Protein AF-A0A355TZ65-F1 (afdb_monomer_lite)

Radius of gyration: 35.71 Å; chains: 1; bounding box: 100×53×116 Å

pLDDT: mean 90.45, std 7.98, range [51.81, 98.81]

Structure (mmCIF, N/CA/C/O backbone):
data_AF-A0A355TZ65-F1
#
_entry.id   AF-A0A355TZ65-F1
#
loop_
_atom_site.group_PDB
_atom_site.id
_atom_site.type_symbol
_atom_site.label_atom_id
_atom_site.label_alt_id
_atom_site.label_comp_id
_atom_site.label_asym_id
_atom_site.label_entity_id
_atom_site.label_seq_id
_atom_site.pdbx_PDB_ins_code
_atom_site.Cartn_x
_atom_site.Cartn_y
_atom_site.Cartn_z
_atom_site.occupancy
_atom_site.B_iso_or_equiv
_atom_site.auth_seq_id
_atom_site.auth_comp_id
_atom_site.auth_asym_id
_atom_site.auth_atom_id
_atom_site.pdbx_PDB_model_num
ATOM 1 N N . ASN A 1 1 ? 33.642 13.917 -6.191 1.00 75.62 1 ASN A N 1
ATOM 2 C CA . ASN A 1 1 ? 34.024 14.768 -7.346 1.00 75.62 1 ASN A CA 1
ATOM 3 C C . ASN A 1 1 ? 35.079 14.078 -8.199 1.00 75.62 1 ASN A C 1
ATOM 5 O O . ASN A 1 1 ? 35.819 13.278 -7.638 1.00 75.62 1 ASN A O 1
ATOM 9 N N . PRO A 1 2 ? 35.169 14.362 -9.514 1.00 81.69 2 PRO A N 1
ATOM 10 C CA . PRO A 1 2 ? 36.260 13.848 -10.343 1.00 81.69 2 PRO A CA 1
ATOM 11 C C . PRO A 1 2 ? 37.616 14.349 -9.832 1.00 81.69 2 PRO A C 1
ATOM 13 O O . PRO A 1 2 ? 37.695 15.444 -9.263 1.00 81.69 2 PRO A O 1
ATOM 16 N N . VAL A 1 3 ? 38.667 13.557 -10.052 1.00 86.62 3 VAL A N 1
ATOM 17 C CA . VAL A 1 3 ? 40.052 13.949 -9.761 1.00 86.62 3 VAL A CA 1
ATOM 18 C C . VAL A 1 3 ? 40.422 15.147 -10.639 1.00 86.62 3 VAL A C 1
ATOM 20 O O . VAL A 1 3 ? 40.148 15.161 -11.839 1.00 86.62 3 VAL A O 1
ATOM 23 N N . ARG A 1 4 ? 41.014 16.180 -10.038 1.00 89.81 4 ARG A N 1
ATOM 24 C CA . ARG A 1 4 ? 41.417 17.423 -10.710 1.00 89.81 4 ARG A CA 1
ATOM 25 C C . ARG A 1 4 ? 42.915 17.635 -10.563 1.00 89.81 4 ARG A C 1
ATOM 27 O O . ARG A 1 4 ? 43.500 17.255 -9.555 1.00 89.81 4 ARG A O 1
ATOM 34 N N . LYS A 1 5 ? 43.519 18.303 -11.543 1.00 90.75 5 LYS A N 1
ATOM 35 C CA . LYS A 1 5 ? 44.915 18.745 -11.488 1.00 90.75 5 LYS A CA 1
ATOM 36 C C . LYS A 1 5 ? 44.960 20.216 -11.075 1.00 90.75 5 LYS A C 1
ATOM 38 O O . LYS A 1 5 ? 44.225 21.035 -11.626 1.00 90.75 5 LYS A O 1
ATOM 43 N N . THR A 1 6 ? 45.774 20.558 -10.082 1.00 86.94 6 THR A N 1
ATOM 44 C CA . THR A 1 6 ? 45.964 21.951 -9.658 1.00 86.94 6 THR A CA 1
ATOM 45 C C . THR A 1 6 ? 46.812 22.716 -10.676 1.00 86.94 6 THR A C 1
ATOM 47 O O . THR A 1 6 ? 47.483 22.122 -11.520 1.00 86.94 6 THR A O 1
ATOM 50 N N . ARG A 1 7 ? 46.867 24.052 -10.553 1.00 86.44 7 ARG A N 1
ATOM 51 C CA . ARG A 1 7 ? 47.783 24.892 -11.353 1.00 86.44 7 ARG A CA 1
ATOM 52 C C . ARG A 1 7 ? 49.259 24.499 -11.197 1.00 86.44 7 ARG A C 1
ATOM 54 O O . ARG A 1 7 ? 50.043 24.759 -12.096 1.00 86.44 7 ARG A O 1
ATOM 61 N N . LYS A 1 8 ? 49.630 23.872 -10.074 1.00 83.81 8 LYS A N 1
ATOM 62 C CA . LYS A 1 8 ? 50.992 23.383 -9.795 1.00 83.81 8 LYS A CA 1
ATOM 63 C C . LYS A 1 8 ? 51.225 21.947 -10.284 1.00 83.81 8 LYS A C 1
ATOM 65 O O . LYS A 1 8 ? 52.273 21.377 -10.011 1.00 83.81 8 LYS A O 1
ATOM 70 N N . GLY A 1 9 ? 50.253 21.348 -10.970 1.00 84.25 9 GLY A N 1
ATOM 71 C CA . GLY A 1 9 ? 50.356 20.002 -11.524 1.00 84.25 9 GLY A CA 1
ATOM 72 C C . GLY A 1 9 ? 50.029 18.864 -10.555 1.00 84.25 9 GLY A C 1
ATOM 73 O O . GLY A 1 9 ? 49.973 17.726 -11.008 1.00 84.25 9 GLY A O 1
ATOM 74 N N . THR A 1 10 ? 49.766 19.146 -9.275 1.00 89.06 10 THR A N 1
ATOM 75 C CA . THR A 1 10 ? 49.404 18.126 -8.276 1.00 89.06 10 THR A CA 1
ATOM 76 C C . THR A 1 10 ? 47.967 17.645 -8.446 1.00 89.06 10 THR A C 1
ATOM 78 O O . THR A 1 10 ? 47.082 18.433 -8.799 1.00 89.06 10 THR A O 1
ATOM 81 N N . LEU A 1 11 ? 47.714 16.366 -8.179 1.00 91.50 11 LEU A N 1
ATOM 82 C CA . LEU A 1 11 ? 46.360 15.812 -8.188 1.00 91.50 11 LEU A CA 1
ATOM 83 C C . LEU A 1 11 ? 45.606 16.128 -6.893 1.00 91.50 11 LEU A C 1
ATOM 85 O O . LEU A 1 11 ? 46.168 16.135 -5.800 1.00 91.50 11 LEU A O 1
ATOM 89 N N . MET A 1 12 ? 44.305 16.380 -7.018 1.00 90.62 12 MET A N 1
ATOM 90 C CA . MET A 1 12 ? 43.407 16.597 -5.892 1.00 90.62 12 MET A CA 1
ATOM 91 C C . MET A 1 12 ? 42.024 15.994 -6.140 1.00 90.62 12 MET A C 1
ATOM 93 O O . MET A 1 12 ? 41.522 15.979 -7.266 1.00 90.62 12 MET A O 1
ATOM 97 N N . MET A 1 13 ? 41.367 15.564 -5.069 1.00 90.12 13 MET A N 1
ATOM 98 C CA . MET A 1 13 ? 39.991 15.081 -5.080 1.00 90.12 13 MET A CA 1
ATOM 99 C C . MET A 1 13 ? 39.261 15.559 -3.826 1.00 90.12 13 MET A C 1
ATOM 101 O O . MET A 1 13 ? 39.826 15.624 -2.738 1.00 90.12 13 MET A O 1
ATOM 105 N N . ALA A 1 14 ? 37.984 15.893 -3.992 1.00 89.25 14 ALA A N 1
ATOM 106 C CA . ALA A 1 14 ? 37.069 16.149 -2.888 1.00 89.25 14 ALA A CA 1
ATOM 107 C C . ALA A 1 14 ? 35.959 15.094 -2.904 1.00 89.25 14 ALA A C 1
ATOM 109 O O . ALA A 1 14 ? 35.379 14.803 -3.963 1.00 89.25 14 ALA A O 1
ATOM 110 N N . ALA A 1 15 ? 35.674 14.536 -1.736 1.00 89.75 15 ALA A N 1
ATOM 111 C CA . ALA A 1 15 ? 34.634 13.540 -1.523 1.00 89.75 15 ALA A CA 1
ATOM 112 C C . ALA A 1 15 ? 33.991 13.747 -0.147 1.00 89.75 15 ALA A C 1
ATOM 114 O O . ALA A 1 15 ? 34.460 14.566 0.636 1.00 89.75 15 ALA A O 1
ATOM 115 N N . ALA A 1 16 ? 32.931 13.001 0.131 1.00 89.19 16 ALA A N 1
ATOM 116 C CA . ALA A 1 16 ? 32.383 12.854 1.469 1.00 89.19 16 ALA A CA 1
ATOM 117 C C . ALA A 1 16 ? 32.508 11.384 1.871 1.00 89.19 16 ALA A C 1
ATOM 119 O O . ALA A 1 16 ? 32.358 10.500 1.024 1.00 89.19 16 ALA A O 1
ATOM 120 N N . VAL A 1 17 ? 32.808 11.139 3.142 1.00 89.06 17 VAL A N 1
ATOM 121 C CA . VAL A 1 17 ? 32.767 9.807 3.746 1.00 89.06 17 VAL A CA 1
ATOM 122 C C . VAL A 1 17 ? 31.658 9.834 4.781 1.00 89.06 17 VAL A C 1
ATOM 124 O O . VAL A 1 17 ? 31.671 10.683 5.672 1.00 89.06 17 VAL A O 1
ATOM 127 N N . GLY A 1 18 ? 30.683 8.948 4.608 1.00 84.75 18 GLY A N 1
ATOM 128 C CA . GLY A 1 18 ? 29.636 8.712 5.590 1.00 84.75 18 GLY A CA 1
ATOM 129 C C . GLY A 1 18 ? 30.100 7.692 6.621 1.00 84.75 18 GLY A C 1
ATOM 130 O O . GLY A 1 18 ? 30.729 6.697 6.257 1.00 84.75 18 GLY A O 1
ATOM 131 N N . ASP A 1 19 ? 29.781 7.941 7.881 1.00 78.88 19 ASP A N 1
ATOM 132 C CA . ASP A 1 19 ? 29.744 6.923 8.912 1.00 78.88 19 ASP A CA 1
ATOM 133 C C . ASP A 1 19 ? 28.333 6.335 8.954 1.00 78.88 19 ASP A C 1
ATOM 135 O O . ASP A 1 19 ? 27.368 7.005 9.329 1.00 78.88 19 ASP A O 1
ATOM 139 N N . TRP A 1 20 ? 28.226 5.090 8.496 1.00 65.81 20 TRP A N 1
ATOM 140 C CA . TRP A 1 20 ? 26.953 4.394 8.377 1.00 65.81 20 TRP A CA 1
ATOM 141 C C . TRP A 1 20 ? 26.344 4.058 9.740 1.00 65.81 20 TRP A C 1
ATOM 143 O O . TRP A 1 20 ? 25.127 3.997 9.840 1.00 65.81 20 TRP A O 1
ATOM 153 N N . GLU A 1 21 ? 27.154 3.875 10.786 1.00 65.12 21 GLU A N 1
ATOM 154 C CA . GLU A 1 21 ? 26.657 3.513 12.122 1.00 65.12 21 GLU A CA 1
ATOM 155 C C . GLU A 1 21 ? 26.028 4.712 12.837 1.00 65.12 21 GLU A C 1
ATOM 157 O O . GLU A 1 21 ? 25.022 4.564 13.526 1.00 65.12 21 GLU A O 1
ATOM 162 N N . PHE A 1 22 ? 26.583 5.908 12.631 1.00 65.12 22 PHE A N 1
ATOM 163 C CA . PHE A 1 22 ? 26.134 7.128 13.310 1.00 65.12 22 PHE A CA 1
ATOM 164 C C . PHE A 1 22 ? 25.278 8.052 12.433 1.00 65.12 22 PHE A C 1
ATOM 166 O O . PHE A 1 22 ? 24.914 9.141 12.873 1.00 65.12 22 PHE A O 1
ATOM 173 N N . GLY A 1 23 ? 24.993 7.669 11.181 1.00 66.38 23 GLY A N 1
ATOM 174 C CA . GLY A 1 23 ? 24.249 8.511 10.236 1.00 66.38 23 GLY A CA 1
ATOM 175 C C . GLY A 1 23 ? 24.930 9.857 9.952 1.00 66.38 23 GLY A C 1
ATOM 176 O O . GLY A 1 23 ? 24.270 10.835 9.605 1.00 66.38 23 GLY A O 1
ATOM 177 N N . ALA A 1 24 ? 26.251 9.929 10.129 1.00 73.19 24 ALA A N 1
ATOM 178 C CA . ALA A 1 24 ? 27.031 11.155 10.012 1.00 73.19 24 ALA A CA 1
ATOM 179 C C . ALA A 1 24 ? 27.834 11.160 8.710 1.00 73.19 24 ALA A C 1
ATOM 181 O O . ALA A 1 24 ? 28.129 10.118 8.137 1.00 73.19 24 ALA A O 1
ATOM 182 N N . ALA A 1 25 ? 28.244 12.334 8.236 1.00 84.00 25 ALA A N 1
ATOM 183 C CA . ALA A 1 25 ? 29.163 12.427 7.110 1.00 84.00 25 ALA A CA 1
ATOM 184 C C . ALA A 1 25 ? 30.174 13.547 7.313 1.00 84.00 25 ALA A C 1
ATOM 186 O O . ALA A 1 25 ? 29.881 14.585 7.907 1.00 84.00 25 ALA A O 1
ATOM 187 N N . VAL A 1 26 ? 31.374 13.344 6.777 1.00 88.00 26 VAL A N 1
ATOM 188 C CA . VAL A 1 26 ? 32.441 14.338 6.792 1.00 88.00 26 VAL A CA 1
ATOM 189 C C . VAL A 1 26 ? 33.013 14.520 5.396 1.00 88.00 26 VAL A C 1
ATOM 191 O O . VAL A 1 26 ? 33.262 13.562 4.658 1.00 88.00 26 VAL A O 1
ATOM 194 N N . ASN A 1 27 ? 33.240 15.776 5.022 1.00 91.19 27 ASN A N 1
ATOM 195 C CA . ASN A 1 27 ? 33.944 16.095 3.791 1.00 91.19 27 ASN A CA 1
ATOM 196 C C . ASN A 1 27 ? 35.419 15.718 3.932 1.00 91.19 27 ASN A C 1
ATOM 198 O O . ASN A 1 27 ? 36.065 16.040 4.927 1.00 91.19 27 ASN A O 1
ATOM 202 N N . ILE A 1 28 ? 35.972 15.078 2.909 1.00 92.00 28 ILE A N 1
ATOM 203 C CA . ILE A 1 28 ? 37.384 14.728 2.831 1.00 92.00 28 ILE A CA 1
ATOM 204 C C . ILE A 1 28 ? 38.037 15.395 1.622 1.00 92.00 28 ILE A C 1
ATOM 206 O O . ILE A 1 28 ? 37.461 15.496 0.530 1.00 92.00 28 ILE A O 1
ATOM 210 N N . ARG A 1 29 ? 39.278 15.834 1.814 1.00 91.44 29 ARG A N 1
ATOM 211 C CA . ARG A 1 29 ? 40.118 16.413 0.770 1.00 91.44 29 ARG A CA 1
ATOM 212 C C . ARG A 1 29 ? 41.379 15.580 0.624 1.00 91.44 29 ARG A C 1
ATOM 214 O O . ARG A 1 29 ? 42.186 15.504 1.543 1.00 91.44 29 ARG A O 1
ATOM 221 N N . LEU A 1 30 ? 41.543 14.988 -0.552 1.00 91.44 30 LEU A N 1
ATOM 222 C CA . LEU A 1 30 ? 42.748 14.278 -0.949 1.00 91.44 30 LEU A CA 1
ATOM 223 C C . LEU A 1 30 ? 43.581 15.206 -1.827 1.00 91.44 30 LEU A C 1
ATOM 225 O O . LEU A 1 30 ? 43.062 15.785 -2.785 1.00 91.44 30 LEU A O 1
ATOM 229 N N . MET A 1 31 ? 44.863 15.346 -1.519 1.00 90.44 31 MET A N 1
ATOM 230 C CA . MET A 1 31 ? 45.798 16.091 -2.351 1.00 90.44 31 MET A CA 1
ATOM 231 C C . MET A 1 31 ? 47.143 15.381 -2.363 1.00 90.44 31 MET A C 1
ATOM 233 O O . MET A 1 31 ? 47.666 14.989 -1.321 1.00 90.44 31 MET A O 1
ATOM 237 N N . GLU A 1 32 ? 47.688 15.238 -3.562 1.00 91.31 32 GLU A N 1
ATOM 238 C CA . GLU A 1 32 ? 48.994 14.650 -3.788 1.00 91.31 32 GLU A CA 1
ATOM 239 C C . GLU A 1 32 ? 50.075 15.481 -3.090 1.00 91.31 32 GLU A C 1
ATOM 241 O O . GLU A 1 32 ? 50.122 16.710 -3.221 1.00 91.31 32 GLU A O 1
ATOM 246 N N . SER A 1 33 ? 50.960 14.813 -2.351 1.00 86.38 33 SER A N 1
ATOM 247 C CA . SER A 1 33 ? 52.077 15.469 -1.675 1.00 86.38 33 SER A CA 1
ATOM 248 C C . SER A 1 33 ? 53.308 14.568 -1.596 1.00 86.38 33 SER A C 1
ATOM 250 O O . SER A 1 33 ? 53.227 13.346 -1.703 1.00 86.38 33 SER A O 1
ATOM 252 N N . ARG A 1 34 ? 54.487 15.173 -1.399 1.00 78.31 34 ARG A N 1
ATOM 253 C CA . ARG A 1 34 ? 55.758 14.428 -1.374 1.00 78.31 34 ARG A CA 1
ATOM 254 C C . ARG A 1 34 ? 55.826 13.417 -0.224 1.00 78.31 34 ARG A C 1
ATOM 256 O O . ARG A 1 34 ? 56.306 12.307 -0.440 1.00 78.31 34 ARG A O 1
ATOM 263 N N . SER A 1 35 ? 55.314 13.787 0.949 1.00 77.25 35 SER A N 1
ATOM 264 C CA . SER A 1 35 ? 55.347 13.007 2.195 1.00 77.25 35 SER A CA 1
ATOM 265 C C . SER A 1 35 ? 54.015 12.334 2.566 1.00 77.25 35 SER A C 1
ATOM 267 O O . SER A 1 35 ? 53.946 11.697 3.610 1.00 77.25 35 SER A O 1
ATOM 269 N N . GLY A 1 36 ? 52.969 12.473 1.745 1.00 82.19 36 GLY A N 1
ATOM 270 C CA . GLY A 1 36 ? 51.642 11.893 1.984 1.00 82.19 36 GLY A CA 1
ATOM 271 C C . GLY A 1 36 ? 51.127 11.124 0.768 1.00 82.19 36 GLY A C 1
ATOM 272 O O . GLY A 1 36 ? 51.877 10.362 0.160 1.00 82.19 36 GLY A O 1
ATOM 273 N N . LEU A 1 37 ? 49.859 11.351 0.406 1.00 88.81 37 LEU A N 1
ATOM 274 C CA . LEU A 1 37 ? 49.180 10.657 -0.695 1.00 88.81 37 LEU A CA 1
ATOM 275 C C . LEU A 1 37 ? 49.929 10.785 -2.031 1.00 88.81 37 LEU A C 1
ATOM 277 O O . LEU A 1 37 ? 50.310 11.890 -2.438 1.00 88.81 37 LEU A O 1
ATOM 281 N N . LYS A 1 38 ? 50.081 9.660 -2.731 1.00 90.81 38 LYS A N 1
ATOM 282 C CA . LYS A 1 38 ? 50.599 9.564 -4.100 1.00 90.81 38 LYS A CA 1
ATOM 283 C C . LYS A 1 38 ? 49.467 9.694 -5.122 1.00 90.81 38 LYS A C 1
ATOM 285 O O . LYS A 1 38 ? 48.286 9.603 -4.793 1.00 90.81 38 LYS A O 1
ATOM 290 N N . ALA A 1 39 ? 49.822 9.898 -6.390 1.00 87.25 39 ALA A N 1
ATOM 291 C CA . ALA A 1 39 ? 48.852 9.985 -7.482 1.00 87.25 39 ALA A CA 1
ATOM 292 C C . ALA A 1 39 ? 47.951 8.736 -7.584 1.00 87.25 39 ALA A C 1
ATOM 294 O O . ALA A 1 39 ? 46.747 8.851 -7.827 1.00 87.25 39 ALA A O 1
ATOM 295 N N . GLU A 1 40 ? 48.516 7.551 -7.359 1.00 87.88 40 GLU A N 1
ATOM 296 C CA . GLU A 1 40 ? 47.815 6.259 -7.379 1.00 87.88 40 GLU A CA 1
ATOM 297 C C . GLU A 1 40 ? 46.739 6.172 -6.285 1.00 87.88 40 GLU A C 1
ATOM 299 O O . GLU A 1 40 ? 45.609 5.758 -6.558 1.00 87.88 40 GLU A O 1
ATOM 304 N N . ASP A 1 41 ? 47.033 6.694 -5.087 1.00 87.44 41 ASP A N 1
ATOM 305 C CA . ASP A 1 41 ? 46.101 6.705 -3.953 1.00 87.44 41 ASP A CA 1
ATOM 306 C C . ASP A 1 41 ? 44.825 7.503 -4.243 1.00 87.44 41 ASP A C 1
ATOM 308 O O . ASP A 1 41 ? 43.772 7.232 -3.666 1.00 87.44 41 ASP A O 1
ATOM 312 N N . ILE A 1 42 ? 44.912 8.486 -5.144 1.00 88.00 42 ILE A N 1
ATOM 313 C CA . ILE A 1 42 ? 43.807 9.372 -5.524 1.00 88.00 42 ILE A CA 1
ATOM 314 C C . ILE A 1 42 ? 43.092 8.839 -6.770 1.00 88.00 42 ILE A C 1
ATOM 316 O O . ILE A 1 42 ? 41.863 8.795 -6.817 1.00 88.00 42 ILE A O 1
ATOM 320 N N . THR A 1 43 ? 43.851 8.427 -7.787 1.00 89.06 43 THR A N 1
ATOM 321 C CA . THR A 1 43 ? 43.315 8.001 -9.095 1.00 89.06 43 THR A CA 1
ATOM 322 C C . THR A 1 43 ? 42.594 6.658 -9.054 1.00 89.06 43 THR A C 1
ATOM 324 O O . THR A 1 43 ? 41.776 6.382 -9.931 1.00 89.06 43 THR A O 1
ATOM 327 N N . GLN A 1 44 ? 42.797 5.862 -8.001 1.00 87.38 44 GLN A N 1
ATOM 328 C CA . GLN A 1 44 ? 42.008 4.657 -7.753 1.00 87.38 44 GLN A CA 1
ATOM 329 C C . GLN A 1 44 ? 40.515 4.934 -7.473 1.00 87.38 44 GLN A C 1
ATOM 331 O O . GLN A 1 44 ? 39.721 3.987 -7.447 1.00 87.38 44 GLN A O 1
ATOM 336 N N . PHE A 1 45 ? 40.116 6.188 -7.229 1.00 87.38 45 PHE A N 1
ATOM 337 C CA . PHE A 1 45 ? 38.730 6.578 -6.975 1.00 87.38 45 PHE A CA 1
ATOM 338 C C . PHE A 1 45 ? 38.135 7.368 -8.147 1.00 87.38 45 PHE A C 1
ATOM 340 O O . PHE A 1 45 ? 38.763 8.243 -8.740 1.00 87.38 45 PHE A O 1
ATOM 347 N N . SER A 1 46 ? 36.872 7.088 -8.462 1.00 83.56 46 SER A N 1
ATOM 348 C CA . SER A 1 46 ? 36.095 7.803 -9.479 1.00 83.56 46 SER A CA 1
ATOM 349 C C . SER A 1 46 ? 34.631 7.934 -9.050 1.00 83.56 46 SER A C 1
ATOM 351 O O . SER A 1 46 ? 34.250 7.477 -7.974 1.00 83.56 46 SER A O 1
ATOM 353 N N . ALA A 1 47 ? 33.775 8.511 -9.899 1.00 77.25 47 ALA A N 1
ATOM 354 C CA . ALA A 1 47 ? 32.329 8.512 -9.657 1.00 77.25 47 ALA A CA 1
ATOM 355 C C . ALA A 1 47 ? 31.751 7.088 -9.505 1.00 77.25 47 ALA A C 1
ATOM 357 O O . ALA A 1 47 ? 30.811 6.891 -8.745 1.00 77.25 47 ALA A O 1
ATOM 358 N N . LYS A 1 48 ? 32.358 6.079 -10.149 1.00 81.12 48 LYS A N 1
ATOM 359 C CA . LYS A 1 48 ? 31.970 4.664 -10.005 1.00 81.12 48 LYS A CA 1
ATOM 360 C C . LYS A 1 48 ? 32.378 4.051 -8.660 1.00 81.12 48 LYS A C 1
ATOM 362 O O . LYS A 1 48 ? 32.007 2.922 -8.378 1.00 81.12 48 LYS A O 1
ATOM 367 N N . SER A 1 49 ? 33.163 4.765 -7.855 1.00 83.19 49 SER A N 1
ATOM 368 C CA . SER A 1 49 ? 33.619 4.311 -6.538 1.00 83.19 49 SER A CA 1
ATOM 369 C C . SER A 1 49 ? 32.683 4.733 -5.400 1.00 83.19 49 SER A C 1
ATOM 371 O O . SER A 1 49 ? 32.979 4.427 -4.247 1.00 83.19 49 SER A O 1
ATOM 373 N N . ILE A 1 50 ? 31.576 5.435 -5.680 1.00 83.81 50 ILE A N 1
ATOM 374 C CA . ILE A 1 50 ? 30.551 5.739 -4.668 1.00 83.81 50 ILE A CA 1
ATOM 375 C C . ILE A 1 50 ? 30.046 4.420 -4.059 1.00 83.81 50 ILE A C 1
ATOM 377 O O . ILE A 1 50 ? 29.779 3.469 -4.786 1.00 83.81 50 ILE A O 1
ATOM 381 N N . GLY A 1 51 ? 29.974 4.361 -2.725 1.00 79.75 51 GLY A N 1
ATOM 382 C CA . GLY A 1 51 ? 29.666 3.139 -1.968 1.00 79.75 51 GLY A CA 1
ATOM 383 C C . GLY A 1 51 ? 30.893 2.315 -1.551 1.00 79.75 51 GLY A C 1
ATOM 384 O O . GLY A 1 51 ? 30.752 1.345 -0.814 1.00 79.75 51 GLY A O 1
ATOM 385 N N . THR A 1 52 ? 32.107 2.696 -1.969 1.00 87.38 52 THR A N 1
ATOM 386 C CA . THR A 1 52 ? 33.337 2.039 -1.493 1.00 87.38 52 THR A CA 1
ATOM 387 C C . THR A 1 52 ? 33.584 2.392 -0.031 1.00 87.38 52 THR A C 1
ATOM 389 O O . THR A 1 52 ? 33.694 3.569 0.317 1.00 87.38 52 THR A O 1
ATOM 392 N N . ARG A 1 53 ? 33.741 1.373 0.814 1.00 88.38 53 ARG A N 1
ATOM 393 C CA . ARG A 1 53 ? 34.160 1.562 2.201 1.00 88.38 53 ARG A CA 1
ATOM 394 C C . ARG A 1 53 ? 35.628 1.975 2.232 1.00 88.38 53 ARG A C 1
ATOM 396 O O . ARG A 1 53 ? 36.466 1.370 1.565 1.00 88.38 53 ARG A O 1
ATOM 403 N N . VAL A 1 54 ? 35.947 3.000 3.012 1.00 90.94 54 VAL A N 1
ATOM 404 C CA . VAL A 1 54 ? 37.316 3.506 3.137 1.00 90.94 54 VAL A CA 1
ATOM 405 C C . VAL A 1 54 ? 37.689 3.723 4.594 1.00 90.94 54 VAL A C 1
ATOM 407 O O . VAL A 1 54 ? 36.845 4.079 5.412 1.00 90.94 54 VAL A O 1
ATOM 410 N N . ARG A 1 55 ? 38.970 3.545 4.910 1.00 91.00 55 ARG A N 1
ATOM 411 C CA . ARG A 1 55 ? 39.582 4.046 6.142 1.00 91.00 55 ARG A CA 1
ATOM 412 C C . ARG A 1 55 ? 40.374 5.294 5.794 1.00 91.00 55 ARG A C 1
ATOM 414 O O . ARG A 1 55 ? 41.226 5.247 4.911 1.00 91.00 55 ARG A O 1
ATOM 421 N N . VAL A 1 56 ? 40.116 6.394 6.493 1.00 91.50 56 VAL A N 1
ATOM 422 C CA . VAL A 1 56 ? 40.820 7.667 6.291 1.00 91.50 56 VAL A CA 1
ATOM 423 C C . VAL A 1 56 ? 41.530 8.095 7.570 1.00 91.50 56 VAL A C 1
ATOM 425 O O . VAL A 1 56 ? 40.997 7.930 8.665 1.00 91.50 56 VAL A O 1
ATOM 428 N N . LYS A 1 57 ? 42.734 8.657 7.441 1.00 92.44 57 LYS A N 1
ATOM 429 C CA . LYS A 1 57 ? 43.407 9.400 8.518 1.00 92.44 57 LYS A CA 1
ATOM 430 C C . LYS A 1 57 ? 43.887 10.740 7.971 1.00 92.44 57 LYS A C 1
ATOM 432 O O . LYS A 1 57 ? 44.400 10.817 6.850 1.00 92.44 57 LYS A O 1
ATOM 437 N N . GLY A 1 58 ? 43.727 11.796 8.755 1.00 91.81 58 GLY A N 1
ATOM 438 C CA . GLY A 1 58 ? 44.045 13.148 8.319 1.00 91.81 58 GLY A CA 1
ATOM 439 C C . GLY A 1 58 ? 43.875 14.185 9.417 1.00 91.81 58 GLY A C 1
ATOM 440 O O . GLY A 1 58 ? 43.408 13.868 10.510 1.00 91.81 58 GLY A O 1
ATOM 441 N N . ALA A 1 59 ? 44.254 15.421 9.110 1.00 91.44 59 ALA A N 1
ATOM 442 C CA . ALA A 1 59 ? 44.051 16.560 9.995 1.00 91.44 59 ALA A CA 1
ATOM 443 C C . ALA A 1 59 ? 42.648 17.150 9.798 1.00 91.44 59 ALA A C 1
ATOM 445 O O . ALA A 1 59 ? 42.162 17.243 8.668 1.00 91.44 59 ALA A O 1
ATOM 446 N N . ILE A 1 60 ? 42.005 17.567 10.891 1.00 91.50 60 ILE A N 1
ATOM 447 C CA . ILE A 1 60 ? 40.761 18.338 10.817 1.00 91.50 60 ILE A CA 1
ATOM 448 C C . ILE A 1 60 ? 41.112 19.758 10.382 1.00 91.50 60 ILE A C 1
ATOM 450 O O . ILE A 1 60 ? 41.965 20.411 10.977 1.00 91.50 60 ILE A O 1
ATOM 454 N N . ASP A 1 61 ? 40.422 20.229 9.355 1.00 88.25 61 ASP A N 1
ATOM 455 C CA . ASP A 1 61 ? 40.580 21.550 8.765 1.00 88.25 61 ASP A CA 1
ATOM 456 C C . ASP A 1 61 ? 39.196 22.180 8.535 1.00 88.25 61 ASP A C 1
ATOM 458 O O . ASP A 1 61 ? 38.165 21.500 8.587 1.00 88.25 61 ASP A O 1
ATOM 462 N N . LYS A 1 62 ? 39.146 23.488 8.283 1.00 88.31 62 LYS A N 1
ATOM 463 C CA . LYS A 1 62 ? 37.935 24.166 7.812 1.00 88.31 62 LYS A CA 1
ATOM 464 C C . LYS A 1 62 ? 38.130 24.578 6.366 1.00 88.31 62 LYS A C 1
ATOM 466 O O . LYS A 1 62 ? 39.083 25.271 6.023 1.00 88.31 62 LYS A O 1
ATOM 471 N N . ASP A 1 63 ? 37.197 24.189 5.509 1.00 82.81 63 ASP A N 1
ATOM 472 C CA . ASP A 1 63 ? 37.212 24.657 4.134 1.00 82.81 63 ASP A CA 1
ATOM 473 C C . ASP A 1 63 ? 37.052 26.184 4.099 1.00 82.81 63 ASP A C 1
ATOM 475 O O . ASP A 1 63 ? 36.044 26.730 4.540 1.00 82.81 63 ASP A O 1
ATOM 479 N N . PHE A 1 64 ? 38.044 26.881 3.548 1.00 81.62 64 PHE A N 1
ATOM 480 C CA . PHE A 1 64 ? 38.093 28.345 3.556 1.00 81.62 64 PHE A CA 1
ATOM 481 C C . PHE A 1 64 ? 36.945 29.032 2.794 1.00 81.62 64 PHE A C 1
ATOM 483 O O . PHE A 1 64 ? 36.729 30.224 2.987 1.00 81.62 64 PHE A O 1
ATOM 490 N N . ARG A 1 65 ? 36.237 28.326 1.899 1.00 81.94 65 ARG A N 1
ATOM 491 C CA . ARG A 1 65 ? 35.129 28.895 1.110 1.00 81.94 65 ARG A CA 1
ATOM 492 C C . ARG A 1 65 ? 33.788 28.723 1.800 1.00 81.94 65 ARG A C 1
ATOM 494 O O . ARG A 1 65 ? 32.947 29.607 1.727 1.00 81.94 65 ARG A O 1
ATOM 501 N N . THR A 1 66 ? 33.579 27.559 2.401 1.00 82.62 66 THR A N 1
ATOM 502 C CA . THR A 1 66 ? 32.289 27.141 2.965 1.00 82.62 66 THR A CA 1
ATOM 503 C C . THR A 1 66 ? 32.253 27.228 4.488 1.00 82.62 66 THR A C 1
ATOM 505 O O . THR A 1 66 ? 31.179 27.159 5.074 1.00 82.62 66 THR A O 1
ATOM 508 N N . GLY A 1 67 ? 33.412 27.336 5.145 1.00 84.31 67 GLY A N 1
ATOM 509 C CA . GLY A 1 67 ? 33.558 27.286 6.602 1.00 84.31 67 GLY A CA 1
ATOM 510 C C . GLY A 1 67 ? 33.314 25.900 7.212 1.00 84.31 67 GLY A C 1
ATOM 511 O O . GLY A 1 67 ? 33.453 25.738 8.427 1.00 84.31 67 GLY A O 1
ATOM 512 N N . GLN A 1 68 ? 32.960 24.897 6.400 1.00 86.44 68 GLN A N 1
ATOM 513 C CA . GLN A 1 68 ? 32.624 23.557 6.869 1.00 86.44 68 GLN A CA 1
ATOM 514 C C . GLN A 1 68 ? 33.869 22.794 7.320 1.00 86.44 68 GLN A C 1
ATOM 516 O O . GLN A 1 68 ? 34.933 22.883 6.702 1.00 86.44 68 GLN A O 1
ATOM 521 N N . LYS A 1 69 ? 33.722 22.004 8.390 1.00 89.62 69 LYS A N 1
ATOM 522 C CA . LYS A 1 69 ? 34.765 21.071 8.826 1.00 89.62 69 LYS A CA 1
ATOM 523 C C . LYS A 1 69 ? 34.998 20.027 7.729 1.00 89.62 69 LYS A C 1
ATOM 525 O O . LYS A 1 69 ? 34.050 19.466 7.180 1.00 89.62 69 LYS A O 1
ATOM 530 N N . GLN A 1 70 ? 36.260 19.766 7.430 1.00 91.62 70 GLN A N 1
ATOM 531 C CA . GLN A 1 70 ? 36.705 18.737 6.499 1.00 91.62 70 GLN A CA 1
ATOM 532 C C . GLN A 1 70 ? 37.929 18.018 7.072 1.00 91.62 70 GLN A C 1
ATOM 534 O O . GLN A 1 70 ? 38.605 18.536 7.958 1.00 91.62 70 GLN A O 1
ATOM 539 N N . ILE A 1 71 ? 38.242 16.841 6.543 1.00 92.25 71 ILE A N 1
ATOM 540 C CA . ILE A 1 71 ? 39.482 16.127 6.849 1.00 92.25 71 ILE A CA 1
ATOM 541 C C . ILE A 1 71 ? 40.432 16.285 5.665 1.00 92.25 71 ILE A C 1
ATOM 543 O O . ILE A 1 71 ? 40.115 15.880 4.542 1.00 92.25 71 ILE A O 1
ATOM 547 N N . TYR A 1 72 ? 41.610 16.849 5.912 1.00 91.56 72 TYR A N 1
ATOM 548 C CA . TYR A 1 72 ? 42.710 16.830 4.957 1.00 91.56 72 TYR A CA 1
ATOM 549 C C . TYR A 1 72 ? 43.439 15.490 5.072 1.00 91.56 72 TYR A C 1
ATOM 551 O O . TYR A 1 72 ? 44.105 15.207 6.068 1.00 91.56 72 TYR A O 1
ATOM 559 N N . VAL A 1 73 ? 43.258 14.631 4.072 1.00 93.19 73 VAL A N 1
ATOM 560 C CA . VAL A 1 73 ? 43.628 13.215 4.142 1.00 93.19 73 VAL A CA 1
ATOM 561 C C . VAL A 1 73 ? 45.120 13.032 3.873 1.00 93.19 73 VAL A C 1
ATOM 563 O O . VAL A 1 73 ? 45.637 13.478 2.849 1.00 93.19 73 VAL A O 1
ATOM 566 N N . HIS A 1 74 ? 45.801 12.326 4.776 1.00 91.75 74 HIS A N 1
ATOM 567 C CA . HIS A 1 74 ? 47.198 11.907 4.613 1.00 91.75 74 HIS A CA 1
ATOM 568 C C . HIS A 1 74 ? 47.330 10.401 4.356 1.00 91.75 74 HIS A C 1
ATOM 570 O O . HIS A 1 74 ? 48.352 9.964 3.839 1.00 91.75 74 HIS A O 1
ATOM 576 N N . TYR A 1 75 ? 46.290 9.627 4.683 1.00 91.44 75 TYR A N 1
ATOM 577 C CA . TYR A 1 75 ? 46.200 8.188 4.448 1.00 91.44 75 TYR A CA 1
ATOM 578 C C . TYR A 1 75 ? 44.769 7.807 4.064 1.00 91.44 75 TYR A C 1
ATOM 580 O O . TYR A 1 75 ? 43.823 8.195 4.758 1.00 91.44 75 TYR A O 1
ATOM 588 N N . ILE A 1 76 ? 44.618 7.028 2.992 1.00 91.62 76 ILE A N 1
ATOM 589 C CA . ILE A 1 76 ? 43.349 6.423 2.589 1.00 91.62 76 ILE A CA 1
ATOM 590 C C . ILE A 1 76 ? 43.564 4.973 2.169 1.00 91.62 76 ILE A C 1
ATOM 592 O O . ILE A 1 76 ? 44.501 4.656 1.446 1.00 91.62 76 ILE A O 1
ATOM 596 N N . GLU A 1 77 ? 42.664 4.102 2.601 1.00 90.94 77 GLU A N 1
ATOM 597 C CA . GLU A 1 77 ? 42.692 2.676 2.298 1.00 90.94 77 GLU A CA 1
ATOM 598 C C . GLU A 1 77 ? 41.288 2.224 1.901 1.00 90.94 77 GLU A C 1
ATOM 600 O O . GLU A 1 77 ? 40.318 2.539 2.595 1.00 90.94 77 GLU A O 1
ATOM 605 N N . LYS A 1 78 ? 41.169 1.488 0.791 1.00 90.75 78 LYS A N 1
ATOM 606 C CA . LYS A 1 78 ? 39.919 0.813 0.428 1.00 90.75 78 LYS A CA 1
ATOM 607 C C . LYS A 1 78 ? 39.735 -0.402 1.321 1.00 90.75 78 LYS A C 1
ATOM 609 O O . LYS A 1 78 ? 40.587 -1.283 1.355 1.00 90.75 78 LYS A O 1
ATOM 614 N N . LEU A 1 79 ? 38.607 -0.450 2.009 1.00 89.31 79 LEU A N 1
ATOM 615 C CA . LEU A 1 79 ? 38.203 -1.590 2.812 1.00 89.31 79 LEU A CA 1
ATOM 616 C C . LEU A 1 79 ? 37.266 -2.492 1.996 1.00 89.31 79 LEU A C 1
ATOM 618 O O . LEU A 1 79 ? 36.588 -2.004 1.084 1.00 89.31 79 LEU A O 1
ATOM 622 N N . PRO A 1 80 ? 37.179 -3.792 2.326 1.00 85.56 80 PRO A N 1
ATOM 623 C CA . PRO A 1 80 ? 36.109 -4.626 1.800 1.00 85.56 80 PRO A CA 1
ATOM 624 C C . PRO A 1 80 ? 34.736 -4.039 2.184 1.00 85.56 80 PRO A C 1
ATOM 626 O O . PRO A 1 80 ? 34.633 -3.324 3.195 1.00 85.56 80 PRO A O 1
ATOM 629 N N . PRO A 1 81 ? 33.676 -4.327 1.403 1.00 81.88 81 PRO A N 1
ATOM 630 C CA . PRO A 1 81 ? 32.304 -4.005 1.789 1.00 81.88 81 PRO A CA 1
ATOM 631 C C . PRO A 1 81 ? 31.995 -4.489 3.211 1.00 81.88 81 PRO A C 1
ATOM 633 O O . PRO A 1 81 ? 32.618 -5.439 3.690 1.00 81.88 81 PRO A O 1
ATOM 636 N N . LEU A 1 82 ? 31.047 -3.836 3.891 1.00 77.81 82 LEU A N 1
ATOM 637 C CA . LEU A 1 82 ? 30.564 -4.358 5.169 1.00 77.81 82 LEU A CA 1
ATOM 638 C C . LEU A 1 82 ? 30.050 -5.788 4.955 1.00 77.81 82 LEU A C 1
ATOM 640 O O . LEU A 1 82 ? 29.340 -6.020 3.968 1.00 77.81 82 LEU A O 1
ATOM 644 N N . PRO A 1 83 ? 30.430 -6.742 5.824 1.00 83.94 83 PRO A N 1
ATOM 645 C CA . PRO A 1 83 ? 29.822 -8.057 5.775 1.00 83.94 83 PRO A CA 1
ATOM 646 C C . PRO A 1 83 ? 28.314 -7.909 5.987 1.00 83.94 83 PRO A C 1
ATOM 648 O O . PRO A 1 83 ? 27.851 -7.000 6.683 1.00 83.94 83 PRO A O 1
ATOM 651 N N . LEU A 1 84 ? 27.553 -8.797 5.355 1.00 89.62 84 LEU A N 1
ATOM 652 C CA . LEU A 1 84 ? 26.144 -8.953 5.686 1.00 89.62 84 LEU A CA 1
ATOM 653 C C . LEU A 1 84 ? 26.044 -9.409 7.147 1.00 89.62 84 LEU A C 1
ATOM 655 O O . LEU A 1 84 ? 26.942 -10.090 7.639 1.00 89.62 84 LEU A O 1
ATOM 659 N N . ARG A 1 85 ? 24.977 -9.006 7.844 1.00 93.19 85 ARG A N 1
ATOM 660 C CA . ARG A 1 85 ? 24.714 -9.507 9.199 1.00 93.19 85 ARG A CA 1
ATOM 661 C C . ARG A 1 85 ? 24.558 -11.021 9.130 1.00 93.19 85 ARG A C 1
ATOM 663 O O . ARG A 1 85 ? 23.940 -11.509 8.190 1.00 93.19 85 ARG A O 1
ATOM 670 N N . ASP A 1 86 ? 25.091 -11.743 10.102 1.00 93.38 86 ASP A N 1
ATOM 671 C CA . ASP A 1 86 ? 24.960 -13.197 10.161 1.00 93.38 86 ASP A CA 1
ATOM 672 C C . ASP A 1 86 ? 23.706 -13.609 10.937 1.00 93.38 86 ASP A C 1
ATOM 674 O O . ASP A 1 86 ? 23.235 -12.894 11.822 1.00 93.38 86 ASP A O 1
ATOM 678 N N . ASP A 1 87 ? 23.182 -14.782 10.594 1.00 93.94 87 ASP A N 1
ATOM 679 C CA . ASP A 1 87 ? 22.175 -15.493 11.370 1.00 93.94 87 ASP A CA 1
ATOM 680 C C . ASP A 1 87 ? 22.755 -16.858 11.731 1.00 93.94 87 ASP A C 1
ATOM 682 O O . ASP A 1 87 ? 23.251 -17.577 10.861 1.00 93.94 87 ASP A O 1
ATOM 686 N N . LEU A 1 88 ? 22.772 -17.163 13.026 1.00 88.25 88 LEU A N 1
ATOM 687 C CA . LEU A 1 88 ? 23.443 -18.339 13.575 1.00 88.25 88 LEU A CA 1
ATOM 688 C C . LEU A 1 88 ? 22.474 -19.490 13.864 1.00 88.25 88 LEU A C 1
ATOM 690 O O . LEU A 1 88 ? 22.922 -20.545 14.307 1.00 88.25 88 LEU A O 1
ATOM 694 N N . GLU A 1 89 ? 21.173 -19.304 13.629 1.00 93.25 89 GLU A N 1
ATOM 695 C CA . GLU A 1 89 ? 20.188 -20.369 13.814 1.00 93.25 89 GLU A CA 1
ATOM 696 C C . GLU A 1 89 ? 20.331 -21.450 12.732 1.00 93.25 89 GLU A C 1
ATOM 698 O O . GLU A 1 89 ? 20.593 -21.177 11.559 1.00 93.25 89 GLU A O 1
ATOM 703 N N . GLU A 1 90 ? 20.143 -22.712 13.112 1.00 90.00 90 GLU A N 1
ATOM 704 C CA . GLU A 1 90 ? 20.240 -23.828 12.164 1.00 90.00 90 GLU A CA 1
ATOM 705 C C . GLU A 1 90 ? 19.052 -23.843 11.192 1.00 90.00 90 GLU A C 1
ATOM 707 O O . GLU A 1 90 ? 19.220 -24.049 9.988 1.00 90.00 90 GLU A O 1
ATOM 712 N N . THR A 1 91 ? 17.849 -23.576 11.712 1.00 94.25 91 THR A N 1
ATOM 713 C CA . THR A 1 91 ? 16.613 -23.532 10.924 1.00 94.25 91 THR A CA 1
ATOM 714 C C . THR A 1 91 ? 16.096 -22.108 10.835 1.00 94.25 91 THR A C 1
ATOM 716 O O . THR A 1 91 ? 15.809 -21.469 11.839 1.00 94.25 91 THR A O 1
ATOM 719 N N . GLN A 1 92 ? 15.945 -21.633 9.605 1.00 97.25 92 GLN A N 1
ATOM 720 C CA . GLN A 1 92 ? 15.655 -20.237 9.308 1.00 97.25 92 GLN A CA 1
ATOM 721 C C . GLN A 1 92 ? 14.156 -19.975 9.172 1.00 97.25 92 GLN A C 1
ATOM 723 O O . GLN A 1 92 ? 13.435 -20.785 8.567 1.00 97.25 92 GLN A O 1
ATOM 728 N N . ARG A 1 93 ? 13.709 -18.829 9.701 1.00 98.06 93 ARG A N 1
ATOM 729 C CA . ARG A 1 93 ? 12.333 -18.332 9.553 1.00 98.06 93 ARG A CA 1
ATOM 730 C C . ARG A 1 93 ? 12.034 -17.853 8.133 1.00 98.06 93 ARG A C 1
ATOM 732 O O . ARG A 1 93 ? 12.931 -17.707 7.304 1.00 98.06 93 ARG A O 1
ATOM 739 N N . VAL A 1 94 ? 10.762 -17.556 7.881 1.00 98.69 94 VAL A N 1
ATOM 740 C CA . VAL A 1 94 ? 10.311 -16.791 6.713 1.00 98.69 94 VAL A CA 1
ATOM 741 C C . VAL A 1 94 ? 9.733 -15.465 7.186 1.00 98.69 94 VAL A C 1
ATOM 743 O O . VAL A 1 94 ? 8.942 -15.434 8.123 1.00 98.69 94 VAL A O 1
ATOM 746 N N . GLU A 1 95 ? 10.112 -14.369 6.534 1.00 98.75 95 GLU A N 1
ATOM 747 C CA . GLU A 1 95 ? 9.446 -13.084 6.741 1.00 98.75 95 GLU A CA 1
ATOM 748 C C . GLU A 1 95 ? 8.243 -12.960 5.809 1.00 98.75 95 GLU A C 1
ATOM 750 O O . GLU A 1 95 ? 8.363 -13.157 4.596 1.00 98.75 95 GLU A O 1
ATOM 755 N N . LEU A 1 96 ? 7.091 -12.654 6.407 1.00 98.75 96 LEU A N 1
ATOM 756 C CA . LEU A 1 96 ? 5.783 -12.648 5.754 1.00 98.75 96 LEU A CA 1
ATOM 757 C C . LEU A 1 96 ? 5.149 -11.249 5.704 1.00 98.75 96 LEU A C 1
ATOM 759 O O . LEU A 1 96 ? 4.137 -11.087 5.031 1.00 98.75 96 LEU A O 1
ATOM 763 N N . HIS A 1 97 ? 5.765 -10.255 6.357 1.00 98.69 97 HIS A N 1
ATOM 764 C CA . HIS A 1 97 ? 5.297 -8.871 6.402 1.00 98.69 97 HIS A CA 1
ATOM 765 C C . HIS A 1 97 ? 6.477 -7.908 6.182 1.00 98.69 97 HIS A C 1
ATOM 767 O O . HIS A 1 97 ? 7.318 -7.688 7.064 1.00 98.69 97 HIS A O 1
ATOM 773 N N . LEU A 1 98 ? 6.584 -7.370 4.966 1.00 98.19 98 LEU A N 1
ATOM 774 C CA . LEU A 1 98 ? 7.729 -6.585 4.513 1.00 98.19 98 LEU A CA 1
ATOM 775 C C . LEU A 1 98 ? 7.328 -5.493 3.519 1.00 98.19 98 LEU A C 1
ATOM 777 O O . LEU A 1 98 ? 6.777 -5.765 2.450 1.00 98.19 98 LEU A O 1
ATOM 781 N N . HIS A 1 99 ? 7.748 -4.276 3.843 1.00 98.12 99 HIS A N 1
ATOM 782 C CA . HIS A 1 99 ? 7.604 -3.057 3.065 1.00 98.12 99 HIS A CA 1
ATOM 783 C C . HIS A 1 99 ? 8.929 -2.695 2.398 1.00 98.12 99 HIS A C 1
ATOM 785 O O . HIS A 1 99 ? 9.982 -2.551 3.026 1.00 98.12 99 HIS A O 1
ATOM 791 N N . SER A 1 100 ? 8.879 -2.534 1.084 1.00 96.81 100 SER A N 1
ATOM 792 C CA . SER A 1 100 ? 9.979 -2.027 0.284 1.00 96.81 100 SER A CA 1
ATOM 793 C C . SER A 1 100 ? 9.849 -0.515 0.095 1.00 96.81 100 SER A C 1
ATOM 795 O O . SER A 1 100 ? 8.865 0.109 0.482 1.00 96.81 100 SER A O 1
ATOM 797 N N . LYS A 1 101 ? 10.809 0.090 -0.605 1.00 94.31 101 LYS A N 1
ATOM 798 C CA . LYS A 1 101 ? 10.728 1.494 -1.045 1.00 94.31 101 LYS A CA 1
ATOM 799 C C . LYS A 1 101 ? 9.497 1.855 -1.899 1.00 94.31 101 LYS A C 1
ATOM 801 O O . LYS A 1 101 ? 9.343 3.021 -2.257 1.00 94.31 101 LYS A O 1
ATOM 806 N N . PHE A 1 102 ? 8.687 0.875 -2.307 1.00 94.81 102 PHE A N 1
ATOM 807 C CA . PHE A 1 102 ? 7.430 1.102 -3.021 1.00 94.81 102 PHE A CA 1
ATOM 808 C C . PHE A 1 102 ? 6.250 1.384 -2.081 1.00 94.81 102 PHE A C 1
ATOM 810 O O . PHE A 1 102 ? 5.276 1.981 -2.532 1.00 94.81 102 PHE A O 1
ATOM 817 N N . SER A 1 103 ? 6.356 1.062 -0.788 1.00 93.31 103 SER A N 1
ATOM 818 C CA . SER A 1 103 ? 5.459 1.582 0.250 1.00 93.31 103 SER A CA 1
ATOM 819 C C . SER A 1 103 ? 5.700 3.082 0.423 1.00 93.31 103 SER A C 1
ATOM 821 O O . SER A 1 103 ? 6.630 3.516 1.108 1.00 93.31 103 SER A O 1
ATOM 823 N N . ALA A 1 104 ? 4.906 3.881 -0.290 1.00 88.00 104 ALA A N 1
ATOM 824 C CA . ALA A 1 104 ? 5.152 5.303 -0.483 1.00 88.00 104 ALA A CA 1
ATOM 825 C C . ALA A 1 104 ? 5.261 6.068 0.845 1.00 88.00 104 ALA A C 1
ATOM 827 O O . ALA A 1 104 ? 4.354 6.037 1.667 1.00 88.00 104 ALA A O 1
ATOM 828 N N . MET A 1 105 ? 6.350 6.826 1.004 1.00 81.81 105 MET A N 1
ATOM 829 C CA . MET A 1 105 ? 6.624 7.637 2.198 1.00 81.81 105 MET A CA 1
ATOM 830 C C . MET A 1 105 ? 6.760 6.854 3.519 1.00 81.81 105 MET A C 1
ATOM 832 O O . MET A 1 105 ? 6.800 7.498 4.563 1.00 81.81 105 MET A O 1
ATOM 836 N N . ASP A 1 106 ? 6.909 5.523 3.485 1.00 88.06 106 ASP A N 1
ATOM 837 C CA . ASP A 1 106 ? 7.072 4.700 4.697 1.00 88.06 106 ASP A CA 1
ATOM 838 C C . ASP A 1 106 ? 8.235 3.699 4.579 1.00 88.06 106 ASP A C 1
ATOM 840 O O . ASP A 1 106 ? 9.216 3.759 5.330 1.00 88.06 106 ASP A O 1
ATOM 844 N N . GLY A 1 107 ? 8.189 2.819 3.576 1.00 90.12 107 GLY A N 1
ATOM 845 C CA . GLY A 1 107 ? 9.246 1.844 3.329 1.00 90.12 107 GLY A CA 1
ATOM 846 C C . GLY A 1 107 ? 10.480 2.479 2.681 1.00 90.12 107 GLY A C 1
ATOM 847 O O . GLY A 1 107 ? 10.383 3.331 1.796 1.00 90.12 107 GLY A O 1
ATOM 848 N N . LEU A 1 108 ? 11.672 2.050 3.103 1.00 91.38 108 LEU A N 1
ATOM 849 C CA . LEU A 1 108 ? 12.956 2.522 2.568 1.00 91.38 108 LEU A CA 1
ATOM 850 C C . LEU A 1 108 ? 13.769 1.435 1.873 1.00 91.38 108 LEU A C 1
ATOM 852 O O . LEU A 1 108 ? 14.579 1.736 0.990 1.00 91.38 108 LEU A O 1
ATOM 856 N N . GLY A 1 109 ? 13.611 0.181 2.296 1.00 89.00 109 GLY A N 1
ATOM 857 C CA . GLY A 1 109 ? 14.509 -0.883 1.876 1.00 89.00 109 GLY A CA 1
ATOM 858 C C . GLY A 1 109 ? 14.383 -1.216 0.385 1.00 89.00 109 GLY A C 1
ATOM 859 O O . GLY A 1 109 ? 13.291 -1.378 -0.165 1.00 89.00 109 GLY A O 1
ATOM 860 N N . ASP A 1 110 ? 15.525 -1.341 -0.294 1.00 93.62 110 ASP A N 1
ATOM 861 C CA . ASP A 1 110 ? 15.564 -1.902 -1.644 1.00 93.62 110 ASP A CA 1
ATOM 862 C C . ASP A 1 110 ? 15.377 -3.421 -1.561 1.00 93.62 110 ASP A C 1
ATOM 864 O O . ASP A 1 110 ? 16.127 -4.101 -0.854 1.00 93.62 110 ASP A O 1
ATOM 868 N N . ILE A 1 111 ? 14.413 -3.965 -2.308 1.00 96.88 111 ILE A N 1
ATOM 869 C CA . ILE A 1 111 ? 14.121 -5.404 -2.315 1.00 96.88 111 ILE A CA 1
ATOM 870 C C . ILE A 1 111 ? 15.353 -6.256 -2.629 1.00 96.88 111 ILE A C 1
ATOM 872 O O . ILE A 1 111 ? 15.529 -7.340 -2.078 1.00 96.88 111 ILE A O 1
ATOM 876 N N . ALA A 1 112 ? 16.279 -5.743 -3.441 1.00 96.50 112 ALA A N 1
ATOM 877 C CA . ALA A 1 112 ? 17.505 -6.455 -3.749 1.00 96.50 112 ALA A CA 1
ATOM 878 C C . ALA A 1 112 ? 18.407 -6.620 -2.507 1.00 96.50 112 ALA A C 1
ATOM 880 O O . ALA A 1 112 ? 19.141 -7.604 -2.404 1.00 96.50 112 ALA A O 1
ATOM 881 N N . ASN A 1 113 ? 18.390 -5.671 -1.567 1.00 95.56 113 ASN A N 1
ATOM 882 C CA . ASN A 1 113 ? 19.164 -5.759 -0.326 1.00 95.56 113 ASN A CA 1
ATOM 883 C C . ASN A 1 113 ? 18.533 -6.753 0.653 1.00 95.56 113 ASN A C 1
ATOM 885 O O . ASN A 1 113 ? 19.264 -7.574 1.207 1.00 95.56 113 ASN A O 1
ATOM 889 N N . TYR A 1 114 ? 17.201 -6.750 0.786 1.00 97.81 114 TYR A N 1
ATOM 890 C CA . TYR A 1 114 ? 16.482 -7.782 1.540 1.00 97.81 114 TYR A CA 1
ATOM 891 C C . TYR A 1 114 ? 16.793 -9.182 1.008 1.00 97.81 114 TYR A C 1
ATOM 893 O O . TYR A 1 114 ? 17.193 -10.049 1.775 1.00 97.81 114 TYR A O 1
ATOM 901 N N . LEU A 1 115 ? 16.708 -9.388 -0.312 1.00 97.94 115 LEU A N 1
ATOM 902 C CA . LEU A 1 115 ? 16.982 -10.690 -0.926 1.00 97.94 115 LEU A CA 1
ATOM 903 C C . LEU A 1 115 ? 18.416 -11.157 -0.703 1.00 97.94 115 LEU A C 1
ATOM 905 O O . LEU A 1 115 ? 18.636 -12.318 -0.375 1.00 97.94 115 LEU A O 1
ATOM 909 N N . ARG A 1 116 ? 19.408 -10.268 -0.843 1.00 96.25 116 ARG A N 1
ATOM 910 C CA . ARG A 1 116 ? 20.808 -10.627 -0.566 1.00 96.25 116 ARG A CA 1
ATOM 911 C C . ARG A 1 116 ? 21.001 -11.079 0.875 1.00 96.25 116 ARG A C 1
ATOM 913 O O . ARG A 1 116 ? 21.719 -12.050 1.092 1.00 96.25 116 ARG A O 1
ATOM 920 N N . LEU A 1 117 ? 20.368 -10.393 1.825 1.00 96.62 117 LEU A N 1
ATOM 921 C CA . LEU A 1 117 ? 20.470 -10.737 3.237 1.00 96.62 117 LEU A CA 1
ATOM 922 C C . LEU A 1 117 ? 19.713 -12.035 3.560 1.00 96.62 117 LEU A C 1
ATOM 924 O O . LEU A 1 117 ? 20.286 -12.918 4.183 1.00 96.62 117 LEU A O 1
ATOM 928 N N . ALA A 1 118 ? 18.500 -12.217 3.036 1.00 97.81 118 ALA A N 1
ATOM 929 C CA . ALA A 1 118 ? 17.717 -13.444 3.198 1.00 97.81 118 ALA A CA 1
ATOM 930 C C . ALA A 1 118 ? 18.432 -14.679 2.613 1.00 97.81 118 ALA A C 1
ATOM 932 O O . ALA A 1 118 ? 18.478 -15.730 3.247 1.00 97.81 118 ALA A O 1
ATOM 933 N N . ILE A 1 119 ? 19.059 -14.544 1.436 1.00 96.81 119 ILE A N 1
ATOM 934 C CA . ILE A 1 119 ? 19.873 -15.606 0.818 1.00 96.81 119 ILE A CA 1
ATOM 935 C C . ILE A 1 119 ? 21.121 -15.901 1.654 1.00 96.81 119 ILE A C 1
ATOM 937 O O . ILE A 1 119 ? 21.501 -17.062 1.790 1.00 96.81 119 ILE A O 1
ATOM 941 N N . HIS A 1 120 ? 21.770 -14.866 2.199 1.00 95.50 120 HIS A N 1
ATOM 942 C CA . HIS A 1 120 ? 22.924 -15.027 3.091 1.00 95.50 120 HIS A CA 1
ATOM 943 C C . HIS A 1 120 ? 22.546 -15.788 4.364 1.00 95.50 120 HIS A C 1
ATOM 945 O O . HIS A 1 120 ? 23.254 -16.713 4.755 1.00 95.50 120 HIS A O 1
ATOM 951 N N . TRP A 1 121 ? 21.384 -15.473 4.935 1.00 97.12 121 TRP A N 1
ATOM 952 C CA . TRP A 1 121 ? 20.801 -16.189 6.068 1.00 97.12 121 TRP A CA 1
ATOM 953 C C . TRP A 1 121 ? 20.257 -17.569 5.722 1.00 97.12 121 TRP A C 1
ATOM 955 O O . TRP A 1 121 ? 20.028 -18.346 6.632 1.00 97.12 121 TRP A O 1
ATOM 965 N N . LYS A 1 122 ? 20.107 -17.913 4.436 1.00 96.50 122 LYS A N 1
ATOM 966 C CA . LYS A 1 122 ? 19.484 -19.164 3.964 1.00 96.50 122 LYS A CA 1
ATOM 967 C C . LYS A 1 122 ? 18.001 -19.280 4.349 1.00 96.50 122 LYS A C 1
ATOM 969 O O . LYS A 1 122 ? 17.504 -20.374 4.617 1.00 96.50 122 LYS A O 1
ATOM 974 N N . ME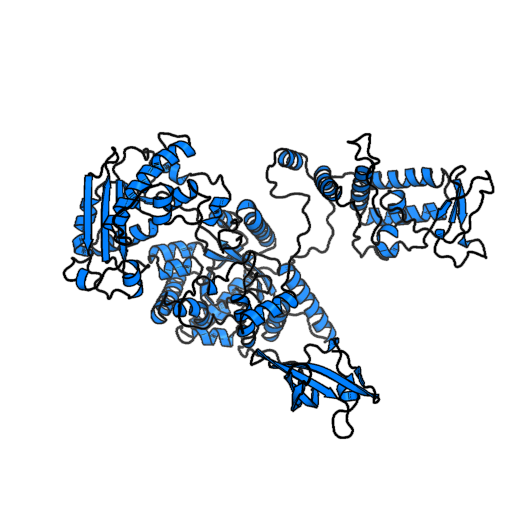T A 1 123 ? 17.284 -18.157 4.366 1.00 97.75 123 MET A N 1
ATOM 975 C CA . MET A 1 123 ? 15.826 -18.167 4.485 1.00 97.75 123 MET A CA 1
ATOM 976 C C . MET A 1 123 ? 15.210 -18.855 3.256 1.00 97.75 123 MET A C 1
ATOM 978 O O . MET A 1 123 ? 15.605 -18.538 2.132 1.00 97.75 123 MET A O 1
ATOM 982 N N . PRO A 1 124 ? 14.231 -19.763 3.426 1.00 97.62 124 PRO A N 1
ATOM 983 C CA . PRO A 1 124 ? 13.674 -20.528 2.307 1.00 97.62 124 PRO A CA 1
ATOM 984 C C . PRO A 1 124 ? 12.715 -19.696 1.443 1.00 97.62 124 PRO A C 1
ATOM 986 O O . PRO A 1 124 ? 12.460 -20.030 0.286 1.00 97.62 124 PRO A O 1
ATOM 989 N N . ALA A 1 125 ? 12.157 -18.616 1.993 1.00 98.44 125 ALA A N 1
ATOM 990 C CA . ALA A 1 125 ? 11.247 -17.727 1.293 1.00 98.44 125 ALA A CA 1
ATOM 991 C C . ALA A 1 125 ? 11.301 -16.300 1.854 1.00 98.44 125 ALA A C 1
ATOM 993 O O . ALA A 1 125 ? 11.775 -16.080 2.970 1.00 98.44 125 ALA A O 1
ATOM 994 N N . LEU A 1 126 ? 10.793 -15.344 1.077 1.00 98.56 126 LEU A N 1
ATOM 995 C CA . LEU A 1 126 ? 10.621 -13.946 1.467 1.00 98.56 126 LEU A CA 1
ATOM 996 C C . LEU A 1 126 ? 9.329 -13.394 0.857 1.00 98.56 126 LEU A C 1
ATOM 998 O O . LEU A 1 126 ? 9.170 -13.443 -0.367 1.00 98.56 126 LEU A O 1
ATOM 1002 N N . ALA A 1 127 ? 8.431 -12.861 1.686 1.00 98.44 127 ALA A N 1
ATOM 1003 C CA . ALA A 1 127 ? 7.246 -12.159 1.210 1.00 98.44 127 ALA A CA 1
ATOM 1004 C C . ALA A 1 127 ? 7.503 -10.679 0.930 1.00 98.44 127 ALA A C 1
ATOM 1006 O O . ALA A 1 127 ? 8.410 -10.061 1.487 1.00 98.44 127 ALA A O 1
ATOM 1007 N N . ILE A 1 128 ? 6.674 -10.122 0.052 1.00 98.06 128 ILE A N 1
ATOM 1008 C CA . ILE A 1 128 ? 6.619 -8.699 -0.272 1.00 98.06 128 ILE A CA 1
ATOM 1009 C C . ILE A 1 128 ? 5.175 -8.265 -0.069 1.00 98.06 128 ILE A C 1
ATOM 1011 O O . ILE A 1 128 ? 4.296 -8.805 -0.737 1.00 98.06 128 ILE A O 1
ATOM 1015 N N . THR A 1 129 ? 4.937 -7.317 0.832 1.00 98.31 129 THR A N 1
ATOM 1016 C CA . THR A 1 129 ? 3.594 -6.895 1.254 1.00 98.31 129 THR A CA 1
ATOM 1017 C C . THR A 1 129 ? 3.510 -5.375 1.369 1.00 98.31 129 THR A C 1
ATOM 1019 O O . THR A 1 129 ? 3.096 -4.843 2.392 1.00 98.31 129 THR A O 1
ATOM 1022 N N . ASP A 1 130 ? 3.925 -4.663 0.318 1.00 98.31 130 ASP A N 1
ATOM 1023 C CA . ASP A 1 130 ? 3.853 -3.200 0.285 1.00 98.31 130 ASP A CA 1
ATOM 1024 C C . ASP A 1 130 ? 2.421 -2.673 0.531 1.00 98.31 130 ASP A C 1
ATOM 1026 O O . ASP A 1 130 ? 1.439 -3.347 0.207 1.00 98.31 130 ASP A O 1
ATOM 1030 N N . HIS A 1 131 ? 2.309 -1.456 1.081 1.00 95.62 131 HIS A N 1
ATOM 1031 C CA . HIS A 1 131 ? 1.028 -0.831 1.436 1.00 95.62 131 HIS A CA 1
ATOM 1032 C C . HIS A 1 131 ? 0.180 -0.507 0.204 1.00 95.62 131 HIS A C 1
ATOM 1034 O O . HIS A 1 131 ? 0.516 0.396 -0.565 1.00 95.62 131 HIS A O 1
ATOM 1040 N N . GLY A 1 132 ? -0.935 -1.213 0.026 1.00 95.44 132 GLY A N 1
ATOM 1041 C CA . GLY A 1 132 ? -1.935 -0.948 -1.010 1.00 95.44 132 GLY A CA 1
ATOM 1042 C C . GLY A 1 132 ? -1.433 -1.067 -2.454 1.00 95.44 132 GLY A C 1
ATOM 1043 O O . GLY A 1 132 ? -2.189 -0.784 -3.377 1.00 95.44 132 GLY A O 1
ATOM 1044 N N . VAL A 1 133 ? -0.178 -1.478 -2.672 1.00 96.00 133 VAL A N 1
ATOM 1045 C CA . VAL A 1 133 ? 0.469 -1.512 -3.987 1.00 96.00 133 VAL A CA 1
ATOM 1046 C C . VAL A 1 133 ? 1.325 -2.762 -4.165 1.00 96.00 133 VAL A C 1
ATOM 1048 O O . VAL A 1 133 ? 1.811 -3.366 -3.217 1.00 96.00 133 VAL A O 1
ATOM 1051 N N . ILE A 1 134 ? 1.571 -3.118 -5.426 1.00 96.94 134 ILE A N 1
ATOM 1052 C CA . ILE A 1 134 ? 2.331 -4.317 -5.834 1.00 96.94 134 ILE A CA 1
ATOM 1053 C C . ILE A 1 134 ? 3.488 -3.986 -6.790 1.00 96.94 134 ILE A C 1
ATOM 1055 O O . ILE A 1 134 ? 4.013 -4.834 -7.509 1.00 96.94 134 ILE A O 1
ATOM 1059 N N . GLN A 1 135 ? 3.900 -2.718 -6.825 1.00 96.00 135 GLN A N 1
ATOM 1060 C CA . GLN A 1 135 ? 4.900 -2.198 -7.765 1.00 96.00 135 GLN A CA 1
ATOM 1061 C C . GLN A 1 135 ? 6.296 -2.818 -7.577 1.00 96.00 135 GLN A C 1
ATOM 1063 O O . GLN A 1 135 ? 7.114 -2.805 -8.498 1.00 96.00 135 GLN A O 1
ATOM 1068 N N . CYS A 1 136 ? 6.561 -3.394 -6.402 1.00 96.62 136 CYS A N 1
ATOM 1069 C CA . CYS A 1 136 ? 7.804 -4.091 -6.101 1.00 96.62 136 CYS A CA 1
ATOM 1070 C C . CYS A 1 136 ? 7.937 -5.438 -6.830 1.00 96.62 136 CYS A C 1
ATOM 1072 O O . CYS A 1 136 ? 9.059 -5.896 -7.042 1.00 96.62 136 CYS A O 1
ATOM 1074 N N . PHE A 1 137 ? 6.840 -6.052 -7.290 1.00 97.25 137 PHE A N 1
ATOM 1075 C CA . PHE A 1 137 ? 6.861 -7.395 -7.883 1.00 97.25 137 PHE A CA 1
ATOM 1076 C C . PHE A 1 137 ? 7.841 -7.518 -9.072 1.00 97.25 137 PHE A C 1
ATOM 1078 O O . PHE A 1 137 ? 8.765 -8.331 -8.989 1.00 97.25 137 PHE A O 1
ATOM 1085 N N . PRO A 1 138 ? 7.774 -6.677 -10.131 1.00 95.75 138 PRO A N 1
ATOM 1086 C CA . PRO A 1 138 ? 8.767 -6.719 -11.209 1.00 95.75 138 PRO A CA 1
ATOM 1087 C C . PRO A 1 138 ? 10.198 -6.419 -10.741 1.00 95.75 138 PRO A C 1
ATOM 1089 O O . PRO A 1 138 ? 11.166 -6.955 -11.286 1.00 95.75 138 PRO A O 1
ATOM 1092 N N . ALA A 1 139 ? 10.352 -5.540 -9.745 1.00 95.50 139 ALA A N 1
ATOM 1093 C CA . ALA A 1 139 ? 11.660 -5.174 -9.212 1.00 95.50 139 ALA A CA 1
ATOM 1094 C C . ALA A 1 139 ? 12.310 -6.344 -8.456 1.00 95.50 139 ALA A C 1
ATOM 1096 O O . ALA A 1 139 ? 13.519 -6.547 -8.581 1.00 95.50 139 ALA A O 1
ATOM 1097 N N . ALA A 1 140 ? 11.514 -7.129 -7.729 1.00 96.69 140 ALA A N 1
ATOM 1098 C CA . ALA A 1 140 ? 11.948 -8.316 -7.007 1.00 96.69 140 ALA A CA 1
ATOM 1099 C C . ALA A 1 140 ? 12.399 -9.432 -7.954 1.00 96.69 140 ALA A C 1
ATOM 1101 O O . ALA A 1 140 ? 13.486 -9.982 -7.772 1.00 96.69 140 ALA A O 1
ATOM 1102 N N . GLU A 1 141 ? 11.626 -9.712 -9.008 1.00 95.44 141 GLU A N 1
ATOM 1103 C CA . GLU A 1 141 ? 12.013 -10.698 -10.026 1.00 95.44 141 GLU A CA 1
ATOM 1104 C C . GLU A 1 141 ? 13.313 -10.306 -10.722 1.00 95.44 141 GLU A C 1
ATOM 1106 O O . GLU A 1 141 ? 14.246 -11.105 -10.818 1.00 95.44 141 GLU A O 1
ATOM 1111 N N . LYS A 1 142 ? 13.424 -9.038 -11.133 1.00 95.31 142 LYS A N 1
ATOM 1112 C CA . LYS A 1 142 ? 14.657 -8.522 -11.731 1.00 95.31 142 LYS A CA 1
ATOM 1113 C C . LYS A 1 142 ? 15.839 -8.619 -10.761 1.00 95.31 142 LYS A C 1
ATOM 1115 O O . LYS A 1 142 ? 16.944 -8.968 -11.177 1.00 95.31 142 LYS A O 1
ATOM 1120 N N . ALA A 1 143 ? 15.634 -8.299 -9.483 1.00 96.44 143 ALA A N 1
ATOM 1121 C CA . ALA A 1 143 ? 16.674 -8.415 -8.466 1.00 96.44 143 ALA A CA 1
ATOM 1122 C C . ALA A 1 143 ? 17.134 -9.871 -8.301 1.00 96.44 143 ALA A C 1
ATOM 1124 O O . ALA A 1 143 ? 18.339 -10.115 -8.231 1.00 96.44 143 ALA A O 1
ATOM 1125 N N . MET A 1 144 ? 16.202 -10.826 -8.307 1.00 95.94 144 MET A N 1
ATOM 1126 C CA . MET A 1 144 ? 16.501 -12.257 -8.264 1.00 95.94 144 MET A CA 1
ATOM 1127 C C . MET A 1 144 ? 17.314 -12.711 -9.482 1.00 95.94 144 MET A C 1
ATOM 1129 O O . MET A 1 144 ? 18.340 -13.377 -9.330 1.00 95.94 144 MET A O 1
ATOM 1133 N N . ASP A 1 145 ? 16.919 -12.295 -10.688 1.00 94.50 145 ASP A N 1
ATOM 1134 C CA . ASP A 1 145 ? 17.653 -12.585 -11.925 1.00 94.50 145 ASP A CA 1
ATOM 1135 C C . ASP A 1 145 ? 19.084 -12.040 -11.884 1.00 94.50 145 ASP A C 1
ATOM 1137 O O . ASP A 1 145 ? 20.034 -12.728 -12.268 1.00 94.50 145 ASP A O 1
ATOM 1141 N N . ASP A 1 146 ? 19.258 -10.802 -11.421 1.00 96.06 146 ASP A N 1
ATOM 1142 C CA . ASP A 1 146 ? 20.570 -10.164 -11.327 1.00 96.06 146 ASP A CA 1
ATOM 1143 C C . ASP A 1 146 ? 21.453 -10.856 -10.271 1.00 96.06 146 ASP A C 1
ATOM 1145 O O . ASP A 1 146 ? 22.626 -11.133 -10.538 1.00 96.06 146 ASP A O 1
ATOM 1149 N N . ILE A 1 147 ? 20.883 -11.243 -9.122 1.00 95.94 147 ILE A N 1
ATOM 1150 C CA . ILE A 1 147 ? 21.573 -12.045 -8.100 1.00 95.94 147 ILE A CA 1
ATOM 1151 C C . ILE A 1 147 ? 22.004 -13.401 -8.674 1.00 95.94 147 ILE A C 1
ATOM 1153 O O . ILE A 1 147 ? 23.162 -13.794 -8.517 1.00 95.94 147 ILE A O 1
ATOM 1157 N N . ASN A 1 148 ? 21.120 -14.104 -9.382 1.00 96.12 148 ASN A N 1
ATOM 1158 C CA . ASN A 1 148 ? 21.418 -15.413 -9.965 1.00 96.12 148 ASN A CA 1
ATOM 1159 C C . ASN A 1 148 ? 22.470 -15.340 -11.078 1.00 96.12 148 ASN A C 1
ATOM 1161 O O . ASN A 1 148 ? 23.349 -16.203 -11.155 1.00 96.12 148 ASN A O 1
ATOM 1165 N N . LYS A 1 149 ? 22.463 -14.281 -11.899 1.00 96.00 149 LYS A N 1
ATOM 1166 C CA . LYS A 1 149 ? 23.544 -14.015 -12.864 1.00 96.00 149 LYS A CA 1
ATOM 1167 C C . LYS A 1 149 ? 24.885 -13.835 -12.157 1.00 96.00 149 LYS A C 1
ATOM 1169 O O . LYS A 1 149 ? 25.890 -14.375 -12.619 1.00 96.00 149 LYS A O 1
ATOM 1174 N N . ASP A 1 150 ? 24.920 -13.096 -11.051 1.00 93.44 150 ASP A N 1
ATOM 1175 C CA . ASP A 1 150 ? 26.154 -12.864 -10.297 1.00 93.44 150 ASP A CA 1
ATOM 1176 C C . ASP A 1 150 ? 26.641 -14.117 -9.557 1.00 93.44 150 ASP A C 1
ATOM 1178 O O . ASP A 1 150 ? 27.847 -14.366 -9.515 1.00 93.44 150 ASP A O 1
ATOM 1182 N N . ARG A 1 151 ? 25.729 -14.950 -9.043 1.00 94.62 151 ARG A N 1
ATOM 1183 C CA . ARG A 1 151 ? 26.044 -16.274 -8.478 1.00 94.62 151 ARG A CA 1
ATOM 1184 C C . ARG A 1 151 ? 26.642 -17.202 -9.532 1.00 94.62 151 ARG A C 1
ATOM 1186 O O . ARG A 1 151 ? 27.728 -17.735 -9.316 1.00 94.62 151 ARG A O 1
ATOM 1193 N N . LYS A 1 152 ? 26.032 -17.270 -10.719 1.00 95.38 152 LYS A N 1
ATOM 1194 C CA . LYS A 1 152 ? 26.549 -18.046 -11.856 1.00 95.38 152 LYS A CA 1
ATOM 1195 C C . LYS A 1 152 ? 27.958 -17.610 -12.268 1.00 95.38 152 LYS A C 1
ATOM 1197 O O . LYS A 1 152 ? 28.813 -18.459 -12.497 1.00 95.38 152 LYS A O 1
ATOM 1202 N N . LYS A 1 153 ? 28.242 -16.300 -12.316 1.00 95.50 153 LYS A N 1
ATOM 1203 C CA . LYS A 1 153 ? 29.603 -15.783 -12.590 1.00 95.50 153 LYS A CA 1
ATOM 1204 C C . LYS A 1 153 ? 30.631 -16.224 -11.543 1.00 95.50 153 LYS A C 1
ATOM 1206 O O . LYS A 1 153 ? 31.808 -16.324 -11.865 1.00 95.50 153 LYS A O 1
ATOM 1211 N N . LYS A 1 154 ? 30.195 -16.467 -10.304 1.00 93.62 154 LYS A N 1
ATOM 1212 C CA . LYS A 1 154 ? 31.025 -16.961 -9.196 1.00 93.62 154 LYS A CA 1
ATOM 1213 C C . LYS A 1 154 ? 31.072 -18.494 -9.113 1.00 93.62 154 LYS A C 1
ATOM 1215 O O . LYS A 1 154 ? 31.667 -19.009 -8.175 1.00 93.62 154 LYS A O 1
ATOM 1220 N N . GLY A 1 155 ? 30.453 -19.212 -10.056 1.00 94.81 155 GLY A N 1
ATOM 1221 C CA . GLY A 1 155 ? 30.371 -20.677 -10.034 1.00 94.81 155 GLY A CA 1
ATOM 1222 C C . GLY A 1 155 ? 29.456 -21.232 -8.939 1.00 94.81 155 GLY A C 1
ATOM 1223 O O . GLY A 1 155 ? 29.633 -22.371 -8.526 1.00 94.81 155 GLY A O 1
ATOM 1224 N N . LEU A 1 156 ? 28.515 -20.426 -8.440 1.00 94.00 156 LEU A N 1
ATOM 1225 C CA . LEU A 1 156 ? 27.535 -20.831 -7.434 1.00 94.00 156 LEU A CA 1
ATOM 1226 C C . LEU A 1 156 ? 26.212 -21.212 -8.107 1.00 94.00 156 LEU A C 1
ATOM 1228 O O . LEU A 1 156 ? 25.802 -20.567 -9.076 1.00 94.00 156 LEU A O 1
ATOM 1232 N N . GLU A 1 157 ? 25.522 -22.198 -7.535 1.00 94.12 157 GLU A N 1
ATOM 1233 C CA . GLU A 1 157 ? 24.151 -22.553 -7.914 1.00 94.12 157 GLU A CA 1
ATOM 1234 C C . GLU A 1 157 ? 23.193 -21.360 -7.756 1.00 94.12 157 GLU A C 1
ATOM 1236 O O . GLU A 1 157 ? 23.475 -20.450 -6.959 1.00 94.12 157 GLU A O 1
ATOM 1241 N N . PRO A 1 158 ? 22.054 -21.331 -8.475 1.00 94.25 158 PRO A N 1
ATOM 1242 C CA . PRO A 1 158 ? 20.999 -20.347 -8.251 1.00 94.25 158 PRO A CA 1
ATOM 1243 C C . PRO A 1 158 ? 20.624 -20.225 -6.768 1.00 94.25 158 PRO A C 1
ATOM 1245 O O . PRO A 1 158 ? 20.815 -21.145 -5.975 1.00 94.25 158 PRO A O 1
ATOM 1248 N N . ALA A 1 159 ? 20.164 -19.044 -6.370 1.00 94.69 159 ALA A N 1
ATOM 1249 C CA . ALA A 1 159 ? 19.700 -18.818 -5.014 1.00 94.69 159 ALA A CA 1
ATOM 1250 C C . ALA A 1 159 ? 18.479 -19.700 -4.732 1.00 94.69 159 ALA A C 1
ATOM 1252 O O . ALA A 1 159 ? 17.503 -19.661 -5.480 1.00 94.69 159 ALA A O 1
ATOM 1253 N N . ASP A 1 160 ? 18.551 -20.469 -3.651 1.00 93.94 160 ASP A N 1
ATOM 1254 C CA . ASP A 1 160 ? 17.456 -21.306 -3.175 1.00 93.94 160 ASP A CA 1
ATOM 1255 C C . ASP A 1 160 ? 16.582 -20.497 -2.211 1.00 93.94 160 ASP A C 1
ATOM 1257 O O . ASP A 1 160 ? 16.743 -20.552 -0.994 1.00 93.94 160 ASP A O 1
ATOM 1261 N N . ILE A 1 161 ? 15.748 -19.623 -2.776 1.00 96.50 161 ILE A N 1
ATOM 1262 C CA . ILE A 1 161 ? 14.789 -18.808 -2.029 1.00 96.50 161 ILE A CA 1
ATOM 1263 C C . ILE A 1 161 ? 13.544 -18.554 -2.882 1.00 96.50 161 ILE A C 1
ATOM 1265 O O . ILE A 1 161 ? 13.630 -18.194 -4.060 1.00 96.50 161 ILE A O 1
ATOM 1269 N N . LYS A 1 162 ? 12.367 -18.713 -2.277 1.00 96.94 162 LYS A N 1
ATOM 1270 C CA . LYS A 1 162 ? 11.069 -18.457 -2.909 1.00 96.94 162 LYS A CA 1
ATOM 1271 C C . LYS A 1 162 ? 10.590 -17.028 -2.645 1.00 96.94 162 LYS A C 1
ATOM 1273 O O . LYS A 1 162 ? 10.538 -16.584 -1.504 1.00 96.94 162 LYS A O 1
ATOM 1278 N N . LEU A 1 163 ? 10.182 -16.321 -3.695 1.00 97.38 163 LEU A N 1
ATOM 1279 C CA . LEU A 1 163 ? 9.465 -15.050 -3.560 1.00 97.38 163 LEU A CA 1
ATOM 1280 C C . LEU A 1 163 ? 7.979 -15.322 -3.312 1.00 97.38 163 LEU A C 1
ATOM 1282 O O . LEU A 1 163 ? 7.352 -16.042 -4.092 1.00 97.38 163 LEU A O 1
ATOM 1286 N N . ILE A 1 164 ? 7.424 -14.737 -2.251 1.00 98.31 164 ILE A N 1
ATOM 1287 C CA . ILE A 1 164 ? 5.987 -14.758 -1.965 1.00 98.31 164 ILE A CA 1
ATOM 1288 C C . ILE A 1 164 ? 5.419 -13.382 -2.308 1.00 98.31 164 ILE A C 1
ATOM 1290 O O . ILE A 1 164 ? 5.874 -12.352 -1.815 1.00 98.31 164 ILE A O 1
ATOM 1294 N N . HIS A 1 165 ? 4.422 -13.377 -3.182 1.00 98.25 165 HIS A N 1
ATOM 1295 C CA . HIS A 1 165 ? 3.769 -12.162 -3.644 1.00 98.25 165 HIS A CA 1
ATOM 1296 C C . HIS A 1 165 ? 2.594 -11.842 -2.727 1.00 98.25 165 HIS A C 1
ATOM 1298 O O . HIS A 1 165 ? 1.742 -12.700 -2.504 1.00 98.25 165 HIS A O 1
ATOM 1304 N N . GLY A 1 166 ? 2.540 -10.622 -2.210 1.00 97.88 166 GLY A N 1
ATOM 1305 C CA . GLY A 1 166 ? 1.466 -10.174 -1.341 1.00 97.88 166 GLY A CA 1
ATOM 1306 C C . GLY A 1 166 ? 1.288 -8.661 -1.337 1.00 97.88 166 GLY A C 1
ATOM 1307 O O . GLY A 1 166 ? 1.887 -7.940 -2.136 1.00 97.88 166 GLY A O 1
ATOM 1308 N N . CYS A 1 167 ? 0.420 -8.186 -0.454 1.00 98.38 167 CYS A N 1
ATOM 1309 C CA . CYS A 1 167 ? 0.136 -6.770 -0.250 1.00 98.38 167 CYS A CA 1
ATOM 1310 C C . CYS A 1 167 ? -0.462 -6.574 1.146 1.00 98.38 167 CYS A C 1
ATOM 1312 O O . CYS A 1 167 ? -1.235 -7.422 1.595 1.00 98.38 167 CYS A O 1
ATOM 1314 N N . GLU A 1 168 ? -0.126 -5.480 1.827 1.00 98.62 168 GLU A N 1
ATOM 1315 C CA . GLU A 1 168 ? -0.887 -5.047 3.000 1.00 98.62 168 GLU A CA 1
ATOM 1316 C C . GLU A 1 168 ? -2.000 -4.098 2.532 1.00 98.62 168 GLU A C 1
ATOM 1318 O O . GLU A 1 168 ? -1.735 -3.010 2.021 1.00 98.62 168 GLU A O 1
ATOM 1323 N N . LEU A 1 169 ? -3.255 -4.534 2.638 1.00 98.06 169 LEU A N 1
ATOM 1324 C CA . LEU A 1 169 ? -4.422 -3.793 2.161 1.00 98.06 169 LEU A CA 1
ATOM 1325 C C . LEU A 1 169 ? -5.009 -2.902 3.259 1.00 98.06 169 LEU A C 1
ATOM 1327 O O . LEU A 1 169 ? -5.070 -3.296 4.424 1.00 98.06 169 LEU A O 1
ATOM 1331 N N . TYR A 1 170 ? -5.555 -1.751 2.855 1.00 97.06 170 TYR A N 1
ATOM 1332 C CA . TYR A 1 170 ? -6.415 -0.915 3.695 1.00 97.06 170 TYR A CA 1
ATOM 1333 C C . TYR A 1 170 ? -7.856 -1.426 3.629 1.00 97.06 170 TYR A C 1
ATOM 1335 O O . TYR A 1 170 ? -8.676 -0.952 2.840 1.00 97.06 170 TYR A O 1
ATOM 1343 N N . MET A 1 171 ? -8.162 -2.436 4.435 1.00 96.88 171 MET A N 1
ATOM 1344 C CA . MET A 1 171 ? -9.492 -3.025 4.507 1.00 96.88 171 MET A CA 1
ATOM 1345 C C . MET A 1 171 ? -10.455 -2.128 5.289 1.00 96.88 171 MET A C 1
ATOM 1347 O O . MET A 1 171 ? -10.076 -1.534 6.294 1.00 96.88 171 MET A O 1
ATOM 1351 N N . PHE A 1 172 ? -11.718 -2.052 4.886 1.00 94.69 172 PHE A N 1
ATOM 1352 C CA . PHE A 1 172 ? -12.757 -1.435 5.712 1.00 94.69 172 PHE A CA 1
ATOM 1353 C C . PHE A 1 172 ? -14.042 -2.258 5.704 1.00 94.69 172 PHE A C 1
ATOM 1355 O O . PHE A 1 172 ? -14.351 -2.974 4.747 1.00 94.69 172 PHE A O 1
ATOM 1362 N N . ASP A 1 173 ? -14.801 -2.116 6.782 1.00 91.19 173 ASP A N 1
ATOM 1363 C CA . ASP A 1 173 ? -16.146 -2.658 6.906 1.00 91.19 173 ASP A CA 1
ATOM 1364 C C . ASP A 1 173 ? -17.161 -1.614 6.463 1.00 91.19 173 ASP A C 1
ATOM 1366 O O . ASP A 1 173 ? -17.047 -0.440 6.828 1.00 91.19 173 ASP A O 1
ATOM 1370 N N . ARG A 1 174 ? -18.175 -2.026 5.690 1.00 88.50 174 ARG A N 1
ATOM 1371 C CA . ARG A 1 174 ? -19.292 -1.126 5.391 1.00 88.50 174 ARG A CA 1
ATOM 1372 C C . ARG A 1 174 ? -19.947 -0.707 6.713 1.00 88.50 174 ARG A C 1
ATOM 1374 O O . ARG A 1 174 ? -20.402 -1.588 7.449 1.00 88.50 174 ARG A O 1
ATOM 1381 N N . PRO A 1 175 ? -20.002 0.601 7.022 1.00 86.94 175 PRO A N 1
ATOM 1382 C CA . PRO A 1 175 ? -20.641 1.085 8.235 1.00 86.94 175 PRO A CA 1
ATOM 1383 C C . PRO A 1 175 ? -22.103 0.636 8.273 1.00 86.94 175 PRO A C 1
ATOM 1385 O O . PRO A 1 175 ? -22.815 0.785 7.281 1.00 86.94 175 PRO A O 1
ATOM 1388 N N . LYS A 1 176 ? -22.541 0.075 9.404 1.00 88.31 176 LYS A N 1
ATOM 1389 C CA . LYS A 1 176 ? -23.921 -0.383 9.616 1.00 88.31 176 LYS A CA 1
ATOM 1390 C C . LYS A 1 176 ? -24.691 0.687 10.389 1.00 88.31 176 LYS A C 1
ATOM 1392 O O . LYS A 1 176 ? -24.368 0.903 11.552 1.00 88.31 176 LYS A O 1
ATOM 1397 N N . PRO A 1 177 ? -25.681 1.361 9.783 1.00 91.94 177 PRO A N 1
ATOM 1398 C CA . PRO A 1 177 ? -26.431 2.410 10.468 1.00 91.94 177 PRO A CA 1
ATOM 1399 C C . PRO A 1 177 ? -27.388 1.889 11.538 1.00 91.94 177 PRO A C 1
ATOM 1401 O O . PRO A 1 177 ? -27.739 2.646 12.436 1.00 91.94 177 PRO A O 1
ATOM 1404 N N . VAL A 1 178 ? -27.839 0.633 11.439 1.00 93.25 178 VAL A N 1
ATOM 1405 C CA . VAL A 1 178 ? -28.772 0.039 12.403 1.00 93.25 178 VAL A CA 1
ATOM 1406 C C . VAL A 1 178 ? -28.250 -1.300 12.920 1.00 93.25 178 VAL A C 1
ATOM 1408 O O . VAL A 1 178 ? -27.904 -2.196 12.147 1.00 93.25 178 VAL A O 1
ATOM 1411 N N . PHE A 1 179 ? -28.254 -1.450 14.242 1.00 89.06 179 PHE A N 1
ATOM 1412 C CA . PHE A 1 179 ? -27.903 -2.672 14.963 1.00 89.06 179 PHE A CA 1
ATOM 1413 C C . PHE A 1 179 ? -29.146 -3.290 15.610 1.00 89.06 179 PHE A C 1
ATOM 1415 O O . PHE A 1 179 ? -30.123 -2.594 15.884 1.00 89.06 179 PHE A O 1
ATOM 1422 N N . ASN A 1 180 ? -29.054 -4.592 15.903 1.00 81.19 180 ASN A N 1
ATOM 1423 C CA . ASN A 1 180 ? -30.057 -5.401 16.606 1.00 81.19 180 ASN A CA 1
ATOM 1424 C C . ASN A 1 180 ? -31.446 -5.429 15.931 1.00 81.19 180 ASN A C 1
ATOM 1426 O O . ASN A 1 180 ? -32.287 -4.576 16.177 1.00 81.19 180 ASN A O 1
ATOM 1430 N N . ALA A 1 181 ? -31.704 -6.500 15.165 1.00 69.25 181 ALA A N 1
ATOM 1431 C CA . ALA A 1 181 ? -32.938 -6.797 14.417 1.00 69.25 181 ALA A CA 1
ATOM 1432 C C . ALA A 1 181 ? -33.242 -5.888 13.202 1.00 69.25 181 ALA A C 1
ATOM 1434 O O . ALA A 1 181 ? -32.956 -4.699 13.172 1.00 69.25 181 ALA A O 1
ATOM 1435 N N . SER A 1 182 ? -33.836 -6.486 12.165 1.00 72.62 182 SER A N 1
ATOM 1436 C CA . SER A 1 182 ? -34.343 -5.816 10.959 1.00 72.62 182 SER A CA 1
ATOM 1437 C C . SER A 1 182 ? -35.800 -5.394 11.167 1.00 72.62 182 SER A C 1
ATOM 1439 O O . SER A 1 182 ? -36.602 -6.202 11.640 1.00 72.62 182 SER A O 1
ATOM 1441 N N . SER A 1 183 ? -36.165 -4.163 10.803 1.00 85.12 183 SER A N 1
ATOM 1442 C CA . SER A 1 183 ? -37.507 -3.616 11.025 1.00 85.12 183 SER A CA 1
ATOM 1443 C C . SER A 1 183 ? -37.969 -2.746 9.855 1.00 85.12 183 SER A C 1
ATOM 1445 O O . SER A 1 183 ? -37.308 -1.774 9.493 1.00 85.12 183 SER A O 1
ATOM 1447 N N . ASP A 1 184 ? -39.152 -3.052 9.317 1.00 89.69 184 ASP A N 1
ATOM 1448 C CA . ASP A 1 184 ? -39.820 -2.239 8.287 1.00 89.69 184 ASP A CA 1
ATOM 1449 C C . ASP A 1 184 ? -40.566 -1.030 8.878 1.00 89.69 184 ASP A C 1
ATOM 1451 O O . ASP A 1 184 ? -41.238 -0.287 8.162 1.00 89.69 184 ASP A O 1
ATOM 1455 N N . LYS A 1 185 ? -40.473 -0.808 10.199 1.00 91.25 185 LYS A N 1
ATOM 1456 C CA . LYS A 1 185 ? -41.032 0.397 10.823 1.00 91.25 185 LYS A CA 1
ATOM 1457 C C . LYS A 1 185 ? -40.353 1.634 10.237 1.00 91.25 185 LYS A C 1
ATOM 1459 O O . LYS A 1 185 ? -39.129 1.669 10.114 1.00 91.25 185 LYS A O 1
ATOM 1464 N N . ALA A 1 186 ? -41.154 2.650 9.922 1.00 93.75 186 ALA A N 1
ATOM 1465 C CA . ALA A 1 186 ? -40.649 3.945 9.491 1.00 93.75 186 ALA A CA 1
ATOM 1466 C C . ALA A 1 186 ? -39.797 4.585 10.598 1.00 93.75 186 ALA A C 1
ATOM 1468 O O . ALA A 1 186 ? -40.137 4.490 11.777 1.00 93.75 186 ALA A O 1
ATOM 1469 N N . ILE A 1 187 ? -38.727 5.283 10.218 1.00 94.50 187 ILE A N 1
ATOM 1470 C CA . ILE A 1 187 ? -37.877 6.009 11.176 1.00 94.50 187 ILE A CA 1
ATOM 1471 C C . ILE A 1 187 ? -38.557 7.291 11.687 1.00 94.50 187 ILE A C 1
ATOM 1473 O O . ILE A 1 187 ? -38.159 7.874 12.688 1.00 94.50 187 ILE A O 1
ATOM 1477 N N . ALA A 1 188 ? -39.599 7.774 11.016 1.00 92.06 188 ALA A N 1
ATOM 1478 C CA . ALA A 1 188 ? -40.383 8.892 11.525 1.00 92.06 188 ALA A CA 1
ATOM 1479 C C . ALA A 1 188 ? -41.357 8.433 12.623 1.00 92.06 188 ALA A C 1
ATOM 1481 O O . ALA A 1 188 ? -41.787 7.277 12.649 1.00 92.06 188 ALA A O 1
ATOM 1482 N N . ALA A 1 189 ? -41.736 9.368 13.500 1.00 88.12 189 ALA A N 1
ATOM 1483 C CA . ALA A 1 189 ? -42.752 9.169 14.535 1.00 88.12 189 ALA A CA 1
ATOM 1484 C C . ALA A 1 189 ? -42.492 7.962 15.464 1.00 88.12 189 ALA A C 1
ATOM 1486 O O . ALA A 1 189 ? -43.425 7.279 15.887 1.00 88.12 189 ALA A O 1
ATOM 1487 N N . GLN A 1 190 ? -41.221 7.693 15.778 1.00 94.81 190 GLN A N 1
ATOM 1488 C CA . GLN A 1 190 ? -40.824 6.707 16.784 1.00 94.81 190 GLN A CA 1
ATOM 1489 C C . GLN A 1 190 ? -40.511 7.394 18.115 1.00 94.81 190 GLN A C 1
ATOM 1491 O O . GLN A 1 190 ? -40.211 8.586 18.152 1.00 94.81 190 GLN A O 1
ATOM 1496 N N . THR A 1 191 ? -40.544 6.622 19.199 1.00 97.00 191 THR A N 1
ATOM 1497 C CA . THR A 1 191 ? -39.976 7.047 20.480 1.00 97.00 191 THR A CA 1
ATOM 1498 C C . THR A 1 191 ? -38.493 6.700 20.499 1.00 97.00 191 THR A C 1
ATOM 1500 O O . THR A 1 191 ? -38.137 5.521 20.410 1.00 97.00 191 THR A O 1
ATOM 1503 N N . TYR A 1 192 ? -37.643 7.713 20.630 1.00 97.69 192 TYR A N 1
ATOM 1504 C CA . TYR A 1 192 ? -36.190 7.571 20.627 1.00 97.69 192 TYR A CA 1
ATOM 1505 C C . TYR A 1 192 ? -35.616 7.782 22.022 1.00 97.69 192 TYR A C 1
ATOM 1507 O O . TYR A 1 192 ? -36.002 8.737 22.683 1.00 97.69 192 TYR A O 1
ATOM 1515 N N . CYS A 1 193 ? -34.683 6.937 22.452 1.00 97.94 193 CYS A N 1
ATOM 1516 C CA . CYS A 1 193 ? -33.790 7.224 23.572 1.00 97.94 193 CYS A CA 1
ATOM 1517 C C . CYS A 1 193 ? -32.409 7.522 22.999 1.00 97.94 193 CYS A C 1
ATOM 1519 O O . CYS A 1 193 ? -31.710 6.626 22.522 1.00 97.94 193 CYS A O 1
ATOM 1521 N N . VAL A 1 194 ? -32.050 8.799 23.014 1.00 98.06 194 VAL A N 1
ATOM 1522 C CA . VAL A 1 194 ? -30.746 9.275 22.561 1.00 98.06 194 VAL A CA 1
ATOM 1523 C C . VAL A 1 194 ? -29.847 9.354 23.778 1.00 98.06 194 VAL A C 1
ATOM 1525 O O . VAL A 1 194 ? -30.280 9.899 24.793 1.00 98.06 194 VAL A O 1
ATOM 1528 N N . PHE A 1 195 ? -28.665 8.751 23.715 1.00 97.50 195 PHE A N 1
ATOM 1529 C CA . PHE A 1 195 ? -27.807 8.577 24.882 1.00 97.50 195 PHE A CA 1
ATOM 1530 C C . PHE A 1 195 ? -26.328 8.683 24.527 1.00 97.50 195 PHE A C 1
ATOM 1532 O O . PHE A 1 195 ? -25.957 8.478 23.371 1.00 97.50 195 PHE A O 1
ATOM 1539 N N . ASP A 1 196 ? -25.527 8.962 25.549 1.00 95.81 196 ASP A N 1
ATOM 1540 C CA . ASP A 1 196 ? -24.074 9.074 25.482 1.00 95.81 196 ASP A CA 1
ATOM 1541 C C . ASP A 1 196 ? -23.438 8.579 26.799 1.00 95.81 196 ASP A C 1
ATOM 1543 O O . ASP A 1 196 ? -24.114 8.483 27.839 1.00 95.81 196 ASP A O 1
ATOM 1547 N N . PHE A 1 197 ? -22.151 8.226 26.749 1.00 94.94 197 PHE A N 1
ATOM 1548 C CA . PHE A 1 197 ? -21.348 7.869 27.914 1.00 94.94 197 PHE A CA 1
ATOM 1549 C C . PHE A 1 197 ? -20.049 8.665 27.978 1.00 94.94 197 PHE A C 1
ATOM 1551 O O . PHE A 1 197 ? -19.224 8.606 27.068 1.00 94.94 197 PHE A O 1
ATOM 1558 N N . GLU A 1 198 ? -19.751 9.179 29.171 1.00 94.62 198 GLU A N 1
ATOM 1559 C CA . GLU A 1 198 ? -18.378 9.530 29.519 1.00 94.62 198 GLU A CA 1
ATOM 1560 C C . GLU A 1 198 ? -17.684 8.363 30.213 1.00 94.62 198 GLU A C 1
ATOM 1562 O O . GLU A 1 198 ? -18.275 7.623 31.010 1.00 94.62 198 GLU A O 1
ATOM 1567 N N . THR A 1 199 ? -16.399 8.176 29.912 1.00 93.38 199 THR A N 1
ATOM 1568 C CA . THR A 1 199 ? -15.643 6.978 30.307 1.00 93.38 199 THR A CA 1
ATOM 1569 C C . THR A 1 199 ? -14.231 7.314 30.788 1.00 93.38 199 THR A C 1
ATOM 1571 O O . THR A 1 199 ? -13.692 8.391 30.534 1.00 93.38 199 THR A O 1
ATOM 1574 N N . THR A 1 200 ? -13.588 6.377 31.492 1.00 90.12 200 THR A N 1
ATOM 1575 C CA . THR A 1 200 ? -12.174 6.505 31.896 1.00 90.12 200 THR A CA 1
ATOM 1576 C C . THR A 1 200 ? -11.183 6.290 30.742 1.00 90.12 200 THR A C 1
ATOM 1578 O O . THR A 1 200 ? -9.983 6.515 30.929 1.00 90.12 200 THR A O 1
ATOM 1581 N N . GLY A 1 201 ? -11.666 5.838 29.579 1.00 86.06 201 GLY A N 1
ATOM 1582 C CA . GLY A 1 201 ? -10.889 5.463 28.400 1.00 86.06 201 GLY A CA 1
ATOM 1583 C C . GLY A 1 201 ? -11.748 4.716 27.369 1.00 86.06 201 GLY A C 1
ATOM 1584 O O . GLY A 1 201 ? -12.936 4.500 27.573 1.00 86.06 201 GLY A O 1
ATOM 1585 N N . ILE A 1 202 ? -11.150 4.307 26.248 1.00 82.69 202 ILE A N 1
ATOM 1586 C CA . ILE A 1 202 ? -11.906 3.863 25.063 1.00 82.69 202 ILE A CA 1
ATOM 1587 C C . ILE A 1 202 ? -12.264 2.366 25.005 1.00 82.69 202 ILE A C 1
ATOM 1589 O O . ILE A 1 202 ? -12.962 1.943 24.084 1.00 82.69 202 ILE A O 1
ATOM 1593 N N . SER A 1 203 ? -11.765 1.539 25.924 1.00 84.44 203 SER A N 1
ATOM 1594 C CA . SER A 1 203 ? -11.964 0.086 25.883 1.00 84.44 203 SER A CA 1
ATOM 1595 C C . SER A 1 203 ? -12.948 -0.371 26.943 1.00 84.44 203 SER A C 1
ATOM 1597 O O . SER A 1 203 ? -12.621 -0.368 28.122 1.00 84.44 203 SER A O 1
ATOM 1599 N N . HIS A 1 204 ? -14.093 -0.928 26.557 1.00 83.50 204 HIS A N 1
ATOM 1600 C CA . HIS A 1 204 ? -15.019 -1.535 27.526 1.00 83.50 204 HIS A CA 1
ATOM 1601 C C . HIS A 1 204 ? -14.447 -2.771 28.239 1.00 83.50 204 HIS A C 1
ATOM 1603 O O . HIS A 1 204 ? -15.044 -3.273 29.186 1.00 83.50 204 HIS A O 1
ATOM 1609 N N . THR A 1 205 ? -13.291 -3.286 27.809 1.00 81.94 205 THR A N 1
ATOM 1610 C CA . THR A 1 205 ? -12.593 -4.363 28.525 1.00 81.94 205 THR A CA 1
ATOM 1611 C C . THR A 1 205 ? -11.809 -3.823 29.727 1.00 81.94 205 THR A C 1
ATOM 1613 O O . THR A 1 205 ? -11.865 -4.397 30.817 1.00 81.94 205 THR A O 1
ATOM 1616 N N . TYR A 1 206 ? -11.091 -2.712 29.548 1.00 83.56 206 TYR A N 1
ATOM 1617 C CA . TYR A 1 206 ? -10.145 -2.184 30.543 1.00 83.56 206 TYR A CA 1
ATOM 1618 C C . TYR A 1 206 ? -10.641 -0.922 31.260 1.00 83.56 206 TYR A C 1
ATOM 1620 O O . TYR A 1 206 ? -10.228 -0.659 32.385 1.00 83.56 206 TYR A O 1
ATOM 1628 N N . ASP A 1 207 ? -11.541 -0.176 30.631 1.00 89.94 207 ASP A N 1
ATOM 1629 C CA . ASP A 1 207 ? -12.038 1.125 31.064 1.00 89.94 207 ASP A CA 1
ATOM 1630 C C . ASP A 1 207 ? -13.476 1.013 31.603 1.00 89.94 207 ASP A C 1
ATOM 1632 O O . ASP A 1 207 ? -14.108 -0.053 31.550 1.00 89.94 207 ASP A O 1
ATOM 1636 N N . ARG A 1 208 ? -13.983 2.087 32.218 1.00 92.50 208 ARG A N 1
ATOM 1637 C CA . ARG A 1 208 ? -15.273 2.103 32.925 1.00 92.50 208 ARG A CA 1
ATOM 1638 C C . ARG A 1 208 ? -16.088 3.354 32.592 1.00 92.50 208 ARG A C 1
ATOM 1640 O O . ARG A 1 208 ? -15.491 4.416 32.413 1.00 92.50 208 ARG A O 1
ATOM 1647 N N . PRO A 1 209 ? -17.428 3.248 32.530 1.00 94.69 209 PRO A N 1
ATOM 1648 C CA . PRO A 1 209 ? -18.297 4.405 32.399 1.00 94.69 209 PRO A CA 1
ATOM 1649 C C . PRO A 1 209 ? -18.294 5.192 33.711 1.00 94.69 209 PRO A C 1
ATOM 1651 O O . PRO A 1 209 ? -18.283 4.599 34.792 1.00 94.69 209 PRO A O 1
ATOM 1654 N N . ILE A 1 210 ? -18.292 6.515 33.599 1.00 95.38 210 ILE A N 1
ATOM 1655 C CA . ILE A 1 210 ? -18.292 7.453 34.730 1.00 95.38 210 ILE A CA 1
ATOM 1656 C C . ILE A 1 210 ? -19.501 8.386 34.717 1.00 95.38 210 ILE A C 1
ATOM 1658 O O . ILE A 1 210 ? -19.866 8.921 35.761 1.00 95.38 210 ILE A O 1
ATOM 1662 N N . GLU A 1 211 ? -20.159 8.539 33.571 1.00 96.12 211 GLU A N 1
ATOM 1663 C CA . GLU A 1 211 ? -21.427 9.248 33.443 1.00 96.12 211 GLU A CA 1
ATOM 1664 C C . GLU A 1 211 ? -22.279 8.593 32.355 1.00 96.12 211 GLU A C 1
ATOM 1666 O O . GLU A 1 211 ? -21.751 8.155 31.334 1.00 96.12 211 GLU A O 1
ATOM 1671 N N . PHE A 1 212 ? -23.588 8.524 32.585 1.00 96.94 212 PHE A N 1
ATOM 1672 C CA . PHE A 1 212 ? -24.580 8.173 31.577 1.00 96.94 212 PHE A CA 1
ATOM 1673 C C . PHE A 1 212 ? -25.607 9.292 31.465 1.00 96.94 212 PHE A C 1
ATOM 1675 O O . PHE A 1 212 ? -26.261 9.641 32.456 1.00 96.94 212 PHE A O 1
ATOM 1682 N N . GLY A 1 213 ? -25.793 9.788 30.248 1.00 96.69 213 GLY A N 1
ATOM 1683 C CA . GLY A 1 213 ? -26.785 10.798 29.927 1.00 96.69 213 GLY A CA 1
ATOM 1684 C C . GLY A 1 213 ? -27.713 10.317 28.827 1.00 96.69 213 GLY A C 1
ATOM 1685 O O . GLY A 1 213 ? -27.276 9.689 27.864 1.00 96.69 213 GLY A O 1
ATOM 1686 N N . ALA A 1 214 ? -29.013 10.577 28.973 1.00 97.69 214 ALA A N 1
ATOM 1687 C CA . ALA A 1 214 ? -29.972 10.256 27.925 1.00 97.69 214 ALA A CA 1
ATOM 1688 C C . ALA A 1 214 ? -31.228 11.132 27.943 1.00 97.69 214 ALA A C 1
ATOM 1690 O O . ALA A 1 214 ? -31.718 11.563 28.994 1.00 97.69 214 ALA A O 1
ATOM 1691 N N . VAL A 1 215 ? -31.820 11.305 26.761 1.00 97.50 215 VAL A N 1
ATOM 1692 C CA . VAL A 1 215 ? -33.119 11.947 26.553 1.00 97.50 215 VAL A CA 1
ATOM 1693 C C . VAL A 1 215 ? -34.054 11.022 25.776 1.00 97.50 215 VAL A C 1
ATOM 1695 O O . VAL A 1 215 ? -33.703 10.473 24.732 1.00 97.50 215 VAL A O 1
ATOM 1698 N N . ILE A 1 216 ? -35.280 10.862 26.279 1.00 97.88 216 ILE A N 1
ATOM 1699 C CA . ILE A 1 216 ? -36.360 10.207 25.539 1.00 97.88 216 ILE A CA 1
ATOM 1700 C C . ILE A 1 216 ? -37.137 11.269 24.784 1.00 97.88 216 ILE A C 1
ATOM 1702 O O . ILE A 1 216 ? -37.702 12.173 25.399 1.00 97.88 216 ILE A O 1
ATOM 1706 N N . VAL A 1 217 ? -37.229 11.114 23.472 1.00 97.06 217 VAL A N 1
ATOM 1707 C CA . VAL A 1 217 ? -38.003 11.966 22.574 1.00 97.06 217 VAL A CA 1
ATOM 1708 C C . VAL A 1 217 ? -39.212 11.192 22.057 1.00 97.06 217 VAL A C 1
ATOM 1710 O O . VAL A 1 217 ? -39.095 10.030 21.664 1.00 97.06 217 VAL A O 1
ATOM 1713 N N . GLY A 1 218 ? -40.381 11.828 22.077 1.00 95.88 218 GLY A N 1
ATOM 1714 C CA . GLY A 1 218 ? -41.625 11.251 21.580 1.00 95.88 218 GLY A CA 1
ATOM 1715 C C . GLY A 1 218 ? -41.766 11.277 20.055 1.00 95.88 218 GLY A C 1
ATOM 1716 O O . GLY A 1 218 ? -40.986 11.932 19.362 1.00 95.88 218 GLY A O 1
ATOM 1717 N N . PRO A 1 219 ? -42.814 10.628 19.515 1.00 93.44 219 PRO A N 1
ATOM 1718 C CA . PRO A 1 219 ? -43.134 10.657 18.085 1.00 93.44 219 PRO A CA 1
ATOM 1719 C C . PRO A 1 219 ? -43.344 12.059 17.491 1.00 93.44 219 PRO A C 1
ATOM 1721 O O . PRO A 1 219 ? -43.233 12.235 16.280 1.00 93.44 219 PRO A O 1
ATOM 1724 N N . ASP A 1 220 ? -43.675 13.041 18.328 1.00 91.44 220 ASP A N 1
ATOM 1725 C CA . ASP A 1 220 ? -43.850 14.453 17.979 1.00 91.44 220 ASP A CA 1
ATOM 1726 C C . ASP A 1 220 ? -42.534 15.255 17.981 1.00 91.44 220 ASP A C 1
ATOM 1728 O O . ASP A 1 220 ? -42.541 16.442 17.660 1.00 91.44 220 ASP A O 1
ATOM 1732 N N . GLY A 1 221 ? -41.409 14.618 18.324 1.00 90.31 221 GLY A N 1
ATOM 1733 C CA . GLY A 1 221 ? -40.097 15.254 18.423 1.00 90.31 221 GLY A CA 1
ATOM 1734 C C . GLY A 1 221 ? -39.857 15.998 19.739 1.00 90.31 221 GLY A C 1
ATOM 1735 O O . GLY A 1 221 ? -38.815 16.634 19.884 1.00 90.31 221 GLY A O 1
ATOM 1736 N N . MET A 1 222 ? -40.780 15.927 20.706 1.00 93.12 222 MET A N 1
ATOM 1737 C CA . MET A 1 222 ? -40.635 16.602 21.998 1.00 93.12 222 MET A CA 1
ATOM 1738 C C . MET A 1 222 ? -39.942 15.703 23.024 1.00 93.12 222 MET A C 1
ATOM 1740 O O . MET A 1 222 ? -40.227 14.509 23.126 1.00 93.12 222 MET A O 1
ATOM 1744 N N . ALA A 1 223 ? -39.048 16.282 23.826 1.00 93.69 223 ALA A N 1
ATOM 1745 C CA . ALA A 1 223 ? -38.411 15.572 24.931 1.00 93.69 223 ALA A CA 1
ATOM 1746 C C . ALA A 1 223 ? -39.439 15.226 26.024 1.00 93.69 223 ALA A C 1
ATOM 1748 O O . ALA A 1 223 ? -40.074 16.110 26.600 1.00 93.69 223 ALA A O 1
ATOM 1749 N N . ILE A 1 224 ? -39.575 13.936 26.329 1.00 94.81 224 ILE A N 1
ATOM 1750 C CA . ILE A 1 224 ? -40.501 13.383 27.323 1.00 94.81 224 ILE A CA 1
ATOM 1751 C C . ILE A 1 224 ? -39.826 13.274 28.696 1.00 94.81 224 ILE A C 1
ATOM 1753 O O . ILE A 1 224 ? -40.409 13.666 29.707 1.00 94.81 224 ILE A O 1
ATOM 1757 N N . LYS A 1 225 ? -38.609 12.719 28.748 1.00 95.06 225 LYS A N 1
ATOM 1758 C CA . LYS A 1 225 ? -37.849 12.463 29.985 1.00 95.06 225 LYS A CA 1
ATOM 1759 C C . LYS A 1 225 ? -36.349 12.603 29.737 1.00 95.06 225 LYS A C 1
ATOM 1761 O O . LYS A 1 225 ? -35.894 12.380 28.621 1.00 95.06 225 LYS A O 1
ATOM 1766 N N . ARG A 1 226 ? -35.605 12.931 30.794 1.00 96.19 226 ARG A N 1
ATOM 1767 C CA . ARG A 1 226 ? -34.138 13.029 30.812 1.00 96.19 226 ARG A CA 1
ATOM 1768 C C . ARG A 1 226 ? -33.579 12.256 31.997 1.00 96.19 226 ARG A C 1
ATOM 1770 O O . ARG A 1 226 ? -34.253 12.161 33.027 1.00 96.19 226 ARG A O 1
ATOM 1777 N N . ILE A 1 227 ? -32.371 11.738 31.847 1.00 95.56 227 ILE A N 1
ATOM 1778 C CA . ILE A 1 227 ? -31.594 11.122 32.918 1.00 95.56 227 ILE A CA 1
ATOM 1779 C C . ILE A 1 227 ? -30.136 11.565 32.789 1.00 95.56 227 ILE A C 1
ATOM 1781 O O . ILE A 1 227 ? -29.607 11.636 31.685 1.00 95.56 227 ILE A O 1
ATOM 1785 N N . ASP A 1 228 ? -29.534 11.869 33.932 1.00 95.44 228 ASP A N 1
ATOM 1786 C CA . ASP A 1 228 ? -28.116 12.182 34.102 1.00 95.44 228 ASP A CA 1
ATOM 1787 C C . ASP A 1 228 ? -27.643 11.449 35.364 1.00 95.44 228 ASP A C 1
ATOM 1789 O O . ASP A 1 228 ? -28.245 11.599 36.441 1.00 95.44 228 ASP A O 1
ATOM 1793 N N . ARG A 1 229 ? -26.649 10.572 35.228 1.00 95.38 229 ARG A N 1
ATOM 1794 C CA . ARG A 1 229 ? -26.143 9.739 36.322 1.00 95.38 229 ARG A CA 1
ATOM 1795 C C . ARG A 1 229 ? -24.629 9.629 36.264 1.00 95.38 229 ARG A C 1
ATOM 1797 O O . ARG A 1 229 ? -24.096 8.964 35.381 1.00 95.38 229 ARG A O 1
ATOM 1804 N N . PHE A 1 230 ? -23.963 10.142 37.296 1.00 96.06 230 PHE A N 1
ATOM 1805 C CA . PHE A 1 230 ? -22.596 9.735 37.610 1.00 96.06 230 PHE A CA 1
ATOM 1806 C C . PHE A 1 230 ? -22.550 8.280 38.067 1.00 96.06 230 PHE A C 1
ATOM 1808 O O . PHE A 1 230 ? -23.468 7.784 38.728 1.00 96.06 230 PHE A O 1
ATOM 1815 N N . ILE A 1 231 ? -21.451 7.616 37.733 1.00 95.69 231 ILE A N 1
ATOM 1816 C CA . ILE A 1 231 ? -21.205 6.206 38.005 1.00 95.69 231 ILE A CA 1
ATOM 1817 C C . ILE A 1 231 ? -19.839 6.104 38.674 1.00 95.69 231 ILE A C 1
ATOM 1819 O O . ILE A 1 231 ? -18.869 6.664 38.170 1.00 95.69 231 ILE A O 1
ATOM 1823 N N . ASP A 1 232 ? -19.751 5.397 39.800 1.00 94.25 232 ASP A N 1
ATOM 1824 C CA . ASP A 1 232 ? -18.459 5.064 40.403 1.00 94.25 232 ASP A CA 1
ATOM 1825 C C . ASP A 1 232 ? -17.759 4.001 39.530 1.00 94.25 232 ASP A C 1
ATOM 1827 O O . ASP A 1 232 ? -18.264 2.873 39.426 1.00 94.25 232 ASP A O 1
ATOM 1831 N N . PRO A 1 233 ? -16.621 4.329 38.883 1.00 91.56 233 PRO A N 1
ATOM 1832 C CA . PRO A 1 233 ? -15.915 3.401 38.009 1.00 91.56 233 PRO A CA 1
ATOM 1833 C C . PRO A 1 233 ? -15.151 2.327 38.791 1.00 91.56 233 PRO A C 1
ATOM 1835 O O . PRO A 1 233 ? -14.652 1.382 38.183 1.00 91.56 233 PRO A O 1
ATOM 1838 N N . GLU A 1 234 ? -15.007 2.468 40.114 1.00 91.56 234 GLU A N 1
ATOM 1839 C CA . GLU A 1 234 ? -14.202 1.596 40.984 1.00 91.56 234 GLU A CA 1
ATOM 1840 C C . GLU A 1 234 ? -12.711 1.516 40.584 1.00 91.56 234 GLU A C 1
ATOM 1842 O O . GLU A 1 234 ? -11.960 0.679 41.089 1.00 91.56 234 GLU A O 1
ATOM 1847 N N . ILE A 1 235 ? -12.268 2.408 39.693 1.00 89.69 235 ILE A N 1
ATOM 1848 C CA . ILE A 1 235 ? -10.891 2.559 39.212 1.00 89.69 235 ILE A CA 1
ATOM 1849 C C . ILE A 1 235 ? -10.520 4.044 39.140 1.00 89.69 235 ILE A C 1
ATOM 1851 O O . ILE A 1 235 ? -11.381 4.922 39.140 1.00 89.69 235 ILE A O 1
ATOM 1855 N N . ALA A 1 236 ? -9.223 4.343 39.077 1.00 87.19 236 ALA A N 1
ATOM 1856 C CA . ALA A 1 236 ? -8.762 5.719 38.933 1.00 87.19 236 ALA A CA 1
ATOM 1857 C C . ALA A 1 236 ? -9.102 6.281 37.541 1.00 87.19 236 ALA A C 1
ATOM 1859 O O . ALA A 1 236 ? -8.891 5.613 36.528 1.00 87.19 236 ALA A O 1
ATOM 1860 N N . ILE A 1 237 ? -9.565 7.532 37.495 1.00 86.94 237 ILE A N 1
ATOM 1861 C CA . ILE A 1 237 ? -9.740 8.270 36.240 1.00 86.94 237 ILE A CA 1
ATOM 1862 C C . ILE A 1 237 ? -8.361 8.714 35.748 1.00 86.94 237 ILE A C 1
ATOM 1864 O O . ILE A 1 237 ? -7.550 9.238 36.518 1.00 86.94 237 ILE A O 1
ATOM 1868 N N . THR A 1 238 ? -8.082 8.504 34.465 1.00 82.50 238 THR A N 1
ATOM 1869 C CA . THR A 1 238 ? -6.820 8.941 33.866 1.00 82.50 238 THR A CA 1
ATOM 1870 C C . THR A 1 238 ? -6.821 10.461 33.642 1.00 82.50 238 THR A C 1
ATOM 1872 O O . THR A 1 238 ? -7.868 11.032 33.324 1.00 82.50 238 THR A O 1
ATOM 1875 N N . PRO A 1 239 ? -5.662 11.145 33.730 1.00 81.19 239 PRO A N 1
ATOM 1876 C CA . PRO A 1 239 ? -5.572 12.569 33.399 1.00 81.19 239 PRO A CA 1
ATOM 1877 C C . PRO A 1 239 ? -6.049 12.890 31.976 1.00 81.19 239 PRO A C 1
ATOM 1879 O O . PRO A 1 239 ? -6.621 13.951 31.747 1.00 81.19 239 PRO A O 1
ATOM 1882 N N . GLY A 1 240 ? -5.838 11.965 31.032 1.00 80.06 240 GLY A N 1
ATOM 1883 C CA . GLY A 1 240 ? -6.308 12.093 29.653 1.00 80.06 240 GLY A CA 1
ATOM 1884 C C . GLY A 1 240 ? -7.833 12.110 29.546 1.00 80.06 240 GLY A C 1
ATOM 1885 O O . GLY A 1 240 ? -8.372 12.997 28.893 1.00 80.06 240 GLY A O 1
ATOM 1886 N N . ALA A 1 241 ? -8.528 11.197 30.233 1.00 83.88 241 ALA A N 1
ATOM 1887 C CA . ALA A 1 241 ? -9.991 11.196 30.272 1.00 83.88 241 ALA A CA 1
ATOM 1888 C C . ALA A 1 241 ? -10.536 12.479 30.920 1.00 83.88 241 ALA A C 1
ATOM 1890 O O . ALA A 1 241 ? -11.363 13.159 30.320 1.00 83.88 241 ALA A O 1
ATOM 1891 N N . MET A 1 242 ? -9.981 12.884 32.071 1.00 86.62 242 MET A N 1
ATOM 1892 C CA . MET A 1 242 ? -10.365 14.133 32.750 1.00 86.62 242 MET A CA 1
ATOM 1893 C C . MET A 1 242 ? -10.155 15.382 31.881 1.00 86.62 242 MET A C 1
ATOM 1895 O O . MET A 1 242 ? -10.897 16.356 31.994 1.00 86.62 242 MET A O 1
ATOM 1899 N N . ALA A 1 243 ? -9.125 15.390 31.030 1.00 83.25 243 ALA A N 1
ATOM 1900 C CA . ALA A 1 243 ? -8.856 16.506 30.128 1.00 83.25 243 ALA A CA 1
ATOM 1901 C C . ALA A 1 243 ? -9.905 16.640 29.011 1.00 83.25 243 ALA A C 1
ATOM 1903 O O . ALA A 1 243 ? -10.040 17.730 28.457 1.00 83.25 243 ALA A O 1
ATOM 1904 N N . ILE A 1 244 ? -10.616 15.554 28.693 1.00 83.75 244 ILE A N 1
ATOM 1905 C CA . ILE A 1 244 ? -11.667 15.512 27.673 1.00 83.75 244 ILE A CA 1
ATOM 1906 C C . ILE A 1 244 ? -13.026 15.807 28.307 1.00 83.75 244 ILE A C 1
ATOM 1908 O O . ILE A 1 244 ? -13.675 16.761 27.902 1.00 83.75 244 ILE A O 1
ATOM 1912 N N . ASN A 1 245 ? -13.419 15.029 29.317 1.00 85.12 245 ASN A N 1
ATOM 1913 C CA . ASN A 1 245 ? -14.772 15.061 29.887 1.00 85.12 245 ASN A CA 1
ATOM 1914 C C . ASN A 1 245 ? -14.942 15.967 31.105 1.00 85.12 245 ASN A C 1
ATOM 1916 O O . ASN A 1 245 ? -16.047 16.183 31.589 1.00 85.12 245 ASN A O 1
ATOM 1920 N N . HIS A 1 246 ? -13.842 16.497 31.641 1.00 88.56 246 HIS A N 1
ATOM 1921 C CA . HIS A 1 246 ? -13.855 17.404 32.788 1.00 88.56 246 HIS A CA 1
ATOM 1922 C C . HIS A 1 246 ? -14.482 16.821 34.075 1.00 88.56 246 HIS A C 1
ATOM 1924 O O . HIS A 1 246 ? -14.724 17.568 35.025 1.00 88.56 246 HIS A O 1
ATOM 1930 N N . ILE A 1 247 ? -14.681 15.498 34.157 1.00 89.19 247 ILE A N 1
ATOM 1931 C CA . ILE A 1 247 ? -15.213 14.808 35.338 1.00 89.19 247 ILE A CA 1
ATOM 1932 C C . ILE A 1 247 ? -14.072 14.520 36.312 1.00 89.19 247 ILE A C 1
ATOM 1934 O O . ILE A 1 247 ? -13.108 13.829 35.980 1.00 89.19 247 ILE A O 1
ATOM 1938 N N . THR A 1 248 ? -14.176 15.031 37.540 1.00 90.88 248 THR A N 1
ATOM 1939 C CA . THR A 1 248 ? -13.148 14.824 38.570 1.00 90.88 248 THR A CA 1
ATOM 1940 C C . THR A 1 248 ? -13.504 13.678 39.523 1.00 90.88 248 THR A C 1
ATOM 1942 O O . THR A 1 248 ? -14.686 13.374 39.717 1.00 90.88 248 THR A O 1
ATOM 1945 N N . PRO A 1 249 ? -12.514 13.056 40.194 1.00 90.12 249 PRO A N 1
ATOM 1946 C CA . PRO A 1 249 ? -12.777 12.050 41.226 1.00 90.12 249 PRO A CA 1
ATOM 1947 C C . PRO A 1 249 ? -13.726 12.535 42.334 1.00 90.12 249 PRO A C 1
ATOM 1949 O O . PRO A 1 249 ? -14.479 11.749 42.904 1.00 90.12 249 PRO A O 1
ATOM 1952 N N . GLU A 1 250 ? -13.721 13.835 42.639 1.00 90.94 250 GLU A N 1
ATOM 1953 C CA . GLU A 1 250 ? -14.626 14.445 43.614 1.00 90.94 250 GLU A CA 1
ATOM 1954 C C . GLU A 1 250 ? -16.088 14.431 43.153 1.00 90.94 250 GLU A C 1
ATOM 1956 O O . GLU A 1 250 ? -16.968 14.266 43.998 1.00 90.94 250 GLU A O 1
ATOM 1961 N N . MET A 1 251 ? -16.352 14.566 41.847 1.00 91.44 251 MET A N 1
ATOM 1962 C CA . MET A 1 251 ? -17.706 14.503 41.274 1.00 91.44 251 MET A CA 1
ATOM 1963 C C . MET A 1 251 ? -18.296 13.093 41.358 1.00 91.44 251 MET A C 1
ATOM 1965 O O . MET A 1 251 ? -19.497 12.937 41.557 1.00 91.44 251 MET A O 1
ATOM 1969 N N . LEU A 1 252 ? -17.444 12.067 41.275 1.00 91.94 252 LEU A N 1
ATOM 1970 C CA . LEU A 1 252 ? -17.850 10.660 41.365 1.00 91.94 252 LEU A CA 1
ATOM 1971 C C . LEU A 1 252 ? -17.979 10.163 42.811 1.00 91.94 252 LEU A C 1
ATOM 1973 O O . LEU A 1 252 ? -18.403 9.033 43.061 1.00 91.94 252 LEU A O 1
ATOM 1977 N N . LYS A 1 253 ? -17.624 10.991 43.799 1.00 90.44 253 LYS A N 1
ATOM 1978 C CA . LYS A 1 253 ? -17.640 10.586 45.203 1.00 90.44 253 LYS A CA 1
ATOM 1979 C C . LYS A 1 253 ? -19.070 10.322 45.680 1.00 90.44 253 LYS A C 1
ATOM 1981 O O . LYS A 1 253 ? -19.857 11.244 45.872 1.00 90.44 253 LYS A O 1
ATOM 1986 N N . GLY A 1 254 ? -19.364 9.056 45.975 1.00 89.81 254 GLY A N 1
ATOM 1987 C CA . GLY A 1 254 ? -20.689 8.618 46.420 1.00 89.81 254 GLY A CA 1
ATOM 1988 C C . GLY A 1 254 ? -21.673 8.360 45.277 1.00 89.81 254 GLY A C 1
ATOM 1989 O O . GLY A 1 254 ? -22.852 8.141 45.552 1.00 89.81 254 GLY A O 1
ATOM 1990 N N . ALA A 1 255 ? -21.204 8.379 44.025 1.00 93.50 255 ALA A N 1
ATOM 1991 C CA . ALA A 1 255 ? -21.976 7.904 42.887 1.00 93.50 255 ALA A CA 1
ATOM 1992 C C . ALA A 1 255 ? -22.297 6.400 43.038 1.00 93.50 255 ALA A C 1
ATOM 1994 O O . ALA A 1 255 ? -21.506 5.658 43.629 1.00 93.50 255 ALA A O 1
ATOM 1995 N N . PRO A 1 256 ? -23.455 5.935 42.537 1.00 93.75 256 PRO A N 1
ATOM 1996 C CA . PRO A 1 256 ? -23.792 4.518 42.535 1.00 93.75 256 PRO A CA 1
ATOM 1997 C C . PRO A 1 256 ? -22.840 3.726 41.637 1.00 93.75 256 PRO A C 1
ATOM 1999 O O . PRO A 1 256 ? -22.287 4.240 40.661 1.00 93.75 256 PRO A O 1
ATOM 2002 N N . LYS A 1 257 ? -22.694 2.435 41.931 1.00 93.31 257 LYS A N 1
ATOM 2003 C CA . LYS A 1 257 ? -21.901 1.535 41.085 1.00 93.31 257 LYS A CA 1
ATOM 2004 C C . LYS A 1 257 ? -22.651 1.186 39.806 1.00 93.31 257 LYS A C 1
ATOM 2006 O O . LYS A 1 257 ? -23.884 1.190 39.762 1.00 93.31 257 LYS A O 1
ATOM 2011 N N . MET A 1 258 ? -21.916 0.748 38.783 1.00 92.25 258 MET A N 1
ATOM 2012 C CA . MET A 1 258 ? -22.503 0.361 37.492 1.00 92.25 258 MET A CA 1
ATOM 2013 C C . MET A 1 258 ? -23.639 -0.682 37.613 1.00 92.25 258 MET A C 1
ATOM 2015 O O . MET A 1 258 ? -24.631 -0.605 36.894 1.00 92.25 258 MET A O 1
ATOM 2019 N N . GLN A 1 259 ? -23.523 -1.632 38.552 1.00 90.19 259 GLN A N 1
ATOM 2020 C CA . GLN A 1 259 ? -24.516 -2.693 38.787 1.00 90.19 259 GLN A CA 1
ATOM 2021 C C . GLN A 1 259 ? -25.819 -2.172 39.410 1.00 90.19 259 GLN A C 1
ATOM 2023 O O . GLN A 1 259 ? -26.873 -2.796 39.270 1.00 90.19 259 GLN A O 1
ATOM 2028 N N . GLU A 1 260 ? -25.744 -1.050 40.122 1.00 89.75 260 GLU A N 1
ATOM 2029 C CA . GLU A 1 260 ? -26.873 -0.436 40.817 1.00 89.75 260 GLU A CA 1
ATOM 2030 C C . GLU A 1 260 ? -27.672 0.433 39.843 1.00 89.75 260 GLU A C 1
ATOM 2032 O O . GLU A 1 260 ? -28.893 0.301 39.752 1.00 89.75 260 GLU A O 1
ATOM 2037 N N . VAL A 1 261 ? -26.971 1.255 39.056 1.00 93.81 261 VAL A N 1
ATOM 2038 C CA . VAL A 1 261 ? -27.585 2.223 38.135 1.00 93.81 261 VAL A CA 1
ATOM 2039 C C . VAL A 1 261 ? -28.147 1.576 36.863 1.00 93.81 261 VAL A C 1
ATOM 2041 O O . VAL A 1 261 ? -29.117 2.070 36.295 1.00 93.81 261 VAL A O 1
ATOM 2044 N N . ILE A 1 262 ? -27.608 0.435 36.411 1.00 95.50 262 ILE A N 1
ATOM 2045 C CA . ILE A 1 262 ? -28.030 -0.161 35.132 1.00 95.50 262 ILE A CA 1
ATOM 2046 C C . ILE A 1 262 ? -29.496 -0.610 35.110 1.00 95.50 262 ILE A C 1
ATOM 2048 O O . ILE A 1 262 ? -30.119 -0.633 34.046 1.00 95.50 262 ILE A O 1
ATOM 2052 N N . LYS A 1 263 ? -30.073 -0.947 36.270 1.00 92.56 263 LYS A N 1
ATOM 2053 C CA . LYS A 1 263 ? -31.502 -1.280 36.375 1.00 92.56 263 LYS A CA 1
ATOM 2054 C C . LYS A 1 263 ? -32.364 -0.056 36.086 1.00 92.56 263 LYS A C 1
ATOM 2056 O O . LYS A 1 263 ? -33.255 -0.141 35.248 1.00 92.56 263 LYS A O 1
ATOM 2061 N N . GLU A 1 264 ? -32.025 1.079 36.697 1.00 95.00 264 GLU A N 1
ATOM 2062 C CA . GLU A 1 264 ? -32.674 2.368 36.441 1.00 95.00 264 GLU A CA 1
ATOM 2063 C C . GLU A 1 264 ? -32.529 2.778 34.968 1.00 95.00 264 GLU A C 1
ATOM 2065 O O . GLU A 1 264 ? -33.520 3.111 34.321 1.00 95.00 264 GLU A O 1
ATOM 2070 N N . ILE A 1 265 ? -31.318 2.674 34.405 1.00 96.50 265 ILE A N 1
ATOM 2071 C CA . ILE A 1 265 ? -31.053 2.972 32.987 1.00 96.50 265 ILE A CA 1
ATOM 2072 C C . ILE A 1 265 ? -31.895 2.075 32.069 1.00 96.50 265 ILE A C 1
ATOM 2074 O O . ILE A 1 265 ? -32.478 2.542 31.094 1.00 96.50 265 ILE A O 1
ATOM 2078 N N . SER A 1 266 ? -31.999 0.783 32.385 1.00 95.31 266 SER A N 1
ATOM 2079 C CA . SER A 1 266 ? -32.771 -0.168 31.579 1.00 95.31 266 SER A CA 1
ATOM 2080 C C . SER A 1 266 ? -34.276 0.111 31.629 1.00 95.31 266 SER A C 1
ATOM 2082 O O . SER A 1 266 ? -34.948 -0.001 30.605 1.00 95.31 266 SER A O 1
ATOM 2084 N N . GLU A 1 267 ? -34.804 0.485 32.798 1.00 95.12 267 GLU A N 1
ATOM 2085 C CA . GLU A 1 267 ? -36.201 0.908 32.961 1.00 95.12 267 GLU A CA 1
ATOM 2086 C C . GLU A 1 267 ? -36.488 2.229 32.238 1.00 95.12 267 GLU A C 1
ATOM 2088 O O . GLU A 1 267 ? -37.559 2.385 31.649 1.00 95.12 267 GLU A O 1
ATOM 2093 N N . PHE A 1 268 ? -35.529 3.159 32.246 1.00 96.19 268 PHE A N 1
ATOM 2094 C CA . PHE A 1 268 ? -35.612 4.409 31.497 1.00 96.19 268 PHE A CA 1
ATOM 2095 C C . PHE A 1 268 ? -35.686 4.146 29.987 1.00 96.19 268 PHE A C 1
ATOM 2097 O O . PHE A 1 268 ? -36.602 4.639 29.333 1.00 96.19 268 PHE A O 1
ATOM 2104 N N . ILE A 1 269 ? -34.778 3.325 29.446 1.00 96.38 269 ILE A N 1
ATOM 2105 C CA . ILE A 1 269 ? -34.732 2.973 28.017 1.00 96.38 269 ILE A CA 1
ATOM 2106 C C . ILE A 1 269 ? -36.035 2.293 27.558 1.00 96.38 269 ILE A C 1
ATOM 2108 O O . ILE A 1 269 ? -36.587 2.660 26.515 1.00 96.38 269 ILE A O 1
ATOM 2112 N N . GLY A 1 270 ? -36.538 1.310 28.314 1.00 94.56 270 GLY A N 1
ATOM 2113 C CA . GLY A 1 270 ? -37.750 0.561 27.965 1.00 94.56 270 GLY A CA 1
ATOM 2114 C C . GLY A 1 270 ? -37.714 -0.014 26.540 1.00 94.56 270 GLY A C 1
ATOM 2115 O O . GLY A 1 270 ? -36.705 -0.570 26.112 1.00 94.56 270 GLY A O 1
ATOM 2116 N N . ASP A 1 271 ? -38.804 0.160 25.786 1.00 92.69 271 ASP A N 1
ATOM 2117 C CA . ASP A 1 271 ? -38.951 -0.323 24.398 1.00 92.69 271 ASP A CA 1
ATOM 2118 C C . ASP A 1 271 ? -38.576 0.727 23.329 1.00 92.69 271 ASP A C 1
ATOM 2120 O O . ASP A 1 271 ? -38.930 0.587 22.154 1.00 92.69 271 ASP A O 1
ATOM 2124 N N . SER A 1 272 ? -37.911 1.820 23.720 1.00 95.69 272 SER A N 1
ATOM 2125 C CA . SER A 1 272 ? -37.527 2.887 22.787 1.00 95.69 272 SER A CA 1
ATOM 2126 C C . SER A 1 272 ? -36.489 2.423 21.757 1.00 95.69 272 SER A C 1
ATOM 2128 O O . SER A 1 272 ? -35.760 1.446 21.962 1.00 95.69 272 SER A O 1
ATOM 2130 N N . VAL A 1 273 ? -36.414 3.136 20.632 1.00 96.56 273 VAL A N 1
ATOM 2131 C CA . VAL A 1 273 ? -35.311 2.981 19.677 1.00 96.56 273 VAL A CA 1
ATOM 2132 C C . VAL A 1 273 ? -34.116 3.765 20.202 1.00 96.56 273 VAL A C 1
ATOM 2134 O O . VAL A 1 273 ? -34.231 4.956 20.483 1.00 96.56 273 VAL A O 1
ATOM 2137 N N . LEU A 1 274 ? -32.973 3.106 20.333 1.00 97.56 274 LEU A N 1
ATOM 2138 C CA . LEU A 1 274 ? -31.754 3.733 20.818 1.00 97.56 274 LEU A CA 1
ATOM 2139 C C . LEU A 1 274 ? -31.056 4.505 19.701 1.00 97.56 274 LEU A C 1
ATOM 2141 O O . LEU A 1 274 ? -31.027 4.050 18.558 1.00 97.56 274 LEU A O 1
ATOM 2145 N N . VAL A 1 275 ? -30.468 5.651 20.032 1.00 97.69 275 VAL A N 1
ATOM 2146 C CA . VAL A 1 275 ? -29.667 6.455 19.101 1.00 97.69 275 VAL A CA 1
ATOM 2147 C C . VAL A 1 275 ? -28.392 6.902 19.802 1.00 97.69 275 VAL A C 1
ATOM 2149 O O . VAL A 1 275 ? -28.463 7.454 20.895 1.00 97.69 275 VAL A O 1
ATOM 2152 N N . ALA A 1 276 ? -27.252 6.681 19.156 1.00 96.88 276 ALA A N 1
ATOM 2153 C CA . ALA A 1 276 ? -25.945 7.159 19.600 1.00 96.88 276 ALA A CA 1
ATOM 2154 C C . ALA A 1 276 ? -25.109 7.609 18.387 1.00 96.88 276 ALA A C 1
ATOM 2156 O O . ALA A 1 276 ? -25.486 7.384 17.226 1.00 96.88 276 ALA A O 1
ATOM 2157 N N . HIS A 1 277 ? -23.991 8.285 18.634 1.00 95.31 277 HIS A N 1
ATOM 2158 C CA . HIS A 1 277 ? -23.055 8.704 17.597 1.00 95.31 277 HIS A CA 1
ATOM 2159 C C . HIS A 1 277 ? -21.786 7.863 17.694 1.00 95.31 277 HIS A C 1
ATOM 2161 O O . HIS A 1 277 ? -21.089 7.935 18.693 1.00 95.31 277 HIS A O 1
ATOM 2167 N N . ASN A 1 278 ? -21.481 7.068 16.662 1.00 92.06 278 ASN A N 1
ATOM 2168 C CA . ASN A 1 278 ? -20.529 5.957 16.768 1.00 92.06 278 ASN A CA 1
ATOM 2169 C C . ASN A 1 278 ? -21.004 4.901 17.790 1.00 92.06 278 ASN A C 1
ATOM 2171 O O . ASN A 1 278 ? -20.238 4.406 18.617 1.00 92.06 278 ASN A O 1
ATOM 2175 N N . ALA A 1 279 ? -22.280 4.514 17.669 1.00 93.00 279 ALA A N 1
ATOM 2176 C CA . ALA A 1 279 ? -22.993 3.641 18.603 1.00 93.00 279 ALA A CA 1
ATOM 2177 C C . ALA A 1 279 ? -22.274 2.346 19.034 1.00 93.00 279 ALA A C 1
ATOM 2179 O O . ALA A 1 279 ? -22.516 1.919 20.164 1.00 93.00 279 ALA A O 1
ATOM 2180 N N . PRO A 1 280 ? -21.411 1.685 18.223 1.00 90.31 280 PRO A N 1
ATOM 2181 C CA . PRO A 1 280 ? -20.633 0.545 18.709 1.00 90.31 280 PRO A CA 1
ATOM 2182 C C . PRO A 1 280 ? -19.853 0.819 20.002 1.00 90.31 280 PRO A C 1
ATOM 2184 O O . PRO A 1 280 ? -19.660 -0.108 20.783 1.00 90.31 280 PRO A O 1
ATOM 2187 N N . PHE A 1 281 ? -19.436 2.068 20.231 1.00 90.62 281 PHE A N 1
ATOM 2188 C CA . PHE A 1 281 ? -18.786 2.500 21.464 1.00 90.62 281 PHE A CA 1
ATOM 2189 C C . PHE A 1 281 ? -19.758 2.497 22.656 1.00 90.62 281 PHE A C 1
ATOM 2191 O O . PHE A 1 281 ? -19.589 1.720 23.592 1.00 90.62 281 PHE A O 1
ATOM 2198 N N . ASP A 1 282 ? -20.825 3.291 22.608 1.00 93.81 282 ASP A N 1
ATOM 2199 C CA . ASP A 1 282 ? -21.750 3.455 23.740 1.00 93.81 282 ASP A CA 1
ATOM 2200 C C . ASP A 1 282 ? -22.516 2.168 24.068 1.00 93.81 282 ASP A C 1
ATOM 2202 O O . ASP A 1 282 ? -22.747 1.817 25.230 1.00 93.81 282 ASP A O 1
ATOM 2206 N N . VAL A 1 283 ? -22.880 1.403 23.034 1.00 93.38 283 VAL A N 1
ATOM 2207 C CA . VAL A 1 283 ? -23.576 0.120 23.187 1.00 93.38 283 VAL A CA 1
ATOM 2208 C C . VAL A 1 283 ? -22.685 -0.921 23.861 1.00 93.38 283 VAL A C 1
ATOM 2210 O O . VAL A 1 283 ? -23.204 -1.768 24.598 1.00 93.38 283 VAL A O 1
ATOM 2213 N N . SER A 1 284 ? -21.365 -0.894 23.641 1.00 91.69 284 SER A N 1
ATOM 2214 C CA . SER A 1 284 ? -20.467 -1.858 24.283 1.00 91.69 284 SER A CA 1
ATOM 2215 C C . SER A 1 284 ? -20.383 -1.616 25.792 1.00 91.69 284 SER A C 1
ATOM 2217 O O . SER A 1 284 ? -20.504 -2.575 26.561 1.00 91.69 284 SER A O 1
ATOM 2219 N N . PHE A 1 285 ? -20.308 -0.354 26.232 1.00 93.44 285 PHE A N 1
ATOM 2220 C CA . PHE A 1 285 ? -20.375 0.014 27.649 1.00 93.44 285 PHE A CA 1
ATOM 2221 C C . PHE A 1 285 ? -21.739 -0.298 28.266 1.00 93.44 285 PHE A C 1
ATOM 2223 O O . PHE A 1 285 ? -21.798 -0.906 29.339 1.00 93.44 285 PHE A O 1
ATOM 2230 N N . LEU A 1 286 ? -22.840 0.001 27.568 1.00 94.62 286 LEU A N 1
ATOM 2231 C CA . LEU A 1 286 ? -24.182 -0.350 28.038 1.00 94.62 286 LEU A CA 1
ATOM 2232 C C . LEU A 1 286 ? -24.326 -1.865 28.252 1.00 94.62 286 LEU A C 1
ATOM 2234 O O . LEU A 1 286 ? -24.800 -2.318 29.297 1.00 94.62 286 LEU A O 1
ATOM 2238 N N . ASN A 1 287 ? -23.882 -2.673 27.287 1.00 93.19 287 ASN A N 1
ATOM 2239 C CA . ASN A 1 287 ? -23.927 -4.130 27.394 1.00 93.19 287 ASN A CA 1
ATOM 2240 C C . ASN A 1 287 ? -22.980 -4.668 28.473 1.00 93.19 287 ASN A C 1
ATOM 2242 O O . ASN A 1 287 ? -23.333 -5.637 29.146 1.00 93.19 287 ASN A O 1
ATOM 2246 N N . MET A 1 288 ? -21.824 -4.033 28.688 1.00 91.56 288 MET A N 1
ATOM 2247 C CA . MET A 1 288 ? -20.917 -4.355 29.793 1.00 91.56 288 MET A CA 1
ATOM 2248 C C . MET A 1 288 ? -21.601 -4.140 31.151 1.00 91.56 288 MET A C 1
ATOM 2250 O O . MET A 1 288 ? -21.568 -5.030 32.004 1.00 91.56 288 MET A O 1
ATOM 2254 N N . MET A 1 289 ? -22.271 -3.000 31.346 1.00 93.94 289 MET A N 1
ATOM 2255 C CA . MET A 1 289 ? -23.024 -2.723 32.575 1.00 93.94 289 MET A CA 1
ATOM 2256 C C . MET A 1 289 ? -24.167 -3.724 32.779 1.00 93.94 289 MET A C 1
ATOM 2258 O O . MET A 1 289 ? -24.398 -4.198 33.889 1.00 93.94 289 MET A O 1
ATOM 2262 N N . ARG A 1 290 ? -24.875 -4.096 31.707 1.00 94.12 290 ARG A N 1
ATOM 2263 C CA . ARG A 1 290 ? -25.944 -5.107 31.777 1.00 94.12 290 ARG A CA 1
ATOM 2264 C C . ARG A 1 290 ? -25.390 -6.471 32.170 1.00 94.12 290 ARG A C 1
ATOM 2266 O O . ARG A 1 290 ? -25.930 -7.110 33.073 1.00 94.12 290 ARG A O 1
ATOM 2273 N N . ALA A 1 291 ? -24.281 -6.883 31.559 1.00 91.81 291 ALA A N 1
ATOM 2274 C CA . ALA A 1 291 ? -23.613 -8.138 31.878 1.00 91.81 291 ALA A CA 1
ATOM 2275 C C . ALA A 1 291 ? -23.142 -8.181 33.341 1.00 91.81 291 ALA A C 1
ATOM 2277 O O . ALA A 1 291 ? -23.307 -9.209 33.999 1.00 91.81 291 ALA A O 1
ATOM 2278 N N . SER A 1 292 ? -22.629 -7.069 33.884 1.00 89.75 292 SER A N 1
ATOM 2279 C CA . SER A 1 292 ? -22.193 -7.003 35.287 1.00 89.75 292 SER A CA 1
ATOM 2280 C C . SER A 1 292 ? -23.350 -7.147 36.285 1.00 89.75 292 SER A C 1
ATOM 2282 O O . SER A 1 292 ? -23.128 -7.625 37.397 1.00 89.75 292 SER A O 1
ATOM 2284 N N . ALA A 1 293 ? -24.582 -6.819 35.882 1.00 91.81 293 ALA A N 1
ATOM 2285 C CA . ALA A 1 293 ? -25.810 -7.061 36.643 1.00 91.81 293 ALA A CA 1
ATOM 2286 C C . ALA A 1 293 ? -26.517 -8.390 36.294 1.00 91.81 293 ALA A C 1
ATOM 2288 O O . ALA A 1 293 ? -27.639 -8.626 36.748 1.00 91.81 293 ALA A O 1
ATOM 2289 N N . GLY A 1 294 ? -25.895 -9.262 35.489 1.00 92.69 294 GLY A N 1
ATOM 2290 C CA . GLY A 1 294 ? -26.474 -10.543 35.066 1.00 92.69 294 GLY A CA 1
ATOM 2291 C C . GLY A 1 294 ? -27.635 -10.415 34.071 1.00 92.69 294 GLY A C 1
ATOM 2292 O O . GLY A 1 294 ? -28.433 -11.341 33.931 1.00 92.69 294 GLY A O 1
ATOM 2293 N N . MET A 1 295 ? -27.757 -9.271 33.396 1.00 93.25 295 MET A N 1
ATOM 2294 C CA . MET A 1 295 ? -28.788 -9.000 32.394 1.00 93.25 295 MET A CA 1
ATOM 2295 C C . MET A 1 295 ? -28.283 -9.364 30.987 1.00 93.25 295 MET A C 1
ATOM 2297 O O . MET A 1 295 ? -27.092 -9.216 30.701 1.00 93.25 295 MET A O 1
ATOM 2301 N N . PRO A 1 296 ? -29.166 -9.811 30.073 1.00 92.69 296 PRO A N 1
ATOM 2302 C CA . PRO A 1 296 ? -28.780 -10.055 28.686 1.00 92.69 296 PRO A CA 1
ATOM 2303 C C . PRO A 1 296 ? -28.420 -8.739 27.973 1.00 92.69 296 PRO A C 1
ATOM 2305 O O . PRO A 1 296 ? -28.908 -7.678 28.388 1.00 92.69 296 PRO A O 1
ATOM 2308 N N . PRO A 1 297 ? -27.634 -8.794 26.879 1.00 92.56 297 PRO A N 1
ATOM 2309 C CA . PRO A 1 297 ? -27.388 -7.640 26.017 1.00 92.56 297 PRO A CA 1
ATOM 2310 C C . PRO A 1 297 ? -28.685 -6.957 25.570 1.00 92.56 297 PRO A C 1
ATOM 2312 O O . PRO A 1 297 ? -29.754 -7.574 25.551 1.00 92.56 297 PRO A O 1
ATOM 2315 N N . ILE A 1 298 ? -28.592 -5.675 25.227 1.00 92.81 298 ILE A N 1
ATOM 2316 C CA . ILE A 1 298 ? -29.734 -4.888 24.775 1.00 92.81 298 ILE A CA 1
ATOM 2317 C C . ILE A 1 298 ? -30.331 -5.498 23.496 1.00 92.81 298 ILE A C 1
ATOM 2319 O O . ILE A 1 298 ? -29.606 -5.882 22.578 1.00 92.81 298 ILE A O 1
ATOM 2323 N N . SER A 1 299 ? -31.659 -5.600 23.442 1.00 92.56 299 SER A N 1
ATOM 2324 C CA . SER A 1 299 ? -32.396 -6.121 22.280 1.00 92.56 299 SER A CA 1
ATOM 2325 C C . SER A 1 299 ? -33.086 -5.026 21.466 1.00 92.56 299 SER A C 1
ATOM 2327 O O . SER A 1 299 ? -33.688 -5.320 20.436 1.00 92.56 299 SER A O 1
ATOM 2329 N N . ASN A 1 300 ? -33.037 -3.780 21.941 1.00 94.31 300 ASN A N 1
ATOM 2330 C CA . ASN A 1 300 ? -33.595 -2.613 21.269 1.00 94.31 300 ASN A CA 1
ATOM 2331 C C . ASN A 1 300 ? -32.910 -2.394 19.914 1.00 94.31 300 ASN A C 1
ATOM 2333 O O . ASN A 1 300 ? -31.707 -2.631 19.782 1.00 94.31 300 ASN A O 1
ATOM 2337 N N . LEU A 1 301 ? -33.673 -1.879 18.944 1.00 94.62 301 LEU A N 1
ATOM 2338 C CA .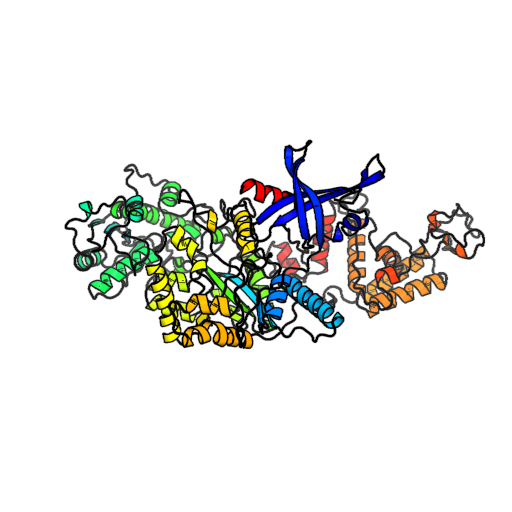 LEU A 1 301 ? -33.115 -1.312 17.715 1.00 94.62 301 LEU A CA 1
ATOM 2339 C C . LEU A 1 301 ? -32.171 -0.172 18.097 1.00 94.62 301 LEU A C 1
ATOM 2341 O O . LEU A 1 301 ? -32.563 0.697 18.879 1.00 94.62 301 LEU A O 1
ATOM 2345 N N . VAL A 1 302 ? -30.964 -0.164 17.535 1.00 95.81 302 VAL A N 1
ATOM 2346 C CA . VAL A 1 302 ? -29.992 0.913 17.757 1.00 95.81 302 VAL A CA 1
ATOM 2347 C C . VAL A 1 302 ? -29.649 1.566 16.434 1.00 95.81 302 VAL A C 1
ATOM 2349 O O . VAL A 1 302 ? -29.257 0.873 15.501 1.00 95.81 302 VAL A O 1
ATOM 2352 N N . VAL A 1 303 ? -29.757 2.886 16.364 1.00 96.69 303 VAL A N 1
ATOM 2353 C CA . VAL A 1 303 ? -29.310 3.691 15.231 1.00 96.69 303 VAL A CA 1
ATOM 2354 C C . VAL A 1 303 ? -27.982 4.357 15.573 1.00 96.69 303 VAL A C 1
ATOM 2356 O O . VAL A 1 303 ? -27.865 5.039 16.589 1.00 96.69 303 VAL A O 1
ATOM 2359 N N . ASP A 1 304 ? -27.003 4.201 14.690 1.00 96.12 304 ASP A N 1
ATOM 2360 C CA . ASP A 1 304 ? -25.781 4.993 14.702 1.00 96.12 304 ASP A CA 1
ATOM 2361 C C . ASP A 1 304 ? -25.898 6.137 13.702 1.00 96.12 304 ASP A C 1
ATOM 2363 O O . ASP A 1 304 ? -26.020 5.940 12.488 1.00 96.12 304 ASP A O 1
ATOM 2367 N N . THR A 1 305 ? -25.855 7.357 14.223 1.00 96.50 305 THR A N 1
ATOM 2368 C CA . THR A 1 305 ? -25.959 8.565 13.405 1.00 96.50 305 THR A CA 1
ATOM 2369 C C . THR A 1 305 ? -24.726 8.798 12.532 1.00 96.50 305 THR A C 1
ATOM 2371 O O . THR A 1 305 ? -24.844 9.467 11.507 1.00 96.50 305 THR A O 1
ATOM 2374 N N . LEU A 1 306 ? -23.559 8.231 12.860 1.00 94.88 306 LEU A N 1
ATOM 2375 C CA . LEU A 1 306 ? -22.323 8.456 12.108 1.00 94.88 306 LEU A CA 1
ATOM 2376 C C . LEU A 1 306 ? -22.383 7.856 10.683 1.00 94.88 306 LEU A C 1
ATOM 2378 O O . LEU A 1 306 ? -22.213 8.617 9.728 1.00 94.88 306 LEU A O 1
ATOM 2382 N N . PRO A 1 307 ? -22.694 6.559 10.474 1.00 93.44 307 PRO A N 1
ATOM 2383 C CA . PRO A 1 307 ? -22.944 5.986 9.148 1.00 93.44 307 PRO A CA 1
ATOM 2384 C C . PRO A 1 307 ? -24.006 6.744 8.342 1.00 93.44 307 PRO A C 1
ATOM 2386 O O . PRO A 1 307 ? -23.854 6.962 7.139 1.00 93.44 307 PRO A O 1
ATOM 2389 N N . VAL A 1 308 ? -25.074 7.188 9.010 1.00 95.00 308 VAL A N 1
ATOM 2390 C CA . VAL A 1 308 ? -26.139 7.975 8.378 1.00 95.00 308 VAL A CA 1
ATOM 2391 C C . VAL A 1 308 ? -25.607 9.337 7.921 1.00 95.00 308 VAL A C 1
ATOM 2393 O O . VAL A 1 308 ? -25.911 9.791 6.817 1.00 95.00 308 VAL A O 1
ATOM 2396 N N . ALA A 1 309 ? -24.768 9.980 8.732 1.00 94.94 309 ALA A N 1
ATOM 2397 C CA . ALA A 1 309 ? -24.125 11.241 8.398 1.00 94.94 309 ALA A CA 1
ATOM 2398 C C . ALA A 1 309 ? -23.118 11.096 7.246 1.00 94.94 309 ALA A C 1
ATOM 2400 O O . ALA A 1 309 ? -23.050 11.992 6.406 1.00 94.94 309 ALA A O 1
ATOM 2401 N N . MET A 1 310 ? -22.406 9.964 7.138 1.00 92.88 310 MET A N 1
ATOM 2402 C CA . MET A 1 310 ? -21.547 9.666 5.978 1.00 92.88 310 MET A CA 1
ATOM 2403 C C . MET A 1 310 ? -22.348 9.643 4.674 1.00 92.88 310 MET A C 1
ATOM 2405 O O . MET A 1 310 ? -21.867 10.117 3.645 1.00 92.88 310 MET A O 1
ATOM 2409 N N . PHE A 1 311 ? -23.576 9.115 4.714 1.00 93.12 311 PHE A N 1
ATOM 2410 C CA . PHE A 1 311 ? -24.481 9.144 3.569 1.00 93.12 311 PHE A CA 1
ATOM 2411 C C . PHE A 1 311 ? -25.030 10.549 3.309 1.00 93.12 311 PHE A C 1
ATOM 2413 O O . PHE A 1 311 ? -25.050 10.977 2.160 1.00 93.12 311 PHE A O 1
ATOM 2420 N N . LEU A 1 312 ? -25.484 11.285 4.328 1.00 94.25 312 LEU A N 1
ATOM 2421 C CA . LEU A 1 312 ? -26.088 12.611 4.137 1.00 94.25 312 LEU A CA 1
ATOM 2422 C C . LEU A 1 312 ? -25.082 13.683 3.704 1.00 94.25 312 LEU A C 1
ATOM 2424 O O . LEU A 1 312 ? -25.396 14.452 2.794 1.00 94.25 312 LEU A O 1
ATOM 2428 N N . PHE A 1 313 ? -23.900 13.702 4.324 1.00 93.50 313 PHE A N 1
ATOM 2429 C CA . PHE A 1 313 ? -22.898 14.769 4.221 1.00 93.50 313 PHE A CA 1
ATOM 2430 C C . PHE A 1 313 ? -21.508 14.236 3.821 1.00 93.50 313 PHE A C 1
ATOM 2432 O O . PHE A 1 313 ? -20.518 14.511 4.509 1.00 93.50 313 PHE A O 1
ATOM 2439 N N . PRO A 1 314 ? -21.381 13.462 2.726 1.00 90.94 314 PRO A N 1
ATOM 2440 C CA . PRO A 1 314 ? -20.110 12.848 2.338 1.00 90.94 314 PRO A CA 1
ATOM 2441 C C . PRO A 1 314 ? -19.003 13.886 2.072 1.00 90.94 314 PRO A C 1
ATOM 2443 O O . PRO A 1 314 ? -17.817 13.592 2.215 1.00 90.94 314 PRO A O 1
ATOM 2446 N N . GLU A 1 315 ? -19.368 15.121 1.726 1.00 89.94 315 GLU A N 1
ATOM 2447 C CA . GLU A 1 315 ? -18.459 16.243 1.500 1.00 89.94 315 GLU A CA 1
ATOM 2448 C C . GLU A 1 315 ? -17.870 16.868 2.771 1.00 89.94 315 GLU A C 1
ATOM 2450 O O . GLU A 1 315 ? -16.891 17.615 2.674 1.00 89.94 315 GLU A O 1
ATOM 2455 N N . ALA A 1 316 ? -18.440 16.590 3.947 1.00 89.00 316 ALA A N 1
ATOM 2456 C CA . ALA A 1 316 ? -17.954 17.147 5.201 1.00 89.00 316 ALA A CA 1
ATOM 2457 C C . ALA A 1 316 ? -16.523 16.668 5.501 1.00 89.00 316 ALA A C 1
ATOM 2459 O O . ALA A 1 316 ? -16.166 15.529 5.225 1.00 89.00 316 ALA A O 1
ATOM 2460 N N . GLY A 1 317 ? -15.687 17.541 6.073 1.00 84.44 317 GLY A N 1
ATOM 2461 C CA . GLY A 1 317 ? -14.327 17.164 6.485 1.00 84.44 317 GLY A CA 1
ATOM 2462 C C . GLY A 1 317 ? -14.292 16.343 7.777 1.00 84.44 317 GLY A C 1
ATOM 2463 O O . GLY A 1 317 ? -13.416 15.503 7.949 1.00 84.44 317 GLY A O 1
ATOM 2464 N N . TYR A 1 318 ? -15.261 16.580 8.663 1.00 87.75 318 TYR A N 1
ATOM 2465 C CA . TYR A 1 318 ? -15.438 15.887 9.934 1.00 87.75 318 TYR A CA 1
ATOM 2466 C C . TYR A 1 318 ? -16.924 15.622 10.151 1.00 87.75 318 TYR A C 1
ATOM 2468 O O . TYR A 1 318 ? -17.762 16.449 9.783 1.00 87.75 318 TYR A O 1
ATOM 2476 N N . LEU A 1 319 ? -17.224 14.481 10.766 1.00 92.00 319 LEU A N 1
ATOM 2477 C CA . LEU A 1 319 ? -18.583 14.039 11.075 1.00 92.00 319 LEU A CA 1
ATOM 2478 C C . LEU A 1 319 ? -18.792 13.796 12.573 1.00 92.00 319 LEU A C 1
ATOM 2480 O O . LEU A 1 319 ? -19.763 13.148 12.922 1.00 92.00 319 LEU A O 1
ATOM 2484 N N . ASN A 1 320 ? -17.910 14.306 13.443 1.00 91.06 320 ASN A N 1
ATOM 2485 C CA . ASN A 1 320 ? -18.156 14.275 14.887 1.00 91.06 320 ASN A CA 1
ATOM 2486 C C . ASN A 1 320 ? -19.382 15.123 15.255 1.00 91.06 320 ASN A C 1
ATOM 2488 O O . ASN A 1 320 ? -19.759 16.029 14.503 1.00 91.06 320 ASN A O 1
ATOM 2492 N N . GLU A 1 321 ? -19.964 14.858 16.422 1.00 89.81 321 GLU A N 1
ATOM 2493 C CA . GLU A 1 321 ? -21.209 15.482 16.875 1.00 89.81 321 GLU A CA 1
ATOM 2494 C C . GLU A 1 321 ? -21.190 17.011 16.752 1.00 89.81 321 GLU A C 1
ATOM 2496 O O . GLU A 1 321 ? -22.035 17.594 16.073 1.00 89.81 321 GLU A O 1
ATOM 2501 N N . LYS A 1 322 ? -20.143 17.661 17.273 1.00 88.25 322 LYS A N 1
ATOM 2502 C CA . LYS A 1 322 ? -19.953 19.115 17.164 1.00 88.25 322 LYS A CA 1
ATOM 2503 C C . LYS A 1 322 ? -19.969 19.618 15.717 1.00 88.25 322 LYS A C 1
ATOM 2505 O O . LYS A 1 322 ? -20.499 20.692 15.431 1.00 88.25 322 LYS A O 1
ATOM 2510 N N . SER A 1 323 ? -19.362 18.888 14.783 1.00 91.62 323 SER A N 1
ATOM 2511 C CA . SER A 1 323 ? -19.361 19.270 13.363 1.00 91.62 323 SER A CA 1
ATOM 2512 C C . SER A 1 323 ? -20.746 19.121 12.735 1.00 91.62 323 SER A C 1
ATOM 2514 O O . SER A 1 323 ? -21.116 19.935 11.886 1.00 91.62 323 SER A O 1
ATOM 2516 N N . LEU A 1 324 ? -21.516 18.116 13.161 1.00 93.75 324 LEU A N 1
ATOM 2517 C CA . LEU A 1 324 ? -22.893 17.906 12.718 1.00 93.75 324 LEU A CA 1
ATOM 2518 C C . LEU A 1 324 ? -23.841 18.967 13.281 1.00 93.75 324 LEU A C 1
ATOM 2520 O O . LEU A 1 324 ? -24.600 19.539 12.500 1.00 93.75 324 LEU A O 1
ATOM 2524 N N . ALA A 1 325 ? -23.744 19.297 14.573 1.00 92.25 325 ALA A N 1
ATOM 2525 C CA . ALA A 1 325 ? -24.519 20.370 15.201 1.00 92.25 325 ALA A CA 1
ATOM 2526 C C . ALA A 1 325 ? -24.350 21.692 14.440 1.00 92.25 325 ALA A C 1
ATOM 2528 O O . ALA A 1 325 ? -25.325 22.278 13.972 1.00 92.25 325 ALA A O 1
ATOM 2529 N N . ASN A 1 326 ? -23.097 22.099 14.201 1.00 91.31 326 ASN A N 1
ATOM 2530 C CA . ASN A 1 326 ? -22.786 23.314 13.444 1.00 91.31 326 ASN A CA 1
ATOM 2531 C C . ASN A 1 326 ? -23.330 23.273 12.010 1.00 91.31 326 ASN A C 1
ATOM 2533 O O . ASN A 1 326 ? -23.842 24.272 11.511 1.00 91.31 326 ASN A O 1
ATOM 2537 N N . ARG A 1 327 ? -23.223 22.125 11.328 1.00 93.56 327 ARG A N 1
ATOM 2538 C CA . ARG A 1 327 ? -23.721 21.955 9.953 1.00 93.56 327 ARG A CA 1
ATOM 2539 C C . ARG A 1 327 ? -25.240 22.056 9.861 1.00 93.56 327 ARG A C 1
ATOM 2541 O O . ARG A 1 327 ? -25.751 22.503 8.839 1.00 93.56 327 ARG A O 1
ATOM 2548 N N . LEU A 1 328 ? -25.932 21.595 10.892 1.00 94.25 328 LEU A N 1
ATOM 2549 C CA . LEU A 1 328 ? -27.386 21.608 10.986 1.00 94.25 328 LEU A CA 1
ATOM 2550 C C . LEU A 1 328 ? -27.919 22.894 11.634 1.00 94.25 328 LEU A C 1
ATOM 2552 O O . LEU A 1 328 ? -29.117 22.979 11.876 1.00 94.25 328 LEU A O 1
ATOM 2556 N N . GLU A 1 329 ? -27.046 23.876 11.900 1.00 92.44 329 GLU A N 1
ATOM 2557 C CA . GLU A 1 329 ? -27.388 25.145 12.561 1.00 92.44 329 GLU A CA 1
ATOM 2558 C C . GLU A 1 329 ? -28.066 24.933 13.928 1.00 92.44 329 GLU A C 1
ATOM 2560 O O . GLU A 1 329 ? -28.909 25.711 14.376 1.00 92.44 329 GLU A O 1
ATOM 2565 N N . ILE A 1 330 ? -27.679 23.855 14.615 1.00 89.00 330 ILE A N 1
ATOM 2566 C CA . ILE A 1 330 ? -28.111 23.558 15.977 1.00 89.00 330 ILE A CA 1
ATOM 2567 C C . ILE A 1 330 ? -27.192 24.344 16.903 1.00 89.00 330 ILE A C 1
ATOM 2569 O O . ILE A 1 330 ? -26.043 23.971 17.139 1.00 89.00 330 ILE A O 1
ATOM 2573 N N . HIS A 1 331 ? -27.700 25.481 17.368 1.00 78.12 331 HIS A N 1
ATOM 2574 C CA . HIS A 1 331 ? -26.989 26.337 18.300 1.00 78.12 331 HIS A CA 1
ATOM 2575 C C . HIS A 1 331 ? -27.046 25.789 19.712 1.00 78.12 331 HIS A C 1
ATOM 2577 O O . HIS A 1 331 ? -28.054 25.241 20.169 1.00 78.12 331 HIS A O 1
ATOM 2583 N N . ASP A 1 332 ? -25.933 26.002 20.387 1.00 63.75 332 ASP A N 1
ATOM 2584 C CA . ASP A 1 332 ? -25.710 25.523 21.717 1.00 63.75 332 ASP A CA 1
ATOM 2585 C C . ASP A 1 332 ? -25.014 26.612 22.543 1.00 63.75 332 ASP A C 1
ATOM 2587 O O . ASP A 1 332 ? -23.831 26.909 22.369 1.00 63.75 332 ASP A O 1
ATOM 2591 N N . ASP A 1 333 ? -25.801 27.265 23.395 1.00 55.34 333 ASP A N 1
ATOM 2592 C CA . ASP A 1 333 ? -25.402 28.479 24.112 1.00 55.34 333 ASP A CA 1
ATOM 2593 C C . ASP A 1 333 ? -24.753 28.183 25.476 1.00 55.34 333 ASP A C 1
ATOM 2595 O O . ASP A 1 333 ? -24.371 29.113 26.188 1.00 55.34 333 ASP A O 1
ATOM 2599 N N . SER A 1 334 ? -24.642 26.909 25.877 1.00 59.53 334 SER A N 1
ATOM 2600 C CA . SER A 1 334 ? -24.224 26.556 27.241 1.00 59.53 334 SER A CA 1
ATOM 2601 C C . SER A 1 334 ? -22.702 26.435 27.413 1.00 59.53 334 SER A C 1
ATOM 2603 O O . SER A 1 334 ? -22.179 26.710 28.493 1.00 59.53 334 SER A O 1
ATOM 2605 N N . GLY A 1 335 ? -21.973 26.090 26.343 1.00 56.41 335 GLY A N 1
ATOM 2606 C CA . GLY A 1 335 ? -20.512 25.950 26.359 1.00 56.41 335 GLY A CA 1
ATOM 2607 C C . GLY A 1 335 ? -19.981 24.727 27.124 1.00 56.41 335 GLY A C 1
ATOM 2608 O O . GLY A 1 335 ? -18.773 24.649 27.348 1.00 56.41 335 GLY A O 1
ATOM 2609 N N . VAL A 1 336 ? -20.851 23.789 27.511 1.00 60.06 336 VAL A N 1
ATOM 2610 C CA . VAL A 1 336 ? -20.531 22.581 28.292 1.00 60.06 336 VAL A CA 1
ATOM 2611 C C . VAL A 1 336 ? -20.432 21.369 27.357 1.00 60.06 336 VAL A C 1
ATOM 2613 O O . VAL A 1 336 ? -21.338 20.560 27.304 1.00 60.06 336 VAL A O 1
ATOM 2616 N N . PHE A 1 337 ? -19.356 21.253 26.576 1.00 59.69 337 PHE A N 1
ATOM 2617 C CA . PHE A 1 337 ? -19.095 20.040 25.777 1.00 59.69 337 PHE A CA 1
ATOM 2618 C C . PHE A 1 337 ? -18.508 18.923 26.655 1.00 59.69 337 PHE A C 1
ATOM 2620 O O . PHE A 1 337 ? -17.786 19.245 27.603 1.00 59.69 337 PHE A O 1
ATOM 2627 N N . HIS A 1 338 ? -18.742 17.655 26.286 1.00 70.38 338 HIS A N 1
ATOM 2628 C CA . HIS A 1 338 ? -18.213 16.464 26.973 1.00 70.38 338 HIS A CA 1
ATOM 2629 C C . HIS A 1 338 ? -18.839 16.217 28.352 1.00 70.38 338 HIS A C 1
ATOM 2631 O O . HIS A 1 338 ? -18.161 16.036 29.366 1.00 70.38 338 HIS A O 1
ATOM 2637 N N . ARG A 1 339 ? -20.171 16.295 28.373 1.00 82.19 339 ARG A N 1
ATOM 2638 C CA . ARG A 1 339 ? -21.044 15.850 29.461 1.00 82.19 339 ARG A CA 1
ATOM 2639 C C . ARG A 1 339 ? -22.150 15.031 28.823 1.00 82.19 339 ARG A C 1
ATOM 2641 O O . ARG A 1 339 ? -22.820 15.515 27.906 1.00 82.19 339 ARG A O 1
ATOM 2648 N N . ALA A 1 340 ? -22.362 13.821 29.324 1.00 78.00 340 ALA A N 1
ATOM 2649 C CA . ALA A 1 340 ? -23.169 12.835 28.616 1.00 78.00 340 ALA A CA 1
ATOM 2650 C C . ALA A 1 340 ? -24.638 13.275 28.440 1.00 78.00 340 ALA A C 1
ATOM 2652 O O . ALA A 1 340 ? -25.281 12.962 27.440 1.00 78.00 340 ALA A O 1
ATOM 2653 N N . ASP A 1 341 ? -25.211 14.001 29.407 1.00 87.25 341 ASP A N 1
ATOM 2654 C CA . ASP A 1 341 ? -26.610 14.453 29.354 1.00 87.25 341 ASP A CA 1
ATOM 2655 C C . ASP A 1 341 ? -26.837 15.513 28.272 1.00 87.25 341 ASP A C 1
ATOM 2657 O O . ASP A 1 341 ? -27.861 15.527 27.579 1.00 87.25 341 ASP A O 1
ATOM 2661 N N . TYR A 1 342 ? -25.854 16.386 28.119 1.00 85.44 342 TYR A N 1
ATOM 2662 C CA . TYR A 1 342 ? -25.871 17.474 27.171 1.00 85.44 342 TYR A CA 1
ATOM 2663 C C . TYR A 1 342 ? -25.603 17.014 25.742 1.00 85.44 342 TYR A C 1
ATOM 2665 O O . TYR A 1 342 ? -26.331 17.419 24.829 1.00 85.44 342 TYR A O 1
ATOM 2673 N N . ASP A 1 343 ? -24.614 16.141 25.564 1.00 87.12 343 ASP A N 1
ATOM 2674 C CA . ASP A 1 343 ? -24.284 15.554 24.267 1.00 87.12 343 ASP A CA 1
ATOM 2675 C C . ASP A 1 343 ? -25.468 14.683 23.783 1.00 87.12 343 ASP A C 1
ATOM 2677 O O . ASP A 1 343 ? -25.950 14.837 22.660 1.00 87.12 343 ASP A O 1
ATOM 2681 N N . ALA A 1 344 ? -26.125 13.921 24.671 1.00 92.75 344 ALA A N 1
ATOM 2682 C CA . ALA A 1 344 ? -27.375 13.226 24.339 1.00 92.75 344 ALA A CA 1
ATOM 2683 C C . ALA A 1 344 ? -28.511 14.174 23.882 1.00 92.75 344 ALA A C 1
ATOM 2685 O O . ALA A 1 344 ? -29.245 13.876 22.929 1.00 92.75 344 ALA A O 1
ATOM 2686 N N . GLU A 1 345 ? -28.677 15.335 24.530 1.00 91.94 345 GLU A N 1
ATOM 2687 C CA . GLU A 1 345 ? -29.669 16.344 24.135 1.00 91.94 345 GLU A CA 1
ATOM 2688 C C . GLU A 1 345 ? -29.332 16.967 22.770 1.00 91.94 345 GLU A C 1
ATOM 2690 O O . GLU A 1 345 ? -30.228 17.120 21.928 1.00 91.94 345 GLU A O 1
ATOM 2695 N N . GLN A 1 346 ? -28.067 17.308 22.514 1.00 92.44 346 GLN A N 1
ATOM 2696 C CA . GLN A 1 346 ? -27.622 17.819 21.214 1.00 92.44 346 GLN A CA 1
ATOM 2697 C C . GLN A 1 346 ? -27.811 16.790 20.108 1.00 92.44 346 GLN A C 1
ATOM 2699 O O . GLN A 1 346 ? -28.430 17.093 19.078 1.00 92.44 346 GLN A O 1
ATOM 2704 N N . LEU A 1 347 ? -27.360 15.560 20.342 1.00 95.38 347 LEU A N 1
ATOM 2705 C CA . LEU A 1 347 ? -27.519 14.457 19.414 1.00 95.38 347 LEU A CA 1
ATOM 2706 C C . LEU A 1 347 ? -28.991 14.195 19.085 1.00 95.38 347 LEU A C 1
ATOM 2708 O O . LEU A 1 347 ? -29.317 13.888 17.936 1.00 95.38 347 LEU A O 1
ATOM 2712 N N . SER A 1 348 ? -29.908 14.391 20.039 1.00 96.06 348 SER A N 1
ATOM 2713 C CA . SER A 1 348 ? -31.341 14.240 19.773 1.00 96.06 348 SER A CA 1
ATOM 2714 C C . SER A 1 348 ? -31.845 15.241 18.733 1.00 96.06 348 SER A C 1
ATOM 2716 O O . SER A 1 348 ? -32.548 14.865 17.791 1.00 96.06 348 SER A O 1
ATOM 2718 N N . LYS A 1 349 ? -31.405 16.501 18.820 1.00 95.19 349 LYS A N 1
ATOM 2719 C CA . LYS A 1 349 ? -31.737 17.552 17.848 1.00 95.19 349 LYS A CA 1
ATOM 2720 C C . LYS A 1 349 ? -31.099 17.263 16.490 1.00 95.19 349 LYS A C 1
ATOM 2722 O O . LYS A 1 349 ? -31.750 17.455 15.458 1.00 95.19 349 LYS A O 1
ATOM 2727 N N . ILE A 1 350 ? -29.857 16.769 16.485 1.00 96.62 350 ILE A N 1
ATOM 2728 C CA . ILE A 1 350 ? -29.141 16.348 15.271 1.00 96.62 350 ILE A CA 1
ATOM 2729 C C . ILE A 1 350 ? -29.930 15.246 14.567 1.00 96.62 350 ILE A C 1
ATOM 2731 O O . ILE A 1 350 ? -30.279 15.391 13.394 1.00 96.62 350 ILE A O 1
ATOM 2735 N N . TRP A 1 351 ? -30.273 14.176 15.284 1.00 97.00 351 TRP A N 1
ATOM 2736 C CA . TRP A 1 351 ? -30.990 13.033 14.728 1.00 97.00 351 TRP A CA 1
ATOM 2737 C C . TRP A 1 351 ? -32.354 13.427 14.152 1.00 97.00 351 TRP A C 1
ATOM 2739 O O . TRP A 1 351 ? -32.650 13.116 12.995 1.00 97.00 351 TRP A O 1
ATOM 2749 N N . LEU A 1 352 ? -33.155 14.188 14.905 1.00 95.88 352 LEU A N 1
ATOM 2750 C CA . LEU A 1 352 ? -34.456 14.679 14.437 1.00 95.88 352 LEU A CA 1
ATOM 2751 C C . LEU A 1 352 ? -34.334 15.555 13.183 1.00 95.88 352 LEU A C 1
ATOM 2753 O O . LEU A 1 352 ? -35.199 15.496 12.312 1.00 95.88 352 LEU A O 1
ATOM 2757 N N . SER A 1 353 ? -33.248 16.323 13.059 1.00 96.38 353 SER A N 1
ATOM 2758 C CA . SER A 1 353 ? -32.961 17.144 11.876 1.00 96.38 353 SER A CA 1
ATOM 2759 C C . SER A 1 353 ? -32.469 16.313 10.684 1.00 96.38 353 SER A C 1
ATOM 2761 O O . SER A 1 353 ? -32.719 16.667 9.531 1.00 96.38 353 SER A O 1
ATOM 2763 N N . MET A 1 354 ? -31.807 15.178 10.929 1.00 96.81 354 MET A N 1
ATOM 2764 C CA . MET A 1 354 ? -31.347 14.254 9.887 1.00 96.81 354 MET A CA 1
ATOM 2765 C C . MET A 1 354 ? -32.493 13.459 9.247 1.00 96.81 354 MET A C 1
ATOM 2767 O O . MET A 1 354 ? -32.443 13.213 8.042 1.00 96.81 354 MET A O 1
ATOM 2771 N N . ILE A 1 355 ? -33.541 13.094 9.996 1.00 96.44 355 ILE A N 1
ATOM 2772 C CA . ILE A 1 355 ? -34.701 12.335 9.481 1.00 96.44 355 ILE A CA 1
ATOM 2773 C C . ILE A 1 355 ? -35.328 12.965 8.215 1.00 96.44 355 ILE A C 1
ATOM 2775 O O . ILE A 1 355 ? -35.411 12.271 7.196 1.00 96.44 355 ILE A O 1
ATOM 2779 N N . PRO A 1 356 ? -35.742 14.250 8.196 1.00 95.81 356 PRO A N 1
ATOM 2780 C CA . PRO A 1 356 ? -36.328 14.853 6.997 1.00 95.81 356 PRO A CA 1
ATOM 2781 C C . PRO A 1 356 ? -35.326 14.964 5.839 1.00 95.81 356 PRO A C 1
ATOM 2783 O O . PRO A 1 356 ? -35.708 14.851 4.670 1.00 95.81 356 PRO A O 1
ATOM 2786 N N . LEU A 1 357 ? -34.032 15.136 6.135 1.00 96.44 357 LEU A N 1
ATOM 2787 C CA . LEU A 1 357 ? -32.977 15.130 5.119 1.00 96.44 357 LEU A CA 1
ATOM 2788 C C . LEU A 1 357 ? -32.820 13.743 4.482 1.00 96.44 357 LEU A C 1
ATOM 2790 O O . LEU A 1 357 ? -32.688 13.655 3.259 1.00 96.44 357 LEU A O 1
ATOM 2794 N N . LEU A 1 358 ? -32.909 12.668 5.274 1.00 95.19 358 LEU A N 1
ATOM 2795 C CA . LEU A 1 358 ? -32.896 11.285 4.785 1.00 95.19 358 LEU A CA 1
ATOM 2796 C C . LEU A 1 358 ? -34.100 10.996 3.908 1.00 95.19 358 LEU A C 1
ATOM 2798 O O . LEU A 1 358 ? -33.924 10.540 2.782 1.00 95.19 358 LEU A O 1
ATOM 2802 N N . GLN A 1 359 ? -35.307 11.315 4.377 1.00 95.00 359 GLN A N 1
ATOM 2803 C CA . GLN A 1 359 ? -36.539 11.119 3.608 1.00 95.00 359 GLN A CA 1
ATOM 2804 C C . GLN A 1 359 ? -36.462 11.816 2.244 1.00 95.00 359 GLN A C 1
ATOM 2806 O O . GLN A 1 359 ? -36.822 11.236 1.217 1.00 95.00 359 GLN A O 1
ATOM 2811 N N . LYS A 1 360 ? -35.931 13.047 2.217 1.00 95.44 360 LYS A N 1
ATOM 2812 C CA . LYS A 1 360 ? -35.725 13.818 0.988 1.00 95.44 360 LYS A CA 1
ATOM 2813 C C . LYS A 1 360 ? -34.656 13.202 0.085 1.00 95.44 360 LYS A C 1
ATOM 2815 O O . LYS A 1 360 ? -34.902 13.049 -1.111 1.00 95.44 360 LYS A O 1
ATOM 2820 N N . LYS A 1 361 ? -33.480 12.861 0.625 1.00 93.44 361 LYS A N 1
ATOM 2821 C CA . LYS A 1 361 ? -32.351 12.325 -0.157 1.00 93.44 361 LYS A CA 1
ATOM 2822 C C . LYS A 1 361 ? -32.650 10.928 -0.703 1.00 93.44 361 LYS A C 1
ATOM 2824 O O . LYS A 1 361 ? -32.417 10.675 -1.881 1.00 93.44 361 LYS A O 1
ATOM 2829 N N . TYR A 1 362 ? -33.228 10.062 0.125 1.00 91.69 362 TYR A N 1
ATOM 2830 C CA . TYR A 1 362 ? -33.640 8.705 -0.236 1.00 91.69 362 TYR A CA 1
ATOM 2831 C C . TYR A 1 362 ? -34.938 8.671 -1.064 1.00 91.69 362 TYR A C 1
ATOM 2833 O O . TYR A 1 362 ? -35.272 7.649 -1.654 1.00 91.69 362 TYR A O 1
ATOM 2841 N N . LYS A 1 363 ? -35.662 9.798 -1.152 1.00 93.25 363 LYS A N 1
ATOM 2842 C CA . LYS A 1 363 ? -36.934 9.945 -1.884 1.00 93.25 363 LYS A CA 1
ATOM 2843 C C . LYS A 1 363 ? -38.039 9.003 -1.383 1.00 93.25 363 LYS A C 1
ATOM 2845 O O . LYS A 1 363 ? -38.883 8.568 -2.164 1.00 93.25 363 LYS A O 1
ATOM 2850 N N . ASN A 1 364 ? -38.061 8.722 -0.079 1.00 93.00 364 ASN A N 1
ATOM 2851 C CA . ASN A 1 364 ? -39.107 7.938 0.579 1.00 93.00 364 ASN A CA 1
ATOM 2852 C C . ASN A 1 364 ? -39.520 8.612 1.903 1.00 93.00 364 ASN A C 1
ATOM 2854 O O . ASN A 1 364 ? -38.713 8.645 2.834 1.00 93.00 364 ASN A O 1
ATOM 2858 N N . PRO A 1 365 ? -40.758 9.125 2.036 1.00 91.00 365 PRO A N 1
ATOM 2859 C CA . PRO A 1 365 ? -41.229 9.707 3.295 1.00 91.00 365 PRO A CA 1
ATOM 2860 C C . PRO A 1 365 ? -41.373 8.666 4.416 1.00 91.00 365 PRO A C 1
ATOM 2862 O O . PRO A 1 365 ? -41.294 9.018 5.587 1.00 91.00 365 PRO A O 1
ATOM 2865 N N . ASN A 1 366 ? -41.529 7.386 4.078 1.00 93.31 366 ASN A N 1
ATOM 2866 C CA . ASN A 1 366 ? -41.671 6.288 5.035 1.00 93.31 366 ASN A CA 1
ATOM 2867 C C . ASN A 1 366 ? -40.423 5.399 5.058 1.00 93.31 366 ASN A C 1
ATOM 2869 O O . ASN A 1 366 ? -40.543 4.185 5.200 1.00 93.31 366 ASN A O 1
ATOM 2873 N N . ILE A 1 367 ? -39.239 5.994 4.877 1.00 94.69 367 ILE A N 1
ATOM 2874 C CA . ILE A 1 367 ? -37.968 5.274 4.989 1.00 94.69 367 ILE A CA 1
ATOM 2875 C C . ILE A 1 367 ? -37.924 4.495 6.314 1.00 94.69 367 ILE A C 1
ATOM 2877 O O . ILE A 1 367 ? -38.231 5.036 7.381 1.00 94.69 367 ILE A O 1
ATOM 2881 N N . SER A 1 368 ? -37.606 3.209 6.223 1.00 95.19 368 SER A N 1
ATOM 2882 C CA . SER A 1 368 ? -37.597 2.258 7.332 1.00 95.19 368 SER A CA 1
ATOM 2883 C C . SER A 1 368 ? -36.197 2.045 7.909 1.00 95.19 368 SER A C 1
ATOM 2885 O O . SER A 1 368 ? -35.194 2.459 7.326 1.00 95.19 368 SER A O 1
ATOM 2887 N N . PHE A 1 369 ? -36.102 1.356 9.047 1.00 94.38 369 PHE A N 1
ATOM 2888 C CA . PHE A 1 369 ? -34.802 0.937 9.588 1.00 94.38 369 PHE A CA 1
ATOM 2889 C C . PHE A 1 369 ? -34.067 -0.040 8.654 1.00 94.38 369 PHE A C 1
ATOM 2891 O O . PHE A 1 369 ? -32.841 0.002 8.559 1.00 94.38 369 PHE A O 1
ATOM 2898 N N . ASN A 1 370 ? -34.797 -0.881 7.914 1.00 92.75 370 ASN A N 1
ATOM 2899 C CA . ASN A 1 370 ? -34.214 -1.740 6.880 1.00 92.75 370 ASN A CA 1
ATOM 2900 C C . ASN A 1 370 ? -33.644 -0.939 5.705 1.00 92.75 370 ASN A C 1
ATOM 2902 O O . ASN A 1 370 ? -32.580 -1.286 5.192 1.00 92.75 370 ASN A O 1
ATOM 2906 N N . ASP A 1 371 ? -34.301 0.151 5.310 1.00 93.50 371 ASP A N 1
ATOM 2907 C CA . ASP A 1 371 ? -33.784 1.040 4.266 1.00 93.50 371 ASP A CA 1
ATOM 2908 C C . ASP A 1 371 ? -32.485 1.730 4.708 1.00 93.50 371 ASP A C 1
ATOM 2910 O O . ASP A 1 371 ? -31.566 1.867 3.901 1.00 93.50 371 ASP A O 1
ATOM 2914 N N . LEU A 1 372 ? -32.360 2.098 5.995 1.00 92.81 372 LEU A N 1
ATOM 2915 C CA . LEU A 1 372 ? -31.112 2.649 6.539 1.00 92.81 372 LEU A CA 1
ATOM 2916 C C . LEU A 1 372 ? -29.935 1.673 6.395 1.00 92.81 372 LEU A C 1
ATOM 2918 O O . LEU A 1 372 ? -28.836 2.086 6.048 1.00 92.81 372 LEU A O 1
ATOM 2922 N N . ASN A 1 373 ? -30.145 0.371 6.588 1.00 90.44 373 ASN A N 1
ATOM 2923 C CA . ASN A 1 373 ? -29.085 -0.624 6.380 1.00 90.44 373 ASN A CA 1
ATOM 2924 C C . ASN A 1 373 ? -28.691 -0.820 4.906 1.00 90.44 373 ASN A C 1
ATOM 2926 O O . ASN A 1 373 ? -27.641 -1.397 4.633 1.00 90.44 373 ASN A O 1
ATOM 2930 N N . ASN A 1 374 ? -29.500 -0.324 3.967 1.00 89.25 374 ASN A N 1
ATOM 2931 C CA . ASN A 1 374 ? -29.294 -0.449 2.524 1.00 89.25 374 ASN A CA 1
ATOM 2932 C C . ASN A 1 374 ? -29.073 0.914 1.844 1.00 89.25 374 ASN A C 1
ATOM 2934 O O . ASN A 1 374 ? -29.371 1.075 0.657 1.00 89.25 374 ASN A O 1
ATOM 2938 N N . LEU A 1 375 ? -28.569 1.912 2.582 1.00 89.50 375 LEU A N 1
ATOM 2939 C CA . LEU A 1 375 ? -28.245 3.216 2.005 1.00 89.50 375 LEU A CA 1
ATOM 2940 C C . LEU A 1 375 ? -27.212 3.061 0.870 1.00 89.50 375 LEU A C 1
ATOM 2942 O O . LEU A 1 375 ? -26.170 2.428 1.066 1.00 89.50 375 LEU A O 1
ATOM 2946 N N . PRO A 1 376 ? -27.473 3.628 -0.324 1.00 88.38 376 PRO A N 1
ATOM 2947 C CA . PRO A 1 376 ? -26.563 3.499 -1.451 1.00 88.38 376 PRO A CA 1
ATOM 2948 C C . PRO A 1 376 ? -25.305 4.350 -1.250 1.00 88.38 376 PRO A C 1
ATOM 2950 O O . PRO A 1 376 ? -25.356 5.438 -0.679 1.00 88.38 376 PRO A O 1
ATOM 2953 N N . ILE A 1 377 ? -24.179 3.887 -1.794 1.00 84.94 377 ILE A N 1
ATOM 2954 C CA . ILE A 1 377 ? -22.970 4.704 -1.946 1.00 84.94 377 ILE A CA 1
ATOM 2955 C C . ILE A 1 377 ? -23.024 5.326 -3.342 1.00 84.94 377 ILE A C 1
ATOM 2957 O O . ILE A 1 377 ? -22.626 4.703 -4.321 1.00 84.94 377 ILE A O 1
ATOM 2961 N N . ASP A 1 378 ? -23.564 6.538 -3.438 1.00 79.81 378 ASP A N 1
ATOM 2962 C CA . ASP A 1 378 ? -23.739 7.272 -4.700 1.00 79.81 378 ASP A CA 1
ATOM 2963 C C . ASP A 1 378 ? -22.667 8.352 -4.936 1.00 79.81 378 ASP A C 1
ATOM 2965 O O . ASP A 1 378 ? -22.675 9.037 -5.960 1.00 79.81 378 ASP A O 1
ATOM 2969 N N . ASN A 1 379 ? -21.731 8.506 -3.996 1.00 83.69 379 ASN A N 1
ATOM 2970 C CA . ASN A 1 379 ? -20.722 9.554 -4.007 1.00 83.69 379 ASN A CA 1
ATOM 2971 C C . ASN A 1 379 ? -19.362 9.022 -3.532 1.00 83.69 379 ASN A C 1
ATOM 2973 O O . ASN A 1 379 ? -19.240 8.534 -2.411 1.00 83.69 379 ASN A O 1
ATOM 2977 N N . GLN A 1 380 ? -18.317 9.192 -4.350 1.00 86.12 380 GLN A N 1
ATOM 2978 C CA . GLN A 1 380 ? -16.949 8.760 -4.033 1.00 86.12 380 GLN A CA 1
ATOM 2979 C C . GLN A 1 380 ? -16.375 9.430 -2.770 1.00 86.12 380 GLN A C 1
ATOM 2981 O O . GLN A 1 380 ? -15.498 8.871 -2.113 1.00 86.12 380 GLN A O 1
ATOM 2986 N N . LEU A 1 381 ? -16.896 10.599 -2.376 1.00 89.19 381 LEU A N 1
ATOM 2987 C CA . LEU A 1 381 ? -16.522 11.270 -1.128 1.00 89.19 381 LEU A CA 1
ATOM 2988 C C . LEU A 1 381 ? -16.879 10.459 0.126 1.00 89.19 381 LEU A C 1
ATOM 2990 O O . LEU A 1 381 ? -16.256 10.671 1.164 1.00 89.19 381 LEU A O 1
ATOM 2994 N N . PHE A 1 382 ? -17.799 9.492 0.020 1.00 89.25 382 PHE A N 1
ATOM 2995 C CA . PHE A 1 382 ? -18.092 8.536 1.087 1.00 89.25 382 PHE A CA 1
ATOM 2996 C C . PHE A 1 382 ? -16.816 7.870 1.614 1.00 89.25 382 PHE A C 1
ATOM 2998 O O . PHE A 1 382 ? -16.614 7.813 2.822 1.00 89.25 382 PHE A O 1
ATOM 3005 N N . TYR A 1 383 ? -15.905 7.456 0.725 1.00 90.38 383 TYR A N 1
ATOM 3006 C CA . TYR A 1 383 ? -14.682 6.727 1.079 1.00 90.38 383 TYR A CA 1
ATOM 3007 C C . TYR A 1 383 ? -13.662 7.544 1.893 1.00 90.38 383 TYR A C 1
ATOM 3009 O O . TYR A 1 383 ? -12.614 7.022 2.263 1.00 90.38 383 TYR A O 1
ATOM 3017 N N . ARG A 1 384 ? -13.934 8.816 2.216 1.00 88.00 384 ARG A N 1
ATOM 3018 C CA . ARG A 1 384 ? -13.116 9.610 3.156 1.00 88.00 384 ARG A CA 1
ATOM 3019 C C . ARG A 1 384 ? -13.300 9.215 4.616 1.00 88.00 384 ARG A C 1
ATOM 3021 O O . ARG A 1 384 ? -12.433 9.523 5.430 1.00 88.00 384 ARG A O 1
ATOM 3028 N N . HIS A 1 385 ? -14.446 8.622 4.936 1.00 87.00 385 HIS A N 1
ATOM 3029 C CA . HIS A 1 385 ? -14.938 8.482 6.306 1.00 87.00 385 HIS A CA 1
ATOM 3030 C C . HIS A 1 385 ? -14.777 7.091 6.925 1.00 87.00 385 HIS A C 1
ATOM 3032 O O . HIS A 1 385 ? -14.546 7.039 8.133 1.00 87.00 385 HIS A O 1
ATOM 3038 N N . PRO A 1 386 ? -14.892 5.972 6.177 1.00 88.50 386 PRO A N 1
ATOM 3039 C CA . PRO A 1 386 ? -14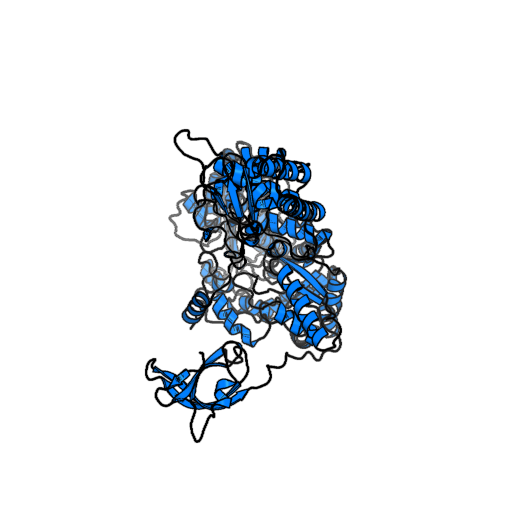.748 4.648 6.757 1.00 88.50 386 PRO A CA 1
ATOM 3040 C C . PRO A 1 386 ? -13.432 4.476 7.511 1.00 88.50 386 PRO A C 1
ATOM 3042 O O . PRO A 1 386 ? -12.361 4.853 7.034 1.00 88.50 386 PRO A O 1
ATOM 3045 N N . LYS A 1 387 ? -13.521 3.852 8.687 1.00 88.50 387 LYS A N 1
ATOM 3046 C CA . LYS A 1 387 ? -12.346 3.434 9.445 1.00 88.50 387 LYS A CA 1
ATOM 3047 C C . LYS A 1 387 ? -11.661 2.289 8.703 1.00 88.50 387 LYS A C 1
ATOM 3049 O O . LYS A 1 387 ? -12.292 1.286 8.374 1.00 88.50 387 LYS A O 1
ATOM 3054 N N . THR A 1 388 ? -10.372 2.457 8.449 1.00 92.62 388 THR A N 1
ATOM 3055 C CA . THR A 1 388 ? -9.547 1.491 7.724 1.00 92.62 388 THR A CA 1
ATOM 3056 C C . THR A 1 388 ? -8.712 0.663 8.686 1.00 92.62 388 THR A C 1
ATOM 3058 O O . THR A 1 388 ? -8.198 1.188 9.674 1.00 92.62 388 THR A O 1
ATOM 3061 N N . TYR A 1 389 ? -8.511 -0.597 8.338 1.00 96.12 389 TYR A N 1
ATOM 3062 C CA . TYR A 1 389 ? -7.722 -1.567 9.073 1.00 96.12 389 TYR A CA 1
ATOM 3063 C C . TYR A 1 389 ? -6.762 -2.274 8.131 1.00 96.12 389 TYR A C 1
ATOM 3065 O O . TYR A 1 389 ? -7.091 -2.538 6.977 1.00 96.12 389 TYR A O 1
ATOM 3073 N N . HIS A 1 390 ? -5.577 -2.599 8.624 1.00 98.12 390 HIS A N 1
ATOM 3074 C CA . HIS A 1 390 ? -4.596 -3.315 7.826 1.00 98.12 390 HIS A CA 1
ATOM 3075 C C . HIS A 1 390 ? -4.915 -4.816 7.786 1.00 98.12 390 HIS A C 1
ATOM 3077 O O . HIS A 1 390 ? -5.367 -5.401 8.774 1.00 98.12 390 HIS A O 1
ATOM 3083 N N . THR A 1 391 ? -4.668 -5.448 6.642 1.00 98.31 391 THR A N 1
ATOM 3084 C CA . THR A 1 391 ? -4.645 -6.910 6.503 1.00 98.31 391 THR A CA 1
ATOM 3085 C C . THR A 1 391 ? -3.592 -7.311 5.481 1.00 98.31 391 THR A C 1
ATOM 3087 O O . THR A 1 391 ? -3.520 -6.735 4.394 1.00 98.31 391 THR A O 1
ATOM 3090 N N . CYS A 1 392 ? -2.772 -8.302 5.817 1.00 98.44 392 CYS A N 1
ATOM 3091 C CA . CYS A 1 392 ? -1.802 -8.849 4.883 1.00 98.44 392 CYS A CA 1
ATOM 3092 C C . CYS A 1 392 ? -2.469 -9.904 4.013 1.00 98.44 392 CYS A C 1
ATOM 3094 O O . CYS A 1 392 ? -3.167 -10.788 4.500 1.00 98.44 392 CYS A O 1
ATOM 3096 N N . VAL A 1 393 ? -2.220 -9.828 2.715 1.00 98.44 393 VAL A N 1
ATOM 3097 C CA . VAL A 1 393 ? -2.709 -10.790 1.736 1.00 98.44 393 VAL A CA 1
ATOM 3098 C C . VAL A 1 393 ? -1.514 -11.439 1.069 1.00 98.44 393 VAL A C 1
ATOM 3100 O O . VAL A 1 393 ? -0.688 -10.739 0.488 1.00 98.44 393 VAL A O 1
ATOM 3103 N N . LEU A 1 394 ? -1.435 -12.769 1.110 1.00 98.69 394 LEU A N 1
ATOM 3104 C CA . LEU A 1 394 ? -0.423 -13.552 0.400 1.00 98.69 394 LEU A CA 1
ATOM 3105 C C . LEU A 1 394 ? -1.070 -14.371 -0.716 1.00 98.69 394 LEU A C 1
ATOM 3107 O O . LEU A 1 394 ? -2.123 -14.982 -0.538 1.00 98.69 394 LEU A O 1
ATOM 3111 N N . VAL A 1 395 ? -0.429 -14.403 -1.879 1.00 98.31 395 VAL A N 1
ATOM 3112 C CA . VAL A 1 395 ? -0.916 -15.118 -3.059 1.00 98.31 395 VAL A CA 1
ATOM 3113 C C . VAL A 1 395 ? -0.508 -16.589 -3.004 1.00 98.31 395 VAL A C 1
ATOM 3115 O O . VAL A 1 395 ? 0.679 -16.911 -2.942 1.00 98.31 395 VAL A O 1
ATOM 3118 N N . LYS A 1 396 ? -1.488 -17.494 -3.122 1.00 98.06 396 LYS A N 1
ATOM 3119 C CA . LYS A 1 396 ? -1.244 -18.947 -3.114 1.00 98.06 396 LYS A CA 1
ATOM 3120 C C . LYS A 1 396 ? -0.731 -19.471 -4.455 1.00 98.06 396 LYS A C 1
ATOM 3122 O O . LYS A 1 396 ? 0.056 -20.413 -4.486 1.00 98.06 396 LYS A O 1
ATOM 3127 N N . ASN A 1 397 ? -1.227 -18.927 -5.568 1.00 96.62 397 ASN A N 1
ATOM 3128 C CA . ASN A 1 397 ? -1.019 -19.467 -6.917 1.00 96.62 397 ASN A CA 1
ATOM 3129 C C . ASN A 1 397 ? -1.277 -18.415 -8.019 1.00 96.62 397 ASN A C 1
ATOM 3131 O O . ASN A 1 397 ? -1.713 -17.303 -7.732 1.00 96.62 397 ASN A O 1
ATOM 3135 N N . GLU A 1 398 ? -1.045 -18.767 -9.294 1.00 94.94 398 GLU A N 1
ATOM 3136 C CA . GLU A 1 398 ? -1.219 -17.866 -10.456 1.00 94.94 398 GLU A CA 1
ATOM 3137 C C . GLU A 1 398 ? -2.605 -17.229 -10.572 1.00 94.94 398 GLU A C 1
ATOM 3139 O O . GLU A 1 398 ? -2.710 -16.089 -11.030 1.00 94.94 398 GLU A O 1
ATOM 3144 N N . GLN A 1 399 ? -3.660 -17.933 -10.157 1.00 96.12 399 GLN A N 1
ATOM 3145 C CA . GLN A 1 399 ? -4.998 -17.354 -10.145 1.00 96.12 399 GLN A CA 1
ATOM 3146 C C . GLN A 1 399 ? -5.116 -16.292 -9.047 1.00 96.12 399 GLN A C 1
ATOM 3148 O O . GLN A 1 399 ? -5.568 -15.190 -9.335 1.00 96.12 399 GLN A O 1
ATOM 3153 N N . GLY A 1 400 ? -4.584 -16.553 -7.850 1.00 96.81 400 GLY A N 1
ATOM 3154 C CA . GLY A 1 400 ? -4.524 -15.566 -6.768 1.00 96.81 400 GLY A CA 1
ATOM 3155 C C . GLY A 1 400 ? -3.743 -14.302 -7.125 1.00 96.81 400 GLY A C 1
ATOM 3156 O O . GLY A 1 400 ? -4.088 -13.224 -6.656 1.00 96.81 400 GLY A O 1
ATOM 3157 N N . LEU A 1 401 ? -2.738 -14.388 -8.005 1.00 96.06 401 LEU A N 1
ATOM 3158 C CA . LEU A 1 401 ? -2.039 -13.195 -8.499 1.00 96.06 401 LEU A CA 1
ATOM 3159 C C . LEU A 1 401 ? -2.965 -12.315 -9.345 1.00 96.06 401 LEU A C 1
ATOM 3161 O O . LEU A 1 401 ? -2.936 -11.094 -9.211 1.00 96.06 401 LEU A O 1
ATOM 3165 N N . LYS A 1 402 ? -3.812 -12.921 -10.186 1.00 94.00 402 LYS A N 1
ATOM 3166 C CA . LYS A 1 402 ? -4.834 -12.183 -10.944 1.00 94.00 402 LYS A CA 1
ATOM 3167 C C . LYS A 1 402 ? -5.918 -11.626 -10.024 1.00 94.00 402 LYS A C 1
ATOM 3169 O O . LYS A 1 402 ? -6.342 -10.492 -10.229 1.00 94.00 402 LYS A O 1
ATOM 3174 N N . ASP A 1 403 ? -6.330 -12.398 -9.020 1.00 96.12 403 ASP A N 1
ATOM 3175 C CA . ASP A 1 403 ? -7.316 -11.967 -8.027 1.00 96.12 403 ASP A CA 1
ATOM 3176 C C . ASP A 1 403 ? -6.778 -10.746 -7.254 1.00 96.12 403 ASP A C 1
ATOM 3178 O O . ASP A 1 403 ? -7.471 -9.737 -7.130 1.00 96.12 403 ASP A O 1
ATOM 3182 N N . LEU A 1 404 ? -5.498 -10.759 -6.855 1.00 97.12 404 LEU A N 1
ATOM 3183 C CA . LEU A 1 404 ? -4.835 -9.607 -6.239 1.00 97.12 404 LEU A CA 1
ATOM 3184 C C . LEU A 1 404 ? -4.726 -8.414 -7.202 1.00 97.12 404 LEU A C 1
ATOM 3186 O O . LEU A 1 404 ? -4.981 -7.288 -6.791 1.00 97.12 404 LEU A O 1
ATOM 3190 N N . TYR A 1 405 ? -4.403 -8.620 -8.485 1.00 95.50 405 TYR A N 1
ATOM 3191 C CA . TYR A 1 405 ? -4.393 -7.524 -9.469 1.00 95.50 405 TYR A CA 1
ATOM 3192 C C . TYR A 1 405 ? -5.758 -6.854 -9.595 1.00 95.50 405 TYR A C 1
ATOM 3194 O O . TYR A 1 405 ? -5.830 -5.626 -9.671 1.00 95.50 405 TYR A O 1
ATOM 3202 N N . ARG A 1 406 ? -6.834 -7.647 -9.587 1.00 94.25 406 ARG A N 1
ATOM 3203 C CA . ARG A 1 406 ? -8.203 -7.132 -9.575 1.00 94.25 406 ARG A CA 1
ATOM 3204 C C . ARG A 1 406 ? -8.469 -6.335 -8.303 1.00 94.25 406 ARG A C 1
ATOM 3206 O O . ARG A 1 406 ? -8.964 -5.219 -8.404 1.00 94.25 406 ARG A O 1
ATOM 3213 N N . ILE A 1 407 ? -8.097 -6.872 -7.140 1.00 96.62 407 ILE A N 1
ATOM 3214 C CA . ILE A 1 407 ? -8.277 -6.188 -5.856 1.00 96.62 407 ILE A CA 1
ATOM 3215 C C . ILE A 1 407 ? -7.584 -4.828 -5.860 1.00 96.62 407 ILE A C 1
ATOM 3217 O O . ILE A 1 407 ? -8.236 -3.823 -5.607 1.00 96.62 407 ILE A O 1
ATOM 3221 N N . ILE A 1 408 ? -6.301 -4.776 -6.224 1.00 96.69 408 ILE A N 1
ATOM 3222 C CA . ILE A 1 408 ? -5.548 -3.517 -6.290 1.00 96.69 408 ILE A CA 1
ATOM 3223 C C . ILE A 1 408 ? -6.169 -2.552 -7.306 1.00 96.69 408 ILE A C 1
ATOM 3225 O O . ILE A 1 408 ? -6.287 -1.365 -7.024 1.00 96.69 408 ILE A O 1
ATOM 3229 N N . SER A 1 409 ? -6.614 -3.048 -8.464 1.00 94.00 409 SER A N 1
ATOM 3230 C CA . SER A 1 409 ? -7.240 -2.200 -9.487 1.00 94.00 409 SER A CA 1
ATOM 3231 C C . SER A 1 409 ? -8.533 -1.556 -8.986 1.00 94.00 409 SER A C 1
ATOM 3233 O O . SER A 1 409 ? -8.710 -0.354 -9.161 1.00 94.00 409 SER A O 1
ATOM 3235 N N . GLU A 1 410 ? -9.416 -2.315 -8.332 1.00 92.94 410 GLU A N 1
ATOM 3236 C CA . GLU A 1 410 ? -10.660 -1.783 -7.756 1.00 92.94 410 GLU A CA 1
ATOM 3237 C C . GLU A 1 410 ? -10.386 -0.832 -6.582 1.00 92.94 410 GLU A C 1
ATOM 3239 O O . GLU A 1 410 ? -11.021 0.219 -6.483 1.00 92.94 410 GLU A O 1
ATOM 3244 N N . SER A 1 411 ? -9.396 -1.141 -5.737 1.00 95.12 411 SER A N 1
ATOM 3245 C CA . SER A 1 411 ? -8.979 -0.266 -4.635 1.00 95.12 411 SER A CA 1
ATOM 3246 C C . SER A 1 411 ? -8.463 1.094 -5.119 1.00 95.12 411 SER A C 1
ATOM 3248 O O . SER A 1 411 ? -8.723 2.114 -4.487 1.00 95.12 411 SER A O 1
ATOM 3250 N N . GLU A 1 412 ? -7.760 1.125 -6.253 1.00 92.69 412 GLU A N 1
ATOM 3251 C CA . GLU A 1 412 ? -7.178 2.336 -6.858 1.00 92.69 412 GLU A CA 1
ATOM 3252 C C . GLU A 1 412 ? -8.144 3.083 -7.798 1.00 92.69 412 GLU A C 1
ATOM 3254 O O . GLU A 1 412 ? -7.821 4.163 -8.295 1.00 92.69 412 GLU A O 1
ATOM 3259 N N . THR A 1 413 ? -9.330 2.527 -8.069 1.00 89.94 413 THR A N 1
ATOM 3260 C CA . THR A 1 413 ? -10.315 3.125 -8.986 1.00 89.94 413 THR A CA 1
ATOM 3261 C C . THR A 1 413 ? -11.664 3.331 -8.306 1.00 89.94 413 THR A C 1
ATOM 3263 O O . THR A 1 413 ? -11.993 4.457 -7.932 1.00 89.94 413 THR A O 1
ATOM 3266 N N . THR A 1 414 ? -12.424 2.256 -8.109 1.00 88.88 414 THR A N 1
ATOM 3267 C CA . THR A 1 414 ? -13.776 2.264 -7.539 1.00 88.88 414 THR A CA 1
ATOM 3268 C C . THR A 1 414 ? -13.785 2.698 -6.074 1.00 88.88 414 THR A C 1
ATOM 3270 O O . THR A 1 414 ? -14.622 3.506 -5.674 1.00 88.88 414 THR A O 1
ATOM 3273 N N . TYR A 1 415 ? -12.844 2.190 -5.274 1.00 92.50 415 TYR A N 1
ATOM 3274 C CA . TYR A 1 415 ? -12.823 2.370 -3.816 1.00 92.50 415 TYR A CA 1
ATOM 3275 C C . TYR A 1 415 ? -11.745 3.346 -3.330 1.00 92.50 415 TYR A C 1
ATOM 3277 O O . TYR A 1 415 ? -11.482 3.437 -2.130 1.00 92.50 415 TYR A O 1
ATOM 3285 N N . LEU A 1 416 ? -11.116 4.091 -4.242 1.00 92.75 416 LEU A N 1
ATOM 3286 C CA . LEU A 1 416 ? -10.075 5.040 -3.875 1.00 92.75 416 LEU A CA 1
ATOM 3287 C C . LEU A 1 416 ? -10.672 6.159 -3.019 1.00 92.75 416 LEU A C 1
ATOM 3289 O O . LEU A 1 416 ? -11.539 6.917 -3.472 1.00 92.75 416 LEU A O 1
ATOM 3293 N N . SER A 1 417 ? -10.168 6.289 -1.791 1.00 90.69 417 SER A N 1
ATOM 3294 C CA . SER A 1 417 ? -10.516 7.406 -0.922 1.00 90.69 417 SER A CA 1
ATOM 3295 C C . SER A 1 417 ? -10.008 8.712 -1.540 1.00 90.69 417 SER A C 1
ATOM 3297 O O . SER A 1 417 ? -8.824 8.801 -1.880 1.00 90.69 417 SER A O 1
ATOM 3299 N N . PRO A 1 418 ? -10.847 9.749 -1.701 1.00 86.88 418 PRO A N 1
ATOM 3300 C CA . PRO A 1 418 ? -10.374 11.030 -2.193 1.00 86.88 418 PRO A CA 1
ATOM 3301 C C . PRO A 1 418 ? -9.581 11.758 -1.108 1.00 86.88 418 PRO A C 1
ATOM 3303 O O . PRO A 1 418 ? -9.849 11.613 0.082 1.00 86.88 418 PRO A O 1
ATOM 3306 N N . GLN A 1 419 ? -8.655 12.629 -1.517 1.00 80.62 419 GLN A N 1
ATOM 3307 C CA . GLN A 1 419 ? -7.877 13.442 -0.577 1.00 80.62 419 GLN A CA 1
ATOM 3308 C C . GLN A 1 419 ? -8.803 14.180 0.409 1.00 80.62 419 GLN A C 1
ATOM 3310 O O . GLN A 1 419 ? -9.776 14.817 -0.016 1.00 80.62 419 GLN A O 1
ATOM 3315 N N . SER A 1 420 ? -8.504 14.094 1.709 1.00 70.44 420 SER A N 1
ATOM 3316 C CA . SER A 1 420 ? -9.300 14.692 2.791 1.00 70.44 420 SER A CA 1
ATOM 3317 C C . SER A 1 420 ? -8.394 15.412 3.790 1.00 70.44 420 SER A C 1
ATOM 3319 O O . SER A 1 420 ? -7.678 14.782 4.567 1.00 70.44 420 SER A O 1
ATOM 3321 N N . GLY A 1 421 ? -8.382 16.748 3.753 1.00 71.12 421 GLY A N 1
ATOM 3322 C CA . GLY A 1 421 ? -7.479 17.555 4.578 1.00 71.12 421 GLY A CA 1
ATOM 3323 C C . GLY A 1 421 ? -6.008 17.188 4.342 1.00 71.12 421 GLY A C 1
ATOM 3324 O O . GLY A 1 421 ? -5.504 17.300 3.226 1.00 71.12 421 GLY A O 1
ATOM 3325 N N . LEU A 1 422 ? -5.328 16.736 5.400 1.00 60.34 422 LEU A N 1
ATOM 3326 C CA . LEU A 1 422 ? -3.946 16.242 5.348 1.00 60.34 422 LEU A CA 1
ATOM 3327 C C . LEU A 1 422 ? -3.840 14.741 5.032 1.00 60.34 422 LEU A C 1
ATOM 3329 O O . LEU A 1 422 ? -2.728 14.224 5.001 1.00 60.34 422 LEU A O 1
ATOM 3333 N N . ASN A 1 423 ? -4.948 14.030 4.813 1.00 69.44 423 ASN A N 1
ATOM 3334 C CA . ASN A 1 423 ? -4.923 12.607 4.483 1.00 69.44 423 ASN A CA 1
ATOM 3335 C C . ASN A 1 423 ? -4.759 12.424 2.970 1.00 69.44 423 ASN A C 1
ATOM 3337 O O . ASN A 1 423 ? -5.544 13.000 2.202 1.00 69.44 423 ASN A O 1
ATOM 3341 N N . PRO A 1 424 ? -3.755 11.648 2.525 1.00 77.50 424 PRO A N 1
ATOM 3342 C CA . PRO A 1 424 ? -3.586 11.354 1.113 1.00 77.50 424 PRO A CA 1
ATOM 3343 C C . PRO A 1 424 ? -4.711 10.428 0.623 1.00 77.50 424 PRO A C 1
ATOM 3345 O O . PRO A 1 424 ? -5.330 9.726 1.429 1.00 77.50 424 PRO A O 1
ATOM 3348 N N . PRO A 1 425 ? -4.966 10.392 -0.697 1.00 87.25 425 PRO A N 1
ATOM 3349 C CA . PRO A 1 425 ? -5.767 9.329 -1.281 1.00 87.25 425 PRO A CA 1
ATOM 3350 C C . PRO A 1 425 ? -5.238 7.962 -0.849 1.00 87.25 425 PRO A C 1
ATOM 3352 O O . PRO A 1 425 ? -4.027 7.740 -0.864 1.00 87.25 425 PRO A O 1
ATOM 3355 N N . THR A 1 426 ? -6.140 7.082 -0.428 1.00 90.00 426 THR A N 1
ATOM 3356 C CA . THR A 1 426 ? -5.798 5.762 0.117 1.00 90.00 426 THR A CA 1
ATOM 3357 C C . THR A 1 426 ? -6.617 4.700 -0.617 1.00 90.00 426 THR A C 1
ATOM 3359 O O . THR A 1 426 ? -7.843 4.846 -0.673 1.00 90.00 426 THR A O 1
ATOM 3362 N N . PRO A 1 427 ? -5.984 3.666 -1.201 1.00 94.56 427 PRO A N 1
ATOM 3363 C CA . PRO A 1 427 ? -6.690 2.627 -1.941 1.00 94.56 427 PRO A CA 1
ATOM 3364 C C . PRO A 1 427 ? -7.375 1.664 -0.968 1.00 94.56 427 PRO A C 1
ATOM 3366 O O . PRO A 1 427 ? -6.714 0.859 -0.309 1.00 94.56 427 PRO A O 1
ATOM 3369 N N . LEU A 1 428 ? -8.700 1.766 -0.846 1.00 95.88 428 LEU A N 1
ATOM 3370 C CA . LEU A 1 428 ? -9.466 0.997 0.135 1.00 95.88 428 LEU A CA 1
ATOM 3371 C C . LEU A 1 428 ? -9.957 -0.329 -0.441 1.00 95.88 428 LEU A C 1
ATOM 3373 O O . LEU A 1 428 ? -10.316 -0.412 -1.608 1.00 95.88 428 LEU A O 1
ATOM 3377 N N . CYS A 1 429 ? -10.066 -1.350 0.403 1.00 96.56 429 CYS A N 1
ATOM 3378 C CA . CYS A 1 429 ? -10.632 -2.642 0.034 1.00 96.56 429 CYS A CA 1
ATOM 3379 C C . CYS A 1 429 ? -11.827 -2.981 0.944 1.00 96.56 429 CYS A C 1
ATOM 3381 O O . CYS A 1 429 ? -11.636 -3.205 2.141 1.00 96.56 429 CYS A O 1
ATOM 3383 N N . PRO A 1 430 ? -13.070 -3.027 0.435 1.00 95.81 430 PRO A N 1
ATOM 3384 C CA . PRO A 1 430 ? -14.197 -3.496 1.236 1.00 95.81 430 PRO A CA 1
ATOM 3385 C C . PRO A 1 430 ? -13.977 -4.949 1.683 1.00 95.81 430 PRO A C 1
ATOM 3387 O O . PRO A 1 430 ? -13.633 -5.799 0.856 1.00 95.81 430 PRO A O 1
ATOM 3390 N N . ARG A 1 431 ? -14.229 -5.269 2.961 1.00 96.25 431 ARG A N 1
ATOM 3391 C CA . ARG A 1 431 ? -14.083 -6.642 3.491 1.00 96.25 431 ARG A CA 1
ATOM 3392 C C . ARG A 1 431 ? -14.878 -7.666 2.677 1.00 96.25 431 ARG A C 1
ATOM 3394 O O . ARG A 1 431 ? -14.368 -8.739 2.371 1.00 96.25 431 ARG A O 1
ATOM 3401 N N . GLU A 1 432 ? -16.115 -7.337 2.312 1.00 94.19 432 GLU A N 1
ATOM 3402 C CA . GLU A 1 432 ? -16.987 -8.200 1.499 1.00 94.19 432 GLU A CA 1
ATOM 3403 C C . GLU A 1 432 ? -16.365 -8.529 0.133 1.00 94.19 432 GLU A C 1
ATOM 3405 O O . GLU A 1 432 ? -16.353 -9.682 -0.286 1.00 94.19 432 GLU A O 1
ATOM 3410 N N . PHE A 1 433 ? -15.752 -7.537 -0.515 1.00 94.25 433 PHE A N 1
ATOM 3411 C CA . PHE A 1 433 ? -15.136 -7.701 -1.822 1.00 94.25 433 PHE A CA 1
ATOM 3412 C C . PHE A 1 433 ? -13.860 -8.544 -1.722 1.00 94.25 433 PHE A C 1
ATOM 3414 O O . PHE A 1 433 ? -13.617 -9.419 -2.556 1.00 94.25 433 PHE A O 1
ATOM 3421 N N . LEU A 1 434 ? -13.070 -8.350 -0.660 1.00 96.00 434 LEU A N 1
ATOM 3422 C CA . LEU A 1 434 ? -11.941 -9.227 -0.356 1.00 96.00 434 LEU A CA 1
ATOM 3423 C C . LEU A 1 434 ? -12.409 -10.671 -0.120 1.00 96.00 434 LEU A C 1
ATOM 3425 O O . LEU A 1 434 ? -11.827 -11.600 -0.677 1.00 96.00 434 LEU A O 1
ATOM 3429 N N . GLN A 1 435 ? -13.488 -10.862 0.644 1.00 94.94 435 GLN A N 1
ATOM 3430 C CA . GLN A 1 435 ? -14.068 -12.175 0.934 1.00 94.94 435 GLN A CA 1
ATOM 3431 C C . GLN A 1 435 ? -14.534 -12.896 -0.340 1.00 94.94 435 GLN A C 1
ATOM 3433 O O . GLN A 1 435 ? -14.272 -14.089 -0.488 1.00 94.94 435 GLN A O 1
ATOM 3438 N N . GLU A 1 436 ? -15.170 -12.193 -1.277 1.00 93.75 436 GLU A N 1
ATOM 3439 C CA . GLU A 1 436 ? -15.595 -12.752 -2.571 1.00 93.75 436 GLU A CA 1
ATOM 3440 C C . GLU A 1 436 ? -14.415 -13.245 -3.424 1.00 93.75 436 GLU A C 1
ATOM 3442 O O . GLU A 1 436 ? -14.547 -14.214 -4.172 1.00 93.75 436 GLU A O 1
ATOM 3447 N N . ASN A 1 437 ? -13.245 -12.614 -3.289 1.00 92.25 437 ASN A N 1
ATOM 3448 C CA . ASN A 1 437 ? -12.055 -12.909 -4.090 1.00 92.25 437 ASN A CA 1
ATOM 3449 C C . ASN A 1 437 ? -10.970 -13.684 -3.301 1.00 92.25 437 ASN A C 1
ATOM 3451 O O . ASN A 1 437 ? -9.858 -13.861 -3.795 1.00 92.25 437 ASN A O 1
ATOM 3455 N N . ARG A 1 438 ? -11.268 -14.195 -2.092 1.00 93.88 438 ARG A N 1
ATOM 3456 C CA . ARG A 1 438 ? -10.246 -14.757 -1.179 1.00 93.88 438 ARG A CA 1
ATOM 3457 C C . ARG A 1 438 ? -9.716 -16.149 -1.522 1.00 93.88 438 ARG A C 1
ATOM 3459 O O . ARG A 1 438 ? -8.731 -16.575 -0.936 1.00 93.88 438 ARG A O 1
ATOM 3466 N N . SER A 1 439 ? -10.380 -16.907 -2.397 1.00 95.81 439 SER A N 1
ATOM 3467 C CA . SER A 1 439 ? -10.156 -18.366 -2.537 1.00 95.81 439 SER A CA 1
ATOM 3468 C C . SER A 1 439 ? -8.691 -18.776 -2.801 1.00 95.81 439 SER A C 1
ATOM 3470 O O . SER A 1 439 ? -8.224 -19.821 -2.327 1.00 95.81 439 SER A O 1
ATOM 3472 N N . ASN A 1 440 ? -7.947 -17.928 -3.515 1.00 97.62 440 ASN A N 1
ATOM 3473 C CA . ASN A 1 440 ? -6.542 -18.130 -3.873 1.00 97.62 440 ASN A CA 1
ATOM 3474 C C . ASN A 1 440 ? -5.572 -17.248 -3.073 1.00 97.62 440 ASN A C 1
ATOM 3476 O O . ASN A 1 440 ? -4.412 -17.089 -3.465 1.00 97.62 440 ASN A O 1
ATOM 3480 N N . LEU A 1 441 ? -6.035 -16.702 -1.953 1.00 98.25 441 LEU A N 1
ATOM 3481 C CA . LEU A 1 441 ? -5.295 -15.809 -1.075 1.00 98.25 441 LEU A CA 1
ATOM 3482 C C . LEU A 1 441 ? -5.208 -16.414 0.336 1.00 98.25 441 LEU A C 1
ATOM 3484 O O . LEU A 1 441 ? -6.025 -17.258 0.707 1.00 98.25 441 LEU A O 1
ATOM 3488 N N . LEU A 1 442 ? -4.198 -16.003 1.100 1.00 98.56 442 LEU A N 1
ATOM 3489 C CA . LEU A 1 442 ? -4.097 -16.222 2.544 1.00 98.56 442 LEU A CA 1
ATOM 3490 C C . LEU A 1 442 ? -4.156 -14.863 3.232 1.00 98.56 442 LEU A C 1
ATOM 3492 O O . LEU A 1 442 ? -3.413 -13.958 2.848 1.00 98.56 442 LEU A O 1
ATOM 3496 N N . LEU A 1 443 ? -5.024 -14.732 4.229 1.00 98.50 443 LEU A N 1
ATOM 3497 C CA . LEU A 1 443 ? -5.248 -13.496 4.968 1.00 98.50 443 LEU A CA 1
ATOM 3498 C C . LEU A 1 443 ? -4.556 -13.549 6.334 1.00 98.50 443 LEU A C 1
ATOM 3500 O O . LEU A 1 443 ? -4.883 -14.391 7.174 1.00 98.50 443 LEU A O 1
ATOM 3504 N N . GLY A 1 444 ? -3.627 -12.622 6.541 1.00 98.56 444 GLY A N 1
ATOM 3505 C CA . GLY A 1 444 ? -2.962 -12.328 7.803 1.00 98.56 444 GLY A CA 1
ATOM 3506 C C . GLY A 1 444 ? -3.592 -11.137 8.516 1.00 98.56 444 GLY A C 1
ATOM 3507 O O . GLY A 1 444 ? -4.083 -10.190 7.884 1.00 98.56 444 GLY A O 1
ATOM 3508 N N . SER A 1 445 ? -3.571 -11.175 9.848 1.00 98.38 445 SER A N 1
ATOM 3509 C CA . SER A 1 445 ? -4.143 -10.114 10.685 1.00 98.38 445 SER A CA 1
ATOM 3510 C C . SER A 1 445 ? -3.331 -8.813 10.718 1.00 98.38 445 SER A C 1
ATOM 3512 O O . SER A 1 445 ? -3.806 -7.846 11.313 1.00 98.38 445 SER A O 1
ATOM 3514 N N . ALA A 1 446 ? -2.156 -8.777 10.076 1.00 97.25 446 ALA A N 1
ATOM 3515 C CA . ALA A 1 446 ? -1.262 -7.626 9.968 1.00 97.25 446 ALA A CA 1
ATOM 3516 C C . ALA A 1 446 ? -0.763 -7.089 11.324 1.00 97.25 446 ALA A C 1
ATOM 3518 O O . ALA A 1 446 ? -0.415 -7.850 12.228 1.00 97.25 446 ALA A O 1
ATOM 3519 N N . CYS A 1 447 ? -0.640 -5.768 11.428 1.00 96.19 447 CYS A N 1
ATOM 3520 C CA . CYS A 1 447 ? 0.001 -5.058 12.529 1.00 96.19 447 CYS A CA 1
ATOM 3521 C C . CYS A 1 447 ? -1.016 -4.515 13.554 1.00 96.19 447 CYS A C 1
ATOM 3523 O O . CYS A 1 447 ? -2.188 -4.893 13.573 1.00 96.19 447 CYS A O 1
ATOM 3525 N N . PHE A 1 448 ? -0.591 -3.575 14.407 1.00 95.38 448 PHE A N 1
ATOM 3526 C CA . PHE A 1 448 ? -1.471 -2.932 15.392 1.00 95.38 448 PHE A CA 1
ATOM 3527 C C . PHE A 1 448 ? -2.613 -2.104 14.776 1.00 95.38 448 PHE A C 1
ATOM 3529 O O . PHE A 1 448 ? -3.576 -1.785 15.468 1.00 95.38 448 PHE A O 1
ATOM 3536 N N . ASN A 1 449 ? -2.530 -1.774 13.481 1.00 95.56 449 ASN A N 1
ATOM 3537 C CA . ASN A 1 449 ? -3.632 -1.174 12.722 1.00 95.56 449 ASN A CA 1
ATOM 3538 C C . ASN A 1 449 ? -4.628 -2.225 12.186 1.00 95.56 449 ASN A C 1
ATOM 3540 O O . ASN A 1 449 ? -5.569 -1.873 11.475 1.00 95.56 449 ASN A O 1
ATOM 3544 N N . GLY A 1 450 ? -4.427 -3.513 12.472 1.00 97.25 450 GLY A N 1
ATOM 3545 C CA . GLY A 1 450 ? -5.319 -4.603 12.083 1.00 97.25 450 GLY A CA 1
ATOM 3546 C C . GLY A 1 450 ? -6.516 -4.778 13.023 1.00 97.25 450 GLY A C 1
ATOM 3547 O O . GLY A 1 450 ? -6.492 -4.385 14.192 1.00 97.25 450 GLY A O 1
ATOM 3548 N N . ARG A 1 451 ? -7.580 -5.418 12.519 1.00 96.00 451 ARG A N 1
ATOM 3549 C CA . ARG A 1 451 ? -8.823 -5.656 13.281 1.00 96.00 451 ARG A CA 1
ATOM 3550 C C . ARG A 1 451 ? -8.621 -6.543 14.504 1.00 96.00 451 ARG A C 1
ATOM 3552 O O . ARG A 1 451 ? -9.214 -6.281 15.540 1.00 96.00 451 ARG A O 1
ATOM 3559 N N . VAL A 1 452 ? -7.776 -7.571 14.410 1.00 98.00 452 VAL A N 1
ATOM 3560 C CA . VAL A 1 452 ? -7.520 -8.490 15.534 1.00 98.00 452 VAL A CA 1
ATOM 3561 C C . VAL A 1 452 ? -6.900 -7.753 16.718 1.00 98.00 452 VAL A C 1
ATOM 3563 O O . VAL A 1 452 ? -7.337 -7.946 17.850 1.00 98.00 452 VAL A O 1
ATOM 3566 N N . PHE A 1 453 ? -5.917 -6.882 16.468 1.00 97.19 453 PHE A N 1
ATOM 3567 C CA . PHE A 1 453 ? -5.308 -6.086 17.531 1.00 97.19 453 PHE A CA 1
ATOM 3568 C C . PHE A 1 453 ? -6.315 -5.099 18.129 1.00 97.19 453 PHE A C 1
ATOM 3570 O O . PHE A 1 453 ? -6.419 -4.988 19.348 1.00 97.19 453 PHE A O 1
ATOM 3577 N N . GLU A 1 454 ? -7.114 -4.434 17.292 1.00 94.06 454 GLU A N 1
ATOM 3578 C CA . GLU A 1 454 ? -8.132 -3.494 17.765 1.00 94.06 454 GLU A CA 1
ATOM 3579 C C . GLU A 1 454 ? -9.247 -4.178 18.581 1.00 94.06 454 GLU A C 1
ATOM 3581 O O . GLU A 1 454 ? -9.619 -3.671 19.641 1.00 94.06 454 GLU A O 1
ATOM 3586 N N . MET A 1 455 ? -9.699 -5.368 18.180 1.00 94.44 455 MET A N 1
ATOM 3587 C CA . MET A 1 455 ? -10.632 -6.193 18.957 1.00 94.44 455 MET A CA 1
ATOM 3588 C C . MET A 1 455 ? -9.998 -6.739 20.243 1.00 94.44 455 MET A C 1
ATOM 3590 O O . MET A 1 455 ? -10.672 -6.850 21.262 1.00 94.44 455 MET A O 1
ATOM 3594 N N . ALA A 1 456 ? -8.702 -7.049 20.248 1.00 94.62 456 ALA A N 1
ATOM 3595 C CA . ALA A 1 456 ? -8.008 -7.472 21.463 1.00 94.62 456 ALA A CA 1
ATOM 3596 C C . ALA A 1 456 ? -7.771 -6.310 22.443 1.00 94.62 456 ALA A C 1
ATOM 3598 O O . ALA A 1 456 ? -7.751 -6.521 23.657 1.00 94.62 456 ALA A O 1
ATOM 3599 N N . MET A 1 457 ? -7.622 -5.087 21.932 1.00 91.06 457 MET A N 1
ATOM 3600 C CA . MET A 1 457 ? -7.451 -3.876 22.732 1.00 91.06 457 MET A CA 1
ATOM 3601 C C . MET A 1 457 ? -8.780 -3.353 23.289 1.00 91.06 457 MET A C 1
ATOM 3603 O O . MET A 1 457 ? -8.841 -2.941 24.452 1.00 91.06 457 MET A O 1
ATOM 3607 N N . ASN A 1 458 ? -9.832 -3.360 22.467 1.00 87.69 458 ASN A N 1
ATOM 3608 C CA . ASN A 1 458 ? -11.097 -2.692 22.770 1.00 87.69 458 ASN A CA 1
ATOM 3609 C C . ASN A 1 458 ? -12.282 -3.661 22.840 1.00 87.69 458 ASN A C 1
ATOM 3611 O O . ASN A 1 458 ? -13.090 -3.526 23.744 1.00 87.69 458 ASN A O 1
ATOM 3615 N N . GLY A 1 459 ? -12.355 -4.658 21.957 1.00 87.06 459 GLY A N 1
ATOM 3616 C CA . GLY A 1 459 ? -13.473 -5.603 21.829 1.00 87.06 459 GLY A CA 1
ATOM 3617 C C . GLY A 1 459 ? -13.598 -6.656 22.939 1.00 87.06 459 GLY A C 1
ATOM 3618 O O . GLY A 1 459 ? -12.653 -6.970 23.670 1.00 87.06 459 GLY A O 1
ATOM 3619 N N . THR A 1 460 ? -14.782 -7.269 23.031 1.00 86.06 460 THR A N 1
ATOM 3620 C CA . THR A 1 460 ? -15.075 -8.414 23.909 1.00 86.06 460 THR A CA 1
ATOM 3621 C C . THR A 1 460 ? -14.356 -9.686 23.454 1.00 86.06 460 THR A C 1
ATOM 3623 O O . THR A 1 460 ? -13.879 -9.800 22.324 1.00 86.06 460 THR A O 1
ATOM 3626 N N . GLN A 1 461 ? -14.280 -10.693 24.331 1.00 89.44 461 GLN A N 1
ATOM 3627 C CA . GLN A 1 461 ? -13.675 -11.982 23.981 1.00 89.44 461 GLN A CA 1
ATOM 3628 C C . GLN A 1 461 ? -14.395 -12.674 22.816 1.00 89.44 461 GLN A C 1
ATOM 3630 O O . GLN A 1 461 ? -13.743 -13.272 21.967 1.00 89.44 461 GLN A O 1
ATOM 3635 N N . LYS A 1 462 ? -15.724 -12.552 22.747 1.00 90.44 462 LYS A N 1
ATOM 3636 C CA . LYS A 1 462 ? -16.525 -13.121 21.661 1.00 90.44 462 LYS A CA 1
ATOM 3637 C C . LYS A 1 462 ? -16.257 -12.419 20.327 1.00 90.44 462 LYS A C 1
ATOM 3639 O O . LYS A 1 462 ? -16.050 -13.098 19.332 1.00 90.44 462 LYS A O 1
ATOM 3644 N N . GLU A 1 463 ? -16.215 -11.087 20.314 1.00 91.06 463 GLU A N 1
ATOM 3645 C CA . GLU A 1 463 ? -15.920 -10.318 19.095 1.00 91.06 463 GLU A CA 1
ATOM 3646 C C . GLU A 1 463 ? -14.509 -10.602 18.572 1.00 91.06 463 GLU A C 1
ATOM 3648 O O . GLU A 1 463 ? -14.321 -10.748 17.369 1.00 91.06 463 GLU A O 1
ATOM 3653 N N . LEU A 1 464 ? -13.523 -10.746 19.468 1.00 95.75 464 LEU A N 1
ATOM 3654 C CA . LEU A 1 464 ? -12.172 -11.158 19.083 1.00 95.75 464 LEU A CA 1
ATOM 3655 C C . LEU A 1 464 ? -12.169 -12.547 18.432 1.00 95.75 464 LEU A C 1
ATOM 3657 O O . LEU A 1 464 ? -11.495 -12.745 17.423 1.00 95.75 464 LEU A O 1
ATOM 3661 N N . GLU A 1 465 ? -12.915 -13.498 18.998 1.00 97.50 465 GLU A N 1
ATOM 3662 C CA . GLU A 1 465 ? -13.033 -14.848 18.444 1.00 97.50 465 GLU A CA 1
ATOM 3663 C C . GLU A 1 465 ? -13.684 -14.837 17.054 1.00 97.50 465 GLU A C 1
ATOM 3665 O O . GLU A 1 465 ? -13.147 -15.429 16.122 1.00 97.50 465 GLU A O 1
ATOM 3670 N N . GLU A 1 466 ? -14.792 -14.111 16.894 1.00 96.31 466 GLU A N 1
ATOM 3671 C CA . GLU A 1 466 ? -15.490 -13.958 15.612 1.00 96.31 466 GLU A CA 1
ATOM 3672 C C . GLU A 1 466 ? -14.621 -13.258 14.554 1.00 96.31 466 GLU A C 1
ATOM 3674 O O . GLU A 1 466 ? -14.600 -13.673 13.395 1.00 96.31 466 GLU A O 1
ATOM 3679 N N . GLU A 1 467 ? -13.864 -12.229 14.941 1.00 96.88 467 GLU A N 1
ATOM 3680 C CA . GLU A 1 467 ? -12.959 -11.515 14.039 1.00 96.88 467 GLU A CA 1
ATOM 3681 C C . GLU A 1 467 ? -11.794 -12.408 13.584 1.00 96.88 467 GLU A C 1
ATOM 3683 O O . GLU A 1 467 ? -11.451 -12.423 12.402 1.00 96.88 467 GLU A O 1
ATOM 3688 N N . MET A 1 468 ? -11.210 -13.206 14.485 1.00 98.12 468 MET A N 1
ATOM 3689 C CA . MET A 1 468 ? -10.117 -14.126 14.145 1.00 98.12 468 MET A CA 1
ATOM 3690 C C . MET A 1 468 ? -10.524 -15.210 13.144 1.00 98.12 468 MET A C 1
ATOM 3692 O O . MET A 1 468 ? -9.665 -15.716 12.418 1.00 98.12 468 MET A O 1
ATOM 3696 N N . GLU A 1 469 ? -11.809 -15.563 13.059 1.00 97.25 469 GLU A N 1
ATOM 3697 C CA . GLU A 1 469 ? -12.274 -16.551 12.083 1.00 97.25 469 GLU A CA 1
ATOM 3698 C C . GLU A 1 469 ? -12.079 -16.107 10.633 1.00 97.25 469 GLU A C 1
ATOM 3700 O O . GLU A 1 469 ? -11.857 -16.947 9.757 1.00 97.25 469 GLU A O 1
ATOM 3705 N N . PHE A 1 470 ? -12.090 -14.796 10.381 1.00 97.38 470 PHE A N 1
ATOM 3706 C CA . PHE A 1 470 ? -11.884 -14.234 9.050 1.00 97.38 470 PHE A CA 1
ATOM 3707 C C . PHE A 1 470 ? -10.480 -14.522 8.491 1.00 97.38 470 PHE A C 1
ATOM 3709 O O . PHE A 1 470 ? -10.321 -14.647 7.271 1.00 97.38 470 PHE A O 1
ATOM 3716 N N . TYR A 1 471 ? -9.482 -14.670 9.363 1.00 98.44 471 TYR A N 1
ATOM 3717 C CA . TYR A 1 471 ? -8.072 -14.788 9.001 1.00 98.44 471 TYR A CA 1
ATOM 3718 C C . TYR A 1 471 ? -7.607 -16.249 8.907 1.00 98.44 471 TYR A C 1
ATOM 3720 O O . TYR A 1 471 ? -8.076 -17.130 9.635 1.00 98.44 471 TYR A O 1
ATOM 3728 N N . ASP A 1 472 ? -6.661 -16.498 8.000 1.00 98.50 472 ASP A N 1
ATOM 3729 C CA . ASP A 1 472 ? -6.021 -17.806 7.815 1.00 98.50 472 ASP A CA 1
ATOM 3730 C C . ASP A 1 472 ? -4.849 -17.992 8.795 1.00 98.50 472 ASP A C 1
ATOM 3732 O O . ASP A 1 472 ? -4.573 -19.106 9.247 1.00 98.50 472 ASP A O 1
ATOM 3736 N N . TYR A 1 473 ? -4.183 -16.893 9.161 1.00 98.75 473 TYR A N 1
ATOM 3737 C CA . TYR A 1 473 ? -3.153 -16.855 10.196 1.00 98.75 473 TYR A CA 1
ATOM 3738 C C . TYR A 1 473 ? -3.185 -15.533 10.969 1.00 98.75 473 TYR A C 1
ATOM 3740 O O . TYR A 1 473 ? -3.613 -14.496 10.461 1.00 98.75 473 TYR A O 1
ATOM 3748 N N . ILE A 1 474 ? -2.736 -15.584 12.220 1.00 98.81 474 ILE A N 1
ATOM 3749 C CA . ILE A 1 474 ? -2.722 -14.449 13.141 1.00 98.81 474 ILE A CA 1
ATOM 3750 C C . ILE A 1 474 ? -1.284 -13.998 13.343 1.00 98.81 474 ILE A C 1
ATOM 3752 O O . ILE A 1 474 ? -0.410 -14.794 13.679 1.00 98.81 474 ILE A O 1
ATOM 3756 N N . GLU A 1 475 ? -1.042 -12.717 13.134 1.00 98.75 475 GLU A N 1
ATOM 3757 C CA . GLU A 1 475 ? 0.272 -12.105 13.248 1.00 98.75 475 GLU A CA 1
ATOM 3758 C C . GLU A 1 475 ? 0.503 -11.516 14.638 1.00 98.75 475 GLU A C 1
ATOM 3760 O O . GLU A 1 475 ? -0.381 -10.898 15.234 1.00 98.75 475 GLU A O 1
ATOM 3765 N N . ILE A 1 476 ? 1.729 -11.687 15.126 1.00 98.38 476 ILE A N 1
ATOM 3766 C CA . ILE A 1 476 ? 2.289 -10.960 16.265 1.00 98.38 476 ILE A CA 1
ATOM 3767 C C . ILE A 1 476 ? 3.645 -10.387 15.852 1.00 98.38 476 ILE A C 1
ATOM 3769 O O . ILE A 1 476 ? 4.376 -11.005 15.076 1.00 98.38 476 ILE A O 1
ATOM 3773 N N . GLN A 1 477 ? 4.001 -9.216 16.372 1.00 98.19 477 GLN A N 1
ATOM 3774 C CA . GLN A 1 477 ? 5.277 -8.561 16.081 1.00 98.19 477 GLN A CA 1
ATOM 3775 C C . GLN A 1 477 ? 6.146 -8.434 17.345 1.00 98.19 477 GLN A C 1
ATOM 3777 O O . GLN A 1 477 ? 5.640 -8.568 18.464 1.00 98.19 477 GLN A O 1
ATOM 3782 N N . PRO A 1 478 ? 7.461 -8.177 17.205 1.00 97.19 478 PRO A N 1
ATOM 3783 C CA . PRO A 1 478 ? 8.305 -7.748 18.317 1.00 97.19 478 PRO A CA 1
ATOM 3784 C C . PRO A 1 478 ? 7.718 -6.540 19.045 1.00 97.19 478 PRO A C 1
ATOM 3786 O O . PRO A 1 478 ? 7.109 -5.664 18.428 1.00 97.19 478 PRO A O 1
ATOM 3789 N N . LYS A 1 479 ? 7.941 -6.451 20.360 1.00 95.38 479 LYS A N 1
ATOM 3790 C CA . LYS A 1 479 ? 7.354 -5.387 21.187 1.00 95.38 479 LYS A CA 1
ATOM 3791 C C . LYS A 1 479 ? 7.718 -3.978 20.702 1.00 95.38 479 LYS A C 1
ATOM 3793 O O . LYS A 1 479 ? 6.924 -3.048 20.830 1.00 95.38 479 LYS A O 1
ATOM 3798 N N . GLU A 1 480 ? 8.898 -3.819 20.104 1.00 94.75 480 GLU A N 1
ATOM 3799 C CA . GLU A 1 480 ? 9.389 -2.536 19.602 1.00 94.75 480 GLU A CA 1
ATOM 3800 C C . GLU A 1 480 ? 8.543 -1.993 18.443 1.00 94.75 480 GLU A C 1
ATOM 3802 O O . GLU A 1 480 ? 8.506 -0.776 18.246 1.00 94.75 480 GLU A O 1
ATOM 3807 N N . ASN A 1 481 ? 7.823 -2.857 17.716 1.00 96.00 481 ASN A N 1
ATOM 3808 C CA . ASN A 1 481 ? 6.894 -2.457 16.658 1.00 96.00 481 ASN A CA 1
ATOM 3809 C C . ASN A 1 481 ? 5.684 -1.682 17.221 1.00 96.00 481 ASN A C 1
ATOM 3811 O O . ASN A 1 481 ? 5.143 -0.814 16.541 1.00 96.00 481 ASN A O 1
ATOM 3815 N N . TYR A 1 482 ? 5.305 -1.924 18.482 1.00 95.81 482 TYR A N 1
ATOM 3816 C CA . TYR A 1 482 ? 4.187 -1.255 19.164 1.00 95.81 482 TYR A CA 1
ATOM 3817 C C . TYR A 1 482 ? 4.619 -0.028 19.984 1.00 95.81 482 TYR A C 1
ATOM 3819 O O . TYR A 1 482 ? 3.778 0.643 20.583 1.00 95.81 482 TYR A O 1
ATOM 3827 N N . SER A 1 483 ? 5.919 0.292 20.016 1.00 94.19 483 SER A N 1
ATOM 3828 C CA . SER A 1 483 ? 6.486 1.369 20.850 1.00 94.19 483 SER A CA 1
ATOM 3829 C C . SER A 1 483 ? 5.855 2.742 20.608 1.00 94.19 483 SER A C 1
ATOM 3831 O O . SER A 1 483 ? 5.814 3.566 21.520 1.00 94.19 483 SER A O 1
ATOM 3833 N N . TRP A 1 484 ? 5.312 2.981 19.411 1.00 93.00 484 TRP A N 1
ATOM 3834 C CA . TRP A 1 484 ? 4.600 4.218 19.105 1.00 93.00 484 TRP A CA 1
ATOM 3835 C C . TRP A 1 484 ? 3.335 4.390 19.958 1.00 93.00 484 TRP A C 1
ATOM 3837 O O . TRP A 1 484 ? 3.108 5.485 20.461 1.00 93.00 484 TRP A O 1
ATOM 3847 N N . LEU A 1 485 ? 2.563 3.320 20.192 1.00 91.88 485 LEU A N 1
ATOM 3848 C CA . LEU A 1 485 ? 1.354 3.369 21.028 1.00 91.88 485 LEU A CA 1
ATOM 3849 C C . LEU A 1 485 ? 1.695 3.693 22.489 1.00 91.88 485 LEU A C 1
ATOM 3851 O O . LEU A 1 485 ? 0.973 4.440 23.144 1.00 91.88 485 LEU A O 1
ATOM 3855 N N . ILE A 1 486 ? 2.829 3.176 22.973 1.00 91.62 486 ILE A N 1
ATOM 3856 C CA . ILE A 1 486 ? 3.347 3.469 24.316 1.00 91.62 486 ILE A CA 1
ATOM 3857 C C . ILE A 1 486 ? 3.803 4.927 24.409 1.00 91.62 486 ILE A C 1
ATOM 3859 O O . ILE A 1 486 ? 3.457 5.624 25.356 1.00 91.62 486 ILE A O 1
ATOM 3863 N N . GLY A 1 487 ? 4.557 5.413 23.417 1.00 89.50 487 GLY A N 1
ATOM 3864 C CA . GLY A 1 487 ? 5.028 6.801 23.386 1.00 89.50 487 GLY A CA 1
ATOM 3865 C C . GLY A 1 487 ? 3.901 7.831 23.251 1.00 89.50 487 GLY A C 1
ATOM 3866 O O . GLY A 1 487 ? 4.018 8.940 23.763 1.00 89.50 487 GLY A O 1
ATOM 3867 N N . MET A 1 488 ? 2.798 7.449 22.604 1.00 87.81 488 MET A N 1
ATOM 3868 C CA . MET A 1 488 ? 1.561 8.232 22.545 1.00 87.81 488 MET A CA 1
ATOM 3869 C C . MET A 1 488 ? 0.726 8.161 23.831 1.00 87.81 488 MET A C 1
ATOM 3871 O O . MET A 1 488 ? -0.295 8.837 23.910 1.00 87.81 488 MET A O 1
ATOM 3875 N N . GLU A 1 489 ? 1.135 7.351 24.814 1.00 85.31 489 GLU A N 1
ATOM 3876 C CA . GLU A 1 489 ? 0.378 7.065 26.039 1.00 85.31 489 GLU A CA 1
ATOM 3877 C C . GLU A 1 489 ? -1.017 6.461 25.766 1.00 85.31 489 GLU A C 1
ATOM 3879 O O . GLU A 1 489 ? -1.893 6.486 26.627 1.00 85.31 489 GLU A O 1
ATOM 3884 N N . GLU A 1 490 ? -1.229 5.869 24.579 1.00 84.12 490 GLU A N 1
ATOM 3885 C CA . GLU A 1 490 ? -2.482 5.182 24.230 1.00 84.12 490 GLU A CA 1
ATOM 3886 C C . GLU A 1 490 ? -2.593 3.828 24.963 1.00 84.12 490 GLU A C 1
ATOM 3888 O O . GLU A 1 490 ? -3.696 3.385 25.288 1.00 84.12 490 GLU A O 1
ATOM 3893 N N . ILE A 1 491 ? -1.459 3.172 25.255 1.00 88.31 491 ILE A N 1
ATOM 3894 C CA . ILE A 1 491 ? -1.376 1.938 26.059 1.00 88.31 491 ILE A CA 1
ATOM 3895 C C . ILE A 1 491 ? -0.119 1.921 26.939 1.00 88.31 491 ILE A C 1
ATOM 3897 O O . ILE A 1 491 ? 0.926 2.444 26.559 1.00 88.31 491 ILE A O 1
ATOM 3901 N N . SER A 1 492 ? -0.186 1.251 28.093 1.00 90.31 492 SER A N 1
ATOM 3902 C CA . SER A 1 492 ? 1.001 0.920 28.893 1.00 90.31 492 SER A CA 1
ATOM 3903 C C . SER A 1 492 ? 1.709 -0.333 28.359 1.00 90.31 492 SER A C 1
ATOM 3905 O O . SER A 1 492 ? 1.105 -1.145 27.655 1.00 90.31 492 SER A O 1
ATOM 3907 N N . GLU A 1 493 ? 2.982 -0.533 28.724 1.00 92.25 493 GLU A N 1
ATOM 3908 C CA . GLU A 1 493 ? 3.720 -1.760 28.365 1.00 92.25 493 GLU A CA 1
ATOM 3909 C C . GLU A 1 493 ? 3.049 -3.012 28.957 1.00 92.25 493 GLU A C 1
ATOM 3911 O O . GLU A 1 493 ? 2.925 -4.023 28.274 1.00 92.25 493 GLU A O 1
ATOM 3916 N N . GLU A 1 494 ? 2.532 -2.932 30.187 1.00 92.44 494 GLU A N 1
ATOM 3917 C CA . GLU A 1 494 ? 1.771 -4.021 30.814 1.00 92.44 494 GLU A CA 1
ATOM 3918 C C . GLU A 1 494 ? 0.510 -4.370 30.008 1.00 92.44 494 GLU A C 1
ATOM 3920 O O . GLU A 1 494 ? 0.313 -5.528 29.636 1.00 92.44 494 GLU A O 1
ATOM 3925 N N . ARG A 1 495 ? -0.285 -3.355 29.634 1.00 91.56 495 ARG A N 1
ATOM 3926 C CA . ARG A 1 495 ? -1.504 -3.539 28.833 1.00 91.56 495 ARG A CA 1
ATOM 3927 C C . ARG A 1 495 ? -1.194 -4.105 27.448 1.00 91.56 495 ARG A C 1
ATOM 3929 O O . ARG A 1 495 ? -1.935 -4.958 26.967 1.00 91.56 495 ARG A O 1
ATOM 3936 N N . LEU A 1 496 ? -0.098 -3.679 26.816 1.00 95.38 496 LEU A N 1
ATOM 3937 C CA . LEU A 1 496 ? 0.364 -4.268 25.557 1.00 95.38 496 LEU A CA 1
ATOM 3938 C C . LEU A 1 496 ? 0.620 -5.772 25.714 1.00 95.38 496 LEU A C 1
ATOM 3940 O O . LEU A 1 496 ? 0.167 -6.562 24.886 1.00 95.38 496 LEU A O 1
ATOM 3944 N N . MET A 1 497 ? 1.320 -6.181 26.775 1.00 95.44 497 MET A N 1
ATOM 3945 C CA . MET A 1 497 ? 1.612 -7.596 27.003 1.00 95.44 497 MET A CA 1
ATOM 3946 C C . MET A 1 497 ? 0.345 -8.422 27.235 1.00 95.44 497 MET A C 1
ATOM 3948 O O . MET A 1 497 ? 0.268 -9.554 26.753 1.00 95.44 497 MET A O 1
ATOM 3952 N N . ASP A 1 498 ? -0.653 -7.869 27.921 1.00 94.69 498 ASP A N 1
ATOM 3953 C CA . ASP A 1 498 ? -1.948 -8.529 28.103 1.00 94.69 498 ASP A CA 1
ATOM 3954 C C . ASP A 1 498 ? -2.699 -8.694 26.780 1.00 94.69 498 ASP A C 1
ATOM 3956 O O . ASP A 1 498 ? -3.214 -9.779 26.501 1.00 94.69 498 ASP A O 1
ATOM 3960 N N . ILE A 1 499 ? -2.695 -7.666 25.924 1.00 96.12 499 ILE A N 1
ATOM 3961 C CA . ILE A 1 499 ? -3.288 -7.721 24.579 1.00 96.12 499 ILE A CA 1
ATOM 3962 C C . ILE A 1 499 ? -2.612 -8.814 23.740 1.00 96.12 499 ILE A C 1
ATOM 3964 O O . ILE A 1 499 ? -3.297 -9.663 23.167 1.00 96.12 499 ILE A O 1
ATOM 3968 N N . LEU A 1 500 ? -1.276 -8.850 23.699 1.00 97.50 500 LEU A N 1
ATOM 3969 C CA . LEU A 1 500 ? -0.532 -9.847 22.919 1.00 97.50 500 LEU A CA 1
ATOM 3970 C C . LEU A 1 500 ? -0.784 -11.276 23.420 1.00 97.50 500 LEU A C 1
ATOM 3972 O O . LEU A 1 500 ? -1.036 -12.179 22.620 1.00 97.50 500 LEU A O 1
ATOM 3976 N N . LYS A 1 501 ? -0.791 -11.490 24.741 1.00 96.44 501 LYS A N 1
ATOM 3977 C CA . LYS A 1 501 ? -1.136 -12.795 25.330 1.00 96.44 501 LYS A CA 1
ATOM 3978 C C . LYS A 1 501 ? -2.571 -13.195 25.004 1.00 96.44 501 LYS A C 1
ATOM 3980 O O . LYS A 1 501 ? -2.803 -14.349 24.647 1.00 96.44 501 LYS A O 1
ATOM 3985 N N . ARG A 1 502 ? -3.518 -12.254 25.077 1.00 96.81 502 ARG A N 1
ATOM 3986 C CA . ARG A 1 502 ? -4.927 -12.480 24.727 1.00 96.81 502 ARG A CA 1
ATOM 3987 C C . ARG A 1 502 ? -5.081 -12.897 23.263 1.00 96.81 502 ARG A C 1
ATOM 3989 O O . ARG A 1 502 ? -5.831 -13.833 22.983 1.00 96.81 502 ARG A O 1
ATOM 3996 N N . ILE A 1 503 ? -4.339 -12.273 22.345 1.00 98.31 503 ILE A N 1
ATOM 3997 C CA . ILE A 1 503 ? -4.299 -12.664 20.927 1.00 98.31 503 ILE A CA 1
ATOM 3998 C C . ILE A 1 503 ? -3.791 -14.105 20.784 1.00 98.31 503 ILE A C 1
ATOM 4000 O O . ILE A 1 503 ? -4.483 -14.942 20.206 1.00 98.31 503 ILE A O 1
ATOM 4004 N N . VAL A 1 504 ? -2.629 -14.428 21.360 1.00 98.31 504 VAL A N 1
ATOM 4005 C CA . VAL A 1 504 ? -2.031 -15.775 21.260 1.00 98.31 504 VAL A CA 1
ATOM 4006 C C . VAL A 1 504 ? -2.962 -16.847 21.836 1.00 98.31 504 VAL A C 1
ATOM 4008 O O . VAL A 1 504 ? -3.204 -17.873 21.201 1.00 98.31 504 VAL A O 1
ATOM 4011 N N . GLN A 1 505 ? -3.530 -16.609 23.019 1.00 97.81 505 GLN A N 1
ATOM 4012 C CA . GLN A 1 505 ? -4.447 -17.546 23.674 1.00 97.81 505 GLN A CA 1
ATOM 4013 C C . GLN A 1 505 ? -5.714 -17.782 22.847 1.00 97.81 505 GLN A C 1
ATOM 4015 O O . GLN A 1 505 ? -6.147 -18.926 22.697 1.00 97.81 505 GLN A O 1
ATOM 4020 N N . THR A 1 506 ? -6.285 -16.718 22.277 1.00 98.44 506 THR A N 1
ATOM 4021 C CA . THR A 1 506 ? -7.500 -16.818 21.459 1.00 98.44 506 THR A CA 1
ATOM 4022 C C . THR A 1 506 ? -7.221 -17.549 20.147 1.00 98.44 506 THR A C 1
ATOM 4024 O O . THR A 1 506 ? -7.952 -18.473 19.796 1.00 98.44 506 THR A O 1
ATOM 4027 N N . ALA A 1 507 ? -6.113 -17.234 19.472 1.00 98.44 507 ALA A N 1
ATOM 4028 C CA . ALA A 1 507 ? -5.710 -17.923 18.250 1.00 98.44 507 ALA A CA 1
ATOM 4029 C C . ALA A 1 507 ? -5.522 -19.431 18.485 1.00 98.44 507 ALA A C 1
ATOM 4031 O O . ALA A 1 507 ? -6.043 -20.247 17.725 1.00 98.44 507 ALA A O 1
ATOM 4032 N N . ARG A 1 508 ? -4.871 -19.816 19.594 1.00 97.19 508 ARG A N 1
ATOM 4033 C CA . ARG A 1 508 ? -4.716 -21.225 19.993 1.00 97.19 508 ARG A CA 1
ATOM 4034 C C . ARG A 1 508 ? -6.050 -21.905 20.275 1.00 97.19 508 ARG A C 1
ATOM 4036 O O . ARG A 1 508 ? -6.249 -23.034 19.834 1.00 97.19 508 ARG A O 1
ATOM 4043 N N . LYS A 1 509 ? -6.964 -21.229 20.982 1.00 97.88 509 LYS A N 1
ATOM 4044 C CA . LYS A 1 509 ? -8.317 -21.739 21.261 1.00 97.88 509 LYS A CA 1
ATOM 4045 C C . LYS A 1 509 ? -9.065 -22.075 19.965 1.00 97.88 509 LYS A C 1
ATOM 4047 O O . LYS A 1 509 ? -9.748 -23.092 19.913 1.00 97.88 509 LYS A O 1
ATOM 4052 N N . LEU A 1 510 ? -8.909 -21.243 18.936 1.00 98.12 510 LEU A N 1
ATOM 4053 C CA . LEU A 1 510 ? -9.552 -21.407 17.628 1.00 98.12 510 LEU A CA 1
ATOM 4054 C C . LEU A 1 510 ? -8.757 -22.289 16.647 1.00 98.12 510 LEU A C 1
ATOM 4056 O O . LEU A 1 510 ? -9.199 -22.512 15.524 1.00 98.12 510 LEU A O 1
ATOM 4060 N N . GLY A 1 511 ? -7.576 -22.783 17.034 1.00 97.69 511 GLY A N 1
ATOM 4061 C CA . GLY A 1 511 ? -6.709 -23.564 16.147 1.00 97.69 511 GLY A CA 1
ATOM 4062 C C . GLY A 1 511 ? -6.112 -22.762 14.982 1.00 97.69 511 GLY A C 1
ATOM 4063 O O . GLY A 1 511 ? -5.728 -23.349 13.971 1.00 97.69 511 GLY A O 1
ATOM 4064 N N . LYS A 1 512 ? -6.032 -21.431 15.101 1.00 98.19 512 LYS A N 1
ATOM 4065 C CA . LYS A 1 512 ? -5.397 -20.552 14.109 1.00 98.19 512 LYS A CA 1
ATOM 4066 C C . LYS A 1 512 ? -3.877 -20.565 14.293 1.00 98.19 512 LYS A C 1
ATOM 4068 O O . LYS A 1 512 ? -3.378 -20.558 15.418 1.00 98.19 512 LYS A O 1
ATOM 4073 N N . MET A 1 513 ? -3.129 -20.549 13.189 1.00 98.38 513 MET A N 1
ATOM 4074 C CA . MET A 1 513 ? -1.668 -20.443 13.245 1.00 98.38 513 MET A CA 1
ATOM 4075 C C . MET A 1 513 ? -1.259 -19.041 13.693 1.00 98.38 513 MET A C 1
ATOM 4077 O O . MET A 1 513 ? -1.595 -18.061 13.032 1.00 98.38 513 MET A O 1
ATOM 4081 N N . VAL A 1 514 ? -0.501 -18.955 14.785 1.00 98.75 514 VAL A N 1
ATOM 4082 C CA . VAL A 1 514 ? 0.170 -17.718 15.203 1.00 98.75 514 VAL A CA 1
ATOM 4083 C C . VAL A 1 514 ? 1.518 -17.625 14.498 1.00 98.75 514 VAL A C 1
ATOM 4085 O O . VAL A 1 514 ? 2.273 -18.599 14.467 1.00 98.75 514 VAL A O 1
ATOM 4088 N N . VAL A 1 515 ? 1.821 -16.468 13.923 1.00 98.69 515 VAL A N 1
ATOM 4089 C CA . VAL A 1 515 ? 3.014 -16.232 13.111 1.00 98.69 515 VAL A CA 1
ATOM 4090 C C . VAL A 1 515 ? 3.702 -14.958 13.584 1.00 98.69 515 VAL A C 1
ATOM 4092 O O . VAL A 1 515 ? 3.086 -13.897 13.647 1.00 98.69 515 VAL A O 1
ATOM 4095 N N . ALA A 1 516 ? 4.994 -15.054 13.887 1.00 98.44 516 ALA A N 1
ATOM 4096 C CA . ALA A 1 516 ? 5.797 -13.888 14.227 1.00 98.44 516 ALA A CA 1
ATOM 4097 C C . ALA A 1 516 ? 6.318 -13.192 12.960 1.00 98.44 516 ALA A C 1
ATOM 4099 O O . ALA A 1 516 ? 7.181 -13.731 12.258 1.00 98.44 516 ALA A O 1
ATOM 4100 N N . THR A 1 517 ? 5.813 -11.991 12.680 1.00 98.56 517 THR A N 1
ATOM 4101 C CA . THR A 1 517 ? 6.204 -11.183 11.515 1.00 98.56 517 THR A CA 1
ATOM 4102 C C . THR A 1 517 ? 7.007 -9.954 11.932 1.00 98.56 517 THR A C 1
ATOM 4104 O O . THR A 1 517 ? 6.969 -9.517 13.083 1.00 98.56 517 THR A O 1
ATOM 4107 N N . GLY A 1 518 ? 7.838 -9.441 11.024 1.00 97.19 518 GLY A N 1
ATOM 4108 C CA . GLY A 1 518 ? 8.742 -8.328 11.319 1.00 97.19 518 GLY A CA 1
ATOM 4109 C C . GLY A 1 518 ? 8.161 -6.952 11.027 1.00 97.19 518 GLY A C 1
ATOM 4110 O O . GLY A 1 518 ? 8.643 -5.983 11.618 1.00 97.19 518 GLY A O 1
ATOM 4111 N N . ASP A 1 519 ? 7.164 -6.874 10.136 1.00 97.69 519 ASP A N 1
ATOM 4112 C CA . ASP A 1 519 ? 6.589 -5.617 9.637 1.00 97.69 519 ASP A CA 1
ATOM 4113 C C . ASP A 1 519 ? 7.719 -4.647 9.216 1.00 97.69 519 ASP A C 1
ATOM 4115 O O . ASP A 1 519 ? 7.947 -3.553 9.746 1.00 97.69 519 ASP A O 1
ATOM 4119 N N . CYS A 1 520 ? 8.573 -5.176 8.333 1.00 97.75 520 CYS A N 1
ATOM 4120 C CA . CYS A 1 520 ? 9.891 -4.620 8.050 1.00 97.75 520 CYS A CA 1
ATOM 4121 C C . CYS A 1 520 ? 9.788 -3.422 7.108 1.00 97.75 520 CYS A C 1
ATOM 4123 O O . CYS A 1 520 ? 9.237 -3.558 6.028 1.00 97.75 520 CYS A O 1
ATOM 4125 N N . HIS A 1 521 ? 10.433 -2.307 7.434 1.00 97.38 521 HIS A N 1
ATOM 4126 C CA . HIS A 1 521 ? 10.438 -1.090 6.610 1.00 97.38 521 HIS A CA 1
ATOM 4127 C C . HIS A 1 521 ? 11.831 -0.691 6.103 1.00 97.38 521 HIS A C 1
ATOM 4129 O O . HIS A 1 521 ? 11.978 0.134 5.197 1.00 97.38 521 HIS A O 1
ATOM 4135 N N . TYR A 1 522 ? 12.876 -1.265 6.696 1.00 96.44 522 TYR A N 1
ATOM 4136 C CA . TYR A 1 522 ? 14.268 -1.078 6.293 1.00 96.44 522 TYR A CA 1
ATOM 4137 C C . TYR A 1 522 ? 15.087 -2.351 6.566 1.00 96.44 522 TYR A C 1
ATOM 4139 O O . TYR A 1 522 ? 14.626 -3.275 7.238 1.00 96.44 522 TYR A O 1
ATOM 4147 N N . VAL A 1 523 ? 16.284 -2.460 5.991 1.00 95.31 523 VAL A N 1
ATOM 4148 C CA . VAL A 1 523 ? 17.069 -3.707 5.974 1.00 95.31 523 VAL A CA 1
ATOM 4149 C C . VAL A 1 523 ? 17.962 -3.820 7.205 1.00 95.31 523 VAL A C 1
ATOM 4151 O O . VAL A 1 523 ? 18.078 -4.894 7.796 1.00 95.31 523 VAL A O 1
ATOM 4154 N N . ASN A 1 524 ? 18.617 -2.725 7.593 1.00 93.00 524 ASN A N 1
ATOM 4155 C CA . ASN A 1 524 ? 19.601 -2.719 8.676 1.00 93.00 524 ASN A CA 1
ATOM 4156 C C . ASN A 1 524 ? 19.214 -1.740 9.786 1.00 93.00 524 ASN A C 1
ATOM 4158 O O . ASN A 1 524 ? 18.768 -0.644 9.464 1.00 93.00 524 ASN A O 1
ATOM 4162 N N . PRO A 1 525 ? 19.479 -2.045 11.071 1.00 92.44 525 PRO A N 1
ATOM 4163 C CA . PRO A 1 525 ? 19.158 -1.145 12.185 1.00 92.44 525 PRO A CA 1
ATOM 4164 C C . PRO A 1 525 ? 19.632 0.306 11.994 1.00 92.44 525 PRO A C 1
ATOM 4166 O O . PRO A 1 525 ? 18.895 1.243 12.287 1.00 92.44 525 PRO A O 1
ATOM 4169 N N . ALA A 1 526 ? 20.825 0.499 11.420 1.00 88.31 526 ALA A N 1
ATOM 4170 C CA . ALA A 1 526 ? 21.405 1.816 11.145 1.00 88.31 526 ALA A CA 1
ATOM 4171 C C . ALA A 1 526 ? 20.580 2.690 10.173 1.00 88.31 526 ALA A C 1
ATOM 4173 O O . ALA A 1 526 ? 20.712 3.911 10.165 1.00 88.31 526 ALA A O 1
ATOM 4174 N N . GLU A 1 527 ? 19.698 2.093 9.366 1.00 90.38 527 GLU A N 1
ATOM 4175 C CA . GLU A 1 527 ? 18.833 2.820 8.428 1.00 90.38 527 GLU A CA 1
ATOM 4176 C C . GLU A 1 527 ? 17.648 3.507 9.130 1.00 90.38 527 GLU A C 1
ATOM 4178 O O . GLU A 1 527 ? 16.980 4.336 8.508 1.00 90.38 527 GLU A O 1
ATOM 4183 N N . LYS A 1 528 ? 17.426 3.245 10.430 1.00 91.31 528 LYS A N 1
ATOM 4184 C CA . LYS A 1 528 ? 16.352 3.854 11.231 1.00 91.31 528 LYS A CA 1
ATOM 4185 C C . LYS A 1 528 ? 16.330 5.378 11.127 1.00 91.31 528 LYS A C 1
ATOM 4187 O O . LYS A 1 528 ? 15.287 5.948 10.835 1.00 91.31 528 LYS A O 1
ATOM 4192 N N . ILE A 1 529 ? 17.485 6.034 11.267 1.00 88.50 529 ILE A N 1
ATOM 4193 C CA . ILE A 1 529 ? 17.568 7.502 11.185 1.00 88.50 529 ILE A CA 1
ATOM 4194 C C . ILE A 1 529 ? 17.110 8.033 9.821 1.00 88.50 529 ILE A C 1
ATOM 4196 O O . ILE A 1 529 ? 16.514 9.102 9.728 1.00 88.50 529 ILE A O 1
ATOM 4200 N N . THR A 1 530 ? 17.340 7.268 8.749 1.00 89.19 530 THR A N 1
ATOM 4201 C CA . THR A 1 530 ? 16.868 7.643 7.411 1.00 89.19 530 THR A CA 1
ATOM 4202 C C . THR A 1 530 ? 15.348 7.546 7.345 1.00 89.19 530 THR A C 1
ATOM 4204 O O . THR A 1 530 ? 14.710 8.404 6.734 1.00 89.19 530 THR A O 1
ATOM 4207 N N . ARG A 1 531 ? 14.754 6.543 8.004 1.00 91.06 531 ARG A N 1
ATOM 4208 C CA . ARG A 1 531 ? 13.296 6.407 8.088 1.00 91.06 531 ARG A CA 1
ATOM 4209 C C . ARG A 1 531 ? 12.680 7.506 8.934 1.00 91.06 531 ARG A C 1
ATOM 4211 O O . ARG A 1 531 ? 11.680 8.071 8.516 1.00 91.06 531 ARG A O 1
ATOM 4218 N N . ASP A 1 532 ? 13.305 7.886 10.042 1.00 90.81 532 ASP A N 1
ATOM 4219 C CA . ASP A 1 532 ? 12.829 8.985 10.889 1.00 90.81 532 ASP A CA 1
ATOM 4220 C C . ASP A 1 532 ? 12.791 10.325 10.136 1.00 90.81 532 ASP A C 1
ATOM 4222 O O . ASP A 1 532 ? 11.810 11.069 10.238 1.00 90.81 532 ASP A O 1
ATOM 4226 N N . VAL A 1 533 ? 13.804 10.596 9.300 1.00 89.31 533 VAL A N 1
ATOM 4227 C CA . VAL A 1 533 ? 13.803 11.742 8.373 1.00 89.31 533 VAL A CA 1
ATOM 4228 C C . VAL A 1 533 ? 12.639 11.644 7.382 1.00 89.31 533 VAL A C 1
ATOM 4230 O O . VAL A 1 533 ? 11.980 12.646 7.106 1.00 89.31 533 VAL A O 1
ATOM 4233 N N . TYR A 1 534 ? 12.377 10.450 6.846 1.00 88.12 534 TYR A N 1
ATOM 4234 C CA . TYR A 1 534 ? 11.319 10.221 5.859 1.00 88.12 534 TYR A CA 1
ATOM 4235 C C . TYR A 1 534 ? 9.913 10.376 6.461 1.00 88.12 534 TYR A C 1
ATOM 4237 O O . TYR A 1 534 ? 9.086 11.082 5.890 1.00 88.12 534 TYR A O 1
ATOM 4245 N N . ILE A 1 535 ? 9.689 9.826 7.658 1.00 89.19 535 ILE A N 1
ATOM 4246 C CA . ILE A 1 535 ? 8.466 9.957 8.466 1.00 89.19 535 ILE A CA 1
ATOM 4247 C C . ILE A 1 535 ? 8.186 11.427 8.814 1.00 89.19 535 ILE A C 1
ATOM 4249 O O . ILE A 1 535 ? 7.039 11.873 8.813 1.00 89.19 535 ILE A O 1
ATOM 4253 N N . SER A 1 536 ? 9.231 12.199 9.118 1.00 87.00 536 SER A N 1
ATOM 4254 C CA . SER A 1 536 ? 9.101 13.616 9.483 1.00 87.00 536 SER A CA 1
ATOM 4255 C C . SER A 1 536 ? 8.863 14.533 8.281 1.00 87.00 536 SER A C 1
ATOM 4257 O O . SER A 1 536 ? 8.422 15.674 8.441 1.00 87.00 536 SER A O 1
ATOM 4259 N N . ALA A 1 537 ? 9.158 14.060 7.070 1.00 86.19 537 ALA A N 1
ATOM 4260 C CA . ALA A 1 537 ? 8.924 14.810 5.850 1.00 86.19 537 ALA A CA 1
ATOM 4261 C C . ALA A 1 537 ? 7.430 14.848 5.488 1.00 86.19 537 ALA A C 1
ATOM 4263 O O . ALA A 1 537 ? 6.659 13.936 5.779 1.00 86.19 537 ALA A O 1
ATOM 4264 N N . LYS A 1 538 ? 7.014 15.908 4.784 1.00 79.94 538 LYS A N 1
ATOM 4265 C CA . LYS A 1 538 ? 5.679 15.944 4.173 1.00 79.94 538 LYS A CA 1
ATOM 4266 C C . LYS A 1 538 ? 5.633 14.975 2.989 1.00 79.94 538 LYS A C 1
ATOM 4268 O O . LYS A 1 538 ? 6.452 15.081 2.073 1.00 79.94 538 LYS A O 1
ATOM 4273 N N . GLY A 1 539 ? 4.669 14.064 3.025 1.00 70.25 539 GLY A N 1
ATOM 4274 C CA . GLY A 1 539 ? 4.396 13.066 2.003 1.00 70.25 539 GLY A CA 1
ATOM 4275 C C . GLY A 1 539 ? 3.587 13.592 0.820 1.00 70.25 539 GLY A C 1
ATOM 4276 O O . GLY A 1 539 ? 3.541 14.793 0.530 1.00 70.25 539 GLY A O 1
ATOM 4277 N N . LEU A 1 540 ? 2.953 12.664 0.099 1.00 66.25 540 LEU A N 1
ATOM 4278 C CA . LEU A 1 540 ? 2.142 12.961 -1.084 1.00 66.25 540 LEU A CA 1
ATOM 4279 C C . LEU A 1 540 ? 1.006 13.935 -0.736 1.00 66.25 540 LEU A C 1
ATOM 4281 O O . LEU A 1 540 ? 0.337 13.797 0.285 1.00 66.25 540 LEU A O 1
ATOM 4285 N N . GLY A 1 541 ? 0.809 14.967 -1.560 1.00 66.19 541 GLY A N 1
ATOM 4286 C CA . GLY A 1 541 ? -0.231 15.975 -1.319 1.00 66.19 541 GLY A CA 1
ATOM 4287 C C . GLY A 1 541 ? 0.012 16.876 -0.100 1.00 66.19 541 GLY A C 1
ATOM 4288 O O . GLY A 1 541 ? -0.911 17.560 0.330 1.00 66.19 541 GLY A O 1
ATOM 4289 N N . GLY A 1 542 ? 1.227 16.887 0.467 1.00 73.69 542 GLY A N 1
ATOM 4290 C CA . GLY A 1 542 ? 1.553 17.661 1.671 1.00 73.69 542 GLY A CA 1
ATOM 4291 C C . GLY A 1 542 ? 1.100 17.006 2.979 1.00 73.69 542 GLY A C 1
ATOM 4292 O O . GLY A 1 542 ? 1.168 17.655 4.025 1.00 73.69 542 GLY A O 1
ATOM 4293 N N . SER A 1 543 ? 0.659 15.746 2.909 1.00 74.56 543 SER A N 1
ATOM 4294 C CA . SER A 1 543 ? 0.242 14.935 4.052 1.00 74.56 543 SER A CA 1
ATOM 4295 C C . SER A 1 543 ? 1.382 14.700 5.040 1.00 74.56 543 SER A C 1
ATOM 4297 O O . SER A 1 543 ? 2.555 14.673 4.669 1.00 74.56 543 SER A O 1
ATOM 4299 N N . THR A 1 544 ? 1.048 14.543 6.317 1.00 79.62 544 THR A N 1
ATOM 4300 C CA . THR A 1 544 ? 2.002 14.102 7.339 1.00 79.62 544 THR A CA 1
ATOM 4301 C C . THR A 1 544 ? 1.906 12.593 7.510 1.00 79.62 544 THR A C 1
ATOM 4303 O O . THR A 1 544 ? 0.820 12.021 7.422 1.00 79.62 544 THR A O 1
ATOM 4306 N N . HIS A 1 545 ? 3.043 11.945 7.768 1.00 86.69 545 HIS A N 1
ATOM 4307 C CA . HIS A 1 545 ? 3.073 10.514 8.050 1.00 86.69 545 HIS A CA 1
ATOM 4308 C C . HIS A 1 545 ? 2.157 10.172 9.243 1.00 86.69 545 HIS A C 1
ATOM 4310 O O . HIS A 1 545 ? 2.129 10.952 10.205 1.00 86.69 545 HIS A O 1
ATOM 4316 N N . PRO A 1 546 ? 1.446 9.025 9.252 1.00 81.88 546 PRO A N 1
ATOM 4317 C CA . PRO A 1 546 ? 0.574 8.633 10.364 1.00 81.88 546 PRO A CA 1
ATOM 4318 C C . PRO A 1 546 ? 1.253 8.705 11.741 1.00 81.88 546 PRO A C 1
ATOM 4320 O O . PRO A 1 546 ? 0.678 9.258 12.677 1.00 81.88 546 PRO A O 1
ATOM 4323 N N . LEU A 1 547 ? 2.516 8.265 11.826 1.00 87.06 547 LEU A N 1
ATOM 4324 C CA . LEU A 1 547 ? 3.330 8.315 13.054 1.00 87.06 547 LEU A CA 1
ATOM 4325 C C . LEU A 1 547 ? 3.672 9.742 13.535 1.00 87.06 547 LEU A C 1
ATOM 4327 O O . LEU A 1 547 ? 4.049 9.919 14.692 1.00 87.06 547 LEU A O 1
ATOM 4331 N N . MET A 1 548 ? 3.527 10.760 12.679 1.00 82.75 548 MET A N 1
ATOM 4332 C CA . MET A 1 548 ? 3.730 12.174 13.027 1.00 82.75 548 MET A CA 1
ATOM 4333 C C . MET A 1 548 ? 2.422 12.935 13.217 1.00 82.75 548 MET A C 1
ATOM 4335 O O . MET A 1 548 ? 2.368 13.857 14.027 1.00 82.75 548 MET A O 1
ATOM 4339 N N . ARG A 1 549 ? 1.361 12.564 12.490 1.00 71.19 549 ARG A N 1
ATOM 4340 C CA . ARG A 1 549 ? 0.090 13.304 12.441 1.00 71.19 549 ARG A CA 1
ATOM 4341 C C . ARG A 1 549 ? -0.519 13.533 13.825 1.00 71.19 549 ARG A C 1
ATOM 4343 O O . ARG A 1 549 ? -1.047 14.610 14.075 1.00 71.19 549 ARG A O 1
ATOM 4350 N N . LYS A 1 550 ? -0.440 12.529 14.702 1.00 68.62 550 LYS A N 1
ATOM 4351 C CA . LYS A 1 550 ? -1.015 12.565 16.055 1.00 68.62 550 LYS A CA 1
ATOM 4352 C C . LYS A 1 550 ? -0.039 13.012 17.144 1.00 68.62 550 LYS A C 1
ATOM 4354 O O . LYS A 1 550 ? -0.479 13.274 18.253 1.00 68.62 550 LYS A O 1
ATOM 4359 N N . ARG A 1 551 ? 1.259 13.139 16.845 1.00 78.06 551 ARG A N 1
ATOM 4360 C CA . ARG A 1 551 ? 2.297 13.344 17.870 1.00 78.06 551 ARG A CA 1
ATOM 4361 C C . ARG A 1 551 ? 2.145 14.660 18.646 1.00 78.06 551 ARG A C 1
ATOM 4363 O O . ARG A 1 551 ? 2.632 14.753 19.764 1.00 78.06 551 ARG A O 1
ATOM 4370 N N . GLY A 1 552 ? 1.438 15.645 18.083 1.00 71.12 552 GLY A N 1
ATOM 4371 C CA . GLY A 1 552 ? 0.972 16.840 18.796 1.00 71.12 552 GLY A CA 1
ATOM 4372 C C . GLY A 1 552 ? 2.060 17.521 19.635 1.00 71.12 552 GLY A C 1
ATOM 4373 O O . GLY A 1 552 ? 3.151 17.786 19.136 1.00 71.12 552 GLY A O 1
ATOM 4374 N N . ASN A 1 553 ? 1.739 17.777 20.909 1.00 71.25 553 ASN A N 1
ATOM 4375 C CA . ASN A 1 553 ? 2.653 18.334 21.916 1.00 71.25 553 ASN A CA 1
ATOM 4376 C C . ASN A 1 553 ? 3.276 17.256 22.826 1.00 71.25 553 ASN A C 1
ATOM 4378 O O . ASN A 1 553 ? 3.817 17.600 23.879 1.00 71.25 553 ASN A O 1
ATOM 4382 N N . HIS A 1 554 ? 3.182 15.967 22.470 1.00 78.19 554 HIS A N 1
ATOM 4383 C CA . HIS A 1 554 ? 3.796 14.912 23.275 1.00 78.19 554 HIS A CA 1
ATOM 4384 C C . HIS A 1 554 ? 5.324 15.108 23.336 1.00 78.19 554 HIS A C 1
ATOM 4386 O O . HIS A 1 554 ? 5.926 15.576 22.360 1.00 78.19 554 HIS A O 1
ATOM 4392 N N . PRO A 1 555 ? 5.979 14.745 24.456 1.00 81.25 555 PRO A N 1
ATOM 4393 C CA . PRO A 1 555 ? 7.435 14.744 24.543 1.00 81.25 555 PRO A CA 1
ATOM 4394 C C . PRO A 1 555 ? 8.072 13.920 23.410 1.00 81.25 555 PRO A C 1
ATOM 4396 O O . PRO A 1 555 ? 7.470 12.950 22.955 1.00 81.25 555 PRO A O 1
ATOM 4399 N N . PRO A 1 556 ? 9.292 14.243 22.943 1.00 84.12 556 PRO A N 1
ATOM 4400 C CA . PRO A 1 556 ? 9.961 13.428 21.933 1.00 84.12 556 PRO A CA 1
ATOM 4401 C C . PRO A 1 556 ? 10.179 11.985 22.414 1.00 84.12 556 PRO A C 1
ATOM 4403 O O . PRO A 1 556 ? 10.805 11.755 23.446 1.00 84.12 556 PRO A O 1
ATOM 4406 N N . PHE A 1 557 ? 9.719 11.014 21.627 1.00 89.62 557 PHE A N 1
ATOM 4407 C CA . PHE A 1 557 ? 9.952 9.579 21.824 1.00 89.62 557 PHE A CA 1
ATOM 4408 C C . PHE A 1 557 ? 10.389 8.934 20.495 1.00 89.62 557 PHE A C 1
ATOM 4410 O O . PHE A 1 557 ? 10.142 9.514 19.435 1.00 89.62 557 PHE A O 1
ATOM 4417 N N . PRO A 1 558 ? 11.081 7.780 20.495 1.00 89.31 558 PRO A N 1
ATOM 4418 C CA . PRO A 1 558 ? 11.556 7.157 19.260 1.00 89.31 558 PRO A CA 1
ATOM 4419 C C . PRO A 1 558 ? 10.411 6.551 18.433 1.00 89.31 558 PRO A C 1
ATOM 4421 O O . PRO A 1 558 ? 9.395 6.124 18.973 1.00 89.31 558 PRO A O 1
ATOM 4424 N N . ASN A 1 559 ? 10.584 6.487 17.110 1.00 92.44 559 ASN A N 1
ATOM 4425 C CA . ASN A 1 559 ? 9.711 5.684 16.246 1.00 92.44 559 ASN A CA 1
ATOM 4426 C C . ASN A 1 559 ? 10.031 4.174 16.380 1.00 92.44 559 ASN A C 1
ATOM 4428 O O . ASN A 1 559 ? 11.133 3.831 16.840 1.00 92.44 559 ASN A O 1
ATOM 4432 N N . PRO A 1 560 ? 9.116 3.281 15.946 1.00 94.62 560 PRO A N 1
ATOM 4433 C CA . PRO A 1 560 ? 9.288 1.831 16.054 1.00 94.62 560 PRO A CA 1
ATOM 4434 C C . PRO A 1 560 ? 10.519 1.261 15.344 1.00 94.62 560 PRO A C 1
ATOM 4436 O O . PRO A 1 560 ? 10.918 1.733 14.276 1.00 94.62 560 PRO A O 1
ATOM 4439 N N . ASP A 1 561 ? 11.093 0.200 15.922 1.00 95.19 561 ASP A N 1
ATOM 4440 C CA . ASP A 1 561 ? 12.190 -0.556 15.311 1.00 95.19 561 ASP A CA 1
ATOM 4441 C C . ASP A 1 561 ? 11.664 -1.630 14.356 1.00 95.19 561 ASP A C 1
ATOM 4443 O O . ASP A 1 561 ? 11.260 -2.714 14.772 1.00 95.19 561 ASP A O 1
ATOM 4447 N N . GLN A 1 562 ? 11.732 -1.342 13.058 1.00 96.62 562 GLN A N 1
ATOM 4448 C CA . GLN A 1 562 ? 11.168 -2.163 11.977 1.00 96.62 562 GLN A CA 1
ATOM 4449 C C . GLN A 1 562 ? 12.241 -2.549 10.941 1.00 96.62 562 GLN A C 1
ATOM 4451 O O . GLN A 1 562 ? 12.018 -2.511 9.730 1.00 96.62 562 GLN A O 1
ATOM 4456 N N . HIS A 1 563 ? 13.447 -2.891 11.406 1.00 97.19 563 HIS A N 1
ATOM 4457 C CA . HIS A 1 563 ? 14.475 -3.462 10.533 1.00 97.19 563 HIS A CA 1
ATOM 4458 C C . HIS A 1 563 ? 14.191 -4.941 10.243 1.00 97.19 563 HIS A C 1
ATOM 4460 O O . HIS A 1 563 ? 13.525 -5.625 11.021 1.00 97.19 563 HIS A O 1
ATOM 4466 N N . PHE A 1 564 ? 14.761 -5.455 9.153 1.00 98.06 564 PHE A N 1
ATOM 4467 C CA . PHE A 1 564 ? 14.685 -6.870 8.808 1.00 98.06 564 PHE A CA 1
ATOM 4468 C C . PHE A 1 564 ? 15.387 -7.727 9.863 1.00 98.06 564 PHE A C 1
ATOM 4470 O O . PHE A 1 564 ? 16.612 -7.761 9.898 1.00 98.06 564 PHE A O 1
ATOM 4477 N N . ARG A 1 565 ? 14.655 -8.404 10.744 1.00 97.75 565 ARG A N 1
ATOM 4478 C CA . ARG A 1 565 ? 15.276 -9.208 11.808 1.00 97.75 565 ARG A CA 1
ATOM 4479 C C . ARG A 1 565 ? 15.744 -10.570 11.289 1.00 97.75 565 ARG A C 1
ATOM 4481 O O . ARG A 1 565 ? 15.052 -11.200 10.486 1.00 97.75 565 ARG A O 1
ATOM 4488 N N . SER A 1 566 ? 16.886 -11.045 11.765 1.00 97.81 566 SER A N 1
ATOM 4489 C CA . SER A 1 566 ? 17.296 -12.441 11.592 1.00 97.81 566 SER A CA 1
ATOM 4490 C C . SER A 1 566 ? 16.362 -13.379 12.376 1.00 97.81 566 SER A C 1
ATOM 4492 O O . SER A 1 566 ? 15.548 -12.934 13.189 1.00 97.81 566 SER A O 1
ATOM 4494 N N . THR A 1 567 ? 16.434 -14.683 12.134 1.00 98.19 567 THR A N 1
ATOM 4495 C CA . THR A 1 567 ? 15.759 -15.719 12.926 1.00 98.19 567 THR A CA 1
ATOM 4496 C C . THR A 1 567 ? 16.145 -15.615 14.395 1.00 98.19 567 THR A C 1
ATOM 4498 O O . THR A 1 567 ? 15.255 -15.565 15.243 1.00 98.19 567 THR A O 1
ATOM 4501 N N . LYS A 1 568 ? 17.444 -15.481 14.696 1.00 96.69 568 LYS A N 1
ATOM 4502 C CA . LYS A 1 568 ? 17.920 -15.276 16.070 1.00 96.69 568 LYS A CA 1
ATOM 4503 C C . LYS A 1 568 ? 17.320 -14.027 16.720 1.00 96.69 568 LYS A C 1
ATOM 4505 O O . LYS A 1 568 ? 16.776 -14.116 17.817 1.00 96.69 568 LYS A O 1
ATOM 4510 N N . GLU A 1 569 ? 17.417 -12.875 16.049 1.00 96.62 569 GLU A N 1
ATOM 4511 C CA . GLU A 1 569 ? 16.888 -11.596 16.553 1.00 96.62 569 GLU A CA 1
ATOM 4512 C C . GLU A 1 569 ? 15.376 -11.691 16.806 1.00 96.62 569 GLU A C 1
ATOM 4514 O O . GLU A 1 569 ? 14.867 -11.163 17.797 1.00 96.62 569 GLU A O 1
ATOM 4519 N N . MET A 1 570 ? 14.655 -12.396 15.929 1.00 97.62 570 MET A N 1
ATOM 4520 C CA . MET A 1 570 ? 13.220 -12.601 16.076 1.00 97.62 570 MET A CA 1
ATOM 4521 C C . MET A 1 570 ? 12.897 -13.516 17.264 1.00 97.62 570 MET A C 1
ATOM 4523 O O . MET A 1 570 ? 12.093 -13.130 18.103 1.00 97.62 570 MET A O 1
ATOM 4527 N N . LEU A 1 571 ? 13.562 -14.668 17.408 1.00 97.62 571 LEU A N 1
ATOM 4528 C CA . LEU A 1 571 ? 13.391 -15.557 18.569 1.00 97.62 571 LEU A CA 1
ATOM 4529 C C . LEU A 1 571 ? 13.684 -14.831 19.891 1.00 97.62 571 LEU A C 1
ATOM 4531 O O . LEU A 1 571 ? 12.880 -14.887 20.822 1.00 97.62 571 LEU A O 1
ATOM 4535 N N . ASP A 1 572 ? 14.795 -14.091 19.959 1.00 95.81 572 ASP A N 1
ATOM 4536 C CA . ASP A 1 572 ? 15.183 -13.307 21.140 1.00 95.81 572 ASP A CA 1
ATOM 4537 C C . ASP A 1 572 ? 14.117 -12.263 21.525 1.00 95.81 572 ASP A C 1
ATOM 4539 O O . ASP A 1 572 ? 13.911 -12.002 22.711 1.00 95.81 572 ASP A O 1
ATOM 4543 N N . SER A 1 573 ? 13.381 -11.721 20.546 1.00 95.38 573 SER A N 1
ATOM 4544 C CA . SER A 1 573 ? 12.303 -10.747 20.784 1.00 95.38 573 SER A CA 1
ATOM 4545 C C . SER A 1 573 ? 11.084 -11.350 21.506 1.00 95.38 573 SER A C 1
ATOM 4547 O O . SER A 1 573 ? 10.352 -10.623 22.181 1.00 95.38 573 SER A O 1
ATOM 4549 N N . PHE A 1 574 ? 10.867 -12.667 21.408 1.00 96.56 574 PHE A N 1
ATOM 4550 C CA . PHE A 1 574 ? 9.712 -13.361 22.005 1.00 96.56 574 PHE A CA 1
ATOM 4551 C C . PHE A 1 574 ? 10.053 -14.189 23.251 1.00 96.56 574 PHE A C 1
ATOM 4553 O O . PHE A 1 574 ? 9.199 -14.352 24.126 1.00 96.56 574 PHE A O 1
ATOM 4560 N N . ARG A 1 575 ? 11.308 -14.638 23.397 1.00 94.50 575 ARG A N 1
ATOM 4561 C CA . ARG A 1 575 ? 11.794 -15.458 24.530 1.00 94.50 575 ARG A CA 1
ATOM 4562 C C . ARG A 1 575 ? 11.535 -14.863 25.916 1.00 94.50 575 ARG A C 1
ATOM 4564 O O . ARG A 1 575 ? 11.478 -15.593 26.899 1.00 94.50 575 ARG A O 1
ATOM 4571 N N . ASN A 1 576 ? 11.363 -13.546 26.007 1.00 87.62 576 ASN A N 1
ATOM 4572 C CA . ASN A 1 576 ? 11.111 -12.865 27.277 1.00 87.62 576 ASN A CA 1
ATOM 4573 C C . ASN A 1 576 ? 9.695 -13.089 27.833 1.00 87.62 576 ASN A C 1
ATOM 4575 O O . ASN A 1 576 ? 9.462 -12.805 29.006 1.00 87.62 576 ASN A O 1
ATOM 4579 N N . TRP A 1 577 ? 8.741 -13.550 27.017 1.00 94.19 577 TRP A N 1
ATOM 4580 C CA . TRP A 1 577 ? 7.343 -13.685 27.446 1.00 94.19 577 TRP A CA 1
ATOM 4581 C C . TRP A 1 577 ? 6.595 -14.889 26.859 1.00 94.19 577 TRP A C 1
ATOM 4583 O O . TRP A 1 577 ? 5.474 -15.157 27.295 1.00 94.19 577 TRP A O 1
ATOM 4593 N N . LEU A 1 578 ? 7.207 -15.629 25.929 1.00 95.38 578 LEU A N 1
ATOM 4594 C CA . LEU A 1 578 ? 6.701 -16.894 25.399 1.00 95.38 578 LEU A CA 1
ATOM 4595 C C . LEU A 1 578 ? 7.649 -18.062 25.733 1.00 95.38 578 LEU A C 1
ATOM 4597 O O . LEU A 1 578 ? 8.867 -17.867 25.769 1.00 95.38 578 LEU A O 1
ATOM 4601 N N . PRO A 1 579 ? 7.120 -19.284 25.950 1.00 96.19 579 PRO A N 1
ATOM 4602 C CA . PRO A 1 579 ? 7.935 -20.495 26.051 1.00 96.19 579 PRO A CA 1
ATOM 4603 C C . PRO A 1 579 ? 8.762 -20.743 24.779 1.00 96.19 579 PRO A C 1
ATOM 4605 O O . PRO A 1 579 ? 8.304 -20.442 23.680 1.00 96.19 579 PRO A O 1
ATOM 4608 N N . GLU A 1 580 ? 9.944 -21.361 24.900 1.00 95.56 580 GLU A N 1
ATOM 4609 C CA . GLU A 1 580 ? 10.824 -21.627 23.742 1.00 95.56 580 GLU A CA 1
ATOM 4610 C C . GLU A 1 580 ? 10.123 -22.448 22.646 1.00 95.56 580 GLU A C 1
ATOM 4612 O O . GLU A 1 580 ? 10.304 -22.162 21.467 1.00 95.56 580 GLU A O 1
ATOM 4617 N N . GLU A 1 581 ? 9.281 -23.419 23.012 1.00 97.00 581 GLU A N 1
ATOM 4618 C CA . GLU A 1 581 ? 8.505 -24.210 22.044 1.00 97.00 581 GLU A CA 1
ATOM 4619 C C . GLU A 1 581 ? 7.560 -23.334 21.209 1.00 97.00 581 GLU A C 1
ATOM 4621 O O . GLU A 1 581 ? 7.491 -23.489 19.991 1.00 97.00 581 GLU A O 1
ATOM 4626 N N . GLU A 1 582 ? 6.893 -22.369 21.847 1.00 97.69 582 GLU A N 1
ATOM 4627 C CA . GLU A 1 582 ? 6.002 -21.417 21.178 1.00 97.69 582 GLU A CA 1
ATOM 4628 C C . GLU A 1 582 ? 6.793 -20.424 20.320 1.00 97.69 582 GLU A C 1
ATOM 4630 O O . GLU A 1 582 ? 6.391 -20.125 19.199 1.00 97.69 582 GLU A O 1
ATOM 4635 N N . CYS A 1 583 ? 7.960 -19.966 20.787 1.00 97.38 583 CYS A N 1
ATOM 4636 C CA . CYS A 1 583 ? 8.866 -19.142 19.985 1.00 97.38 583 CYS A CA 1
ATOM 4637 C C . CYS A 1 583 ? 9.279 -19.864 18.696 1.00 97.38 583 CYS A C 1
ATOM 4639 O O . CYS A 1 583 ? 9.151 -19.305 17.607 1.00 97.38 583 CYS A O 1
ATOM 4641 N N . GLN A 1 584 ? 9.733 -21.116 18.796 1.00 98.00 584 GLN A N 1
ATOM 4642 C CA . GLN A 1 584 ? 10.120 -21.916 17.629 1.00 98.00 584 GLN A CA 1
ATOM 4643 C C . GLN A 1 584 ? 8.928 -22.189 16.707 1.00 98.00 584 GLN A C 1
ATOM 4645 O O . GLN A 1 584 ? 9.049 -22.115 15.479 1.00 98.00 584 GLN A O 1
ATOM 4650 N N . GLU A 1 585 ? 7.757 -22.459 17.284 1.00 98.50 585 GLU A N 1
ATOM 4651 C CA . GLU A 1 585 ? 6.537 -22.669 16.520 1.00 98.50 585 GLU A CA 1
ATOM 4652 C C . GLU A 1 585 ? 6.125 -21.414 15.737 1.00 98.50 585 GLU A C 1
ATOM 4654 O O . GLU A 1 585 ? 5.963 -21.483 14.519 1.00 98.50 585 GLU A O 1
ATOM 4659 N N . TYR A 1 586 ? 6.002 -20.261 16.395 1.00 98.38 586 TYR A N 1
ATOM 4660 C CA . TYR A 1 586 ? 5.471 -19.045 15.772 1.00 98.38 586 TYR A CA 1
ATOM 4661 C C . TYR A 1 586 ? 6.488 -18.363 14.853 1.00 98.38 586 TYR A C 1
ATOM 4663 O O . TYR A 1 586 ? 6.111 -17.827 13.809 1.00 98.38 586 TYR A O 1
ATOM 4671 N N . VAL A 1 587 ? 7.777 -18.386 15.212 1.00 98.50 587 VAL A N 1
ATOM 4672 C CA . VAL A 1 587 ? 8.839 -17.738 14.428 1.00 98.50 587 VAL A CA 1
ATOM 4673 C C . VAL A 1 587 ? 9.248 -18.592 13.238 1.00 98.50 587 VAL A C 1
ATOM 4675 O O . VAL A 1 587 ? 9.378 -18.062 12.136 1.00 98.50 587 VAL A O 1
ATOM 4678 N N . VAL A 1 588 ? 9.438 -19.902 13.417 1.00 98.44 588 VAL A N 1
ATOM 4679 C CA . VAL A 1 588 ? 10.054 -20.756 12.389 1.00 98.44 588 VAL A CA 1
ATOM 4680 C C . VAL A 1 588 ? 9.041 -21.698 11.750 1.00 98.44 588 VAL A C 1
ATOM 4682 O O . VAL A 1 588 ? 8.855 -21.660 10.535 1.00 98.44 588 VAL A O 1
ATOM 4685 N N . LYS A 1 589 ? 8.374 -22.550 12.533 1.00 98.62 589 LYS A N 1
ATOM 4686 C CA . LYS A 1 589 ? 7.510 -23.611 11.987 1.00 98.62 589 LYS A CA 1
ATOM 4687 C C . LYS A 1 589 ? 6.316 -23.042 11.217 1.00 98.62 589 LYS A C 1
ATOM 4689 O O . LYS A 1 589 ? 6.111 -23.407 10.061 1.00 98.62 589 LYS A O 1
ATOM 4694 N N . ASN A 1 590 ? 5.556 -22.135 11.827 1.00 98.75 590 ASN A N 1
ATOM 4695 C CA . ASN A 1 590 ? 4.334 -21.588 11.243 1.00 98.75 590 ASN A CA 1
ATOM 4696 C C . ASN A 1 590 ? 4.638 -20.634 10.083 1.00 98.75 590 ASN A C 1
ATOM 4698 O O . ASN A 1 590 ? 3.961 -20.698 9.060 1.00 98.75 590 ASN A O 1
ATOM 4702 N N . SER A 1 591 ? 5.694 -19.815 10.179 1.00 98.62 591 SER A N 1
ATOM 4703 C CA . SER A 1 591 ? 6.095 -18.938 9.068 1.00 98.62 591 SER A CA 1
ATOM 4704 C C . SER A 1 591 ? 6.484 -19.737 7.817 1.00 98.62 591 SER A C 1
ATOM 4706 O O . SER A 1 591 ? 6.079 -19.398 6.704 1.00 98.62 591 SER A O 1
ATOM 4708 N N . ARG A 1 592 ? 7.194 -20.860 7.989 1.00 98.62 592 ARG A N 1
ATOM 4709 C CA . ARG A 1 592 ? 7.507 -21.800 6.902 1.00 98.62 592 ARG A CA 1
ATOM 4710 C C . ARG A 1 592 ? 6.265 -22.525 6.388 1.00 98.62 592 ARG A C 1
ATOM 4712 O O . ARG A 1 592 ? 6.110 -22.643 5.180 1.00 98.62 592 ARG A O 1
ATOM 4719 N N . ALA A 1 593 ? 5.360 -22.943 7.273 1.00 98.69 593 ALA A N 1
ATOM 4720 C CA . ALA A 1 593 ? 4.113 -23.592 6.871 1.00 98.69 593 ALA A CA 1
ATOM 4721 C C . ALA A 1 593 ? 3.249 -22.677 5.986 1.00 98.69 593 ALA A C 1
ATOM 4723 O O . ALA A 1 593 ? 2.769 -23.116 4.943 1.00 98.69 593 ALA A O 1
ATOM 4724 N N . ILE A 1 594 ? 3.112 -21.395 6.344 1.00 98.69 594 ILE A N 1
ATOM 4725 C CA . ILE A 1 594 ? 2.439 -20.397 5.498 1.00 98.69 594 ILE A CA 1
ATOM 4726 C C . ILE A 1 594 ? 3.177 -20.223 4.172 1.00 98.69 594 ILE A C 1
ATOM 4728 O O . ILE A 1 594 ? 2.551 -20.218 3.113 1.00 98.69 594 ILE A O 1
ATOM 4732 N N . ALA A 1 595 ? 4.508 -20.143 4.203 1.00 98.44 595 ALA A N 1
ATOM 4733 C CA . ALA A 1 595 ? 5.299 -20.055 2.985 1.00 98.44 595 ALA A CA 1
ATOM 4734 C C . ALA A 1 595 ? 5.056 -21.246 2.050 1.00 98.44 595 ALA A C 1
ATOM 4736 O O . ALA A 1 595 ? 4.946 -21.053 0.841 1.00 98.44 595 ALA A O 1
ATOM 4737 N N . ASP A 1 596 ? 4.959 -22.465 2.576 1.00 98.38 596 ASP A N 1
ATOM 4738 C CA . ASP A 1 596 ? 4.743 -23.696 1.809 1.00 98.38 596 ASP A CA 1
ATOM 4739 C C . ASP A 1 596 ? 3.366 -23.753 1.134 1.00 98.38 596 ASP A C 1
ATOM 4741 O O . ASP A 1 596 ? 3.227 -24.375 0.080 1.00 98.38 596 ASP A O 1
ATOM 4745 N N . MET A 1 597 ? 2.375 -23.029 1.662 1.00 98.38 597 MET A N 1
ATOM 4746 C CA . MET A 1 597 ? 1.060 -22.865 1.028 1.00 98.38 597 MET A CA 1
ATOM 4747 C C . MET A 1 597 ? 1.092 -21.958 -0.215 1.00 98.38 597 MET A C 1
ATOM 4749 O O . MET A 1 597 ? 0.134 -21.957 -0.993 1.00 98.38 597 MET A O 1
ATOM 4753 N N . CYS A 1 598 ? 2.180 -21.209 -0.426 1.00 98.12 598 CYS A N 1
ATOM 4754 C CA . CYS A 1 598 ? 2.376 -20.334 -1.581 1.00 98.12 598 CYS A CA 1
ATOM 4755 C C . CYS A 1 598 ? 3.273 -21.000 -2.636 1.00 98.12 598 CYS A C 1
ATOM 4757 O O . CYS A 1 598 ? 4.438 -21.331 -2.382 1.00 98.12 598 CYS A O 1
ATOM 4759 N N . ALA A 1 599 ? 2.753 -21.169 -3.851 1.00 96.62 599 ALA A N 1
ATOM 4760 C CA . ALA A 1 599 ? 3.510 -21.694 -4.981 1.00 96.62 599 ALA A CA 1
ATOM 4761 C C . ALA A 1 599 ? 4.523 -20.657 -5.514 1.00 96.62 599 ALA A C 1
ATOM 4763 O O . ALA A 1 599 ? 4.260 -19.457 -5.452 1.00 96.62 599 ALA A O 1
ATOM 4764 N N . PRO A 1 600 ? 5.673 -21.081 -6.071 1.00 92.38 600 PRO A N 1
ATOM 4765 C CA . PRO A 1 600 ? 6.558 -20.180 -6.805 1.00 92.38 600 PRO A CA 1
ATOM 4766 C C . PRO A 1 600 ? 5.874 -19.687 -8.087 1.00 92.38 600 PRO A C 1
ATOM 4768 O O . PRO A 1 600 ? 5.165 -20.442 -8.752 1.00 92.38 600 PRO A O 1
ATOM 4771 N N . MET A 1 601 ? 6.099 -18.424 -8.451 1.00 91.12 601 MET A N 1
ATOM 4772 C CA . MET A 1 601 ? 5.355 -17.760 -9.527 1.00 91.12 601 MET A CA 1
ATOM 4773 C C . MET A 1 601 ? 6.238 -16.848 -10.366 1.00 91.12 601 MET A C 1
ATOM 4775 O O . MET A 1 601 ? 7.270 -16.383 -9.883 1.00 91.12 601 MET A O 1
ATOM 4779 N N . LYS A 1 602 ? 5.776 -16.539 -11.585 1.00 88.94 602 LYS A N 1
ATOM 4780 C CA . LYS A 1 602 ? 6.292 -15.425 -12.384 1.00 88.94 602 LYS A CA 1
ATOM 4781 C C . LYS A 1 602 ? 5.214 -14.381 -12.663 1.00 88.94 602 LYS A C 1
ATOM 4783 O O . LYS A 1 602 ? 4.153 -14.695 -13.194 1.00 88.94 602 LYS A O 1
ATOM 4788 N N . VAL A 1 603 ? 5.531 -13.141 -12.338 1.00 91.31 603 VAL A N 1
ATOM 4789 C CA . VAL A 1 603 ? 4.754 -11.920 -12.540 1.00 91.31 603 VAL A CA 1
ATOM 4790 C C . VAL A 1 603 ? 4.970 -11.420 -13.965 1.00 91.31 603 VAL A C 1
ATOM 4792 O O . VAL A 1 603 ? 4.007 -11.116 -14.672 1.00 91.31 603 VAL A O 1
ATOM 4795 N N . LEU A 1 604 ? 6.223 -11.379 -14.432 1.00 86.19 604 LEU A N 1
ATOM 4796 C CA . LEU A 1 604 ? 6.538 -10.939 -15.788 1.00 86.19 604 LEU A CA 1
ATOM 4797 C C . LEU A 1 604 ? 6.389 -12.079 -16.801 1.00 86.19 604 LEU A C 1
ATOM 4799 O O . LEU A 1 604 ? 7.098 -13.089 -16.771 1.00 86.19 604 LEU A O 1
ATOM 4803 N N . LYS A 1 605 ? 5.483 -11.887 -17.764 1.00 83.81 605 LYS A N 1
ATOM 4804 C CA . LYS A 1 605 ? 5.333 -12.790 -18.911 1.00 83.81 605 LYS A CA 1
ATOM 4805 C C . LYS A 1 605 ? 6.438 -12.537 -19.939 1.00 83.81 605 LYS A C 1
ATOM 4807 O O . LYS A 1 605 ? 6.819 -11.402 -20.193 1.00 83.81 605 LYS A O 1
ATOM 4812 N N . SER A 1 606 ? 6.917 -13.604 -20.573 1.00 72.75 606 SER A N 1
ATOM 4813 C CA . SER A 1 606 ? 8.031 -13.559 -21.532 1.00 72.75 606 SER A CA 1
ATOM 4814 C C . SER A 1 606 ? 7.619 -13.307 -22.987 1.00 72.75 606 SER A C 1
ATOM 4816 O O . SER A 1 606 ? 8.483 -13.084 -23.830 1.00 72.75 606 SER A O 1
ATOM 4818 N N . LYS A 1 607 ? 6.319 -13.370 -23.300 1.00 72.56 607 LYS A N 1
ATOM 4819 C CA . LYS A 1 607 ? 5.784 -13.253 -24.664 1.00 72.56 607 LYS A CA 1
ATOM 4820 C C . LYS A 1 607 ? 4.965 -11.970 -24.821 1.00 72.56 607 LYS A C 1
ATOM 4822 O O . LYS A 1 607 ? 4.238 -11.594 -23.905 1.00 72.56 607 LYS A O 1
ATOM 4827 N N . LEU A 1 608 ? 5.039 -11.356 -26.002 1.00 74.38 608 LEU A N 1
ATOM 4828 C CA . LEU A 1 608 ? 4.105 -10.320 -26.445 1.00 74.38 608 LEU A CA 1
ATOM 4829 C C . LEU A 1 608 ? 2.731 -10.930 -26.786 1.00 74.38 608 LEU A C 1
ATOM 4831 O O . LEU A 1 608 ? 2.654 -11.996 -27.401 1.00 74.38 608 LEU A O 1
ATOM 4835 N N . TYR A 1 609 ? 1.656 -10.236 -26.414 1.00 79.88 609 TYR A N 1
ATOM 4836 C CA . TYR A 1 609 ? 0.274 -10.596 -26.744 1.00 79.88 609 TYR A CA 1
ATOM 4837 C C . TYR A 1 609 ? -0.324 -9.492 -27.620 1.00 79.88 609 TYR A C 1
ATOM 4839 O O . TYR A 1 609 ? -0.344 -8.331 -27.218 1.00 79.88 609 TYR A O 1
ATOM 4847 N N . THR A 1 610 ? -0.758 -9.845 -28.827 1.00 73.44 610 THR A N 1
ATOM 4848 C CA . THR A 1 610 ? -1.223 -8.916 -29.866 1.00 73.44 610 THR A CA 1
ATOM 4849 C C . THR A 1 610 ? -2.756 -8.820 -29.883 1.00 73.44 610 THR A C 1
ATOM 4851 O O . THR A 1 610 ? -3.420 -9.847 -29.735 1.00 73.44 610 THR A O 1
ATOM 4854 N N . PRO A 1 611 ? -3.356 -7.623 -30.062 1.00 74.12 611 PRO A N 1
ATOM 4855 C CA . PRO A 1 611 ? -4.813 -7.431 -30.040 1.00 74.12 611 PRO A CA 1
ATOM 4856 C C . PRO A 1 611 ? -5.485 -7.794 -31.382 1.00 74.12 611 PRO A C 1
ATOM 4858 O O . PRO A 1 611 ? -6.260 -7.017 -31.940 1.00 74.12 611 PRO A O 1
ATOM 4861 N N . ASP A 1 612 ? -5.187 -8.975 -31.928 1.00 68.94 612 ASP A N 1
ATOM 4862 C CA . ASP A 1 612 ? -5.591 -9.358 -33.293 1.00 68.94 612 ASP A CA 1
ATOM 4863 C C . ASP A 1 612 ? -7.115 -9.482 -33.473 1.00 68.94 612 ASP A C 1
ATOM 4865 O O . ASP A 1 612 ? -7.625 -9.290 -34.576 1.00 68.94 612 ASP A O 1
ATOM 4869 N N . ALA A 1 613 ? -7.854 -9.757 -32.393 1.00 72.44 613 ALA A N 1
ATOM 4870 C CA . ALA A 1 613 ? -9.312 -9.886 -32.420 1.00 72.44 613 ALA A CA 1
ATOM 4871 C C . ALA A 1 613 ? -10.026 -8.570 -32.780 1.00 72.44 613 ALA A C 1
ATOM 4873 O O . ALA A 1 613 ? -11.038 -8.595 -33.480 1.00 72.44 613 ALA A O 1
ATOM 4874 N N . ASN A 1 614 ? -9.478 -7.427 -32.355 1.00 75.75 614 ASN A N 1
ATOM 4875 C CA . ASN A 1 614 ? -10.124 -6.118 -32.513 1.00 75.75 614 ASN A CA 1
ATOM 4876 C C . ASN A 1 614 ? -9.690 -5.447 -33.830 1.00 75.75 614 ASN A C 1
ATOM 4878 O O . ASN A 1 614 ? -10.415 -4.633 -34.397 1.00 75.75 614 ASN A O 1
ATOM 4882 N N . LEU A 1 615 ? -8.541 -5.857 -34.379 1.00 82.88 615 LEU A N 1
ATOM 4883 C CA . LEU A 1 615 ? -8.037 -5.434 -35.687 1.00 82.88 615 LEU A CA 1
ATOM 4884 C C . LEU A 1 615 ? -7.714 -6.651 -36.574 1.00 82.88 615 LEU A C 1
ATOM 4886 O O . LEU A 1 615 ? -6.544 -6.895 -36.903 1.00 82.88 615 LEU A O 1
ATOM 4890 N N . PRO A 1 616 ? -8.735 -7.404 -37.027 1.00 85.31 616 PRO A N 1
ATOM 4891 C CA . PRO A 1 616 ? -8.516 -8.613 -37.807 1.00 85.31 616 PRO A CA 1
ATOM 4892 C C . PRO A 1 616 ? -7.864 -8.300 -39.157 1.00 85.31 616 PRO A C 1
ATOM 4894 O O . PRO A 1 616 ? -8.117 -7.251 -39.774 1.00 85.31 616 PRO A O 1
ATOM 4897 N N . ASN A 1 617 ? -7.063 -9.252 -39.643 1.00 90.56 617 ASN A N 1
ATOM 4898 C CA . ASN A 1 617 ? -6.357 -9.194 -40.928 1.00 90.56 617 ASN A CA 1
ATOM 4899 C C . ASN A 1 617 ? -5.405 -7.986 -41.056 1.00 90.56 617 ASN A C 1
ATOM 4901 O O . ASN A 1 617 ? -5.248 -7.422 -42.145 1.00 90.56 617 ASN A O 1
ATOM 4905 N N . SER A 1 618 ? -4.811 -7.538 -39.942 1.00 90.62 618 SER A N 1
ATOM 4906 C CA . SER A 1 618 ? -3.850 -6.424 -39.928 1.00 90.62 618 SER A CA 1
ATOM 4907 C C . SER A 1 618 ? -2.626 -6.692 -40.811 1.00 90.62 618 SER A C 1
ATOM 4909 O O . SER A 1 618 ? -2.127 -5.780 -41.462 1.00 90.62 618 SER A O 1
ATOM 4911 N N . ASP A 1 619 ? -2.182 -7.942 -40.901 1.00 91.62 619 ASP A N 1
ATOM 4912 C CA . ASP A 1 619 ? -1.126 -8.423 -41.798 1.00 91.62 619 ASP A CA 1
ATOM 4913 C C . ASP A 1 619 ? -1.458 -8.215 -43.285 1.00 91.62 619 ASP A C 1
ATOM 4915 O O . ASP A 1 619 ? -0.651 -7.652 -44.032 1.00 91.62 619 ASP A O 1
ATOM 4919 N N . ILE A 1 620 ? -2.667 -8.599 -43.706 1.00 94.31 620 ILE A N 1
ATOM 4920 C CA . ILE A 1 620 ? -3.149 -8.435 -45.084 1.00 94.31 620 ILE A CA 1
ATOM 4921 C C . ILE A 1 620 ? -3.294 -6.946 -45.411 1.00 94.31 620 ILE A C 1
ATOM 4923 O O . ILE A 1 620 ? -2.831 -6.487 -46.460 1.00 94.31 620 ILE A O 1
ATOM 4927 N N . LYS A 1 621 ? -3.911 -6.178 -44.503 1.00 94.88 621 LYS A N 1
ATOM 4928 C CA . LYS A 1 621 ? -4.123 -4.731 -44.662 1.00 94.88 621 LYS A CA 1
ATOM 4929 C C . LYS A 1 621 ? -2.795 -3.984 -44.763 1.00 94.88 621 LYS A C 1
ATOM 4931 O O . LYS A 1 621 ? -2.618 -3.199 -45.694 1.00 94.88 621 LYS A O 1
ATOM 4936 N N . LEU A 1 622 ? -1.846 -4.273 -43.870 1.00 95.62 622 LEU A N 1
ATOM 4937 C CA . LEU A 1 622 ? -0.513 -3.672 -43.880 1.00 95.62 622 LEU A CA 1
ATOM 4938 C C . LEU A 1 622 ? 0.227 -3.980 -45.183 1.00 95.62 622 LEU A C 1
ATOM 4940 O O . LEU A 1 622 ? 0.708 -3.059 -45.843 1.00 95.62 622 LEU A O 1
ATOM 4944 N N . ARG A 1 623 ? 0.271 -5.257 -45.596 1.00 96.62 623 ARG A N 1
ATOM 4945 C CA . ARG A 1 623 ? 0.937 -5.660 -46.844 1.00 96.62 623 ARG A CA 1
ATOM 4946 C C . ARG A 1 623 ? 0.342 -4.924 -48.042 1.00 96.62 623 ARG A C 1
ATOM 4948 O O . ARG A 1 623 ? 1.099 -4.406 -48.860 1.00 96.62 623 ARG A O 1
ATOM 4955 N N . LYS A 1 624 ? -0.990 -4.824 -48.121 1.00 96.75 624 LYS A N 1
ATOM 4956 C CA . LYS A 1 624 ? -1.677 -4.079 -49.184 1.00 96.75 624 LYS A CA 1
ATOM 4957 C C . LYS A 1 624 ? -1.259 -2.604 -49.204 1.00 96.75 624 LYS A C 1
ATOM 4959 O O . LYS A 1 624 ? -0.848 -2.120 -50.254 1.00 96.75 624 LYS A O 1
ATOM 4964 N N . ILE A 1 625 ? -1.308 -1.914 -48.061 1.00 96.75 625 ILE A N 1
ATOM 4965 C CA . ILE A 1 625 ? -0.947 -0.488 -47.952 1.00 96.75 625 ILE A CA 1
ATOM 4966 C C . ILE A 1 625 ? 0.496 -0.251 -48.409 1.00 96.75 625 ILE A C 1
ATOM 4968 O O . ILE A 1 625 ? 0.744 0.625 -49.239 1.00 96.75 625 ILE A O 1
ATOM 4972 N N . CYS A 1 626 ? 1.444 -1.052 -47.913 1.00 97.38 626 CYS A N 1
ATOM 4973 C CA . CYS A 1 626 ? 2.850 -0.906 -48.277 1.00 97.38 626 CYS A CA 1
ATOM 4974 C C . CYS A 1 626 ? 3.077 -1.110 -49.781 1.00 97.38 626 CYS A C 1
ATOM 4976 O O . CYS A 1 626 ? 3.832 -0.360 -50.394 1.00 97.38 626 CYS A O 1
ATOM 4978 N N . TYR A 1 627 ? 2.421 -2.100 -50.389 1.00 96.88 627 TYR A N 1
ATOM 4979 C CA . TYR A 1 627 ? 2.556 -2.380 -51.818 1.00 96.88 627 TYR A CA 1
ATOM 4980 C C . TYR A 1 627 ? 1.885 -1.329 -52.708 1.00 96.88 627 TYR A C 1
ATOM 4982 O O . TYR A 1 627 ? 2.452 -0.950 -53.734 1.00 96.88 627 TYR A O 1
ATOM 4990 N N . ASP A 1 628 ? 0.717 -0.821 -52.316 1.00 96.62 628 ASP A N 1
ATOM 4991 C CA . ASP A 1 628 ? 0.041 0.258 -53.040 1.00 96.62 628 ASP A CA 1
ATOM 4992 C C . ASP A 1 628 ? 0.899 1.536 -53.029 1.00 96.62 628 ASP A C 1
ATOM 4994 O O . ASP A 1 628 ? 1.102 2.170 -54.069 1.00 96.62 628 ASP A O 1
ATOM 4998 N N . ASN A 1 629 ? 1.493 1.873 -51.880 1.00 96.00 629 ASN A N 1
ATOM 4999 C CA . ASN A 1 629 ? 2.407 3.011 -51.761 1.00 96.00 629 ASN A CA 1
ATOM 5000 C C . ASN A 1 629 ? 3.748 2.779 -52.468 1.00 96.00 629 ASN A C 1
ATOM 5002 O O . ASN A 1 629 ? 4.297 3.727 -53.041 1.00 96.00 629 ASN A O 1
ATOM 5006 N N . LEU A 1 630 ? 4.253 1.540 -52.498 1.00 96.44 630 LEU A N 1
ATOM 5007 C CA . LEU A 1 630 ? 5.431 1.178 -53.287 1.00 96.44 630 LEU A CA 1
ATOM 5008 C C . LEU A 1 630 ? 5.183 1.463 -54.772 1.00 96.44 630 LEU A C 1
ATOM 5010 O O . LEU A 1 630 ? 5.983 2.170 -55.383 1.00 96.44 630 LEU A O 1
ATOM 5014 N N . ARG A 1 631 ? 4.056 0.993 -55.328 1.00 95.25 631 ARG A N 1
ATOM 5015 C CA . ARG A 1 631 ? 3.676 1.240 -56.731 1.00 95.25 631 ARG A CA 1
ATOM 5016 C C . ARG A 1 631 ? 3.489 2.725 -57.021 1.00 95.25 631 ARG A C 1
ATOM 5018 O O . ARG A 1 631 ? 4.018 3.246 -58.001 1.00 95.25 631 ARG A O 1
ATOM 5025 N N . LYS A 1 632 ? 2.806 3.448 -56.128 1.00 94.25 632 LYS A N 1
ATOM 5026 C CA . LYS A 1 632 ? 2.605 4.903 -56.244 1.00 94.25 632 LYS A CA 1
ATOM 5027 C C . LYS A 1 632 ? 3.931 5.676 -56.268 1.00 94.25 632 LYS A C 1
ATOM 5029 O O . LYS A 1 632 ? 4.068 6.661 -57.003 1.00 94.25 632 LYS A O 1
ATOM 5034 N N . THR A 1 633 ? 4.901 5.244 -55.464 1.00 93.75 633 THR A N 1
ATOM 5035 C CA . THR A 1 633 ? 6.179 5.944 -55.279 1.00 93.75 633 THR A CA 1
ATOM 5036 C C . THR A 1 633 ? 7.193 5.568 -56.356 1.00 93.75 633 THR A C 1
ATOM 5038 O O . THR A 1 633 ? 7.719 6.462 -57.014 1.00 93.75 633 THR A O 1
ATOM 5041 N N . TYR A 1 634 ? 7.418 4.271 -56.575 1.00 94.50 634 TYR A N 1
ATOM 5042 C CA . TYR A 1 634 ? 8.482 3.714 -57.420 1.00 94.50 634 TYR A CA 1
ATOM 5043 C C . TYR A 1 634 ? 7.997 3.162 -58.776 1.00 94.50 634 TYR A C 1
ATOM 5045 O O . TYR A 1 634 ? 8.819 2.719 -59.571 1.00 94.50 634 TYR A O 1
ATOM 5053 N N . GLY A 1 635 ? 6.693 3.216 -59.071 1.00 92.25 635 GLY A N 1
ATOM 5054 C CA . GLY A 1 635 ? 6.095 2.695 -60.308 1.00 92.25 635 GLY A CA 1
ATOM 5055 C C . GLY A 1 635 ? 5.664 1.226 -60.217 1.00 92.25 635 GLY A C 1
ATOM 5056 O O . GLY A 1 635 ? 5.924 0.549 -59.226 1.00 92.25 635 GLY A O 1
ATOM 5057 N N . GLU A 1 636 ? 4.998 0.722 -61.263 1.00 90.31 636 GLU A N 1
ATOM 5058 C CA . GLU A 1 636 ? 4.479 -0.662 -61.317 1.00 90.31 636 GLU A CA 1
ATOM 5059 C C . GLU A 1 636 ? 5.586 -1.728 -61.288 1.00 90.31 636 GLU A C 1
ATOM 5061 O O . GLU A 1 636 ? 5.394 -2.812 -60.741 1.00 90.31 636 GLU A O 1
ATOM 5066 N N . ASN A 1 637 ? 6.762 -1.396 -61.830 1.00 89.81 637 ASN A N 1
ATOM 5067 C CA . ASN A 1 637 ? 7.930 -2.273 -61.896 1.00 89.81 637 ASN A CA 1
ATOM 5068 C C . ASN A 1 637 ? 9.115 -1.633 -61.146 1.00 89.81 637 ASN A C 1
ATOM 5070 O O . ASN A 1 637 ? 10.032 -1.118 -61.790 1.00 89.81 637 ASN A O 1
ATOM 5074 N N . PRO A 1 638 ? 9.098 -1.606 -59.798 1.00 92.50 638 PRO A N 1
ATOM 5075 C CA . PRO A 1 638 ? 10.179 -1.021 -59.012 1.00 92.50 638 PRO A CA 1
ATOM 5076 C C . PRO A 1 638 ? 11.469 -1.847 -59.133 1.00 92.50 638 PRO A C 1
ATOM 5078 O O . PRO A 1 638 ? 11.430 -3.045 -59.422 1.00 92.50 638 PRO A O 1
ATOM 5081 N N . ASP A 1 639 ? 12.614 -1.222 -58.847 1.00 94.06 639 ASP A N 1
ATOM 5082 C CA . ASP A 1 639 ? 13.915 -1.900 -58.826 1.00 94.06 639 ASP A CA 1
ATOM 5083 C C . ASP A 1 639 ? 13.874 -3.171 -57.937 1.00 94.06 639 ASP A C 1
ATOM 5085 O O . ASP A 1 639 ? 13.357 -3.123 -56.808 1.00 94.06 639 ASP A O 1
ATOM 5089 N N . PRO A 1 640 ? 14.427 -4.314 -58.397 1.00 94.00 640 PRO A N 1
ATOM 5090 C CA . PRO A 1 640 ? 14.371 -5.575 -57.659 1.00 94.00 640 PRO A CA 1
ATOM 5091 C C . PRO A 1 640 ? 14.921 -5.502 -56.229 1.00 94.00 640 PRO A C 1
ATOM 5093 O O . PRO A 1 640 ? 14.392 -6.176 -55.345 1.00 94.00 640 PRO A O 1
ATOM 5096 N N . LYS A 1 641 ? 15.946 -4.676 -55.964 1.00 94.00 641 LYS A N 1
ATOM 5097 C CA . LYS A 1 641 ? 16.524 -4.501 -54.619 1.00 94.00 641 LYS A CA 1
ATOM 5098 C C . LYS A 1 641 ? 15.567 -3.750 -53.692 1.00 94.00 641 LYS A C 1
ATOM 5100 O O . LYS A 1 641 ? 15.508 -4.069 -52.505 1.00 94.00 641 LYS A O 1
ATOM 5105 N N . VAL A 1 642 ? 14.799 -2.791 -54.217 1.00 95.44 642 VAL A N 1
ATOM 5106 C CA . VAL A 1 642 ? 13.764 -2.073 -53.450 1.00 95.44 642 VAL A CA 1
ATOM 5107 C C . VAL A 1 642 ? 12.644 -3.033 -53.056 1.00 95.44 642 VAL A C 1
ATOM 5109 O O . VAL A 1 642 ? 12.286 -3.113 -51.879 1.00 95.44 642 VAL A O 1
ATOM 5112 N N . LYS A 1 643 ? 12.134 -3.817 -54.017 1.00 96.00 643 LYS A N 1
ATOM 5113 C CA . LYS A 1 643 ? 11.099 -4.826 -53.750 1.00 96.00 643 LYS A CA 1
ATOM 5114 C C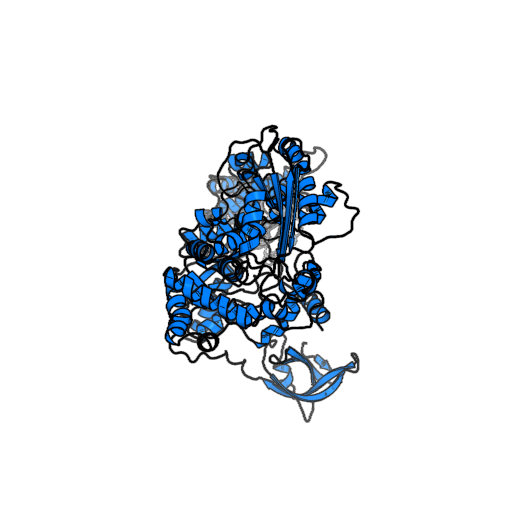 . LYS A 1 643 ? 11.586 -5.880 -52.751 1.00 96.00 643 LYS A C 1
ATOM 5116 O O . LYS A 1 643 ? 10.902 -6.147 -51.768 1.00 96.00 643 LYS A O 1
ATOM 5121 N N . ALA A 1 644 ? 12.791 -6.418 -52.954 1.00 95.50 644 ALA A N 1
ATOM 5122 C CA . ALA A 1 644 ? 13.380 -7.416 -52.063 1.00 95.50 644 ALA A CA 1
ATOM 5123 C C . ALA A 1 644 ? 13.557 -6.893 -50.630 1.00 95.50 644 ALA A C 1
ATOM 5125 O O . ALA A 1 644 ? 13.348 -7.637 -49.671 1.00 95.50 644 ALA A O 1
ATOM 5126 N N . ARG A 1 645 ? 13.906 -5.606 -50.463 1.00 95.06 645 ARG A N 1
ATOM 5127 C CA . ARG A 1 645 ? 13.964 -4.971 -49.142 1.00 95.06 645 ARG A CA 1
ATOM 5128 C C . ARG A 1 645 ? 12.592 -4.955 -48.472 1.00 95.06 645 ARG A C 1
ATOM 5130 O O . ARG A 1 645 ? 12.518 -5.322 -47.302 1.00 95.06 645 ARG A O 1
ATOM 5137 N N . LEU A 1 646 ? 11.543 -4.539 -49.187 1.00 96.25 646 LEU A N 1
ATOM 5138 C CA . LEU A 1 646 ? 10.186 -4.480 -48.637 1.00 96.25 646 LEU A CA 1
ATOM 5139 C C . LEU A 1 646 ? 9.667 -5.869 -48.250 1.00 96.25 646 LEU A C 1
ATOM 5141 O O . LEU A 1 646 ? 9.150 -6.026 -47.149 1.00 96.25 646 LEU A O 1
ATOM 5145 N N . ASP A 1 647 ? 9.847 -6.866 -49.119 1.00 95.38 647 ASP A N 1
ATOM 5146 C CA . ASP A 1 647 ? 9.408 -8.244 -48.866 1.00 95.38 647 ASP A CA 1
ATOM 5147 C C . ASP A 1 647 ? 10.065 -8.831 -47.622 1.00 95.38 647 ASP A C 1
ATOM 5149 O O . ASP A 1 647 ? 9.374 -9.276 -46.709 1.00 95.38 647 ASP A O 1
ATOM 5153 N N . ARG A 1 648 ? 11.397 -8.733 -47.537 1.00 93.81 648 ARG A N 1
ATOM 5154 C CA . ARG A 1 648 ? 12.162 -9.216 -46.384 1.00 93.81 648 ARG A CA 1
ATOM 5155 C C . ARG A 1 648 ? 11.681 -8.592 -45.073 1.00 93.81 648 ARG A C 1
ATOM 5157 O O . ARG A 1 648 ? 11.599 -9.283 -44.061 1.00 93.81 648 ARG A O 1
ATOM 5164 N N . GLU A 1 649 ? 11.406 -7.287 -45.074 1.00 93.88 649 GLU A N 1
ATOM 5165 C CA . GLU A 1 649 ? 10.897 -6.607 -43.881 1.00 93.88 649 GLU A CA 1
ATOM 5166 C C . GLU A 1 649 ? 9.468 -7.028 -43.535 1.00 93.88 649 GLU A C 1
ATOM 5168 O O . GLU A 1 649 ? 9.214 -7.367 -42.383 1.00 93.88 649 GLU A O 1
ATOM 5173 N N . LEU A 1 650 ? 8.545 -7.028 -44.504 1.00 93.94 650 LEU A N 1
ATOM 5174 C CA . LEU A 1 650 ? 7.145 -7.397 -44.276 1.00 93.94 650 LEU A CA 1
ATOM 5175 C C . LEU A 1 650 ? 7.010 -8.837 -43.786 1.00 93.94 650 LEU A C 1
ATOM 5177 O O . LEU A 1 650 ? 6.244 -9.085 -42.857 1.00 93.94 650 LEU A O 1
ATOM 5181 N N . ASP A 1 651 ? 7.767 -9.767 -44.365 1.00 91.56 651 ASP A N 1
ATOM 5182 C CA . ASP A 1 651 ? 7.776 -11.163 -43.932 1.00 91.56 651 ASP A CA 1
ATOM 5183 C C . ASP A 1 651 ? 8.257 -11.271 -42.482 1.00 91.56 651 ASP A C 1
ATOM 5185 O O . ASP A 1 651 ? 7.597 -11.916 -41.671 1.00 91.56 651 ASP A O 1
ATOM 5189 N N . GLY A 1 652 ? 9.335 -10.560 -42.124 1.00 88.06 652 GLY A N 1
ATOM 5190 C CA . GLY A 1 652 ? 9.837 -10.509 -40.750 1.00 88.06 652 GLY A CA 1
ATOM 5191 C C . GLY A 1 652 ? 8.865 -9.854 -39.760 1.00 88.06 652 GLY A C 1
ATOM 5192 O O . GLY A 1 652 ? 8.718 -10.338 -38.641 1.00 88.06 652 GLY A O 1
ATOM 5193 N N . ILE A 1 653 ? 8.177 -8.781 -40.152 1.00 89.31 653 ILE A N 1
ATOM 5194 C CA . ILE A 1 653 ? 7.181 -8.088 -39.315 1.00 89.31 653 ILE A CA 1
ATOM 5195 C C . ILE A 1 653 ? 5.966 -8.991 -39.072 1.00 89.31 653 ILE A C 1
ATOM 5197 O O . ILE A 1 653 ? 5.512 -9.124 -37.935 1.00 89.31 653 ILE A O 1
ATOM 5201 N N . ILE A 1 654 ? 5.448 -9.628 -40.125 1.00 89.19 654 ILE A N 1
ATOM 5202 C CA . ILE A 1 654 ? 4.242 -10.460 -40.062 1.00 89.19 654 ILE A CA 1
ATOM 5203 C C . ILE A 1 654 ? 4.522 -11.769 -39.319 1.00 89.19 654 ILE A C 1
ATOM 5205 O O . ILE A 1 654 ? 3.763 -12.123 -38.420 1.00 89.19 654 ILE A O 1
ATOM 5209 N N . SER A 1 655 ? 5.628 -12.462 -39.619 1.00 86.81 655 SER A N 1
ATOM 5210 C CA . SER A 1 655 ? 5.932 -13.763 -39.004 1.00 86.81 655 SER A CA 1
ATOM 5211 C C . SER A 1 655 ? 6.144 -13.687 -37.490 1.00 86.81 655 SER A C 1
ATOM 5213 O O . SER A 1 655 ? 5.953 -14.683 -36.798 1.00 86.81 655 SER A O 1
ATOM 5215 N N . HIS A 1 656 ? 6.540 -12.520 -36.973 1.00 83.81 656 HIS A N 1
ATOM 5216 C CA . HIS A 1 656 ? 6.751 -12.281 -35.542 1.00 83.81 656 HIS A CA 1
ATOM 5217 C C . HIS A 1 656 ? 5.573 -11.563 -34.859 1.00 83.81 656 HIS A C 1
ATOM 5219 O O . HIS A 1 656 ? 5.667 -11.233 -33.680 1.00 83.81 656 HIS A O 1
ATOM 5225 N N . GLY A 1 657 ? 4.457 -11.342 -35.567 1.00 83.88 657 GLY A N 1
ATOM 5226 C CA . GLY A 1 657 ? 3.227 -10.780 -34.993 1.00 83.88 657 GLY A CA 1
ATOM 5227 C C . GLY A 1 657 ? 3.213 -9.255 -34.834 1.00 83.88 657 GLY A C 1
ATOM 5228 O O . GLY A 1 657 ? 2.333 -8.714 -34.176 1.00 83.88 657 GLY A O 1
ATOM 5229 N N . TYR A 1 658 ? 4.142 -8.518 -35.446 1.00 86.38 658 TYR A N 1
ATOM 5230 C CA . TYR A 1 658 ? 4.211 -7.054 -35.318 1.00 86.38 658 TYR A CA 1
ATOM 5231 C C . TYR A 1 658 ? 3.338 -6.302 -36.336 1.00 86.38 658 TYR A C 1
ATOM 5233 O O . TYR A 1 658 ? 3.313 -5.075 -36.355 1.00 86.38 658 TYR A O 1
ATOM 5241 N N . ALA A 1 659 ? 2.599 -7.003 -37.197 1.00 89.81 659 ALA A N 1
ATOM 5242 C CA . ALA A 1 659 ? 1.773 -6.353 -38.213 1.00 89.81 659 ALA A CA 1
ATOM 5243 C C . ALA A 1 659 ? 0.684 -5.450 -37.610 1.00 89.81 659 ALA A C 1
ATOM 5245 O O . ALA A 1 659 ? 0.428 -4.363 -38.128 1.00 89.81 659 ALA A O 1
ATOM 5246 N N . VAL A 1 660 ? 0.077 -5.869 -36.496 1.00 89.44 660 VAL A N 1
ATOM 5247 C CA . VAL A 1 660 ? -0.965 -5.094 -35.811 1.00 89.44 660 VAL A CA 1
ATOM 5248 C C . VAL A 1 660 ? -0.427 -3.777 -35.249 1.00 89.44 660 VAL A C 1
ATOM 5250 O O . VAL A 1 660 ? -1.082 -2.750 -35.396 1.00 89.44 660 VAL A O 1
ATOM 5253 N N . THR A 1 661 ? 0.790 -3.750 -34.692 1.00 88.69 661 THR A N 1
ATOM 5254 C CA . THR A 1 661 ? 1.377 -2.514 -34.143 1.00 88.69 661 THR A CA 1
ATOM 5255 C C . THR A 1 661 ? 1.700 -1.512 -35.249 1.00 88.69 661 THR A C 1
ATOM 5257 O O . THR A 1 661 ? 1.408 -0.325 -35.109 1.00 88.69 661 THR A O 1
ATOM 5260 N N . TYR A 1 662 ? 2.207 -1.988 -36.390 1.00 91.75 662 TYR A N 1
ATOM 5261 C CA . TYR A 1 662 ? 2.387 -1.169 -37.592 1.00 91.75 662 TYR A CA 1
ATOM 5262 C C . TYR A 1 662 ? 1.059 -0.632 -38.125 1.00 91.75 662 TYR A C 1
ATOM 5264 O O . TYR A 1 662 ? 0.967 0.537 -38.496 1.00 91.75 662 TYR A O 1
ATOM 5272 N N . TYR A 1 663 ? 0.024 -1.470 -38.159 1.00 93.12 663 TYR A N 1
ATOM 5273 C CA . TYR A 1 663 ? -1.282 -1.060 -38.653 1.00 93.12 663 TYR A CA 1
ATOM 5274 C C . TYR A 1 663 ? -1.940 -0.013 -37.739 1.00 93.12 663 TYR A C 1
ATOM 5276 O O . TYR A 1 663 ? -2.446 0.987 -38.240 1.00 93.12 663 TYR A O 1
ATOM 5284 N N . ILE A 1 664 ? -1.839 -0.167 -36.413 1.00 91.56 664 ILE A N 1
ATOM 5285 C CA . ILE A 1 664 ? -2.274 0.849 -35.438 1.00 91.56 664 ILE A CA 1
ATOM 5286 C C . ILE A 1 664 ? -1.536 2.172 -35.670 1.00 91.56 664 ILE A C 1
ATOM 5288 O O . ILE A 1 664 ? -2.167 3.224 -35.749 1.00 91.56 664 ILE A O 1
ATOM 5292 N N . ALA A 1 665 ? -0.208 2.131 -35.823 1.00 92.31 665 ALA A N 1
ATOM 5293 C CA . ALA A 1 665 ? 0.586 3.328 -36.082 1.00 92.31 665 ALA A CA 1
ATOM 5294 C C . ALA A 1 665 ? 0.186 4.015 -37.398 1.00 92.31 665 ALA A C 1
ATOM 5296 O O . ALA A 1 665 ? 0.043 5.236 -37.430 1.00 92.31 665 ALA A O 1
ATOM 5297 N N . HIS A 1 666 ? -0.060 3.240 -38.461 1.00 93.50 666 HIS A N 1
ATOM 5298 C CA . HIS A 1 666 ? -0.587 3.761 -39.723 1.00 93.50 666 HIS A CA 1
ATOM 5299 C C . HIS A 1 666 ? -1.937 4.459 -39.524 1.00 93.50 666 HIS A C 1
ATOM 5301 O O . HIS A 1 666 ? -2.102 5.586 -39.983 1.00 93.50 666 HIS A O 1
ATOM 5307 N N . LEU A 1 667 ? -2.883 3.821 -38.826 1.00 92.88 667 LEU A N 1
ATOM 5308 C CA . LEU A 1 667 ? -4.199 4.403 -38.561 1.00 92.88 667 LEU A CA 1
ATOM 5309 C C . LEU A 1 667 ? -4.094 5.707 -37.766 1.00 92.88 667 LEU A C 1
ATOM 5311 O O . LEU A 1 667 ? -4.775 6.666 -38.103 1.00 92.88 667 LEU A O 1
ATOM 5315 N N . LEU A 1 668 ? -3.214 5.776 -36.763 1.00 91.81 668 LEU A N 1
ATOM 5316 C CA . LEU A 1 668 ? -3.007 6.991 -35.971 1.00 91.81 668 LEU A CA 1
ATOM 5317 C C . LEU A 1 668 ? -2.437 8.150 -36.794 1.00 91.81 668 LEU A C 1
ATOM 5319 O O . LEU A 1 668 ? -2.897 9.283 -36.646 1.00 91.81 668 LEU A O 1
ATOM 5323 N N . VAL A 1 669 ? -1.443 7.879 -37.648 1.00 91.62 669 VAL A N 1
ATOM 5324 C CA . VAL A 1 669 ? -0.861 8.898 -38.537 1.00 91.62 669 VAL A CA 1
ATOM 5325 C C . VAL A 1 669 ? -1.884 9.338 -39.580 1.00 91.62 669 VAL A C 1
ATOM 5327 O O . VAL A 1 669 ? -2.068 10.535 -39.787 1.00 91.62 669 VAL A O 1
ATOM 5330 N N . LYS A 1 670 ? -2.591 8.381 -40.189 1.00 90.75 670 LYS A N 1
ATOM 5331 C CA . LYS A 1 670 ? -3.649 8.646 -41.163 1.00 90.75 670 LYS A CA 1
ATOM 5332 C C . LYS A 1 670 ? -4.753 9.509 -40.556 1.00 90.75 670 LYS A C 1
ATOM 5334 O O . LYS A 1 670 ? -5.056 10.552 -41.116 1.00 90.75 670 LYS A O 1
ATOM 5339 N N . HIS A 1 671 ? -5.281 9.122 -39.395 1.00 90.00 671 HIS A N 1
ATOM 5340 C CA . HIS A 1 671 ? -6.304 9.885 -38.683 1.00 90.00 671 HIS A CA 1
ATOM 5341 C C . HIS A 1 671 ? -5.826 11.303 -38.366 1.00 90.00 671 HIS A C 1
ATOM 5343 O O . HIS A 1 671 ? -6.595 12.234 -38.505 1.00 90.00 671 HIS A O 1
ATOM 5349 N N . ALA A 1 672 ? -4.555 11.506 -38.011 1.00 88.19 672 ALA A N 1
ATOM 5350 C CA . ALA A 1 672 ? -4.053 12.847 -37.714 1.00 88.19 672 ALA A CA 1
ATOM 5351 C C . ALA A 1 672 ? -3.964 13.756 -38.947 1.00 88.19 672 ALA A C 1
ATOM 5353 O O . ALA A 1 672 ? -4.258 14.948 -38.865 1.00 88.19 672 ALA A O 1
ATOM 5354 N N . ILE A 1 673 ? -3.554 13.190 -40.084 1.00 84.75 673 ILE A N 1
ATOM 5355 C CA . ILE A 1 673 ? -3.454 13.905 -41.362 1.00 84.75 673 ILE A CA 1
ATOM 5356 C C . ILE A 1 673 ? -4.850 14.182 -41.938 1.00 84.75 673 ILE A C 1
ATOM 5358 O O . ILE A 1 673 ? -5.059 15.223 -42.554 1.00 84.75 673 ILE A O 1
ATOM 5362 N N . GLU A 1 674 ? -5.786 13.252 -41.736 1.00 82.00 674 GLU A N 1
ATOM 5363 C CA . GLU A 1 674 ? -7.160 13.294 -42.246 1.00 82.00 674 GLU A CA 1
ATOM 5364 C C . GLU A 1 674 ? -8.184 13.857 -41.244 1.00 82.00 674 GLU A C 1
ATOM 5366 O O . GLU A 1 674 ? -9.362 13.873 -41.589 1.00 82.00 674 GLU A O 1
ATOM 5371 N N . ASP A 1 675 ? -7.785 14.293 -40.034 1.00 68.25 675 ASP A N 1
ATOM 5372 C CA . ASP A 1 675 ? -8.672 14.912 -39.023 1.00 68.25 675 ASP A CA 1
ATOM 5373 C C . ASP A 1 675 ? -9.214 16.245 -39.570 1.00 68.25 675 ASP A C 1
ATOM 5375 O O . ASP A 1 675 ? -8.702 17.330 -39.293 1.00 68.25 675 ASP A O 1
ATOM 5379 N N . ASP A 1 676 ? -10.234 16.120 -40.414 1.00 55.88 676 ASP A N 1
ATOM 5380 C CA . ASP A 1 676 ? -10.945 17.146 -41.163 1.00 55.88 676 ASP A CA 1
ATOM 5381 C C . ASP A 1 676 ? -12.311 17.368 -40.505 1.00 55.88 676 ASP A C 1
ATOM 5383 O O . ASP A 1 676 ? -13.359 16.925 -40.975 1.00 55.88 676 ASP A O 1
ATOM 5387 N N . GLN A 1 677 ? -12.295 18.023 -39.344 1.00 54.09 677 GLN A N 1
ATOM 5388 C CA . GLN A 1 677 ? -13.496 18.669 -38.800 1.00 54.09 677 GLN A CA 1
ATOM 5389 C C . GLN A 1 677 ? -13.483 20.187 -39.007 1.00 54.09 677 GLN A C 1
ATOM 5391 O O . GLN A 1 677 ? -14.396 20.882 -38.563 1.00 54.09 677 GLN A O 1
ATOM 5396 N N . ASN A 1 678 ? -12.460 20.721 -39.679 1.00 51.81 678 ASN A N 1
ATOM 5397 C CA . ASN A 1 678 ? -12.350 22.142 -39.962 1.00 51.81 678 ASN A CA 1
ATOM 5398 C C . ASN A 1 678 ? -11.823 22.366 -41.392 1.00 51.81 678 ASN A C 1
ATOM 5400 O O . ASN A 1 678 ? -10.616 22.246 -41.607 1.00 51.81 678 ASN A O 1
ATOM 5404 N N . PRO A 1 679 ? -12.688 22.778 -42.339 1.00 53.50 679 PRO A N 1
ATOM 5405 C CA . PRO A 1 679 ? -12.309 23.053 -43.728 1.00 53.50 679 PRO A CA 1
ATOM 5406 C C . PRO A 1 679 ? -11.235 24.143 -43.893 1.00 53.50 679 PRO A C 1
ATOM 5408 O O . PRO A 1 679 ? -10.679 24.299 -44.979 1.00 53.50 679 PRO A O 1
ATOM 5411 N N . GLU A 1 680 ? -10.954 24.923 -42.842 1.00 52.56 680 GLU A N 1
ATOM 5412 C CA . GLU A 1 680 ? -9.948 25.992 -42.839 1.00 52.56 680 GLU A CA 1
ATOM 5413 C C . GLU A 1 680 ? -8.563 25.544 -42.332 1.00 52.56 680 GLU A C 1
ATOM 5415 O O . GLU A 1 680 ? -7.613 26.329 -42.378 1.00 52.56 680 GLU A O 1
ATOM 5420 N N . HIS A 1 681 ? -8.408 24.298 -41.864 1.00 55.97 681 HIS A N 1
ATOM 5421 C CA . HIS A 1 681 ? -7.157 23.799 -41.289 1.00 55.97 681 HIS A CA 1
ATOM 5422 C C . HIS A 1 681 ? -6.588 22.643 -42.125 1.00 55.97 681 HIS A C 1
ATOM 5424 O O . HIS A 1 681 ? -7.218 21.604 -42.285 1.00 55.97 681 HIS A O 1
ATOM 5430 N N . MET A 1 682 ? -5.361 22.786 -42.642 1.00 59.00 682 MET A N 1
ATOM 5431 C CA . MET A 1 682 ? -4.614 21.623 -43.143 1.00 59.00 682 MET A CA 1
ATOM 5432 C C . MET A 1 682 ? -4.334 20.693 -41.951 1.00 59.00 682 MET A C 1
ATOM 5434 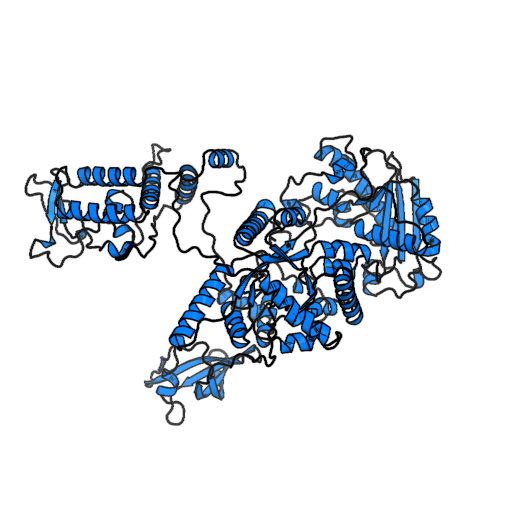O O . MET A 1 682 ? -3.900 21.193 -40.917 1.00 59.00 682 MET A O 1
ATOM 5438 N N . GLY A 1 683 ? -4.617 19.389 -42.052 1.00 69.50 683 GLY A N 1
ATOM 5439 C CA . GLY A 1 683 ? -4.478 18.416 -40.953 1.00 69.50 683 GLY A CA 1
ATOM 5440 C C . GLY A 1 683 ? -3.104 18.392 -40.256 1.00 69.50 683 GLY A C 1
ATOM 5441 O O . GLY A 1 683 ? -2.175 19.130 -40.592 1.00 69.50 683 GLY A O 1
ATOM 5442 N N . TYR A 1 684 ? -2.940 17.540 -39.246 1.00 79.12 684 TYR A N 1
ATOM 5443 C CA . TYR A 1 684 ? -1.752 17.576 -38.390 1.00 79.12 684 TYR A CA 1
ATOM 5444 C C . TYR A 1 684 ? -0.516 16.945 -39.045 1.00 79.12 684 TYR A C 1
ATOM 5446 O O . TYR A 1 684 ? -0.540 15.806 -39.512 1.00 79.12 684 TYR A O 1
ATOM 5454 N N . PHE A 1 685 ? 0.614 17.656 -38.993 1.00 79.19 685 PHE A N 1
ATOM 5455 C CA . PHE A 1 685 ? 1.922 17.110 -39.366 1.00 79.19 685 PHE A CA 1
ATOM 5456 C C . PHE A 1 685 ? 2.503 16.266 -38.228 1.00 79.19 685 PHE A C 1
ATOM 5458 O O . PHE A 1 685 ? 2.631 16.743 -37.097 1.00 79.19 685 PHE A O 1
ATOM 5465 N N . ILE A 1 686 ? 2.891 15.023 -38.531 1.00 82.44 686 ILE A N 1
ATOM 5466 C CA . ILE A 1 686 ? 3.433 14.078 -37.547 1.00 82.44 686 ILE A CA 1
ATOM 5467 C C . ILE A 1 686 ? 4.938 13.925 -37.732 1.00 82.44 686 ILE A C 1
ATOM 5469 O O . ILE A 1 686 ? 5.415 13.512 -38.786 1.00 82.44 686 ILE A O 1
ATOM 5473 N N . GLY A 1 687 ? 5.699 14.229 -36.682 1.00 81.88 687 GLY A N 1
ATOM 5474 C CA . GLY A 1 687 ? 7.148 14.070 -36.703 1.00 81.88 687 GLY A CA 1
ATOM 5475 C C . GLY A 1 687 ? 7.562 12.603 -36.570 1.00 81.88 687 GLY A C 1
ATOM 5476 O O . GLY A 1 687 ? 7.119 11.901 -35.659 1.00 81.88 687 GLY A O 1
ATOM 5477 N N . SER A 1 688 ? 8.480 12.152 -37.427 1.00 86.19 688 SER A N 1
ATOM 5478 C CA . SER A 1 688 ? 9.120 10.835 -37.285 1.00 86.19 688 SER A CA 1
ATOM 5479 C C . SER A 1 688 ? 10.067 10.796 -36.078 1.00 86.19 688 SER A C 1
ATOM 5481 O O . SER A 1 688 ? 10.804 11.755 -35.834 1.00 86.19 688 SER A O 1
ATOM 5483 N N . ARG A 1 689 ? 10.097 9.683 -35.331 1.00 87.06 689 ARG A N 1
ATOM 5484 C CA . ARG A 1 689 ? 10.990 9.497 -34.175 1.00 87.06 689 ARG A CA 1
ATOM 5485 C C . ARG A 1 689 ? 11.430 8.045 -34.014 1.00 87.06 689 ARG A C 1
ATOM 5487 O O . ARG A 1 689 ? 10.762 7.121 -34.455 1.00 87.06 689 ARG A O 1
ATOM 5494 N N . GLY A 1 690 ? 12.560 7.855 -33.337 1.00 86.75 690 GLY A N 1
ATOM 5495 C CA . GLY A 1 690 ? 12.963 6.548 -32.835 1.00 86.75 690 GLY A CA 1
ATOM 5496 C C . GLY A 1 690 ? 13.475 5.611 -33.922 1.00 86.75 690 GLY A C 1
ATOM 5497 O O . GLY A 1 690 ? 13.860 6.023 -35.017 1.00 86.75 690 GLY A O 1
ATOM 5498 N N . SER A 1 691 ? 13.527 4.322 -33.591 1.00 88.00 691 SER A N 1
ATOM 5499 C CA . SER A 1 691 ? 14.146 3.316 -34.463 1.00 88.00 691 SER A CA 1
ATOM 5500 C C . SER A 1 691 ? 13.278 2.889 -35.653 1.00 88.00 691 SER A C 1
ATOM 5502 O O . SER A 1 691 ? 13.807 2.287 -36.588 1.00 88.00 691 SER A O 1
ATOM 5504 N N . VAL A 1 692 ? 11.987 3.246 -35.679 1.00 90.25 692 VAL A N 1
ATOM 5505 C CA . VAL A 1 692 ? 11.055 2.869 -36.761 1.00 90.25 692 VAL A CA 1
ATOM 5506 C C . VAL A 1 692 ? 11.473 3.425 -38.129 1.00 90.25 692 VAL A C 1
ATOM 5508 O O . VAL A 1 692 ? 11.238 2.782 -39.148 1.00 90.25 692 VAL A O 1
ATOM 5511 N N . GLY A 1 693 ? 12.211 4.544 -38.160 1.00 91.75 693 GLY A N 1
ATOM 5512 C CA . GLY A 1 693 ? 12.797 5.116 -39.382 1.00 91.75 693 GLY A CA 1
ATOM 5513 C C . GLY A 1 693 ? 13.803 4.207 -40.105 1.00 91.75 693 GLY A C 1
ATOM 5514 O O . GLY A 1 693 ? 14.190 4.491 -41.235 1.00 91.75 693 GLY A O 1
ATOM 5515 N N . SER A 1 694 ? 14.231 3.107 -39.479 1.00 92.81 694 SER A N 1
ATOM 5516 C CA . SER A 1 694 ? 15.067 2.084 -40.120 1.00 92.81 694 SER A CA 1
ATOM 5517 C C . SER A 1 694 ? 14.277 1.043 -40.930 1.00 92.81 694 SER A C 1
ATOM 5519 O O . SER A 1 694 ? 14.885 0.263 -41.668 1.00 92.81 694 SER A O 1
ATOM 5521 N N . SER A 1 695 ? 12.941 1.044 -40.842 1.00 94.88 695 SER A N 1
ATOM 5522 C CA . SER A 1 695 ? 12.054 0.131 -41.568 1.00 94.88 695 SER A CA 1
ATOM 5523 C C . SER A 1 695 ? 11.503 0.771 -42.842 1.00 94.88 695 SER A C 1
ATOM 5525 O O . SER A 1 695 ? 10.752 1.743 -42.801 1.00 94.88 695 SER A O 1
ATOM 5527 N N . PHE A 1 696 ? 11.841 0.191 -43.994 1.00 96.62 696 PHE A N 1
ATOM 5528 C CA . PHE A 1 696 ? 11.279 0.587 -45.281 1.00 96.62 696 PHE A CA 1
ATOM 5529 C C . PHE A 1 696 ? 9.786 0.246 -45.372 1.00 96.62 696 PHE A C 1
ATOM 5531 O O . PHE A 1 696 ? 9.020 0.992 -45.981 1.00 96.62 696 PHE A O 1
ATOM 5538 N N . ALA A 1 697 ? 9.347 -0.834 -44.714 1.00 96.25 697 ALA A N 1
ATOM 5539 C CA . ALA A 1 697 ? 7.927 -1.140 -44.573 1.00 96.25 697 ALA A CA 1
ATOM 5540 C C . ALA A 1 697 ? 7.179 -0.022 -43.828 1.00 96.25 697 ALA A C 1
ATOM 5542 O O . ALA A 1 697 ? 6.085 0.345 -44.250 1.00 96.25 697 ALA A O 1
ATOM 5543 N N . ALA A 1 698 ? 7.781 0.585 -42.794 1.00 95.50 698 ALA A N 1
ATOM 5544 C CA . ALA A 1 698 ? 7.198 1.737 -42.102 1.00 95.50 698 ALA A CA 1
ATOM 5545 C C . ALA A 1 698 ? 7.111 2.981 -43.001 1.00 95.50 698 ALA A C 1
ATOM 5547 O O . ALA A 1 698 ? 6.090 3.672 -42.978 1.00 95.50 698 ALA A O 1
ATOM 5548 N N . THR A 1 699 ? 8.131 3.239 -43.832 1.00 95.94 699 THR A N 1
ATOM 5549 C CA . THR A 1 699 ? 8.083 4.306 -44.848 1.00 95.94 699 THR A CA 1
ATOM 5550 C C . THR A 1 699 ? 6.918 4.083 -45.813 1.00 95.94 699 THR A C 1
ATOM 5552 O O . THR A 1 699 ? 6.121 4.983 -46.057 1.00 95.94 699 THR A O 1
ATOM 5555 N N . MET A 1 700 ? 6.775 2.861 -46.338 1.00 97.00 700 MET A N 1
ATOM 5556 C CA . MET A 1 700 ? 5.701 2.514 -47.276 1.00 97.00 700 MET A CA 1
ATOM 5557 C C . MET A 1 700 ? 4.326 2.424 -46.604 1.00 97.00 700 MET A C 1
ATOM 5559 O O . MET A 1 700 ? 3.314 2.604 -47.270 1.00 97.00 700 MET A O 1
ATOM 5563 N N . ALA A 1 701 ? 4.257 2.201 -45.294 1.00 95.81 701 ALA A N 1
ATOM 5564 C CA . ALA A 1 701 ? 3.022 2.302 -44.523 1.00 95.81 701 ALA A CA 1
ATOM 5565 C C . ALA A 1 701 ? 2.648 3.758 -44.182 1.00 95.81 701 ALA A C 1
ATOM 5567 O O . ALA A 1 701 ? 1.582 3.989 -43.624 1.00 95.81 701 ALA A O 1
ATOM 5568 N N . GLY A 1 702 ? 3.493 4.748 -44.492 1.00 92.75 702 GLY A N 1
ATOM 5569 C CA . GLY A 1 702 ? 3.252 6.147 -44.124 1.00 92.75 702 GLY A CA 1
ATOM 5570 C C . GLY A 1 702 ? 3.384 6.423 -42.623 1.00 92.75 702 GLY A C 1
ATOM 5571 O O . GLY A 1 702 ? 2.843 7.406 -42.139 1.00 92.75 702 GLY A O 1
ATOM 5572 N N . ILE A 1 703 ? 4.083 5.559 -41.881 1.00 94.44 703 ILE A N 1
ATOM 5573 C CA . ILE A 1 703 ? 4.329 5.715 -40.436 1.00 94.44 703 ILE A CA 1
ATOM 5574 C C . ILE A 1 703 ? 5.497 6.681 -40.190 1.00 94.44 703 ILE A C 1
ATOM 5576 O O . ILE A 1 703 ? 5.546 7.373 -39.178 1.00 94.44 703 ILE A O 1
ATOM 5580 N N . THR A 1 704 ? 6.462 6.716 -41.113 1.00 93.69 704 THR A N 1
ATOM 5581 C CA . THR A 1 704 ? 7.655 7.561 -41.028 1.00 93.69 704 THR A CA 1
ATOM 5582 C C . THR A 1 704 ? 8.022 8.144 -42.387 1.00 93.69 704 THR A C 1
ATOM 5584 O O . THR A 1 704 ? 7.867 7.502 -43.422 1.00 93.69 704 THR A O 1
ATOM 5587 N N . GLU A 1 705 ? 8.564 9.358 -42.372 1.00 91.81 705 GLU A N 1
ATOM 5588 C CA . GLU A 1 705 ? 9.089 10.055 -43.549 1.00 91.81 705 GLU A CA 1
ATOM 5589 C C . GLU A 1 705 ? 10.533 9.639 -43.878 1.00 91.81 705 GLU A C 1
ATOM 5591 O O . GLU A 1 705 ? 11.051 9.931 -44.959 1.00 91.81 705 GLU A O 1
ATOM 5596 N N . VAL A 1 706 ? 11.207 8.949 -42.950 1.00 94.69 706 VAL A N 1
ATOM 5597 C CA . VAL A 1 706 ? 12.579 8.480 -43.146 1.00 94.69 706 VAL A CA 1
ATOM 5598 C C . VAL A 1 706 ? 12.564 7.306 -44.115 1.00 94.69 706 VAL A C 1
ATOM 5600 O O . VAL A 1 706 ? 11.914 6.294 -43.867 1.00 94.69 706 VAL A O 1
ATOM 5603 N N . ASN A 1 707 ? 13.311 7.426 -45.214 1.00 96.19 707 ASN A N 1
ATOM 5604 C CA . ASN A 1 707 ? 13.519 6.340 -46.163 1.00 96.19 707 ASN A CA 1
ATOM 5605 C C . ASN A 1 707 ? 14.881 5.663 -45.901 1.00 96.19 707 ASN A C 1
ATOM 5607 O O . ASN A 1 707 ? 15.922 6.265 -46.183 1.00 96.19 707 ASN A O 1
ATOM 5611 N N . PRO A 1 708 ? 14.916 4.424 -45.382 1.00 96.38 708 PRO A N 1
ATOM 5612 C CA . PRO A 1 708 ? 16.156 3.778 -44.955 1.00 96.38 708 PRO A CA 1
ATOM 5613 C C . PRO A 1 708 ? 16.963 3.138 -46.089 1.00 96.38 708 PRO A C 1
ATOM 5615 O O . PRO A 1 708 ? 18.028 2.573 -45.827 1.00 96.38 708 PRO A O 1
ATOM 5618 N N . LEU A 1 709 ? 16.487 3.184 -47.337 1.00 96.69 709 LEU A N 1
ATOM 5619 C CA . LEU A 1 709 ? 17.238 2.662 -48.479 1.00 96.69 709 LEU A CA 1
ATOM 5620 C C . LEU A 1 709 ? 18.586 3.389 -48.650 1.00 96.69 709 LEU A C 1
ATOM 5622 O O . LEU A 1 709 ? 18.764 4.492 -48.132 1.00 96.69 709 LEU A O 1
ATOM 5626 N N . PRO A 1 710 ? 19.548 2.811 -49.388 1.00 95.50 710 PRO A N 1
ATOM 5627 C CA . PRO A 1 710 ? 20.735 3.545 -49.822 1.00 95.50 710 PRO A CA 1
ATOM 5628 C C . PRO A 1 710 ? 20.383 4.813 -50.630 1.00 95.50 710 PRO A C 1
ATOM 5630 O O . PRO A 1 710 ? 19.295 4.871 -51.212 1.00 95.50 710 PRO A O 1
ATOM 5633 N N . PRO A 1 711 ? 21.280 5.814 -50.692 1.00 96.56 711 PRO A N 1
ATOM 5634 C CA . PRO A 1 711 ? 21.115 7.020 -51.491 1.00 96.56 711 PRO A CA 1
ATOM 5635 C C . PRO A 1 711 ? 20.700 6.724 -52.935 1.00 96.56 711 PRO A C 1
ATOM 5637 O O . PRO A 1 711 ? 21.325 5.920 -53.633 1.00 96.56 711 PRO A O 1
ATOM 5640 N N . HIS A 1 712 ? 19.635 7.378 -53.386 1.00 96.25 712 HIS A N 1
ATOM 5641 C CA . HIS A 1 712 ? 19.067 7.184 -54.716 1.00 96.25 712 HIS A CA 1
ATOM 5642 C C . HIS A 1 712 ? 18.401 8.451 -55.256 1.00 96.25 712 HIS A C 1
ATOM 5644 O O . HIS A 1 712 ? 17.942 9.317 -54.501 1.00 96.25 712 HIS A O 1
ATOM 5650 N N . TYR A 1 713 ? 18.307 8.514 -56.584 1.00 96.19 713 TYR A N 1
ATOM 5651 C CA . TYR A 1 713 ? 17.452 9.451 -57.301 1.00 96.19 713 TYR A CA 1
ATOM 5652 C C . TYR A 1 713 ? 16.155 8.765 -57.730 1.00 96.19 713 TYR A C 1
ATOM 5654 O O . TYR A 1 713 ? 16.169 7.620 -58.180 1.00 96.19 713 TYR A O 1
ATOM 5662 N N . LEU A 1 714 ? 15.036 9.484 -57.646 1.00 96.31 714 LEU A N 1
ATOM 5663 C CA . LEU A 1 714 ? 13.729 9.013 -58.105 1.00 96.31 714 LEU A CA 1
ATOM 5664 C C . LEU A 1 714 ? 13.002 10.125 -58.862 1.00 96.31 714 LEU A C 1
ATOM 5666 O O . LEU A 1 714 ? 12.776 11.210 -58.327 1.00 96.31 714 LEU A O 1
ATOM 5670 N N . CYS A 1 715 ? 12.599 9.872 -60.103 1.00 95.31 715 CYS A N 1
ATOM 5671 C CA . CYS A 1 715 ? 11.790 10.822 -60.852 1.00 95.31 715 CYS A CA 1
ATOM 5672 C C . CYS A 1 715 ? 10.334 10.800 -60.354 1.00 95.31 715 CYS A C 1
ATOM 5674 O O . CYS A 1 715 ? 9.677 9.762 -60.450 1.00 95.31 715 CYS A O 1
ATOM 5676 N N . PRO A 1 716 ? 9.765 11.930 -59.895 1.00 94.12 716 PRO A N 1
ATOM 5677 C CA . PRO A 1 716 ? 8.385 11.948 -59.411 1.00 94.12 716 PRO A CA 1
ATOM 5678 C C . PRO A 1 716 ? 7.358 11.704 -60.531 1.00 94.12 716 PRO A C 1
ATOM 5680 O O . PRO A 1 716 ? 6.258 11.226 -60.242 1.00 94.12 716 PRO A O 1
ATOM 5683 N N . LYS A 1 717 ? 7.726 11.995 -61.793 1.00 93.50 717 LYS A N 1
ATOM 5684 C CA . LYS A 1 717 ? 6.859 11.915 -62.980 1.00 93.50 717 LYS A CA 1
ATOM 5685 C C . LYS A 1 717 ? 6.881 10.536 -63.647 1.00 93.50 717 LYS A C 1
ATOM 5687 O O . LYS A 1 717 ? 5.870 9.848 -63.608 1.00 93.50 717 LYS A O 1
ATOM 5692 N N . CYS A 1 718 ? 8.001 10.137 -64.259 1.00 92.56 718 CYS A N 1
ATOM 5693 C CA . CYS A 1 718 ? 8.093 8.866 -64.998 1.00 92.56 718 CYS A CA 1
ATOM 5694 C C . CYS A 1 718 ? 8.548 7.676 -64.142 1.00 92.56 718 CYS A C 1
ATOM 5696 O O . CYS A 1 718 ? 8.603 6.563 -64.644 1.00 92.56 718 CYS A O 1
ATOM 5698 N N . LYS A 1 719 ? 8.858 7.902 -62.858 1.00 94.06 719 LYS A N 1
ATOM 5699 C CA . LYS A 1 719 ? 9.324 6.879 -61.905 1.00 94.06 719 LYS A CA 1
ATOM 5700 C C . LYS A 1 719 ? 10.701 6.273 -62.208 1.00 94.06 719 LYS A C 1
ATOM 5702 O O . LYS A 1 719 ? 11.108 5.362 -61.499 1.00 94.06 719 LYS A O 1
ATOM 5707 N N . HIS A 1 720 ? 11.455 6.834 -63.162 1.00 94.06 720 HIS A N 1
ATOM 5708 C CA . HIS A 1 720 ? 12.868 6.494 -63.380 1.00 94.06 720 HIS A CA 1
ATOM 5709 C C . HIS A 1 720 ? 13.670 6.562 -62.075 1.00 94.06 720 HIS A C 1
ATOM 5711 O O . HIS A 1 720 ? 13.571 7.550 -61.339 1.00 94.06 720 HIS A O 1
ATOM 5717 N N . PHE A 1 721 ? 14.466 5.532 -61.804 1.00 94.81 721 PHE A N 1
ATOM 5718 C CA . PHE A 1 721 ? 15.135 5.313 -60.526 1.00 94.81 721 PHE A CA 1
ATOM 5719 C C . PHE A 1 721 ? 16.615 4.976 -60.734 1.00 94.81 721 PHE A C 1
ATOM 5721 O O . PHE A 1 721 ? 16.960 4.190 -61.614 1.00 94.81 721 PHE A O 1
ATOM 5728 N N . GLU A 1 722 ? 17.492 5.549 -59.906 1.00 93.75 722 GLU A N 1
ATOM 5729 C CA . GLU A 1 722 ? 18.938 5.316 -59.978 1.00 93.75 722 GLU A CA 1
ATOM 5730 C C . GLU A 1 722 ? 19.562 5.226 -58.583 1.00 93.75 722 GLU A C 1
ATOM 5732 O O . GLU A 1 722 ? 19.393 6.130 -57.758 1.00 93.75 722 GLU A O 1
ATOM 5737 N N . TRP A 1 723 ? 20.354 4.182 -58.333 1.00 94.50 723 TRP A N 1
ATOM 5738 C CA . TRP A 1 723 ? 21.185 4.090 -57.134 1.00 94.50 723 TRP A CA 1
ATOM 5739 C C . TRP A 1 723 ? 22.383 5.029 -57.252 1.00 94.50 723 TRP A C 1
ATOM 5741 O O . TRP A 1 723 ? 23.194 4.905 -58.170 1.00 94.50 723 TRP A O 1
ATOM 5751 N N . ALA A 1 724 ? 22.550 5.938 -56.293 1.00 89.25 724 ALA A N 1
ATOM 5752 C CA . ALA A 1 724 ? 23.722 6.806 -56.288 1.00 89.25 724 ALA A CA 1
ATOM 5753 C C . ALA A 1 724 ? 25.001 6.017 -55.971 1.00 89.25 724 ALA A C 1
ATOM 5755 O O . ALA A 1 724 ? 26.060 6.324 -56.501 1.00 89.25 724 ALA A O 1
ATOM 5756 N N . ASN A 1 725 ? 24.907 4.950 -55.175 1.00 85.56 725 ASN A N 1
ATOM 5757 C CA . ASN A 1 725 ? 26.066 4.140 -54.791 1.00 85.56 725 ASN A CA 1
ATOM 5758 C C . ASN A 1 725 ? 26.684 3.347 -55.958 1.00 85.56 725 ASN A C 1
ATOM 5760 O O . ASN A 1 725 ? 27.828 2.902 -55.843 1.00 85.56 725 ASN A O 1
ATOM 5764 N N . ASP A 1 726 ? 25.954 3.189 -57.065 1.00 87.06 726 ASP A N 1
ATOM 5765 C CA . ASP A 1 726 ? 26.475 2.598 -58.301 1.00 87.06 726 ASP A CA 1
ATOM 5766 C C . ASP A 1 726 ? 27.316 3.621 -59.102 1.00 87.06 726 ASP A C 1
ATOM 5768 O O . ASP A 1 726 ? 28.070 3.246 -60.001 1.00 87.06 726 ASP A O 1
ATOM 5772 N N . MET A 1 727 ? 27.253 4.910 -58.740 1.00 86.44 727 MET A N 1
ATOM 5773 C CA . MET A 1 727 ? 28.074 5.985 -59.301 1.00 86.44 727 MET A CA 1
ATOM 5774 C C . MET A 1 727 ? 29.379 6.120 -58.489 1.00 86.44 727 MET A C 1
ATOM 5776 O O . MET A 1 727 ? 29.322 6.320 -57.271 1.00 86.44 727 MET A O 1
ATOM 5780 N N . PRO A 1 728 ? 30.574 6.047 -59.115 1.00 85.12 728 PRO A N 1
ATOM 5781 C CA . PRO A 1 728 ? 31.855 6.075 -58.398 1.00 85.12 728 PRO A CA 1
ATOM 5782 C C . PRO A 1 728 ? 32.037 7.291 -57.480 1.00 85.12 728 PRO A C 1
ATOM 5784 O O . PRO A 1 728 ? 32.583 7.162 -56.386 1.00 85.12 728 PRO A O 1
ATOM 5787 N N . GLU A 1 729 ? 31.537 8.449 -57.909 1.00 85.75 729 GLU A N 1
ATOM 5788 C CA . GLU A 1 729 ? 31.581 9.729 -57.192 1.00 85.75 729 GLU A CA 1
ATOM 5789 C C . GLU A 1 729 ? 30.747 9.761 -55.899 1.00 85.75 729 GLU A C 1
ATOM 5791 O O . GLU A 1 729 ? 31.066 10.512 -54.979 1.00 85.75 729 GLU A O 1
ATOM 5796 N N . PHE A 1 730 ? 29.716 8.918 -55.795 1.00 88.12 730 PHE A N 1
ATOM 5797 C CA . PHE A 1 730 ? 28.764 8.898 -54.679 1.00 88.12 730 PHE A CA 1
ATOM 5798 C C . PHE A 1 730 ? 28.800 7.589 -53.880 1.00 88.12 730 PHE A C 1
ATOM 5800 O O . PHE A 1 730 ? 28.041 7.419 -52.929 1.00 88.12 730 PHE A O 1
ATOM 5807 N N . LYS A 1 731 ? 29.720 6.673 -54.204 1.00 85.12 731 LYS A N 1
ATOM 5808 C CA . LYS A 1 731 ? 29.826 5.334 -53.601 1.00 85.12 731 LYS A CA 1
ATOM 5809 C C . LYS A 1 731 ? 29.930 5.329 -52.069 1.00 85.12 731 LYS A C 1
ATOM 5811 O O . LYS A 1 731 ? 29.500 4.371 -51.428 1.00 85.12 731 LYS A O 1
ATOM 5816 N N . THR A 1 732 ? 30.532 6.361 -51.480 1.00 86.88 732 THR A N 1
ATOM 5817 C CA . THR A 1 732 ? 30.731 6.491 -50.025 1.00 86.88 732 THR A CA 1
ATOM 5818 C C . THR A 1 732 ? 29.660 7.333 -49.330 1.00 86.88 732 THR A C 1
ATOM 5820 O O . THR A 1 732 ? 29.673 7.410 -48.097 1.00 86.88 732 THR A O 1
ATOM 5823 N N . LEU A 1 733 ? 28.737 7.947 -50.082 1.00 89.38 733 LEU A N 1
ATOM 5824 C CA . LEU A 1 733 ? 27.647 8.730 -49.507 1.00 89.38 733 LEU A CA 1
ATOM 5825 C C . LEU A 1 733 ? 26.706 7.830 -48.709 1.00 89.38 733 LEU A C 1
ATOM 5827 O O . LEU A 1 733 ? 26.423 6.688 -49.074 1.00 89.38 733 LEU A O 1
ATOM 5831 N N . ARG A 1 734 ? 26.226 8.371 -47.589 1.00 89.25 734 ARG A N 1
ATOM 5832 C CA . ARG A 1 734 ? 25.315 7.668 -46.676 1.00 89.25 734 ARG A CA 1
ATOM 5833 C C . ARG A 1 734 ? 23.906 8.247 -46.687 1.00 89.25 734 ARG A C 1
ATOM 5835 O O . ARG A 1 734 ? 22.970 7.490 -46.444 1.00 89.25 734 ARG A O 1
ATOM 5842 N N . SER A 1 735 ? 23.757 9.531 -47.019 1.00 95.06 735 SER A N 1
ATOM 5843 C CA . SER A 1 735 ? 22.469 10.209 -47.162 1.00 95.06 735 SER A CA 1
ATOM 5844 C C . SER A 1 735 ? 22.240 10.671 -48.597 1.00 95.06 735 SER A C 1
ATOM 5846 O O . SER A 1 735 ? 23.105 11.272 -49.227 1.00 95.06 735 SER A O 1
ATOM 5848 N N . GLY A 1 736 ? 21.037 10.427 -49.105 1.00 93.88 736 GLY A N 1
ATOM 5849 C CA . GLY A 1 736 ? 20.575 10.941 -50.383 1.00 93.88 736 GLY A CA 1
ATOM 5850 C C . GLY A 1 736 ? 20.322 12.443 -50.361 1.00 93.88 736 GLY A C 1
ATOM 5851 O O . GLY A 1 736 ? 20.284 13.055 -51.419 1.00 93.88 736 GLY A O 1
ATOM 5852 N N . PHE A 1 737 ? 20.187 13.074 -49.192 1.00 93.88 737 PHE A N 1
ATOM 5853 C CA . PHE A 1 737 ? 20.021 14.530 -49.119 1.00 93.88 737 PHE A CA 1
ATOM 5854 C C . PHE A 1 737 ? 21.295 15.293 -49.500 1.00 93.88 737 PHE A C 1
ATOM 5856 O O . PHE A 1 737 ? 21.198 16.430 -49.963 1.00 93.88 737 PHE A O 1
ATOM 5863 N N . ASP A 1 738 ? 22.452 14.634 -49.410 1.00 93.81 738 ASP A N 1
ATOM 5864 C CA . ASP A 1 738 ? 23.750 15.165 -49.835 1.00 93.81 738 ASP A CA 1
ATOM 5865 C C . ASP A 1 738 ? 23.959 15.082 -51.358 1.00 93.81 738 ASP A C 1
ATOM 5867 O O . ASP A 1 738 ? 24.924 15.635 -51.888 1.00 93.81 738 ASP A O 1
ATOM 5871 N N . LEU A 1 739 ? 23.067 14.400 -52.088 1.00 93.62 739 LEU A N 1
ATOM 5872 C CA . LEU A 1 739 ? 23.175 14.279 -53.539 1.00 93.62 739 LEU A CA 1
ATOM 5873 C C . LEU A 1 739 ? 22.956 15.639 -54.217 1.00 93.62 739 LEU A C 1
ATOM 5875 O O . LEU A 1 739 ? 22.049 16.382 -53.829 1.00 93.62 739 LEU A O 1
ATOM 5879 N N . PRO A 1 740 ? 23.722 15.993 -55.262 1.00 93.81 740 PRO A N 1
ATOM 5880 C CA . PRO A 1 740 ? 23.459 17.205 -56.029 1.00 93.81 740 PRO A CA 1
ATOM 5881 C C . PRO A 1 740 ? 22.108 17.122 -56.754 1.00 93.81 740 PRO A C 1
ATOM 5883 O O . PRO A 1 740 ? 21.554 16.052 -56.984 1.00 93.81 740 PRO A O 1
ATOM 5886 N N . LYS A 1 741 ? 21.531 18.266 -57.124 1.00 95.06 741 LYS A N 1
ATOM 5887 C CA . LYS A 1 741 ? 20.309 18.277 -57.941 1.00 95.06 741 LYS A CA 1
ATOM 5888 C C . LYS A 1 741 ? 20.596 17.667 -59.318 1.00 95.06 741 LYS A C 1
ATOM 5890 O O . LYS A 1 741 ? 21.593 18.016 -59.946 1.00 95.06 741 LYS A O 1
ATOM 5895 N N . LYS A 1 742 ? 19.699 16.807 -59.808 1.00 93.44 742 LYS A N 1
ATOM 5896 C CA . LYS A 1 742 ? 19.820 16.114 -61.100 1.00 93.44 742 LYS A CA 1
ATOM 5897 C C . LYS A 1 742 ? 18.486 16.141 -61.849 1.00 93.44 742 LYS A C 1
ATOM 5899 O O . LYS A 1 742 ? 17.425 16.013 -61.238 1.00 93.44 742 LYS A O 1
ATOM 5904 N N . LYS A 1 743 ? 18.527 16.307 -63.174 1.00 96.19 743 LYS A N 1
ATOM 5905 C CA . LYS A 1 743 ? 17.352 16.138 -64.044 1.00 96.19 743 LYS A CA 1
ATOM 5906 C C . LYS A 1 743 ? 17.224 14.682 -64.476 1.00 96.19 743 LYS A C 1
ATOM 5908 O O . LYS A 1 743 ? 18.224 14.027 -64.753 1.00 96.19 743 LYS A O 1
ATOM 5913 N N . CYS A 1 744 ? 15.990 14.204 -64.560 1.00 94.69 744 CYS A N 1
ATOM 5914 C CA . CYS A 1 744 ? 15.675 12.866 -65.027 1.00 94.69 744 CYS A CA 1
ATOM 5915 C C . CYS A 1 744 ? 16.137 12.698 -66.482 1.00 94.69 744 CYS A C 1
ATOM 5917 O O . CYS A 1 744 ? 15.756 13.525 -67.317 1.00 94.69 744 CYS A O 1
ATOM 5919 N N . PRO A 1 745 ? 16.912 11.646 -66.800 1.00 93.56 745 PRO A N 1
ATOM 5920 C CA . PRO A 1 745 ? 17.401 11.413 -68.156 1.00 93.56 745 PRO A CA 1
ATOM 5921 C C . PRO A 1 745 ? 16.282 11.051 -69.142 1.00 93.56 745 PRO A C 1
ATOM 5923 O O . PRO A 1 745 ? 16.448 11.267 -70.336 1.00 93.56 745 PRO A O 1
ATOM 5926 N N . GLU A 1 746 ? 15.139 10.550 -68.663 1.00 93.50 746 GLU A N 1
ATOM 5927 C CA . GLU A 1 746 ? 14.025 10.142 -69.528 1.00 93.50 746 GLU A CA 1
ATOM 5928 C C . GLU A 1 746 ? 13.052 11.284 -69.843 1.00 93.50 746 GLU A C 1
ATOM 5930 O O . GLU A 1 746 ? 12.640 11.457 -70.986 1.00 93.50 746 GLU A O 1
ATOM 5935 N N . CYS A 1 747 ? 12.655 12.073 -68.837 1.00 94.44 747 CYS A N 1
ATOM 5936 C CA . CYS A 1 747 ? 11.585 13.068 -68.992 1.00 94.44 747 CYS A CA 1
ATOM 5937 C C . CYS A 1 747 ? 11.986 14.505 -68.626 1.00 94.44 747 CYS A C 1
ATOM 5939 O O . CYS A 1 747 ? 11.137 15.399 -68.635 1.00 94.44 747 CYS A O 1
ATOM 5941 N N . GLY A 1 748 ? 13.246 14.738 -68.243 1.00 93.00 748 GLY A N 1
ATOM 5942 C CA . GLY A 1 748 ? 13.802 16.062 -67.935 1.00 93.00 748 GLY A CA 1
ATOM 5943 C C . GLY A 1 748 ? 13.341 16.700 -66.617 1.00 93.00 748 GLY A C 1
ATOM 5944 O O . GLY A 1 748 ? 13.847 17.761 -66.249 1.00 93.00 748 GLY A O 1
ATOM 5945 N N . THR A 1 749 ? 12.406 16.079 -65.891 1.00 96.00 749 THR A N 1
ATOM 5946 C CA . THR A 1 749 ? 11.909 16.553 -64.586 1.00 96.00 749 THR A CA 1
ATOM 5947 C C . THR A 1 749 ? 13.006 16.476 -63.521 1.00 96.00 749 THR A C 1
ATOM 5949 O O . THR A 1 749 ? 13.791 15.532 -63.521 1.00 96.00 749 THR A O 1
ATOM 5952 N N . GLU A 1 750 ? 13.080 17.449 -62.608 1.00 96.06 750 GLU A N 1
ATOM 5953 C CA . GLU A 1 750 ? 14.013 17.397 -61.471 1.00 96.06 750 GLU A CA 1
ATOM 5954 C C . GLU A 1 750 ? 13.724 16.157 -60.607 1.00 96.06 750 GLU A C 1
ATOM 5956 O O . GLU A 1 750 ? 12.577 15.900 -60.235 1.00 96.06 750 GLU A O 1
ATOM 5961 N N . MET A 1 751 ? 14.752 15.347 -60.345 1.00 95.81 751 MET A N 1
ATOM 5962 C CA . MET A 1 751 ? 14.610 14.102 -59.588 1.00 95.81 751 MET A CA 1
ATOM 5963 C C . MET A 1 751 ? 14.597 14.379 -58.084 1.00 95.81 751 MET A C 1
ATOM 5965 O O . MET A 1 751 ? 15.348 15.217 -57.580 1.00 95.81 751 MET A O 1
ATOM 5969 N N . LEU A 1 752 ? 13.778 13.621 -57.355 1.00 95.25 752 LEU A N 1
ATOM 5970 C CA . LEU A 1 752 ? 13.840 13.546 -55.902 1.00 95.25 752 LEU A CA 1
ATOM 5971 C C . LEU A 1 752 ? 15.130 12.842 -55.478 1.00 95.25 752 LEU A C 1
ATOM 5973 O O . LEU A 1 752 ? 15.641 11.978 -56.191 1.00 95.25 752 LEU A O 1
ATOM 5977 N N . ARG A 1 753 ? 15.630 13.208 -54.300 1.00 95.31 753 ARG A N 1
ATOM 5978 C CA . ARG A 1 753 ? 16.861 12.682 -53.708 1.00 95.31 753 ARG A CA 1
ATOM 5979 C C . ARG A 1 753 ? 16.528 12.149 -52.323 1.00 95.31 753 ARG A C 1
ATOM 5981 O O . ARG A 1 753 ? 15.986 12.900 -51.511 1.00 95.31 753 ARG A O 1
ATOM 5988 N N . ASN A 1 754 ? 16.777 10.870 -52.062 1.00 94.62 754 ASN A N 1
ATOM 5989 C CA . ASN A 1 754 ? 16.416 10.253 -50.783 1.00 94.62 754 ASN A CA 1
ATOM 5990 C C . ASN A 1 754 ? 17.284 9.018 -50.481 1.00 94.62 754 ASN A C 1
ATOM 5992 O O . ASN A 1 754 ? 18.157 8.661 -51.268 1.00 94.62 754 ASN A O 1
ATOM 5996 N N . GLY A 1 755 ? 17.045 8.372 -49.340 1.00 95.50 755 GLY A N 1
ATOM 5997 C CA . GLY A 1 755 ? 17.750 7.178 -48.878 1.00 95.50 755 GLY A CA 1
ATOM 5998 C C . GLY A 1 755 ? 18.830 7.496 -47.845 1.00 95.50 755 GLY A C 1
ATOM 5999 O O . GLY A 1 755 ? 19.762 8.237 -48.128 1.00 95.50 755 GLY A O 1
ATOM 6000 N N . GLN A 1 756 ? 18.706 6.949 -46.637 1.00 95.56 756 GLN A N 1
ATOM 6001 C CA . GLN A 1 756 ? 19.557 7.272 -45.484 1.00 95.56 756 GLN A CA 1
ATOM 6002 C C . GLN A 1 756 ? 20.504 6.130 -45.059 1.00 95.56 756 GLN A C 1
ATOM 6004 O O . GLN A 1 756 ? 21.164 6.225 -44.027 1.00 95.56 756 GLN A O 1
ATOM 6009 N N . SER A 1 757 ? 20.576 5.041 -45.836 1.00 93.25 757 SER A N 1
ATOM 6010 C CA . SER A 1 757 ? 21.435 3.868 -45.570 1.00 93.25 757 SER A CA 1
ATOM 6011 C C . SER A 1 757 ? 21.267 3.264 -44.170 1.00 93.25 757 SER A C 1
ATOM 6013 O O . SER A 1 757 ? 22.254 2.958 -43.496 1.00 93.25 757 SER A O 1
ATOM 6015 N N . ILE A 1 758 ? 20.027 3.090 -43.714 1.00 93.75 758 ILE A N 1
ATOM 6016 C CA . ILE A 1 758 ? 19.752 2.618 -42.354 1.00 93.75 758 ILE A CA 1
ATOM 6017 C C . ILE A 1 758 ? 19.409 1.117 -42.389 1.00 93.75 758 ILE A C 1
ATOM 6019 O O . ILE A 1 758 ? 18.485 0.706 -43.108 1.00 93.75 758 ILE A O 1
ATOM 6023 N N . PRO A 1 759 ? 20.135 0.267 -41.638 1.00 92.19 759 PRO A N 1
ATOM 6024 C CA . PRO A 1 759 ? 19.852 -1.161 -41.593 1.00 92.19 759 PRO A CA 1
ATOM 6025 C C . PRO A 1 759 ? 18.596 -1.444 -40.764 1.00 92.19 759 PRO A C 1
ATOM 6027 O O . PRO A 1 759 ? 18.450 -0.931 -39.651 1.00 92.19 759 PRO A O 1
ATOM 6030 N N . PHE A 1 760 ? 17.721 -2.298 -41.298 1.00 89.62 760 PHE A N 1
ATOM 6031 C CA . PHE A 1 760 ? 16.463 -2.719 -40.668 1.00 89.62 760 PHE A CA 1
ATOM 6032 C C . PHE A 1 760 ? 16.680 -3.393 -39.311 1.00 89.62 760 PHE A C 1
ATOM 6034 O O . PHE A 1 760 ? 15.876 -3.266 -38.393 1.00 89.62 760 PHE A O 1
ATOM 6041 N N . GLU A 1 761 ? 17.807 -4.079 -39.167 1.00 88.19 761 GLU A N 1
ATOM 6042 C CA . GLU A 1 761 ? 18.193 -4.846 -37.989 1.00 88.19 761 GLU A CA 1
ATOM 6043 C C . GLU A 1 761 ? 18.391 -3.941 -36.754 1.00 88.19 761 GLU A C 1
ATOM 6045 O O . GLU A 1 761 ? 18.335 -4.414 -35.623 1.00 88.19 761 GLU A O 1
ATOM 6050 N N . THR A 1 762 ? 18.518 -2.620 -36.940 1.00 84.31 762 THR A N 1
ATOM 6051 C CA . THR A 1 762 ? 18.445 -1.627 -35.847 1.00 84.31 762 THR A CA 1
ATOM 6052 C C . THR A 1 762 ? 17.091 -1.660 -35.125 1.00 84.31 762 THR A C 1
ATOM 6054 O O . THR A 1 762 ? 17.011 -1.392 -33.919 1.00 84.31 762 THR A O 1
ATOM 6057 N N . PHE A 1 763 ? 16.024 -1.989 -35.857 1.00 80.38 763 PHE A N 1
ATOM 6058 C CA . PHE A 1 763 ? 14.659 -2.031 -35.353 1.00 80.38 763 PHE A CA 1
ATOM 6059 C C . PHE A 1 763 ? 14.369 -3.338 -34.614 1.00 80.38 763 PHE A C 1
ATOM 6061 O O . PHE A 1 763 ? 14.200 -3.307 -33.394 1.00 80.38 763 PHE A O 1
ATOM 6068 N N . LEU A 1 764 ? 14.390 -4.466 -35.335 1.00 79.38 764 LEU A N 1
ATOM 6069 C CA . LEU A 1 764 ? 13.986 -5.792 -34.840 1.00 79.38 764 LEU A CA 1
ATOM 6070 C C . LEU A 1 764 ? 15.144 -6.670 -34.337 1.00 79.38 764 LEU A C 1
ATOM 6072 O O . LEU A 1 764 ? 14.905 -7.746 -33.798 1.00 79.38 764 LEU A O 1
ATOM 6076 N N . GLY A 1 765 ? 16.401 -6.257 -34.495 1.00 80.25 765 GLY A N 1
ATOM 6077 C CA . GLY A 1 765 ? 17.536 -7.162 -34.304 1.00 80.25 765 GLY A CA 1
ATOM 6078 C C . GLY A 1 765 ? 17.657 -8.185 -35.440 1.00 80.25 765 GLY A C 1
ATOM 6079 O O . GLY A 1 765 ? 16.887 -8.186 -36.400 1.00 80.25 765 GLY A O 1
ATOM 6080 N N . PHE A 1 766 ? 18.652 -9.067 -35.349 1.00 73.69 766 PHE A N 1
ATOM 6081 C CA . PHE A 1 766 ? 18.915 -10.073 -36.388 1.00 73.69 766 PHE A CA 1
ATOM 6082 C C . PHE A 1 766 ? 18.004 -11.304 -36.284 1.00 73.69 766 PHE A C 1
ATOM 6084 O O . PHE A 1 766 ? 17.855 -12.031 -37.263 1.00 73.69 766 PHE A O 1
ATOM 6091 N N . LYS A 1 767 ? 17.420 -11.554 -35.104 1.00 67.62 767 LYS A N 1
ATOM 6092 C CA . LYS A 1 767 ? 16.570 -12.723 -34.821 1.00 67.62 767 LYS A CA 1
ATOM 6093 C C . LYS A 1 767 ? 15.153 -12.347 -34.376 1.00 67.62 767 LYS A C 1
ATOM 6095 O O . LYS A 1 767 ? 14.465 -13.205 -33.836 1.00 67.62 767 LYS A O 1
ATOM 6100 N N . ALA A 1 768 ? 14.744 -11.086 -34.557 1.00 62.78 768 ALA A N 1
ATOM 6101 C CA . ALA A 1 768 ? 13.494 -10.548 -34.006 1.00 62.78 768 ALA A CA 1
ATOM 6102 C C . ALA A 1 768 ? 13.363 -10.732 -32.478 1.00 62.78 768 ALA A C 1
ATOM 6104 O O . ALA A 1 768 ? 12.266 -10.772 -31.927 1.00 62.78 768 ALA A O 1
ATOM 6105 N N . ASP A 1 769 ? 14.502 -10.844 -31.793 1.00 64.75 769 ASP A N 1
ATOM 6106 C CA . ASP A 1 769 ? 14.633 -11.014 -30.347 1.00 64.75 769 ASP A CA 1
ATOM 6107 C C . ASP A 1 769 ? 14.364 -9.716 -29.574 1.00 64.75 769 ASP A C 1
ATOM 6109 O O . ASP A 1 769 ? 14.233 -9.724 -28.350 1.00 64.75 769 ASP A O 1
ATOM 6113 N N . LYS A 1 770 ? 14.248 -8.600 -30.296 1.00 70.31 770 LYS A N 1
ATOM 6114 C CA . LYS A 1 770 ? 13.866 -7.302 -29.761 1.00 70.31 770 LYS A CA 1
ATOM 6115 C C . LYS A 1 770 ? 12.404 -7.014 -30.100 1.00 70.31 770 LYS A C 1
ATOM 6117 O O . LYS A 1 770 ? 12.037 -6.960 -31.272 1.00 70.31 770 LYS A O 1
ATOM 6122 N N . VAL A 1 771 ? 11.594 -6.769 -29.071 1.00 69.38 771 VAL A N 1
ATOM 6123 C CA . VAL A 1 771 ? 10.244 -6.212 -29.230 1.00 69.38 771 VAL A CA 1
ATOM 6124 C C . VAL A 1 771 ? 10.385 -4.742 -29.659 1.00 69.38 771 VAL A C 1
ATOM 6126 O O . VAL A 1 771 ? 11.071 -3.987 -28.965 1.00 69.38 771 VAL A O 1
ATOM 6129 N N . PRO A 1 772 ? 9.832 -4.328 -30.813 1.00 71.88 772 PRO A N 1
ATOM 6130 C CA . PRO A 1 772 ? 9.968 -2.969 -31.314 1.00 71.88 772 PRO A CA 1
ATOM 6131 C C . PRO A 1 772 ? 8.949 -2.008 -30.686 1.00 71.88 772 PRO A C 1
ATOM 6133 O O . PRO A 1 772 ? 7.756 -2.304 -30.653 1.00 71.88 772 PRO A O 1
ATOM 6136 N N . ASP A 1 773 ? 9.410 -0.812 -30.321 1.00 77.19 773 ASP A N 1
ATOM 6137 C CA . ASP A 1 773 ? 8.549 0.329 -29.995 1.00 77.19 773 ASP A CA 1
ATOM 6138 C C . ASP A 1 773 ? 8.416 1.247 -31.224 1.00 77.19 773 ASP A C 1
ATOM 6140 O O . ASP A 1 773 ? 9.411 1.557 -31.893 1.00 77.19 773 ASP A O 1
ATOM 6144 N N . ILE A 1 774 ? 7.189 1.682 -31.536 1.00 86.81 774 ILE A N 1
ATOM 6145 C CA . ILE A 1 774 ? 6.911 2.658 -32.601 1.00 86.81 774 ILE A CA 1
ATOM 6146 C C . ILE A 1 774 ? 6.659 4.024 -31.961 1.00 86.81 774 ILE A C 1
ATOM 6148 O O . ILE A 1 774 ? 5.629 4.244 -31.326 1.00 86.81 774 ILE A O 1
ATOM 6152 N N . ASP A 1 775 ? 7.598 4.948 -32.161 1.00 88.62 775 ASP A N 1
ATOM 6153 C CA . ASP A 1 775 ? 7.523 6.310 -31.638 1.00 88.62 775 ASP A CA 1
ATOM 6154 C C . ASP A 1 775 ? 6.918 7.272 -32.670 1.00 88.62 775 ASP A C 1
ATOM 6156 O O . ASP A 1 775 ? 7.465 7.457 -33.759 1.00 88.62 775 ASP A O 1
ATOM 6160 N N . LEU A 1 776 ? 5.835 7.955 -32.296 1.00 89.12 776 LEU A N 1
ATOM 6161 C CA . LEU A 1 776 ? 5.190 8.990 -33.108 1.00 89.12 776 LEU A CA 1
ATOM 6162 C C . LEU A 1 776 ? 5.190 10.320 -32.344 1.00 89.12 776 LEU A C 1
ATOM 6164 O O . LEU A 1 776 ? 4.745 10.379 -31.196 1.00 89.12 776 LEU A O 1
ATOM 6168 N N . ASN A 1 777 ? 5.682 11.397 -32.965 1.00 89.44 777 ASN A N 1
ATOM 6169 C CA . ASN A 1 777 ? 5.622 12.735 -32.373 1.00 89.44 777 ASN A CA 1
ATOM 6170 C C . ASN A 1 777 ? 4.385 13.477 -32.882 1.00 89.44 777 ASN A C 1
ATOM 6172 O O . ASN A 1 777 ? 4.414 14.107 -33.941 1.00 89.44 777 ASN A O 1
ATOM 6176 N N . PHE A 1 778 ? 3.318 13.421 -32.093 1.00 87.44 778 PHE A N 1
ATOM 6177 C CA . PHE A 1 778 ? 2.116 14.212 -32.322 1.00 87.44 778 PHE A CA 1
ATOM 6178 C C . PHE A 1 778 ? 2.272 15.641 -31.778 1.00 87.44 778 PHE A C 1
ATOM 6180 O O . PHE A 1 778 ? 2.882 15.823 -30.718 1.00 87.44 778 PHE A O 1
ATOM 6187 N N . PRO A 1 779 ? 1.692 16.650 -32.452 1.00 86.75 779 PRO A N 1
ATOM 6188 C CA . PRO A 1 779 ? 1.463 17.967 -31.866 1.00 86.75 779 PRO A CA 1
ATOM 6189 C C . PRO A 1 779 ? 0.708 17.868 -30.531 1.00 86.75 779 PRO A C 1
ATOM 6191 O O . PRO A 1 779 ? -0.106 16.964 -30.329 1.00 86.75 779 PRO A O 1
ATOM 6194 N N . ALA A 1 780 ? 0.994 18.784 -29.602 1.00 86.19 780 ALA A N 1
ATOM 6195 C CA . ALA A 1 780 ? 0.478 18.715 -28.230 1.00 86.19 780 ALA A CA 1
ATOM 6196 C C . ALA A 1 780 ? -1.058 18.796 -28.151 1.00 86.19 780 ALA A C 1
ATOM 6198 O O . ALA A 1 780 ? -1.660 18.206 -27.257 1.00 86.19 780 ALA A O 1
ATOM 6199 N N . ASP A 1 781 ? -1.686 19.501 -29.088 1.00 86.00 781 ASP A N 1
ATOM 6200 C CA . ASP A 1 781 ? -3.134 19.659 -29.209 1.00 86.00 781 ASP A CA 1
ATOM 6201 C C . ASP A 1 781 ? -3.824 18.452 -29.871 1.00 86.00 781 ASP A C 1
ATOM 6203 O O . ASP A 1 781 ? -4.982 18.168 -29.567 1.00 86.00 781 ASP A O 1
ATOM 6207 N N . TYR A 1 782 ? -3.110 17.685 -30.701 1.00 86.88 782 TYR A N 1
ATOM 6208 C CA . TYR A 1 782 ? -3.616 16.426 -31.256 1.00 86.88 782 TYR A CA 1
ATOM 6209 C C . TYR A 1 782 ? -3.375 15.218 -30.340 1.00 86.88 782 TYR A C 1
ATOM 6211 O O . TYR A 1 782 ? -4.160 14.271 -30.351 1.00 86.88 782 TYR A O 1
ATOM 6219 N N . GLN A 1 783 ? -2.316 15.214 -29.525 1.00 89.88 783 GLN A N 1
ATOM 6220 C CA . GLN A 1 783 ? -1.946 14.052 -28.707 1.00 89.88 783 GLN A CA 1
ATOM 6221 C C . GLN A 1 783 ? -3.119 13.454 -27.887 1.00 89.88 783 GLN A C 1
ATOM 6223 O O . GLN A 1 783 ? -3.278 12.230 -27.912 1.00 89.88 783 GLN A O 1
ATOM 6228 N N . PRO A 1 784 ? -3.982 14.244 -27.210 1.00 90.88 784 P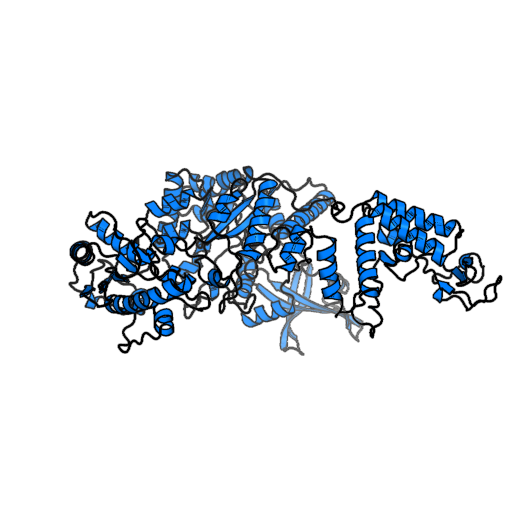RO A N 1
ATOM 6229 C CA . PRO A 1 784 ? -5.156 13.704 -26.522 1.00 90.88 784 PRO A CA 1
ATOM 6230 C C . PRO A 1 784 ? -6.169 13.047 -27.469 1.00 90.88 784 PRO A C 1
ATOM 6232 O O . PRO A 1 784 ? -6.696 11.987 -27.138 1.00 90.88 784 PRO A O 1
ATOM 6235 N N . LYS A 1 785 ? -6.407 13.628 -28.654 1.00 89.56 785 LYS A N 1
ATOM 6236 C CA . LYS A 1 785 ? -7.288 13.051 -29.684 1.00 89.56 785 LYS A CA 1
ATOM 6237 C C . LYS A 1 785 ? -6.746 11.713 -30.178 1.00 89.56 785 LYS A C 1
ATOM 6239 O O . LYS A 1 785 ? -7.488 10.741 -30.229 1.00 89.56 785 LYS A O 1
ATOM 6244 N N . GLY A 1 786 ? -5.441 11.639 -30.448 1.00 89.94 786 GLY A N 1
ATOM 6245 C CA . GLY A 1 786 ? -4.770 10.395 -30.828 1.00 89.94 786 GLY A CA 1
ATOM 6246 C C . GLY A 1 786 ? -4.937 9.292 -29.777 1.00 89.94 786 GLY A C 1
ATOM 6247 O O . GLY A 1 786 ? -5.243 8.158 -30.129 1.00 89.94 786 GLY A O 1
ATOM 6248 N N . HIS A 1 787 ? -4.820 9.621 -28.484 1.00 90.94 787 HIS A N 1
ATOM 6249 C CA . HIS A 1 787 ? -5.081 8.663 -27.399 1.00 90.94 787 HIS A CA 1
ATOM 6250 C C . HIS A 1 787 ? -6.557 8.230 -27.300 1.00 90.94 787 HIS A C 1
ATOM 6252 O O . HIS A 1 787 ? -6.842 7.106 -26.897 1.00 90.94 787 HIS A O 1
ATOM 6258 N N . LEU A 1 788 ? -7.514 9.100 -27.629 1.00 90.00 788 LEU A N 1
ATOM 6259 C CA . LEU A 1 788 ? -8.930 8.719 -27.667 1.00 90.00 788 LEU A CA 1
ATOM 6260 C C . LEU A 1 788 ? -9.242 7.846 -28.885 1.00 90.00 788 LEU A C 1
ATOM 6262 O O . LEU A 1 788 ? -10.007 6.893 -28.767 1.00 90.00 788 LEU A O 1
ATOM 6266 N N . TYR A 1 789 ? -8.596 8.113 -30.019 1.00 90.94 789 TYR A N 1
ATOM 6267 C CA . TYR A 1 789 ? -8.727 7.297 -31.220 1.00 90.94 789 TYR A CA 1
ATOM 6268 C C . TYR A 1 789 ? -8.150 5.888 -31.026 1.00 90.94 789 TYR A C 1
ATOM 6270 O O . TYR A 1 789 ? -8.752 4.915 -31.474 1.00 90.94 789 TYR A O 1
ATOM 6278 N N . THR A 1 790 ? -7.038 5.728 -30.288 1.00 90.25 790 THR A N 1
ATOM 6279 C CA . THR A 1 790 ? -6.565 4.376 -29.930 1.00 90.25 790 THR A CA 1
ATOM 6280 C C . THR A 1 790 ? -7.593 3.617 -29.103 1.00 90.25 790 THR A C 1
ATOM 6282 O O . THR A 1 790 ? -7.776 2.425 -29.329 1.00 90.25 790 THR A O 1
ATOM 6285 N N . ARG A 1 791 ? -8.283 4.293 -28.175 1.00 89.19 791 ARG A N 1
ATOM 6286 C CA . ARG A 1 791 ? -9.389 3.696 -27.418 1.00 89.19 791 ARG A CA 1
ATOM 6287 C C . ARG A 1 791 ? -10.515 3.267 -28.359 1.00 89.19 791 ARG A C 1
ATOM 6289 O O . ARG A 1 791 ? -10.934 2.124 -28.273 1.00 89.19 791 ARG A O 1
ATOM 6296 N N . GLU A 1 792 ? -10.940 4.115 -29.289 1.00 88.25 792 GLU A N 1
ATOM 6297 C CA . GLU A 1 792 ? -12.018 3.795 -30.234 1.00 88.25 792 GLU A CA 1
ATOM 6298 C C . GLU A 1 792 ? -11.734 2.533 -31.066 1.00 88.25 792 GLU A C 1
ATOM 6300 O O . GLU A 1 792 ? -12.574 1.637 -31.130 1.00 88.25 792 GLU A O 1
ATOM 6305 N N . ILE A 1 793 ? -10.542 2.432 -31.665 1.00 89.06 793 ILE A N 1
ATOM 6306 C CA . ILE A 1 793 ? -10.221 1.346 -32.609 1.00 89.06 793 ILE A CA 1
ATOM 6307 C C . ILE A 1 793 ? -9.796 0.035 -31.936 1.00 89.06 793 ILE A C 1
ATOM 6309 O O . ILE A 1 793 ? -9.785 -1.005 -32.593 1.00 89.06 793 ILE A O 1
ATOM 6313 N N . LEU A 1 794 ? -9.379 0.080 -30.666 1.00 89.62 794 LEU A N 1
ATOM 6314 C CA . LEU A 1 794 ? -8.892 -1.092 -29.929 1.00 89.62 794 LEU A CA 1
ATOM 6315 C C . LEU A 1 794 ? -9.856 -1.583 -28.856 1.00 89.62 794 LEU A C 1
ATOM 6317 O O . LEU A 1 794 ? -9.622 -2.667 -28.333 1.00 89.62 794 LEU A O 1
ATOM 6321 N N . SER A 1 795 ? -10.899 -0.831 -28.518 1.00 89.19 795 SER A N 1
ATOM 6322 C CA . SER A 1 795 ? -11.901 -1.261 -27.537 1.00 89.19 795 SER A CA 1
ATOM 6323 C C . SER A 1 795 ? -13.027 -2.052 -28.207 1.00 89.19 795 SER A C 1
ATOM 6325 O O . SER A 1 795 ? -13.259 -1.931 -29.413 1.00 89.19 795 SER A O 1
ATOM 6327 N N . THR A 1 796 ? -13.740 -2.873 -27.439 1.00 88.62 796 THR A N 1
ATOM 6328 C CA . THR A 1 796 ? -14.927 -3.584 -27.931 1.00 88.62 796 THR A CA 1
ATOM 6329 C C . THR A 1 796 ? -16.098 -2.613 -28.158 1.00 88.62 796 THR A C 1
ATOM 6331 O O . THR A 1 796 ? -16.100 -1.496 -27.625 1.00 88.62 796 THR A O 1
ATOM 6334 N N . PRO A 1 797 ? -17.132 -2.999 -28.933 1.00 88.69 797 PRO A N 1
ATOM 6335 C CA . PRO A 1 797 ? -18.340 -2.187 -29.085 1.00 88.69 797 PRO A CA 1
ATOM 6336 C C . PRO A 1 797 ? -19.008 -1.836 -27.748 1.00 88.69 797 PRO A C 1
ATOM 6338 O O . PRO A 1 797 ? -19.498 -0.721 -27.580 1.00 88.69 797 PRO A O 1
ATOM 6341 N N . GLU A 1 798 ? -18.994 -2.761 -26.787 1.00 89.44 798 GLU A N 1
ATOM 6342 C CA . GLU A 1 798 ? -19.554 -2.571 -25.447 1.00 89.44 798 GLU A CA 1
ATOM 6343 C C . GLU A 1 798 ? -18.752 -1.541 -24.647 1.00 89.44 798 GLU A C 1
ATOM 6345 O O . GLU A 1 798 ? -19.337 -0.639 -24.049 1.00 89.44 798 GLU A O 1
ATOM 6350 N N . GLU A 1 799 ? -17.418 -1.624 -24.682 1.00 90.62 799 GLU A N 1
ATOM 6351 C CA . GLU A 1 799 ? -16.539 -0.641 -24.039 1.00 90.62 799 GLU A CA 1
ATOM 6352 C C . GLU A 1 799 ? -16.731 0.753 -24.643 1.00 90.62 799 GLU A C 1
ATOM 6354 O O . GLU A 1 799 ? -16.889 1.731 -23.916 1.00 90.62 799 GLU A O 1
ATOM 6359 N N . ASN A 1 800 ? -16.785 0.855 -25.974 1.00 89.25 800 ASN A N 1
ATOM 6360 C CA . ASN A 1 800 ? -17.034 2.121 -26.662 1.00 89.25 800 ASN A CA 1
ATOM 6361 C C . ASN A 1 800 ? -18.410 2.709 -26.316 1.00 89.25 800 ASN A C 1
ATOM 6363 O O . ASN A 1 800 ? -18.521 3.918 -26.097 1.00 89.25 800 ASN A O 1
ATOM 6367 N N . ALA A 1 801 ? -19.446 1.872 -26.204 1.00 91.06 801 ALA A N 1
ATOM 6368 C CA . ALA A 1 801 ? -20.767 2.305 -25.759 1.00 91.06 801 ALA A CA 1
ATOM 6369 C C . ALA A 1 801 ? -20.756 2.807 -24.304 1.00 91.06 801 ALA A C 1
ATOM 6371 O O . ALA A 1 801 ? -21.393 3.821 -24.013 1.00 91.06 801 ALA A O 1
ATOM 6372 N N . ALA A 1 802 ? -20.010 2.147 -23.413 1.00 90.25 802 ALA A N 1
ATOM 6373 C CA . ALA A 1 802 ? -19.819 2.589 -22.032 1.00 90.25 802 ALA A CA 1
ATOM 6374 C C . ALA A 1 802 ? -19.079 3.938 -21.977 1.00 90.25 802 ALA A C 1
ATOM 6376 O O . ALA A 1 802 ? -19.559 4.894 -21.363 1.00 90.25 802 ALA A O 1
ATOM 6377 N N . TYR A 1 803 ? -17.969 4.079 -22.711 1.00 89.00 803 TYR A N 1
ATOM 6378 C CA . TYR A 1 803 ? -17.224 5.338 -22.795 1.00 89.00 803 TYR A CA 1
ATOM 6379 C C . TYR A 1 803 ? -18.074 6.500 -23.319 1.00 89.00 803 TYR A C 1
ATOM 6381 O O . TYR A 1 803 ? -17.952 7.612 -22.806 1.00 89.00 803 TYR A O 1
ATOM 6389 N N . ALA A 1 804 ? -18.941 6.260 -24.307 1.00 88.12 804 ALA A N 1
ATOM 6390 C CA . ALA A 1 804 ? -19.839 7.278 -24.854 1.00 88.12 804 ALA A CA 1
ATOM 6391 C C . ALA A 1 804 ? -20.871 7.782 -23.828 1.00 88.12 804 ALA A C 1
ATOM 6393 O O . ALA A 1 804 ? -21.320 8.924 -23.916 1.00 88.12 804 ALA A O 1
ATOM 6394 N N . LYS A 1 805 ? -21.219 6.955 -22.837 1.00 90.88 805 LYS A N 1
ATOM 6395 C CA . LYS A 1 805 ? -22.103 7.313 -21.718 1.00 90.88 805 LYS A CA 1
ATOM 6396 C C . LYS A 1 805 ? -21.354 7.865 -20.500 1.00 90.88 805 LYS A C 1
ATOM 6398 O O . LYS A 1 805 ? -21.993 8.262 -19.531 1.00 90.88 805 LYS A O 1
ATOM 6403 N N . GLY A 1 806 ? -20.019 7.891 -20.536 1.00 85.12 806 GLY A N 1
ATOM 6404 C CA . GLY A 1 806 ? -19.189 8.239 -19.381 1.00 85.12 806 GLY A CA 1
ATOM 6405 C C . GLY A 1 806 ? -19.166 7.161 -18.292 1.00 85.12 806 GLY A C 1
ATOM 6406 O O . GLY A 1 806 ? -18.848 7.466 -17.146 1.00 85.12 806 GLY A O 1
ATOM 6407 N N . GLU A 1 807 ? -19.512 5.918 -18.631 1.00 84.81 807 GLU A N 1
ATOM 6408 C CA . GLU A 1 807 ? -19.497 4.779 -17.711 1.00 84.81 807 GLU A CA 1
ATOM 6409 C C . GLU A 1 807 ? -18.062 4.249 -17.514 1.00 84.81 807 GLU A C 1
ATOM 6411 O O . GLU A 1 807 ? -17.207 4.341 -18.403 1.00 84.81 807 GLU A O 1
ATOM 6416 N N . PHE A 1 808 ? -17.785 3.695 -16.330 1.00 81.00 808 PHE A N 1
ATOM 6417 C CA . PHE A 1 808 ? -16.494 3.086 -16.008 1.00 81.00 808 PHE A CA 1
ATOM 6418 C C . PHE A 1 808 ? -16.355 1.706 -16.665 1.00 81.00 808 PHE A C 1
ATOM 6420 O O . PHE A 1 808 ? -17.299 0.920 -16.695 1.00 81.00 808 PHE A O 1
ATOM 6427 N N . VAL A 1 809 ? -15.157 1.393 -17.166 1.00 83.50 809 VAL A N 1
ATOM 6428 C CA . VAL A 1 809 ? -14.835 0.098 -17.781 1.00 83.50 809 VAL A CA 1
ATOM 6429 C C . VAL A 1 809 ? -13.791 -0.599 -16.917 1.00 83.50 809 VAL A C 1
ATOM 6431 O O . VAL A 1 809 ? -12.652 -0.145 -16.845 1.00 83.50 809 VAL A O 1
ATOM 6434 N N . HIS A 1 810 ? -14.172 -1.711 -16.286 1.00 71.81 810 HIS A N 1
ATOM 6435 C CA . HIS A 1 810 ? -13.337 -2.428 -15.312 1.00 71.81 810 HIS A CA 1
ATOM 6436 C C . HIS A 1 810 ? -12.133 -3.167 -15.927 1.00 71.81 810 HIS A C 1
ATOM 6438 O O . HIS A 1 810 ? -11.163 -3.462 -15.236 1.00 71.81 810 HIS A O 1
ATOM 6444 N N . SER A 1 811 ? -12.170 -3.517 -17.216 1.00 79.88 811 SER A N 1
ATOM 6445 C CA . SER A 1 811 ? -11.086 -4.259 -17.889 1.00 79.88 811 SER A CA 1
ATOM 6446 C C . SER A 1 811 ? -10.826 -3.715 -19.292 1.00 79.88 811 SER A C 1
ATOM 6448 O O . SER A 1 811 ? -11.065 -4.419 -20.269 1.00 79.88 811 SER A O 1
ATOM 6450 N N . PRO A 1 812 ? -10.369 -2.455 -19.395 1.00 87.75 812 PRO A N 1
ATOM 6451 C CA . PRO A 1 812 ? -10.240 -1.775 -20.672 1.00 87.75 812 PRO A CA 1
ATOM 6452 C C . PRO A 1 812 ? -9.110 -2.377 -21.513 1.00 87.75 812 PRO A C 1
ATOM 6454 O O . PRO A 1 812 ? -8.019 -2.655 -21.006 1.00 87.75 812 PRO A O 1
ATOM 6457 N N . HIS A 1 813 ? -9.325 -2.486 -22.823 1.00 89.56 813 HIS A N 1
ATOM 6458 C CA . HIS A 1 813 ? -8.284 -2.932 -23.762 1.00 89.56 813 HIS A CA 1
ATOM 6459 C C . HIS A 1 813 ? -7.136 -1.923 -23.936 1.00 89.56 813 HIS A C 1
ATOM 6461 O O . HIS A 1 813 ? -6.046 -2.292 -24.378 1.00 89.56 813 HIS A O 1
ATOM 6467 N N . VAL A 1 814 ? -7.357 -0.650 -23.590 1.00 88.94 814 VAL A N 1
ATOM 6468 C CA . VAL A 1 814 ? -6.363 0.424 -23.708 1.00 88.94 814 VAL A CA 1
ATOM 6469 C C . VAL A 1 814 ? -6.184 1.125 -22.369 1.00 88.94 814 VAL A C 1
ATOM 6471 O O . VAL A 1 814 ? -7.129 1.673 -21.807 1.00 88.94 814 VAL A O 1
ATOM 6474 N N . ILE A 1 815 ? -4.943 1.160 -21.884 1.00 90.50 815 ILE A N 1
ATOM 6475 C CA . ILE A 1 815 ? -4.561 1.838 -20.642 1.00 90.50 815 ILE A CA 1
ATOM 6476 C C . ILE A 1 815 ? -3.339 2.710 -20.921 1.00 90.50 815 ILE A C 1
ATOM 6478 O O . ILE A 1 815 ? -2.425 2.323 -21.653 1.00 90.50 815 ILE A O 1
ATOM 6482 N N . ARG A 1 816 ? -3.298 3.901 -20.321 1.00 90.56 816 ARG A N 1
ATOM 6483 C CA . ARG A 1 816 ? -2.109 4.753 -20.364 1.00 90.56 816 ARG A CA 1
ATOM 6484 C C . ARG A 1 816 ? -1.032 4.179 -19.445 1.00 90.56 816 ARG A C 1
ATOM 6486 O O . ARG A 1 816 ? -1.295 3.930 -18.274 1.00 90.56 816 ARG A O 1
ATOM 6493 N N . ALA A 1 817 ? 0.191 4.041 -19.951 1.00 91.38 817 ALA A N 1
ATOM 6494 C CA . ALA A 1 817 ? 1.319 3.599 -19.137 1.00 91.38 817 ALA A CA 1
ATOM 6495 C C . ALA A 1 817 ? 1.510 4.507 -17.906 1.00 91.38 817 ALA A C 1
ATOM 6497 O O . ALA A 1 817 ? 1.660 5.727 -18.036 1.00 91.38 817 ALA A O 1
ATOM 6498 N N . GLY A 1 818 ? 1.496 3.900 -16.718 1.00 90.06 818 GLY A N 1
ATOM 6499 C CA . GLY A 1 818 ? 1.752 4.578 -15.451 1.00 90.06 818 GLY A CA 1
ATOM 6500 C C . GLY A 1 818 ? 3.241 4.846 -15.226 1.00 90.06 818 GLY A C 1
ATOM 6501 O O . GLY A 1 818 ? 4.109 4.174 -15.782 1.00 90.06 818 GLY A O 1
ATOM 6502 N N . THR A 1 819 ? 3.547 5.822 -14.373 1.00 89.31 819 THR A N 1
ATOM 6503 C CA . THR A 1 819 ? 4.921 6.130 -13.950 1.00 89.31 819 THR A CA 1
ATOM 6504 C C . THR A 1 819 ? 4.995 6.231 -12.438 1.00 89.31 819 THR A C 1
ATOM 6506 O O . THR A 1 819 ? 4.127 6.848 -11.828 1.00 89.31 819 THR A O 1
ATOM 6509 N N . ILE A 1 820 ? 6.067 5.706 -11.847 1.00 88.81 820 ILE A N 1
ATOM 6510 C CA . ILE A 1 820 ? 6.314 5.782 -10.405 1.00 88.81 820 ILE A CA 1
ATOM 6511 C C . ILE A 1 820 ? 7.328 6.898 -10.146 1.00 88.81 820 ILE A C 1
ATOM 6513 O O . ILE A 1 820 ? 8.436 6.888 -10.690 1.00 88.81 820 ILE A O 1
ATOM 6517 N N . ALA A 1 821 ? 6.952 7.881 -9.329 1.00 83.25 821 ALA A N 1
ATOM 6518 C CA . ALA A 1 821 ? 7.837 8.972 -8.941 1.00 83.25 821 ALA A CA 1
ATOM 6519 C C . ALA A 1 821 ? 8.642 8.590 -7.691 1.00 83.25 821 ALA A C 1
ATOM 6521 O O . ALA A 1 821 ? 8.072 8.269 -6.656 1.00 83.25 821 ALA A O 1
ATOM 6522 N N . ALA A 1 822 ? 9.970 8.667 -7.774 1.00 81.62 822 ALA A N 1
ATOM 6523 C CA . ALA A 1 822 ? 10.863 8.441 -6.638 1.00 81.62 822 ALA A CA 1
ATOM 6524 C C . ALA A 1 822 ? 11.385 9.765 -6.057 1.00 81.62 822 ALA A C 1
ATOM 6526 O O . ALA A 1 822 ? 11.556 10.752 -6.785 1.00 81.62 822 ALA A O 1
ATOM 6527 N N . ALA A 1 823 ? 11.718 9.772 -4.762 1.00 79.06 823 ALA A N 1
ATOM 6528 C CA . ALA A 1 823 ? 12.426 10.883 -4.135 1.00 79.06 823 ALA A CA 1
ATOM 6529 C C . ALA A 1 823 ? 13.814 11.056 -4.780 1.00 79.06 823 ALA A C 1
ATOM 6531 O O . ALA A 1 823 ? 14.687 10.196 -4.679 1.00 79.06 823 ALA A O 1
ATOM 6532 N N . LYS A 1 824 ? 14.013 12.178 -5.481 1.00 83.81 824 LYS A N 1
ATOM 6533 C CA . LYS A 1 824 ? 15.297 12.540 -6.102 1.00 83.81 824 LYS A CA 1
ATOM 6534 C C . LYS A 1 824 ? 16.157 13.355 -5.134 1.00 83.81 824 LYS A C 1
ATOM 6536 O O . LYS A 1 824 ? 15.647 13.936 -4.180 1.00 83.81 824 LYS A O 1
ATOM 6541 N N . GLU A 1 825 ? 17.448 13.469 -5.438 1.00 84.06 825 GLU A N 1
ATOM 6542 C CA . GLU A 1 825 ? 18.471 14.124 -4.604 1.00 84.06 825 GLU A CA 1
ATOM 6543 C C . GLU A 1 825 ? 18.042 15.481 -4.010 1.00 84.06 825 GLU A C 1
ATOM 6545 O O . GLU A 1 825 ? 18.193 15.701 -2.812 1.00 84.06 825 GLU A O 1
ATOM 6550 N N . LYS A 1 826 ? 17.443 16.375 -4.813 1.00 84.06 826 LYS A N 1
ATOM 6551 C CA . LYS A 1 826 ? 16.980 17.693 -4.335 1.00 84.06 826 LYS A CA 1
ATOM 6552 C C . LYS A 1 826 ? 15.926 17.596 -3.228 1.00 84.06 826 LYS A C 1
ATOM 6554 O O . LYS A 1 826 ? 15.985 18.363 -2.272 1.00 84.06 826 LYS A O 1
ATOM 6559 N N . ASN A 1 827 ? 14.981 16.665 -3.358 1.00 84.00 827 ASN A N 1
ATOM 6560 C CA . ASN A 1 827 ? 13.922 16.472 -2.369 1.00 84.00 827 ASN A CA 1
ATOM 6561 C C . ASN A 1 827 ? 14.493 15.823 -1.107 1.00 84.00 827 ASN A C 1
ATOM 6563 O O . ASN A 1 827 ? 14.218 16.298 -0.011 1.00 84.00 827 ASN A O 1
ATOM 6567 N N . ALA A 1 828 ? 15.362 14.819 -1.267 1.00 86.19 828 ALA A N 1
ATOM 6568 C CA . ALA A 1 828 ? 16.043 14.170 -0.150 1.00 86.19 828 ALA A CA 1
ATOM 6569 C C . ALA A 1 828 ? 16.848 15.174 0.694 1.00 86.19 828 ALA A C 1
ATOM 6571 O O . ALA A 1 828 ? 16.749 15.169 1.917 1.00 86.19 828 ALA A O 1
ATOM 6572 N N . PHE A 1 829 ? 17.575 16.096 0.052 1.00 85.62 829 PHE A N 1
ATOM 6573 C CA . PHE A 1 829 ? 18.289 17.163 0.760 1.00 85.62 829 PHE A CA 1
ATOM 6574 C C . PHE A 1 829 ? 17.336 18.084 1.540 1.00 85.62 829 PHE A C 1
ATOM 6576 O O . PHE A 1 829 ? 17.644 18.493 2.658 1.00 85.62 829 PHE A O 1
ATOM 6583 N N . GLY A 1 830 ? 16.169 18.390 0.962 1.00 87.00 830 GLY A N 1
ATOM 6584 C CA . GLY A 1 830 ? 15.113 19.148 1.632 1.00 87.00 830 GLY A CA 1
ATOM 6585 C C . GLY A 1 830 ? 14.569 18.440 2.874 1.00 87.00 830 GLY A C 1
ATOM 6586 O O . GLY A 1 830 ? 14.410 19.086 3.904 1.00 87.00 830 GLY A O 1
ATOM 6587 N N . TYR A 1 831 ? 14.345 17.125 2.802 1.00 89.44 831 TYR A N 1
ATOM 6588 C CA . TYR A 1 831 ? 13.864 16.322 3.933 1.00 89.44 831 TYR A CA 1
ATOM 6589 C C . TYR A 1 831 ? 14.879 16.281 5.073 1.00 89.44 831 TYR A C 1
ATOM 6591 O O . TYR A 1 831 ? 14.537 16.597 6.207 1.00 89.44 831 TYR A O 1
ATOM 6599 N N . VAL A 1 832 ? 16.146 15.990 4.759 1.00 87.75 832 VAL A N 1
ATOM 6600 C CA . VAL A 1 832 ? 17.231 15.956 5.752 1.00 87.75 832 VAL A CA 1
ATOM 6601 C C . VAL A 1 832 ? 17.372 17.311 6.450 1.00 87.75 832 VAL A C 1
ATOM 6603 O O . VAL A 1 832 ? 17.437 17.360 7.672 1.00 87.75 832 VAL A O 1
ATOM 6606 N N . LYS A 1 833 ? 17.352 18.420 5.698 1.00 86.88 833 LYS A N 1
ATOM 6607 C CA . LYS A 1 833 ? 17.425 19.776 6.269 1.00 86.88 833 LYS A CA 1
ATOM 6608 C C . LYS A 1 833 ? 16.174 20.171 7.068 1.00 86.88 833 LYS A C 1
ATOM 6610 O O . LYS A 1 833 ? 16.239 21.077 7.883 1.00 86.88 833 LYS A O 1
ATOM 6615 N N . GLY A 1 834 ? 15.019 19.579 6.777 1.00 86.50 834 GLY A N 1
ATOM 6616 C CA . GLY A 1 834 ? 13.801 19.815 7.554 1.00 86.50 834 GLY A CA 1
ATOM 6617 C C . GLY A 1 834 ? 13.813 19.099 8.904 1.00 86.50 834 GLY A C 1
ATOM 6618 O O . GLY A 1 834 ? 13.147 19.551 9.827 1.00 86.50 834 GLY A O 1
ATOM 6619 N N . TYR A 1 835 ? 14.555 17.994 8.998 1.00 86.44 835 TYR A N 1
ATOM 6620 C CA . TYR A 1 835 ? 14.647 17.161 10.193 1.00 86.44 835 TYR A CA 1
ATOM 6621 C C . TYR A 1 835 ? 15.724 17.630 11.185 1.00 86.44 835 TYR A C 1
ATOM 6623 O O . TYR A 1 835 ? 15.465 17.655 12.386 1.00 86.44 835 TYR A O 1
ATOM 6631 N N . PHE A 1 836 ? 16.917 17.980 10.688 1.00 84.12 836 PHE A N 1
ATOM 6632 C CA . PHE A 1 836 ? 18.051 18.492 11.477 1.00 84.12 836 PHE A CA 1
ATOM 6633 C C . PHE A 1 836 ? 18.105 20.018 11.461 1.00 84.12 836 PHE A C 1
ATOM 6635 O O . PHE A 1 836 ? 18.438 20.600 12.518 1.00 84.12 836 PHE A O 1
#

Foldseek 3Di:
DAWDADPVRKIKDKDKDADLQVRDIAIEIEIDDPQADHPCNRNVDDPVCPQFDKDFDADWDADPPPRGIHGHTRDMDTDPHDDQDEFPDPFFFEFQFDADPVLFLFFDAQLLLVVVNCLRHLPQEYEYARELDQVCQVVNVVSQVVVQVVCVVVVHHRRNYFYWYWYKAFEFAQDFQKDFDDDLFFPAFFWEKQKDFQKLAQFLVPIATQKIWIFIAGNVLDTDDIDIFGAQRVDDRDPVSCVQQVDDPVNNVPGHHLLVCLVVVCVVCDQGAYEYAVVVRVQSNNQSSCVVNVHHRDNHMYGHVQSLCLLLCLVDLDDPLVSLCVVLVPDDDPPNPNGTNVSSVSVSVSVVSSLVSCCVVVVHNRQGSNNSRVRDPPDLSSLQRTQTAIKMKIFLDPLSVVLVVLQSLCLVPVNWHPDRDQDHTHRYGYLVSCVVSPPRIFIEQDDCRGPLLVCLLHNDLVVNLVSCVSGQAYEDEQPLQCVLCVLLVVDPPVSVLSSRVSSVVSCVVNVHQYAYHLSARYADQSCQVVSVLSQCDQTDPRHHHPSPPSCPPRDDDGHGRRHDDTLVRSLVSCVVPDDSVVSCRRRRVRSVVVVVSHDRDDPDDPADDALCVLVPPLLVVLVVQLVVLCCLFQNPDHDPVLVVLLVVLSCVCVVRPNSRVLSLLLVLQVCQQVVPPDPVDRGWDKAFDDDLLLRCSSCSSVSHVRHAAAKKWAANPPSDIDHQCVPPVCVPPQFQVPDDWDADPPPRHTTDIGHRNHHSCSAQNPNSSDDGDGDMHTDPVCVVVSLVVCQVSSFDPVSVVCVVVVHDDSDGRDDDDDDDDDDDPVNSVVSVVSVD

Secondary structure (DSSP, 8-state):
---EE-TTS-EEEEEEEEETTTTEEEEEEEE--SSS--HHHHHT--GGGTT--EEEEEEEEE-TTT--EEEEEEEEEEPPPPPPPP---SS---B--B--TTSTTT----HHHHHHHHHHHT-SEEEE--BS--THHHHHHHHHHHHHHHHHHTTPPPP--EEEEEEEEEEEPPP-SEESS---SBSTT--EEEEEEEESSS-TTT--EEEEEEEEE-TTS-EEEEEEEE-B-SSPPPHHHHHHH---TTTTTTPPBHHHHHHHHHHHHTTPEEEESSTHHHHHHHHHHHHHTTPPPP-S-EEEHHHHHHHH-TT-S--SHHHHHHHTT----S---S-HHHHHHHHHHHHHHHHHHHHHHHT-TT-BHHHHHT-----GGGGGSSPEEEEEEEE-SHHHHHHHHHHHHHHTTTSEEPPBTTBPPEEEEEHHHHHHTGGGEEEE--STTBHHHHHHHTS-HHHHHHHHHT-SEEEE--GGGGHHHHHTTSS-HHHHHHHHHHHHHHHHHTTPEEEE---BSBSSGGGHHHHHHHHHS--GGGPPPHHHHT-TTPPP-PPP--B---HHHHHHHHTTTS-HHHHHIIIIIHHHHHHHTSPP--SS-SS----TTTSTTHHHHHHHHHHHHHHHHH-SS--HHHHHHHHHHHHHHHHTT-HHHHHHHHHHHHHHHH--S-TTS-----EE-GGGGG-HHHHHTTS-S---SPSEEE-TTT--EEEGGGSGGGTT---GGGSPP-B-TTT-PBPEEE-----THHHH-SSS-SPPP--EE--TTTHHHHHHHHHHHHS-HHHHHHHHHT---SS-S--PPP-PPP--HHHHHHHHHHH-

Sequence (836 aa):
NPVRKTRKGTLMMAAAVGDWEFGAAVNIRLMESRSGLKAEDITQFSAKSIGTRVRVKGAIDKDFRTGQKQIYVHYIEKLPPLPLRDDLEETQRVELHLHSKFSAMDGLGDIANYLRLAIHWKMPALAITDHGVIQCFPAAEKAMDDINKDRKKKGLEPADIKLIHGCELYMFDRPKPVFNASSDKAIAAQTYCVFDFETTGISHTYDRPIEFGAVIVGPDGMAIKRIDRFIDPEIAITPGAMAINHITPEMLKGAPKMQEVIKEISEFIGDSVLVAHNAPFDVSFLNMMRASAGMPPISNLVVDTLPVAMFLFPEAGYLNEKSLANRLEIHDDSGVFHRADYDAEQLSKIWLSMIPLLQKKYKNPNISFNDLNNLPIDNQLFYRHPKTYHTCVLVKNEQGLKDLYRIISESETTYLSPQSGLNPPTPLCPREFLQENRSNLLLGSACFNGRVFEMAMNGTQKELEEEMEFYDYIEIQPKENYSWLIGMEEISEERLMDILKRIVQTARKLGKMVVATGDCHYVNPAEKITRDVYISAKGLGGSTHPLMRKRGNHPPFPNPDQHFRSTKEMLDSFRNWLPEEECQEYVVKNSRAIADMCAPMKVLKSKLYTPDANLPNSDIKLRKICYDNLRKTYGENPDPKVKARLDRELDGIISHGYAVTYYIAHLLVKHAIEDDQNPEHMGYFIGSRGSVGSSFAATMAGITEVNPLPPHYLCPKCKHFEWANDMPEFKTLRSGFDLPKKKCPECGTEMLRNGQSIPFETFLGFKADKVPDIDLNFPADYQPKGHLYTREILSTPEENAAYAKGEFVHSPHVIRAGTIAAAKEKNAFGYVKGYF